Protein AF-0000000085137892 (afdb_homodimer)

Foldseek 3Di:
DPQAKAKFKDWPQDDRVQWGWFKWKWWFFKLDKIKIKTKIKGQPPLDDDCVRAAQIKMWMFIDRVPATQDIDIFGWHDKDWDDDPVRMTIIMTMGIHLLVQLQVDWAKAKDAFAWLCVLLVVSCVVSPQDFEEEAEPDDTGTDGMDIRDGHRSSVVNSQSCQQQQWIWGWDADRVDRDIHIYIHNALVPFDDAEEAEEDLPPPPPPPGWHWNDKAKDFDDWAFKEKEAAADPVCRPDRRIEMDGDPPQVPDDNPRYDYDPHLSDDDDCSNVSRVSQNLQRCLVRIKMKIKIQRPPQAARHKYAYPDDPDPVNRAIKGWGIKMKMWGDNVSPPPDPDDHIGIMMMTMIDHSVGGHGHHNDDDDFAPFKAKWFWAEAPPFWADADPQLWTDTAGPRYPDADRYRTRGDTAEEDFPDDDDVDGDDDRHTGGFMFIWDAVVRRPRHIHTDGGDADPVRDDPDDPPVQVQKDKDWDADGSDRFIWMWMFGDPVPDTDTDTDDRDDDDDDDPDDDDDDDPDDDDDDDPDDDDDDDPDDDDDDDPDDDDDDDDDDDDDDDDDDDDDDDDDDDDDDDDDDDDDDDDDDDDDDDPDDDDDDDPDDDDDDDDDDDDDDDDDDDDDDDDDDDDDDDDDDDDDDDPPDDDDDDQAWDWDDDPQFIWIAGNVGDTDTDDPDDDDDDPVDDDDDDPDDDDPPPPDDDDDDDPDDPDDPPDDPPPVVD/DPQAKAKFKDWPQDDRVQWGWFKWKWWFFKLDKIKIKTKIKGQPDLDDDCVRAAQIKMWMFIDRVPATQDIDIFGWHDKDWDDDPPRMTIIMTMGIHLLVQLQVAWAKAKDAFAWLCVLLVVLCVVSPQDFEEEAEPDDTGTDGIDIRDGHGSSVVNSQSCQQQQWIWGWDADRVDRDIHIYIHNALVPFDDAEEAEEDLDPPPPPPGWHWNDKAKDFDDWAFKEKEAAADPVCRVDGRIEMDGDPPQPPDDRPRYHYDPHLSDDDDCSNVSRVSQSLQRCLVRIKMKIKIQRPPQAARHKYAYPDDPDPVNRGIWGWRIKMKMWGDNVSDPPDPDDHIGIMMMTMTDHSVGGHGHHNDDDDFADAKAKWFFAEAPPFWADADPQLFTDTAGPRYDDADRYRTRGRTAAEDFPDDDDVDDDDDHHTGGFMFIWDAVVRRPRHIHTDGGDADDVRDDPDDPPVQVQKDKDWDADGSDRFIWMWMFGPPVPDTDTDTDDRPDDDDDDPDDDDDDDPDDDDDDDPDDDDDDDPDDDDDDDDDDDDDDDDDDDDDDDDDDDDDDDDDDDDDDDDDDDDDDDDPDDDDDDDDDDDDDDDDDDDDDDDDDDDDDDDDDDDDDDDDDDDDDDDDDDDDDDDPDDDDDDQAWDWDDDPQFIWIAGNVGDTDTDDPDDDDDDPVDDDDDDPDDDDPPPPDDDDDDDDPDPDDPPDDPPPVVD

Secondary structure (DSSP, 8-state):
---SEEEEEEETTS-TTS-EEEEEEEEEETTS--EEEEEEEESS-S---GGGTTTSEEEEEEEETTEEEEEEEEEEEEEEEEEE-SS-EEEEEEEE-GGGGGGS-EEEEEEEEE-HHHHHHHHHHHTT---EEEE-SS--PPEEEEEEEEEEHHHHHHHHHHHTT-EEEEEE-SSSS-EEEEEES-GGGSPPPEEEEB----SS---S--EEEEEEEE-----EEEEE---TTSTT---EEEEE-SS-TTS-S--EEEESS-S-SSTTHHHHHHHHHHHHTTTSEEEEEEES-TT--TT-EEEEES-SSGGGSSEEEEEEEEEEEE-GGGSTT---S--EEEEEEEEEETTS---PPP-PPPP--S-EEEEEE-STT-S----TTS-BEEEETT--SS-SSTTSS--BEE--S-EETTEE---PPPTT-EEEEEEGGG-TTSEEEEEEE--SSSPPSS-TTTTTTEEEEE---TTSS---EEEEE--TT--EEEEEESS-EEEEESS-EEEEESS-EEEEESS-EEEEESS-EEEEESSEEEEEESS-EEEEESS-EEEEESSEEEEEESSEEEEEESSEEEEEESSEEEEEESSEEEEEESSEEEEEESSEEEEEESSEEEEEESSEEEEEESSEEEEE-SSEEEEEETTEEEEEETTSEEEEEEEEEEEE-SSEEEE--S----SSS-PPPPPPP------------GGG-/---SEEEEEEETTS-TTSEEEEEEEEEEETTS--EEEEEEEESS-S---GGGTTT-EEEEEEEETTEEEEEEEEEEEEEEEEEE-SS-EEEEEEEE-GGGGGGS-EEEEEEEEE-HHHHHHHHHHHTT---EEEE-SS--PPEEEEEEEEEEHHHHHHHHHHHTT-EEEEEE-SSSS-EEEEEES-GGGSPPPEEEEB----SS---S--EEEEEEEEE----EEEEE---TTSTT---EEEEE-SS-TTS-S--EEEES--S-SSTTHHHHHHHHHHHHTTTSEEEEEEES-TT--TT-EEEEES-SSGGGSSEEEEEEEEEEEE-GGGSTT------EEEEEEEEEETTS---PPP-PPP---S-EEEEEE-STT-S----TT--BEEEETT--SS-SSTTSS--BEE-BS-EETTEEEE-PPPTT-EEEEEEGGG-TTSEEEEEEE-BTTBPPSS-TTTTTTEEEEE---TTSS---EEEEE--TT--EEEEE-SSEEEEEESS-EEEEESS-EEEEESS-EEEEESS-EEEEESS-EEEEESSEEEEEESS-EEEEESS-EEEEESSEEEEEESSEEEEEESSEEEEEESSEEEEEESSEEEEEESSEEEEEESSEEEEEESSEEEEEESSEEEEEESSEEEEEETTEEEEEETTS-EEEE-SEEEEEEEEEEEEE-SEEEESSS-PPPPPPP------------GGG-

Structure (mmCIF, N/CA/C/O backbone):
data_AF-0000000085137892-model_v1
#
loop_
_entity.id
_entity.type
_entity.pdbx_description
1 polymer 'Uncharacterized protein'
#
loop_
_atom_site.group_PDB
_atom_site.id
_atom_site.type_symbol
_atom_site.label_atom_id
_atom_site.label_alt_id
_atom_site.label_comp_id
_atom_site.label_asym_id
_atom_site.label_entity_id
_atom_site.label_seq_id
_atom_site.pdbx_PDB_ins_code
_atom_site.Cartn_x
_atom_site.Cartn_y
_atom_site.Cartn_z
_atom_site.occupancy
_atom_site.B_iso_or_equiv
_atom_site.auth_seq_id
_atom_site.auth_comp_id
_atom_site.auth_asym_id
_atom_site.auth_atom_id
_atom_site.pdbx_PDB_model_num
ATOM 1 N N . MET A 1 1 ? -27.375 -63.812 -28.906 1 40.22 1 MET A N 1
ATOM 2 C CA . MET A 1 1 ? -27.234 -62.844 -27.828 1 40.22 1 MET A CA 1
ATOM 3 C C . MET A 1 1 ? -26.047 -63.156 -26.938 1 40.22 1 MET A C 1
ATOM 5 O O . MET A 1 1 ? -25.938 -64.25 -26.438 1 40.22 1 MET A O 1
ATOM 9 N N . SER A 1 2 ? -24.969 -62.594 -27.234 1 52.88 2 SER A N 1
ATOM 10 C CA . SER A 1 2 ? -23.719 -62.969 -26.578 1 52.88 2 SER A CA 1
ATOM 11 C C . SER A 1 2 ? -23.891 -63.031 -25.062 1 52.88 2 SER A C 1
ATOM 13 O O . SER A 1 2 ? -24.406 -62.062 -24.469 1 52.88 2 SER A O 1
ATOM 15 N N . THR A 1 3 ? -24.141 -64.188 -24.406 1 63.19 3 THR A N 1
ATOM 16 C CA . THR A 1 3 ? -24.422 -64.5 -23.016 1 63.19 3 THR A CA 1
ATOM 17 C C . THR A 1 3 ? -23.297 -64 -22.109 1 63.19 3 THR A C 1
ATOM 19 O O . THR A 1 3 ? -23.422 -64.062 -20.875 1 63.19 3 THR A O 1
ATOM 22 N N . GLY A 1 4 ? -22.25 -63.344 -22.703 1 83.75 4 GLY A N 1
ATOM 23 C CA . GLY A 1 4 ? -21.141 -63.156 -21.766 1 83.75 4 GLY A CA 1
ATOM 24 C C . GLY A 1 4 ? -20.812 -61.688 -21.516 1 83.75 4 GLY A C 1
ATOM 25 O O . GLY A 1 4 ? -21.594 -60.812 -21.859 1 83.75 4 GLY A O 1
ATOM 26 N N . LEU A 1 5 ? -19.953 -61.375 -20.719 1 90.62 5 LEU A N 1
ATOM 27 C CA . LEU A 1 5 ? -19.391 -60.094 -20.406 1 90.62 5 LEU A CA 1
ATOM 28 C C . LEU A 1 5 ? -18.812 -59.438 -21.656 1 90.62 5 LEU A C 1
ATOM 30 O O . LEU A 1 5 ? -18.078 -60.062 -22.406 1 90.62 5 LEU A O 1
ATOM 34 N N . ARG A 1 6 ? -19.312 -58.219 -21.969 1 93.5 6 ARG A N 1
ATOM 35 C CA . ARG A 1 6 ? -18.797 -57.469 -23.109 1 93.5 6 ARG A CA 1
ATOM 36 C C . ARG A 1 6 ? -18.688 -56 -22.812 1 93.5 6 ARG A C 1
ATOM 38 O O . ARG A 1 6 ? -19.406 -55.469 -21.953 1 93.5 6 ARG A O 1
ATOM 45 N N . PHE A 1 7 ? -17.766 -55.344 -23.516 1 95.75 7 PHE A N 1
ATOM 46 C CA . PHE A 1 7 ? -17.562 -53.906 -23.391 1 95.75 7 PHE A CA 1
ATOM 47 C C . PHE A 1 7 ? -17.812 -53.219 -24.719 1 95.75 7 PHE A C 1
ATOM 49 O O . PHE A 1 7 ? -17.312 -53.656 -25.75 1 95.75 7 PHE A O 1
ATOM 56 N N . THR A 1 8 ? -18.547 -52.156 -24.703 1 95.25 8 THR A N 1
ATOM 57 C CA . THR A 1 8 ? -18.75 -51.344 -25.891 1 95.25 8 THR A CA 1
ATOM 58 C C . THR A 1 8 ? -18.453 -49.875 -25.609 1 95.25 8 THR A C 1
ATOM 60 O O . THR A 1 8 ? -18.531 -49.438 -24.469 1 95.25 8 THR A O 1
ATOM 63 N N . LEU A 1 9 ? -18 -49.156 -26.641 1 96.75 9 LEU A N 1
ATOM 64 C CA . LEU A 1 9 ? -17.719 -47.719 -26.547 1 96.75 9 LEU A CA 1
ATOM 65 C C . LEU A 1 9 ? -18.391 -46.969 -27.672 1 96.75 9 LEU A C 1
ATOM 67 O O . LEU A 1 9 ? -18.219 -47.312 -28.844 1 96.75 9 LEU A O 1
ATOM 71 N N . GLU A 1 10 ? -19.125 -46 -27.312 1 96.25 10 GLU A N 1
ATOM 72 C CA . GLU A 1 10 ? -19.734 -45.062 -28.281 1 96.25 10 GLU A CA 1
ATOM 73 C C . GLU A 1 10 ? -19.188 -43.656 -28.094 1 96.25 10 GLU A C 1
ATOM 75 O O . GLU A 1 10 ? -18.969 -43.219 -26.969 1 96.25 10 GLU A O 1
ATOM 80 N N . VAL A 1 11 ? -18.859 -43.062 -29.141 1 96.44 11 VAL A N 1
ATOM 81 C CA . VAL A 1 11 ? -18.406 -41.688 -29.141 1 96.44 11 VAL A CA 1
ATOM 82 C C . VAL A 1 11 ? -19.375 -40.812 -29.953 1 96.44 11 VAL A C 1
ATOM 84 O O . VAL A 1 11 ? -19.766 -41.188 -31.062 1 96.44 11 VAL A O 1
ATOM 87 N N . ASP A 1 12 ? -19.75 -39.656 -29.391 1 95.19 12 ASP A N 1
ATOM 88 C CA . ASP A 1 12 ? -20.672 -38.781 -30.078 1 95.19 12 ASP A CA 1
ATOM 89 C C . ASP A 1 12 ? -20.141 -38.375 -31.453 1 95.19 12 ASP A C 1
ATOM 91 O O . ASP A 1 12 ? -18.984 -37.938 -31.578 1 95.19 12 ASP A O 1
ATOM 95 N N . GLY A 1 13 ? -20.922 -38.5 -32.438 1 92.75 13 GLY A N 1
ATOM 96 C CA . GLY A 1 13 ? -20.547 -38.125 -33.781 1 92.75 13 GLY A CA 1
ATOM 97 C C . GLY A 1 13 ? -20.031 -39.281 -34.625 1 92.75 13 GLY A C 1
ATOM 98 O O . GLY A 1 13 ? -19.828 -39.156 -35.844 1 92.75 13 GLY A O 1
ATOM 99 N N . LEU A 1 14 ? -19.797 -40.438 -33.969 1 95.12 14 LEU A N 1
ATOM 100 C CA . LEU A 1 14 ? -19.344 -41.625 -34.688 1 95.12 14 LEU A CA 1
ATOM 101 C C . LEU A 1 14 ? -20.359 -42.75 -34.562 1 95.12 14 LEU A C 1
ATOM 103 O O . LEU A 1 14 ? -21.188 -42.75 -33.656 1 95.12 14 LEU A O 1
ATOM 107 N N . PRO A 1 15 ? -20.312 -43.688 -35.469 1 93.69 15 PRO A N 1
ATOM 108 C CA . PRO A 1 15 ? -21.219 -44.844 -35.344 1 93.69 15 PRO A CA 1
ATOM 109 C C . PRO A 1 15 ? -20.906 -45.688 -34.125 1 93.69 15 PRO A C 1
ATOM 111 O O . PRO A 1 15 ? -19.766 -45.719 -33.688 1 93.69 15 PRO A O 1
ATOM 114 N N . PRO A 1 16 ? -21.875 -46.344 -33.656 1 91.06 16 PRO A N 1
ATOM 115 C CA . PRO A 1 16 ? -21.703 -47.125 -32.438 1 91.06 16 PRO A CA 1
ATOM 116 C C . PRO A 1 16 ? -20.656 -48.219 -32.562 1 91.06 16 PRO A C 1
ATOM 118 O O . PRO A 1 16 ? -20.078 -48.656 -31.562 1 91.06 16 PRO A O 1
ATOM 121 N N . ASP A 1 17 ? -20.406 -48.625 -33.781 1 89.56 17 ASP A N 1
ATOM 122 C CA . ASP A 1 17 ? -19.453 -49.719 -33.969 1 89.56 17 ASP A CA 1
ATOM 123 C C . ASP A 1 17 ? -18.109 -49.219 -34.5 1 89.56 17 ASP A C 1
ATOM 125 O O . ASP A 1 17 ? -17.359 -49.969 -35.094 1 89.56 17 ASP A O 1
ATOM 129 N N . ALA A 1 18 ? -17.938 -47.969 -34.25 1 92.38 18 ALA A N 1
ATOM 130 C CA . ALA A 1 18 ? -16.719 -47.375 -34.75 1 92.38 18 ALA A CA 1
ATOM 131 C C . ALA A 1 18 ? -15.484 -47.969 -34.094 1 92.38 18 ALA A C 1
ATOM 133 O O . ALA A 1 18 ? -14.438 -48.125 -34.719 1 92.38 18 ALA A O 1
ATOM 134 N N . PHE A 1 19 ? -15.68 -48.344 -32.781 1 94.56 19 PHE A N 1
ATOM 135 C CA . PHE A 1 19 ? -14.547 -48.875 -32.031 1 94.56 19 PHE A CA 1
ATOM 136 C C . PHE A 1 19 ? -14.922 -50.188 -31.359 1 94.56 19 PHE A C 1
ATOM 138 O O . PHE A 1 19 ? -16.062 -50.375 -30.938 1 94.56 19 PHE A O 1
ATOM 145 N N . ALA A 1 20 ? -14.016 -51.062 -31.312 1 94.12 20 ALA A N 1
ATOM 146 C CA . ALA A 1 20 ? -14.07 -52.219 -30.422 1 94.12 20 ALA A CA 1
ATOM 147 C C . ALA A 1 20 ? -13.117 -52.031 -29.234 1 94.12 20 ALA A C 1
ATOM 149 O O . ALA A 1 20 ? -11.961 -51.625 -29.422 1 94.12 20 ALA A O 1
ATOM 150 N N . VAL A 1 21 ? -13.594 -52.281 -28.047 1 96.38 21 VAL A N 1
ATOM 151 C CA . VAL A 1 21 ? -12.797 -52.062 -26.844 1 96.38 21 VAL A CA 1
ATOM 152 C C . VAL A 1 21 ? -11.914 -53.281 -26.594 1 96.38 21 VAL A C 1
ATOM 154 O O . VAL A 1 21 ? -12.414 -54.375 -26.391 1 96.38 21 VAL A O 1
ATOM 157 N N . VAL A 1 22 ? -10.641 -53.062 -26.547 1 94.81 22 VAL A N 1
ATOM 158 C CA . VAL A 1 22 ? -9.688 -54.125 -26.25 1 94.81 22 VAL A CA 1
ATOM 159 C C . VAL A 1 22 ? -9.469 -54.188 -24.734 1 94.81 22 VAL A C 1
ATOM 161 O O . VAL A 1 22 ? -9.469 -55.281 -24.172 1 94.81 22 VAL A O 1
ATOM 164 N N . SER A 1 23 ? -9.281 -53.125 -24.188 1 96.56 23 SER A N 1
ATOM 165 C CA . SER A 1 23 ? -9.117 -53.031 -22.734 1 96.56 23 SER A CA 1
ATOM 166 C C . SER A 1 23 ? -9.422 -51.625 -22.234 1 96.56 23 SER A C 1
ATOM 168 O O . SER A 1 23 ? -9.445 -50.688 -23.031 1 96.56 23 SER A O 1
ATOM 170 N N . PHE A 1 24 ? -9.734 -51.562 -20.969 1 97.81 24 PHE A N 1
ATOM 171 C CA . PHE A 1 24 ? -9.891 -50.25 -20.359 1 97.81 24 PHE A CA 1
ATOM 172 C C . PHE A 1 24 ? -9.445 -50.281 -18.891 1 97.81 24 PHE A C 1
ATOM 174 O O . PHE A 1 24 ? -9.359 -51.375 -18.297 1 97.81 24 PHE A O 1
ATOM 181 N N . HIS A 1 25 ? -9.055 -49.188 -18.406 1 98.25 25 HIS A N 1
ATOM 182 C CA . HIS A 1 25 ? -8.695 -48.938 -17.016 1 98.25 25 HIS A CA 1
ATOM 183 C C . HIS A 1 25 ? -9.367 -47.688 -16.484 1 98.25 25 HIS A C 1
ATOM 185 O O . HIS A 1 25 ? -9.109 -46.594 -16.969 1 98.25 25 HIS A O 1
ATOM 191 N N . LEU A 1 26 ? -10.336 -47.844 -15.5 1 98.25 26 LEU A N 1
ATOM 192 C CA . LEU A 1 26 ? -11.078 -46.75 -14.898 1 98.25 26 LEU A CA 1
ATOM 193 C C . LEU A 1 26 ? -10.656 -46.531 -13.453 1 98.25 26 LEU A C 1
ATOM 195 O O . LEU A 1 26 ? -10.812 -47.406 -12.617 1 98.25 26 LEU A O 1
ATOM 199 N N . ASN A 1 27 ? -10.078 -45.375 -13.18 1 98.25 27 ASN A N 1
ATOM 200 C CA . ASN A 1 27 ? -9.734 -44.969 -11.828 1 98.25 27 ASN A CA 1
ATOM 201 C C . ASN A 1 27 ? -10.688 -43.906 -11.305 1 98.25 27 ASN A C 1
ATOM 203 O O . ASN A 1 27 ? -10.883 -42.875 -11.945 1 98.25 27 ASN A O 1
ATOM 207 N N . GLN A 1 28 ? -11.32 -44.156 -10.133 1 97.94 28 GLN A N 1
ATOM 208 C CA . GLN A 1 28 ? -12.266 -43.219 -9.531 1 97.94 28 GLN A CA 1
ATOM 209 C C . GLN A 1 28 ? -12 -43.062 -8.031 1 97.94 28 GLN A C 1
ATOM 211 O O . GLN A 1 28 ? -11.578 -44 -7.371 1 97.94 28 GLN A O 1
ATOM 216 N N . SER A 1 29 ? -12.203 -41.906 -7.543 1 98.12 29 SER A N 1
ATOM 217 C CA . SER A 1 29 ? -12.141 -41.594 -6.113 1 98.12 29 SER A CA 1
ATOM 218 C C . SER A 1 29 ? -13.031 -40.438 -5.754 1 98.12 29 SER A C 1
ATOM 220 O O . SER A 1 29 ? -13.367 -39.594 -6.613 1 98.12 29 SER A O 1
ATOM 222 N N . LEU A 1 30 ? -13.477 -40.406 -4.488 1 98.38 30 LEU A N 1
ATOM 223 C CA . LEU A 1 30 ? -14.203 -39.219 -4.023 1 98.38 30 LEU A CA 1
ATOM 224 C C . LEU A 1 30 ? -13.336 -37.969 -4.137 1 98.38 30 LEU A C 1
ATOM 226 O O . LEU A 1 30 ? -12.133 -38.031 -3.865 1 98.38 30 LEU A O 1
ATOM 230 N N . SER A 1 31 ? -14.008 -36.875 -4.531 1 98.06 31 SER A N 1
ATOM 231 C CA . SER A 1 31 ? -13.414 -35.531 -4.594 1 98.06 31 SER A CA 1
ATOM 232 C C . SER A 1 31 ? -12.219 -35.5 -5.539 1 98.06 31 SER A C 1
ATOM 234 O O . SER A 1 31 ? -11.195 -34.875 -5.246 1 98.06 31 SER A O 1
ATOM 236 N N . SER A 1 32 ? -12.281 -36.281 -6.609 1 97.31 32 SER A N 1
ATOM 237 C CA . SER A 1 32 ? -11.273 -36.281 -7.664 1 97.31 32 SER A CA 1
ATOM 238 C C . SER A 1 32 ? -11.906 -36.562 -9.023 1 97.31 32 SER A C 1
ATOM 240 O O . SER A 1 32 ? -13.062 -36.969 -9.109 1 97.31 32 SER A O 1
ATOM 242 N N . LEU A 1 33 ? -11.164 -36.25 -10.047 1 97.56 33 LEU A N 1
ATOM 243 C CA . LEU A 1 33 ? -11.578 -36.562 -11.414 1 97.56 33 LEU A CA 1
ATOM 244 C C . LEU A 1 33 ? -11.32 -38.031 -11.734 1 97.56 33 LEU A C 1
ATOM 246 O O . LEU A 1 33 ? -10.242 -38.562 -11.445 1 97.56 33 LEU A O 1
ATOM 250 N N . PHE A 1 34 ? -12.258 -38.719 -12.312 1 97.69 34 PHE A N 1
ATOM 251 C CA . PHE A 1 34 ? -11.93 -40.094 -12.75 1 97.69 34 PHE A CA 1
ATOM 252 C C . PHE A 1 34 ? -11.109 -40.062 -14.031 1 97.69 34 PHE A C 1
ATOM 254 O O . PHE A 1 34 ? -11.094 -39.031 -14.742 1 97.69 34 PHE A O 1
ATOM 261 N N . SER A 1 35 ? -10.398 -41.031 -14.258 1 98.06 35 SER A N 1
ATOM 262 C CA . SER A 1 35 ? -9.633 -41.25 -15.484 1 98.06 35 SER A CA 1
ATOM 263 C C . SER A 1 35 ? -9.953 -42.594 -16.109 1 98.06 35 SER A C 1
ATOM 265 O O . SER A 1 35 ? -9.867 -43.656 -15.453 1 98.06 35 SER A O 1
ATOM 267 N N . LEU A 1 36 ? -10.367 -42.562 -17.344 1 98.44 36 LEU A N 1
ATOM 268 C CA . LEU A 1 36 ? -10.672 -43.781 -18.109 1 98.44 36 LEU A CA 1
ATOM 269 C C . LEU A 1 36 ? -9.727 -43.906 -19.297 1 98.44 36 LEU A C 1
ATOM 271 O O . LEU A 1 36 ? -9.797 -43.125 -20.25 1 98.44 36 LEU A O 1
ATOM 275 N N . ASP A 1 37 ? -8.844 -44.812 -19.25 1 98.31 37 ASP A N 1
ATOM 276 C CA . ASP A 1 37 ? -7.918 -45.125 -20.344 1 98.31 37 ASP A CA 1
ATOM 277 C C . ASP A 1 37 ? -8.422 -46.281 -21.172 1 98.31 37 ASP A C 1
ATOM 279 O O . ASP A 1 37 ? -8.711 -47.375 -20.625 1 98.31 37 ASP A O 1
ATOM 283 N N . LEU A 1 38 ? -8.445 -46.156 -22.516 1 97.94 38 LEU A N 1
ATOM 284 C CA . LEU A 1 38 ? -9.008 -47.188 -23.391 1 97.94 38 LEU A CA 1
ATOM 285 C C . LEU A 1 38 ? -8.031 -47.562 -24.484 1 97.94 38 LEU A C 1
ATOM 287 O O . LEU A 1 38 ? -7.352 -46.688 -25.047 1 97.94 38 LEU A O 1
ATOM 291 N N . SER A 1 39 ? -7.855 -48.75 -24.703 1 96.44 39 SER A N 1
ATOM 292 C CA . SER A 1 39 ? -7.223 -49.312 -25.891 1 96.44 39 SER A CA 1
ATOM 293 C C . SER A 1 39 ? -8.258 -49.844 -26.891 1 96.44 39 SER A C 1
ATOM 295 O O . SER A 1 39 ? -9.055 -50.719 -26.547 1 96.44 39 SER A O 1
ATOM 297 N N . LEU A 1 40 ? -8.242 -49.312 -28.125 1 95.94 40 LEU A N 1
ATOM 298 C CA . LEU A 1 40 ? -9.328 -49.562 -29.078 1 95.94 40 LEU A CA 1
ATOM 299 C C . LEU A 1 40 ? -8.781 -50.094 -30.406 1 95.94 40 LEU A C 1
ATOM 301 O O . LEU A 1 40 ? -7.609 -49.875 -30.719 1 95.94 40 LEU A O 1
ATOM 305 N N . VAL A 1 41 ? -9.641 -50.719 -31.078 1 93.88 41 VAL A N 1
ATOM 306 C CA . VAL A 1 41 ? -9.344 -51.156 -32.438 1 93.88 41 VAL A CA 1
ATOM 307 C C . VAL A 1 41 ? -10.508 -50.812 -33.375 1 93.88 41 VAL A C 1
ATOM 309 O O . VAL A 1 41 ? -11.672 -50.875 -32.969 1 93.88 41 VAL A O 1
ATOM 312 N N . SER A 1 42 ? -10.18 -50.312 -34.5 1 92.62 42 SER A N 1
ATOM 313 C CA . SER A 1 42 ? -11.195 -50.031 -35.5 1 92.62 42 SER A CA 1
ATOM 314 C C . SER A 1 42 ? -10.836 -50.656 -36.844 1 92.62 42 SER A C 1
ATOM 316 O O . SER A 1 42 ? -9.695 -50.531 -37.281 1 92.62 42 SER A O 1
ATOM 318 N N . GLN A 1 43 ? -11.727 -51.281 -37.406 1 88.44 43 GLN A N 1
ATOM 319 C CA . GLN A 1 43 ? -11.531 -51.844 -38.75 1 88.44 43 GLN A CA 1
ATOM 320 C C . GLN A 1 43 ? -12.172 -50.969 -39.812 1 88.44 43 GLN A C 1
ATOM 322 O O . GLN A 1 43 ? -11.797 -51.031 -40.969 1 88.44 43 GLN A O 1
ATOM 327 N N . GLN A 1 44 ? -13.055 -50.156 -39.406 1 85.88 44 GLN A N 1
ATOM 328 C CA . GLN A 1 44 ? -13.805 -49.312 -40.312 1 85.88 44 GLN A CA 1
ATOM 329 C C . GLN A 1 44 ? -13.117 -47.969 -40.5 1 85.88 44 GLN A C 1
ATOM 331 O O . GLN A 1 44 ? -13.109 -47.406 -41.625 1 85.88 44 GLN A O 1
ATOM 336 N N . PHE A 1 45 ? -12.594 -47.531 -39.438 1 87.12 45 PHE A N 1
ATOM 337 C CA . PHE A 1 45 ? -11.992 -46.188 -39.469 1 87.12 45 PHE A CA 1
ATOM 338 C C . PHE A 1 45 ? -10.484 -46.281 -39.312 1 87.12 45 PHE A C 1
ATOM 340 O O . PHE A 1 45 ? -9.977 -46.344 -38.188 1 87.12 45 PHE A O 1
ATOM 347 N N . LEU A 1 46 ? -9.82 -46.156 -40.40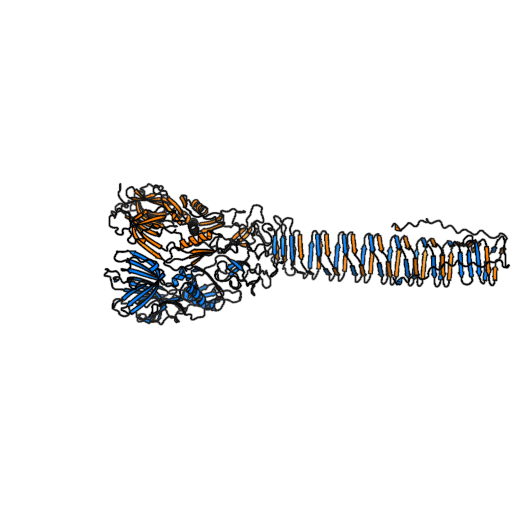6 1 84.19 46 LEU A N 1
ATOM 348 C CA . LEU A 1 46 ? -8.375 -46.312 -40.406 1 84.19 46 LEU A CA 1
ATOM 349 C C . LEU A 1 46 ? -7.656 -44.969 -40.312 1 84.19 46 LEU A C 1
ATOM 351 O O . LEU A 1 46 ? -6.434 -44.938 -40.156 1 84.19 46 LEU A O 1
ATOM 355 N N . SER A 1 47 ? -8.438 -43.906 -40.375 1 84.44 47 SER A N 1
ATOM 356 C CA . SER A 1 47 ? -7.832 -42.594 -40.25 1 84.44 47 SER A CA 1
ATOM 357 C C . SER A 1 47 ? -8.805 -41.562 -39.656 1 84.44 47 SER A C 1
ATOM 359 O O . SER A 1 47 ? -9.398 -40.781 -40.406 1 84.44 47 SER A O 1
ATOM 361 N N . LEU A 1 48 ? -8.898 -41.594 -38.406 1 88.25 48 LEU A N 1
ATOM 362 C CA . LEU A 1 48 ? -9.773 -40.656 -37.719 1 88.25 48 LEU A CA 1
ATOM 363 C C . LEU A 1 48 ? -9.031 -39.344 -37.438 1 88.25 48 LEU A C 1
ATOM 365 O O . LEU A 1 48 ? -7.859 -39.375 -37.062 1 88.25 48 LEU A O 1
ATOM 369 N N . GLU A 1 49 ? -9.75 -38.25 -37.719 1 90.25 49 GLU A N 1
ATOM 370 C CA . GLU A 1 49 ? -9.203 -36.938 -37.344 1 90.25 49 GLU A CA 1
ATOM 371 C C . GLU A 1 49 ? -9.516 -36.562 -35.906 1 90.25 49 GLU A C 1
ATOM 373 O O . GLU A 1 49 ? -10.539 -37 -35.375 1 90.25 49 GLU A O 1
ATOM 378 N N . PHE A 1 50 ? -8.672 -35.844 -35.312 1 93.44 50 PHE A N 1
ATOM 379 C CA . PHE A 1 50 ? -8.812 -35.469 -33.906 1 93.44 50 PHE A CA 1
ATOM 380 C C . PHE A 1 50 ? -10.117 -34.719 -33.688 1 93.44 50 PHE A C 1
ATOM 382 O O . PHE A 1 50 ? -10.742 -34.875 -32.625 1 93.44 50 PHE A O 1
ATOM 389 N N . GLN A 1 51 ? -10.57 -33.906 -34.656 1 92.81 51 GLN A N 1
ATOM 390 C CA . GLN A 1 51 ? -11.773 -33.094 -34.531 1 92.81 51 GLN A CA 1
ATOM 391 C C . GLN A 1 51 ? -13.016 -33.969 -34.375 1 92.81 51 GLN A C 1
ATOM 393 O O . GLN A 1 51 ? -14.031 -33.531 -33.844 1 92.81 51 GLN A O 1
ATOM 398 N N . GLN A 1 52 ? -12.914 -35.188 -34.719 1 93.62 52 GLN A N 1
ATOM 399 C CA . GLN A 1 52 ? -14.047 -36.094 -34.688 1 93.62 52 GLN A CA 1
ATOM 400 C C . GLN A 1 52 ? -14.164 -36.75 -33.312 1 93.62 52 GLN A C 1
ATOM 402 O O . GLN A 1 52 ? -15.195 -37.344 -32.969 1 93.62 52 GLN A O 1
ATOM 407 N N . ILE A 1 53 ? -13.102 -36.656 -32.531 1 94.81 53 ILE A N 1
ATOM 408 C CA . ILE A 1 53 ? -13.055 -37.469 -31.312 1 94.81 53 ILE A CA 1
ATOM 409 C C . ILE A 1 53 ? -12.836 -36.594 -30.094 1 94.81 53 ILE A C 1
ATOM 411 O O . ILE A 1 53 ? -13.555 -36.719 -29.094 1 94.81 53 ILE A O 1
ATOM 415 N N . LEU A 1 54 ? -11.867 -35.719 -30.172 1 94.81 54 LEU A N 1
ATOM 416 C CA . LEU A 1 54 ? -11.477 -34.938 -29 1 94.81 54 LEU A CA 1
ATOM 417 C C . LEU A 1 54 ? -12.602 -33.969 -28.594 1 94.81 54 LEU A C 1
ATOM 419 O O . LEU A 1 54 ? -13.281 -33.406 -29.438 1 94.81 54 LEU A O 1
ATOM 423 N N . ASP A 1 55 ? -12.773 -33.812 -27.281 1 93.88 55 ASP A N 1
ATOM 424 C CA . ASP A 1 55 ? -13.75 -32.938 -26.641 1 93.88 55 ASP A CA 1
ATOM 425 C C . ASP A 1 55 ? -15.172 -33.438 -26.875 1 93.88 55 ASP A C 1
ATOM 427 O O . ASP A 1 55 ? -16.141 -32.719 -26.625 1 93.88 55 ASP A O 1
ATOM 431 N N . LYS A 1 56 ? -15.344 -34.656 -27.453 1 95.12 56 LYS A N 1
ATOM 432 C CA . LYS A 1 56 ? -16.656 -35.281 -27.578 1 95.12 56 LYS A CA 1
ATOM 433 C C . LYS A 1 56 ? -16.922 -36.219 -26.406 1 95.12 56 LYS A C 1
ATOM 435 O O . LYS A 1 56 ? -15.992 -36.656 -25.719 1 95.12 56 LYS A O 1
ATOM 440 N N . MET A 1 57 ? -18.203 -36.406 -26.234 1 95.31 57 MET A N 1
ATOM 441 C CA . MET A 1 57 ? -18.594 -37.312 -25.156 1 95.31 57 MET A CA 1
ATOM 442 C C . MET A 1 57 ? -18.438 -38.781 -25.578 1 95.31 57 MET A C 1
ATOM 444 O O . MET A 1 57 ? -18.766 -39.125 -26.703 1 95.31 57 MET A O 1
ATOM 448 N N . ALA A 1 58 ? -17.875 -39.531 -24.719 1 97 58 ALA A N 1
ATOM 449 C CA . ALA A 1 58 ? -17.734 -40.969 -24.906 1 97 58 ALA A CA 1
ATOM 450 C C . ALA A 1 58 ? -18.5 -41.75 -23.844 1 97 58 ALA A C 1
ATOM 452 O O . ALA A 1 58 ? -18.625 -41.312 -22.703 1 97 58 ALA A O 1
ATOM 453 N N . TYR A 1 59 ? -19.016 -42.938 -24.234 1 96.12 59 TYR A N 1
ATOM 454 C CA . TYR A 1 59 ? -19.828 -43.781 -23.375 1 96.12 59 TYR A CA 1
ATOM 455 C C . TYR A 1 59 ? -19.281 -45.219 -23.328 1 96.12 59 TYR A C 1
ATOM 457 O O . TYR A 1 59 ? -19.453 -45.969 -24.297 1 96.12 59 TYR A O 1
ATOM 465 N N . LEU A 1 60 ? -18.688 -45.531 -22.281 1 96.75 60 LEU A N 1
ATOM 466 C CA . LEU A 1 60 ? -18.312 -46.938 -22.062 1 96.75 60 LEU A CA 1
ATOM 467 C C . LEU A 1 60 ? -19.438 -47.688 -21.375 1 96.75 60 LEU A C 1
ATOM 469 O O . LEU A 1 60 ? -19.953 -47.25 -20.344 1 96.75 60 LEU A O 1
ATOM 473 N N . THR A 1 61 ? -19.844 -48.781 -21.906 1 95.12 61 THR A N 1
ATOM 474 C CA . THR A 1 61 ? -20.891 -49.594 -21.312 1 95.12 61 THR A CA 1
ATOM 475 C C . THR A 1 61 ? -20.391 -51.031 -21.062 1 95.12 61 THR A C 1
ATOM 477 O O . THR A 1 61 ? -19.797 -51.656 -21.938 1 95.12 61 THR A O 1
ATOM 480 N N . ILE A 1 62 ? -20.562 -51.438 -19.906 1 94.62 62 ILE A N 1
ATOM 481 C CA . ILE A 1 62 ? -20.281 -52.812 -19.516 1 94.62 62 ILE A CA 1
ATOM 482 C C . ILE A 1 62 ? -21.562 -53.656 -19.531 1 94.62 62 ILE A C 1
ATOM 484 O O . ILE A 1 62 ? -22.531 -53.344 -18.828 1 94.62 62 ILE A O 1
ATOM 488 N N . TRP A 1 63 ? -21.484 -54.781 -20.312 1 92.44 63 TRP A N 1
ATOM 489 C CA . TRP A 1 63 ? -22.672 -55.625 -20.516 1 92.44 63 TRP A CA 1
ATOM 490 C C . TRP A 1 63 ? -22.484 -57 -19.906 1 92.44 63 TRP A C 1
ATOM 492 O O . TRP A 1 63 ? -21.375 -57.562 -19.922 1 92.44 63 TRP A O 1
ATOM 502 N N . GLN A 1 64 ? -23.484 -57.469 -19.281 1 90.38 64 GLN A N 1
ATOM 503 C CA . GLN A 1 64 ? -23.656 -58.875 -19.031 1 90.38 64 GLN A CA 1
ATOM 504 C C . GLN A 1 64 ? -24.828 -59.438 -19.828 1 90.38 64 GLN A C 1
ATOM 506 O O . GLN A 1 64 ? -26 -59.219 -19.469 1 90.38 64 GLN A O 1
ATOM 511 N N . GLY A 1 65 ? -24.547 -60.188 -20.844 1 88.62 65 GLY A N 1
ATOM 512 C CA . GLY A 1 65 ? -25.594 -60.5 -21.797 1 88.62 65 GLY A CA 1
ATOM 513 C C . GLY A 1 65 ? -26.219 -59.25 -22.438 1 88.62 65 GLY A C 1
ATOM 514 O O . GLY A 1 65 ? -25.5 -58.438 -23.016 1 88.62 65 GLY A O 1
ATOM 515 N N . ASP A 1 66 ? -27.5 -59.125 -22.219 1 88.69 66 ASP A N 1
ATOM 516 C CA . ASP A 1 66 ? -28.188 -57.938 -22.781 1 88.69 66 ASP A CA 1
ATOM 517 C C . ASP A 1 66 ? -28.453 -56.906 -21.703 1 88.69 66 ASP A C 1
ATOM 519 O O . ASP A 1 66 ? -29.031 -55.844 -22 1 88.69 66 ASP A O 1
ATOM 523 N N . ASP A 1 67 ? -27.938 -57.188 -20.562 1 89.25 67 ASP A N 1
ATOM 524 C CA . ASP A 1 67 ? -28.172 -56.281 -19.453 1 89.25 67 ASP A CA 1
ATOM 525 C C . ASP A 1 67 ? -26.984 -55.375 -19.219 1 89.25 67 ASP A C 1
ATOM 527 O O . ASP A 1 67 ? -25.844 -55.812 -19.156 1 89.25 67 ASP A O 1
ATOM 531 N N . VAL A 1 68 ? -27.312 -54.094 -19.078 1 92 68 VAL A N 1
ATOM 532 C CA . VAL A 1 68 ? -26.266 -53.094 -18.797 1 92 68 VAL A CA 1
ATOM 533 C C . VAL A 1 68 ? -25.906 -53.156 -17.312 1 92 68 VAL A C 1
ATOM 535 O O . VAL A 1 68 ? -26.781 -53.031 -16.453 1 92 68 VAL A O 1
ATOM 538 N N . GLN A 1 69 ? -24.656 -53.344 -17 1 90.56 69 GLN A N 1
ATOM 539 C CA . GLN A 1 69 ? -24.188 -53.438 -15.625 1 90.56 69 GLN A CA 1
ATOM 540 C C . GLN A 1 69 ? -23.656 -52.094 -15.148 1 90.56 69 GLN A C 1
ATOM 542 O O . GLN A 1 69 ? -23.75 -51.75 -13.961 1 90.56 69 GLN A O 1
ATOM 547 N N . ARG A 1 70 ? -23.031 -51.344 -16.047 1 92.94 70 ARG A N 1
ATOM 548 C CA . ARG A 1 70 ? -22.391 -50.062 -15.711 1 92.94 70 ARG A CA 1
ATOM 549 C C . ARG A 1 70 ? -22.172 -49.219 -16.953 1 92.94 70 ARG A C 1
ATOM 551 O O . ARG A 1 70 ? -21.922 -49.719 -18.031 1 92.94 70 ARG A O 1
ATOM 558 N N . ARG A 1 71 ? -22.391 -47.938 -16.734 1 94.75 71 ARG A N 1
ATOM 559 C CA . ARG A 1 71 ? -22.078 -46.969 -17.781 1 94.75 71 ARG A CA 1
ATOM 560 C C . ARG A 1 71 ? -21.125 -45.875 -17.234 1 94.75 71 ARG A C 1
ATOM 562 O O . ARG A 1 71 ? -21.25 -45.438 -16.094 1 94.75 71 ARG A O 1
ATOM 569 N N . VAL A 1 72 ? -20.172 -45.5 -18 1 95.5 72 VAL A N 1
ATOM 570 C CA . VAL A 1 72 ? -19.281 -44.406 -17.672 1 95.5 72 VAL A CA 1
ATOM 571 C C . VAL A 1 72 ? -19.266 -43.406 -18.828 1 95.5 72 VAL A C 1
ATOM 573 O O . VAL A 1 72 ? -18.953 -43.75 -19.969 1 95.5 72 VAL A O 1
ATOM 576 N N . LYS A 1 73 ? -19.672 -42.25 -18.484 1 96.06 73 LYS A N 1
ATOM 577 C CA . LYS A 1 73 ? -19.719 -41.156 -19.453 1 96.06 73 LYS A CA 1
ATOM 578 C C . LYS A 1 73 ? -18.656 -40.125 -19.156 1 96.06 73 LYS A C 1
ATOM 580 O O . LYS A 1 73 ? -18.469 -39.719 -18 1 96.06 73 LYS A O 1
ATOM 585 N N . GLY A 1 74 ? -17.938 -39.688 -20.172 1 96.38 74 GLY A N 1
ATOM 586 C CA . GLY A 1 74 ? -16.953 -38.625 -20.016 1 96.38 74 GLY A CA 1
ATOM 587 C C . GLY A 1 74 ? -16.562 -37.969 -21.344 1 96.38 74 GLY A C 1
ATOM 588 O O . GLY A 1 74 ? -17.109 -38.312 -22.391 1 96.38 74 GLY A O 1
ATOM 589 N N . MET A 1 75 ? -15.68 -37.094 -21.25 1 96 75 MET A N 1
ATOM 590 C CA . MET A 1 75 ? -15.156 -36.344 -22.406 1 96 75 MET A CA 1
ATOM 591 C C . MET A 1 75 ? -13.781 -36.875 -22.797 1 96 75 MET A C 1
ATOM 593 O O . MET A 1 75 ? -12.953 -37.188 -21.938 1 96 75 MET A O 1
ATOM 597 N N . VAL A 1 76 ? -13.547 -37.031 -24.141 1 97.69 76 VAL A N 1
ATOM 598 C CA . VAL A 1 76 ? -12.242 -37.469 -24.625 1 97.69 76 VAL A CA 1
ATOM 599 C C . VAL A 1 76 ? -11.234 -36.312 -24.516 1 97.69 76 VAL A C 1
ATOM 601 O O . VAL A 1 76 ? -11.406 -35.281 -25.141 1 97.69 76 VAL A O 1
ATOM 604 N N . THR A 1 77 ? -10.211 -36.5 -23.734 1 96.94 77 THR A N 1
ATOM 605 C CA . THR A 1 77 ? -9.25 -35.438 -23.469 1 96.94 77 THR A CA 1
ATOM 606 C C . THR A 1 77 ? -7.934 -35.719 -24.188 1 96.94 77 THR A C 1
ATOM 608 O O . THR A 1 77 ? -7.109 -34.812 -24.344 1 96.94 77 THR A O 1
ATOM 611 N N . TRP A 1 78 ? -7.676 -36.844 -24.578 1 97.06 78 TRP A N 1
ATOM 612 C CA . TRP A 1 78 ? -6.457 -37.281 -25.266 1 97.06 78 TRP A CA 1
ATOM 613 C C . TRP A 1 78 ? -6.75 -38.438 -26.219 1 97.06 78 TRP A C 1
ATOM 615 O O . TRP A 1 78 ? -7.566 -39.312 -25.922 1 97.06 78 TRP A O 1
ATOM 625 N N . PHE A 1 79 ? -6.199 -38.469 -27.375 1 96.62 79 PHE A N 1
ATOM 626 C CA . PHE A 1 79 ? -6.426 -39.438 -28.406 1 96.62 79 PHE A CA 1
ATOM 627 C C . PHE A 1 79 ? -5.145 -39.719 -29.188 1 96.62 79 PHE A C 1
ATOM 629 O O . PHE A 1 79 ? -4.398 -38.781 -29.5 1 96.62 79 PHE A O 1
ATOM 636 N N . GLU A 1 80 ? -4.824 -40.938 -29.469 1 95.75 80 GLU A N 1
ATOM 637 C CA . GLU A 1 80 ? -3.586 -41.312 -30.156 1 95.75 80 GLU A CA 1
ATOM 638 C C . GLU A 1 80 ? -3.848 -42.344 -31.266 1 95.75 80 GLU A C 1
ATOM 640 O O . GLU A 1 80 ? -4.617 -43.281 -31.078 1 95.75 80 GLU A O 1
ATOM 645 N N . LEU A 1 81 ? -3.262 -42.062 -32.375 1 92.38 81 LEU A N 1
ATOM 646 C CA . LEU A 1 81 ? -3.238 -43.031 -33.5 1 92.38 81 LEU A CA 1
ATOM 647 C C . LEU A 1 81 ? -2.039 -43.969 -33.375 1 92.38 81 LEU A C 1
ATOM 649 O O . LEU A 1 81 ? -0.891 -43.5 -33.406 1 92.38 81 LEU A O 1
ATOM 653 N N . GLY A 1 82 ? -2.322 -45.188 -33.156 1 87.12 82 GLY A N 1
ATOM 654 C CA . GLY A 1 82 ? -1.26 -46.188 -33 1 87.12 82 GLY A CA 1
ATOM 655 C C . GLY A 1 82 ? -0.86 -46.812 -34.312 1 87.12 82 GLY A C 1
ATOM 656 O O . GLY A 1 82 ? -0.73 -46.156 -35.344 1 87.12 82 GLY A O 1
ATOM 657 N N . GLU A 1 83 ? -0.578 -48.031 -34.25 1 81.31 83 GLU A N 1
ATOM 658 C CA . GLU A 1 83 ? -0.084 -48.781 -35.406 1 81.31 83 GLU A CA 1
ATOM 659 C C . GLU A 1 83 ? -1.23 -49.188 -36.312 1 81.31 83 GLU A C 1
ATOM 661 O O . GLU A 1 83 ? -2.318 -49.531 -35.844 1 81.31 83 GLU A O 1
ATOM 666 N N . ASN A 1 84 ? -0.94 -49.031 -37.625 1 80.5 84 ASN A N 1
ATOM 667 C CA . ASN A 1 84 ? -1.871 -49.438 -38.656 1 80.5 84 ASN A CA 1
ATOM 668 C C . ASN A 1 84 ? -1.361 -50.656 -39.438 1 80.5 84 ASN A C 1
ATOM 670 O O . ASN A 1 84 ? -0.27 -50.625 -40 1 80.5 84 ASN A O 1
ATOM 674 N N . ASP A 1 85 ? -2.086 -51.844 -39.344 1 73.88 85 ASP A N 1
ATOM 675 C CA . ASP A 1 85 ? -1.691 -53 -40.125 1 73.88 85 ASP A CA 1
ATOM 676 C C . ASP A 1 85 ? -2.52 -53.125 -41.406 1 73.88 85 ASP A C 1
ATOM 678 O O . ASP A 1 85 ? -2.781 -54.219 -41.906 1 73.88 85 ASP A O 1
ATOM 682 N N . LYS A 1 86 ? -2.971 -52.031 -41.969 1 74.94 86 LYS A N 1
ATOM 683 C CA . LYS A 1 86 ? -3.729 -51.906 -43.188 1 74.94 86 LYS A CA 1
ATOM 684 C C . LYS A 1 86 ? -5.164 -52.406 -43.031 1 74.94 86 LYS A C 1
ATOM 686 O O . LYS A 1 86 ? -6.094 -51.844 -43.625 1 74.94 86 LYS A O 1
ATOM 691 N N . ASN A 1 87 ? -5.297 -53.438 -42.125 1 81.62 87 ASN A N 1
ATOM 692 C CA . ASN A 1 87 ? -6.637 -53.969 -41.906 1 81.62 87 ASN A CA 1
ATOM 693 C C . ASN A 1 87 ? -7.305 -53.375 -40.688 1 81.62 87 ASN A C 1
ATOM 695 O O . ASN A 1 87 ? -8.531 -53.406 -40.562 1 81.62 87 ASN A O 1
ATOM 699 N N . GLN A 1 88 ? -6.473 -52.969 -39.812 1 86.62 88 GLN A N 1
ATOM 700 C CA . GLN A 1 88 ? -7.016 -52.406 -38.562 1 86.62 88 GLN A CA 1
ATOM 701 C C . GLN A 1 88 ? -6.109 -51.312 -38.031 1 86.62 88 GLN A C 1
ATOM 703 O O . GLN A 1 88 ? -4.914 -51.281 -38.312 1 86.62 88 GLN A O 1
ATOM 708 N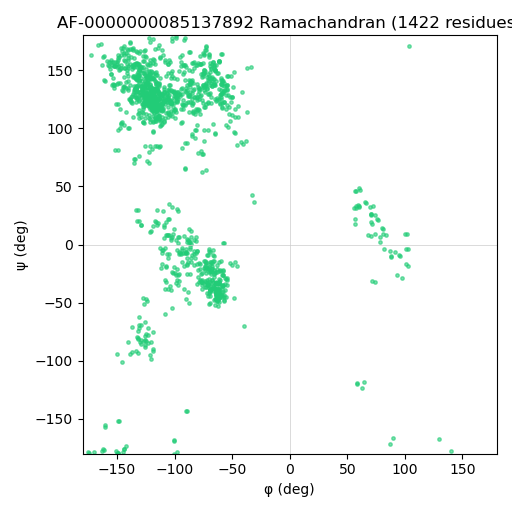 N . MET A 1 89 ? -6.801 -50.469 -37.375 1 89.62 89 MET A N 1
ATOM 709 C CA . MET A 1 89 ? -6.078 -49.406 -36.719 1 89.62 89 MET A CA 1
ATOM 710 C C . MET A 1 89 ? -6.246 -49.438 -35.219 1 89.62 89 MET A C 1
ATOM 712 O O . MET A 1 89 ? -7.355 -49.656 -34.719 1 89.62 89 MET A O 1
ATOM 716 N N . LEU A 1 90 ? -5.105 -49.344 -34.5 1 91 90 LEU A N 1
ATOM 717 C CA . LEU A 1 90 ? -5.137 -49.281 -33.031 1 91 90 LEU A CA 1
ATOM 718 C C . LEU A 1 90 ? -5.211 -47.812 -32.562 1 91 90 LEU A C 1
ATOM 720 O O . LEU A 1 90 ? -4.504 -46.969 -33.062 1 91 90 LEU A O 1
ATOM 724 N N . TYR A 1 91 ? -6.125 -47.656 -31.672 1 94.38 91 TYR A N 1
ATOM 725 C CA . TYR A 1 91 ? -6.289 -46.312 -31.094 1 94.38 91 TYR A CA 1
ATOM 726 C C . TYR A 1 91 ? -6.172 -46.375 -29.578 1 94.38 91 TYR A C 1
ATOM 728 O O . TYR A 1 91 ? -6.398 -47.438 -28.969 1 94.38 91 TYR A O 1
ATOM 736 N N . SER A 1 92 ? -5.73 -45.344 -28.969 1 96.19 92 SER A N 1
ATOM 737 C CA . SER A 1 92 ? -5.777 -45.125 -27.531 1 96.19 92 SER A CA 1
ATOM 738 C C . SER A 1 92 ? -6.492 -43.812 -27.188 1 96.19 92 SER A C 1
ATOM 740 O O . SER A 1 92 ? -6.398 -42.844 -27.938 1 96.19 92 SER A O 1
ATOM 742 N N . MET A 1 93 ? -7.188 -43.969 -26.062 1 96.81 93 MET A N 1
ATOM 743 C CA . MET A 1 93 ? -8 -42.812 -25.703 1 96.81 93 MET A CA 1
ATOM 744 C C . MET A 1 93 ? -8.031 -42.625 -24.188 1 96.81 93 MET A C 1
ATOM 746 O O . MET A 1 93 ? -8.039 -43.594 -23.438 1 96.81 93 MET A O 1
ATOM 750 N N . LYS A 1 94 ? -8.039 -41.312 -23.812 1 98 94 LYS A N 1
ATOM 751 C CA . LYS A 1 94 ? -8.289 -41 -22.406 1 98 94 LYS A CA 1
ATOM 752 C C . LYS A 1 94 ? -9.586 -40.188 -22.266 1 98 94 LYS A C 1
ATOM 754 O O . LYS A 1 94 ? -9.828 -39.25 -23 1 98 94 LYS A O 1
ATOM 759 N N . VAL A 1 95 ? -10.438 -40.625 -21.312 1 98.19 95 VAL A N 1
ATOM 760 C CA . VAL A 1 95 ? -11.727 -40 -21.062 1 98.19 95 VAL A CA 1
ATOM 761 C C . VAL A 1 95 ? -11.805 -39.531 -19.625 1 98.19 95 VAL A C 1
ATOM 763 O O . VAL A 1 95 ? -11.453 -40.25 -18.688 1 98.19 95 VAL A O 1
ATOM 766 N N . CYS A 1 96 ? -12.203 -38.281 -19.438 1 97.81 96 CYS A N 1
ATOM 767 C CA . CYS A 1 96 ? -12.391 -37.688 -18.141 1 97.81 96 CYS A CA 1
ATOM 768 C C . CYS A 1 96 ? -13.781 -37.062 -18.016 1 97.81 96 CYS A C 1
ATOM 770 O O . CYS A 1 96 ? -14.461 -36.844 -19.031 1 97.81 96 CYS A O 1
ATOM 772 N N . PRO A 1 97 ? -14.211 -36.812 -16.766 1 97.31 97 PRO A N 1
ATOM 773 C CA . PRO A 1 97 ? -15.516 -36.156 -16.641 1 97.31 97 PRO A CA 1
ATOM 774 C C . PRO A 1 97 ? -15.5 -34.688 -17.094 1 97.31 97 PRO A C 1
ATOM 776 O O . PRO A 1 97 ? -14.43 -34.094 -17.188 1 97.31 97 PRO A O 1
ATOM 779 N N . PRO A 1 98 ? -16.703 -34.094 -17.391 1 95.38 98 PRO A N 1
ATOM 780 C CA . PRO A 1 98 ? -16.781 -32.688 -17.812 1 95.38 98 PRO A CA 1
ATOM 781 C C . PRO A 1 98 ? -16.109 -31.75 -16.812 1 95.38 98 PRO A C 1
ATOM 783 O O . PRO A 1 98 ? -15.594 -30.703 -17.203 1 95.38 98 PRO A O 1
ATOM 786 N N . LEU A 1 99 ? -16.094 -32.125 -15.547 1 97.12 99 LEU A N 1
ATOM 787 C CA . LEU A 1 99 ? -15.461 -31.297 -14.516 1 97.12 99 LEU A CA 1
ATOM 788 C C . LEU A 1 99 ? -13.992 -31.062 -14.844 1 97.12 99 LEU A C 1
ATOM 790 O O . LEU A 1 99 ? -13.391 -30.094 -14.359 1 97.12 99 LEU A O 1
ATOM 794 N N . TRP A 1 100 ? -13.43 -31.938 -15.656 1 97 100 TRP A N 1
ATOM 795 C CA . TRP A 1 100 ? -12.031 -31.844 -16.062 1 97 100 TRP A CA 1
ATOM 796 C C . TRP A 1 100 ? -11.75 -30.5 -16.75 1 97 100 TRP A C 1
ATOM 798 O O . TRP A 1 100 ? -10.641 -29.984 -16.656 1 97 100 TRP A O 1
ATOM 808 N N . ARG A 1 101 ? -12.719 -29.875 -17.344 1 95.31 101 ARG A N 1
ATOM 809 C CA . ARG A 1 101 ? -12.586 -28.594 -18.031 1 95.31 101 ARG A CA 1
ATOM 810 C C . ARG A 1 101 ? -12.141 -27.5 -17.062 1 95.31 101 ARG A C 1
ATOM 812 O O . ARG A 1 101 ? -11.414 -26.578 -17.453 1 95.31 101 ARG A O 1
ATOM 819 N N . THR A 1 102 ? -12.555 -27.625 -15.875 1 96.44 102 THR A N 1
ATOM 820 C CA . THR A 1 102 ? -12.273 -26.609 -14.875 1 96.44 102 THR A CA 1
ATOM 821 C C . THR A 1 102 ? -10.781 -26.547 -14.555 1 96.44 102 THR A C 1
ATOM 823 O O . THR A 1 102 ? -10.305 -25.578 -13.969 1 96.44 102 THR A O 1
ATOM 826 N N . GLY A 1 103 ? -10.062 -27.562 -14.969 1 96.62 103 GLY A N 1
ATOM 827 C CA . GLY A 1 103 ? -8.617 -27.594 -14.758 1 96.62 103 GLY A CA 1
ATOM 828 C C . GLY A 1 103 ? -7.852 -26.797 -15.797 1 96.62 103 GLY A C 1
ATOM 829 O O . GLY A 1 103 ? -6.656 -26.547 -15.641 1 96.62 103 GLY A O 1
ATOM 830 N N . LEU A 1 104 ? -8.516 -26.312 -16.797 1 95.56 104 LEU A N 1
ATOM 831 C CA . LEU A 1 104 ? -7.844 -25.656 -17.906 1 95.56 104 LEU A CA 1
ATOM 832 C C . LEU A 1 104 ? -8.016 -24.141 -17.844 1 95.56 104 LEU A C 1
ATOM 834 O O . LEU A 1 104 ? -7.332 -23.406 -18.547 1 95.56 104 LEU A O 1
ATOM 838 N N . ARG A 1 105 ? -8.859 -23.688 -16.938 1 95.62 105 ARG A N 1
ATOM 839 C CA . ARG A 1 105 ? -9.102 -22.266 -16.781 1 95.62 105 ARG A CA 1
ATOM 840 C C . ARG A 1 105 ? -8.5 -21.734 -15.492 1 95.62 105 ARG A C 1
ATOM 842 O O . ARG A 1 105 ? -8.641 -22.359 -14.438 1 95.62 105 ARG A O 1
ATOM 849 N N . GLN A 1 106 ? -7.746 -20.719 -15.594 1 95.81 106 GLN A N 1
ATOM 850 C CA . GLN A 1 106 ? -7.168 -20.016 -14.469 1 95.81 106 GLN A CA 1
ATOM 851 C C . GLN A 1 106 ? -7.699 -18.578 -14.391 1 95.81 106 GLN A C 1
ATOM 853 O O . GLN A 1 106 ? -7.855 -17.922 -15.414 1 95.81 106 GLN A O 1
ATOM 858 N N . ASN A 1 107 ? -8 -18.141 -13.102 1 95.75 107 ASN A N 1
ATOM 859 C CA . ASN A 1 107 ? -8.695 -16.859 -13.016 1 95.75 107 ASN A CA 1
ATOM 860 C C . ASN A 1 107 ? -8.359 -16.125 -11.727 1 95.75 107 ASN A C 1
ATOM 862 O O . ASN A 1 107 ? -7.832 -16.734 -10.781 1 95.75 107 ASN A O 1
ATOM 866 N N . PHE A 1 108 ? -8.516 -14.859 -11.719 1 95.38 108 PHE A N 1
ATOM 867 C CA . PHE A 1 108 ? -8.648 -13.969 -10.562 1 95.38 108 PHE A CA 1
ATOM 868 C C . PHE A 1 108 ? -10.055 -13.383 -10.492 1 95.38 108 PHE A C 1
ATOM 870 O O . PHE A 1 108 ? -10.484 -12.688 -11.414 1 95.38 108 PHE A O 1
ATOM 877 N N . ARG A 1 109 ? -10.641 -13.703 -9.391 1 96.12 109 ARG A N 1
ATOM 878 C CA . ARG A 1 109 ? -12.023 -13.227 -9.32 1 96.12 109 ARG A CA 1
ATOM 879 C C . ARG A 1 109 ? -12.469 -13.055 -7.875 1 96.12 109 ARG A C 1
ATOM 881 O O . ARG A 1 109 ? -11.93 -13.703 -6.973 1 96.12 109 ARG A O 1
ATOM 888 N N . ILE A 1 110 ? -13.469 -12.148 -7.684 1 97.06 110 ILE A N 1
ATOM 889 C CA . ILE A 1 110 ? -14.023 -11.867 -6.363 1 97.06 110 ILE A CA 1
ATOM 890 C C . ILE A 1 110 ? -15.5 -12.258 -6.328 1 97.06 110 ILE A C 1
ATOM 892 O O . ILE A 1 110 ? -16.266 -11.875 -7.215 1 97.06 110 ILE A O 1
ATOM 896 N N . PHE A 1 111 ? -15.859 -13.055 -5.367 1 97.81 111 PHE A N 1
ATOM 897 C CA . PHE A 1 111 ? -17.25 -13.312 -5.023 1 97.81 111 PHE A CA 1
ATOM 898 C C . PHE A 1 111 ? -17.656 -12.531 -3.783 1 97.81 111 PHE A C 1
ATOM 900 O O . PHE A 1 111 ? -16.922 -12.5 -2.795 1 97.81 111 PHE A O 1
ATOM 907 N N . GLN A 1 112 ? -18.812 -11.852 -3.836 1 96.94 112 GLN A N 1
ATOM 908 C CA . GLN A 1 112 ? -19.266 -11.047 -2.705 1 96.94 112 GLN A CA 1
ATOM 909 C C . GLN A 1 112 ? -20.625 -11.5 -2.221 1 96.94 112 GLN A C 1
ATOM 911 O O . GLN A 1 112 ? -21.594 -11.539 -2.996 1 96.94 112 GLN A O 1
ATOM 916 N N . ASN A 1 113 ? -20.734 -11.828 -0.97 1 96.38 113 ASN A N 1
ATOM 917 C CA . ASN A 1 113 ? -21.969 -12.203 -0.302 1 96.38 113 ASN A CA 1
ATOM 918 C C . ASN A 1 113 ? -22.641 -13.391 -0.988 1 96.38 113 ASN A C 1
ATOM 920 O O . ASN A 1 113 ? -23.844 -13.352 -1.284 1 96.38 113 ASN A O 1
ATOM 924 N N . GLU A 1 114 ? -21.875 -14.359 -1.277 1 96.88 114 GLU A N 1
ATOM 925 C CA . GLU A 1 114 ? -22.359 -15.586 -1.914 1 96.88 114 GLU A CA 1
ATOM 926 C C . GLU A 1 114 ? -22.047 -16.812 -1.065 1 96.88 114 GLU A C 1
ATOM 928 O O . GLU A 1 114 ? -21.031 -16.844 -0.36 1 96.88 114 GLU A O 1
ATOM 933 N N . ASP A 1 115 ? -22.922 -17.766 -1.127 1 96.81 115 ASP A N 1
ATOM 934 C CA . ASP A 1 115 ? -22.672 -19.016 -0.416 1 96.81 115 ASP A CA 1
ATOM 935 C C . ASP A 1 115 ? -21.969 -20.031 -1.315 1 96.81 115 ASP A C 1
ATOM 937 O O . ASP A 1 115 ? -21.734 -19.766 -2.494 1 96.81 115 ASP A O 1
ATOM 941 N N . ILE A 1 116 ? -21.641 -21.109 -0.786 1 97.06 116 ILE A N 1
ATOM 942 C CA . ILE A 1 116 ? -20.797 -22.078 -1.464 1 97.06 116 ILE A CA 1
ATOM 943 C C . ILE A 1 116 ? -21.531 -22.656 -2.674 1 97.06 116 ILE A C 1
ATOM 945 O O . ILE A 1 116 ? -20.922 -22.938 -3.707 1 97.06 116 ILE A O 1
ATOM 949 N N . GLU A 1 117 ? -22.828 -22.891 -2.586 1 97.56 117 GLU A N 1
ATOM 950 C CA . GLU A 1 117 ? -23.594 -23.406 -3.713 1 97.56 117 GLU A CA 1
ATOM 951 C C . GLU A 1 117 ? -23.562 -22.453 -4.895 1 97.56 117 GLU A C 1
ATOM 953 O O . GLU A 1 117 ? -23.359 -22.875 -6.039 1 97.56 117 GLU A O 1
ATOM 958 N N . SER A 1 118 ? -23.781 -21.188 -4.562 1 97.38 118 SER A N 1
ATOM 959 C CA . SER A 1 118 ? -23.75 -20.172 -5.605 1 97.38 118 SER A CA 1
ATOM 960 C C . SER A 1 118 ? -22.359 -20.078 -6.242 1 97.38 118 SER A C 1
ATOM 962 O O . SER A 1 118 ? -22.25 -19.969 -7.465 1 97.38 118 SER A O 1
ATOM 964 N N . ILE A 1 119 ? -21.312 -20.078 -5.5 1 97.69 119 ILE A N 1
ATOM 965 C CA . ILE A 1 119 ? -19.938 -19.953 -5.977 1 97.69 119 ILE A CA 1
ATOM 966 C C . ILE A 1 119 ? -19.594 -21.125 -6.879 1 97.69 119 ILE A C 1
ATOM 968 O O . ILE A 1 119 ? -19.156 -20.938 -8.016 1 97.69 119 ILE A O 1
ATOM 972 N N . LEU A 1 120 ? -19.812 -22.344 -6.379 1 97.88 120 LEU A N 1
ATOM 973 C CA . LEU A 1 120 ? -19.5 -23.531 -7.168 1 97.88 120 LEU A CA 1
ATOM 974 C C . LEU A 1 120 ? -20.391 -23.609 -8.406 1 97.88 120 LEU A C 1
ATOM 976 O O . LEU A 1 120 ? -19.922 -24.031 -9.477 1 97.88 120 LEU A O 1
ATOM 980 N N . GLY A 1 121 ? -21.641 -23.234 -8.227 1 97.56 121 GLY A N 1
ATOM 981 C CA . GLY A 1 121 ? -22.531 -23.203 -9.375 1 97.56 121 GLY A CA 1
ATOM 982 C C . GLY A 1 121 ? -22.031 -22.312 -10.5 1 97.56 121 GLY A C 1
ATOM 983 O O . GLY A 1 121 ? -22.125 -22.672 -11.672 1 97.56 121 GLY A O 1
ATOM 984 N N . THR A 1 122 ? -21.547 -21.141 -10.141 1 97 122 THR A N 1
ATOM 985 C CA . THR A 1 122 ? -21 -20.219 -11.125 1 97 122 THR A CA 1
ATOM 986 C C . THR A 1 122 ? -19.812 -20.844 -11.852 1 97 122 THR A C 1
ATOM 988 O O . THR A 1 122 ? -19.719 -20.766 -13.078 1 97 122 THR A O 1
ATOM 991 N N . ILE A 1 123 ? -18.938 -21.484 -11.141 1 97.25 123 ILE A N 1
ATOM 992 C CA . ILE A 1 123 ? -17.75 -22.109 -11.711 1 97.25 123 ILE A CA 1
ATOM 993 C C . ILE A 1 123 ? -18.156 -23.234 -12.656 1 97.25 123 ILE A C 1
ATOM 995 O O . ILE A 1 123 ? -17.641 -23.344 -13.766 1 97.25 123 ILE A O 1
ATOM 999 N N . LEU A 1 124 ? -19.062 -24.062 -12.211 1 97.81 124 LEU A N 1
ATOM 1000 C CA . LEU A 1 124 ? -19.531 -25.188 -13.016 1 97.81 124 LEU A CA 1
ATOM 1001 C C . LEU A 1 124 ? -20.219 -24.703 -14.281 1 97.81 124 LEU A C 1
ATOM 1003 O O . LEU A 1 124 ? -19.938 -25.203 -15.375 1 97.81 124 LEU A O 1
ATOM 1007 N N . GLN A 1 125 ? -21.047 -23.703 -14.133 1 96.38 125 GLN A N 1
ATOM 1008 C CA . GLN A 1 125 ? -21.797 -23.172 -15.273 1 96.38 125 GLN A CA 1
ATOM 1009 C C . GLN A 1 125 ? -20.844 -22.578 -16.312 1 96.38 125 GLN A C 1
ATOM 1011 O O . GLN A 1 125 ? -21 -22.828 -17.516 1 96.38 125 GLN A O 1
ATOM 1016 N N . GLU A 1 126 ? -19.922 -21.859 -15.914 1 95.06 126 GLU A N 1
ATOM 1017 C CA . GLU A 1 126 ? -18.969 -21.203 -16.812 1 95.06 126 GLU A CA 1
ATOM 1018 C C . GLU A 1 126 ? -18.125 -22.234 -17.562 1 95.06 126 GLU A C 1
ATOM 1020 O O . GLU A 1 126 ? -17.594 -21.938 -18.641 1 95.06 126 GLU A O 1
ATOM 1025 N N . ASN A 1 127 ? -18 -23.422 -16.984 1 95.25 127 ASN A N 1
ATOM 1026 C CA . ASN A 1 127 ? -17.172 -24.438 -17.609 1 95.25 127 ASN A CA 1
ATOM 1027 C C . ASN A 1 127 ? -18.016 -25.484 -18.328 1 95.25 127 ASN A C 1
ATOM 1029 O O . ASN A 1 127 ? -17.516 -26.562 -18.688 1 95.25 127 ASN A O 1
ATOM 1033 N N . GLY A 1 128 ? -19.297 -25.297 -18.422 1 92.5 128 GLY A N 1
ATOM 1034 C CA . GLY A 1 128 ? -20.188 -26.172 -19.188 1 92.5 128 GLY A CA 1
ATOM 1035 C C . GLY A 1 128 ? -20.562 -27.438 -18.438 1 92.5 128 GLY A C 1
ATOM 1036 O O . GLY A 1 128 ? -20.906 -28.453 -19.062 1 92.5 128 GLY A O 1
ATOM 1037 N N . VAL A 1 129 ? -20.312 -27.484 -17.156 1 95.12 129 VAL A N 1
ATOM 1038 C CA . VAL A 1 129 ? -20.797 -28.594 -16.344 1 95.12 129 VAL A CA 1
ATOM 1039 C C . VAL A 1 129 ? -22.234 -28.312 -15.891 1 95.12 129 VAL A C 1
ATOM 1041 O O . VAL A 1 129 ? -22.438 -27.703 -14.844 1 95.12 129 VAL A O 1
ATOM 1044 N N . THR A 1 130 ? -23.125 -28.75 -16.594 1 91.62 130 THR A N 1
ATOM 1045 C CA . THR A 1 130 ? -24.531 -28.375 -16.375 1 91.62 130 THR A CA 1
ATOM 1046 C C . THR A 1 130 ? -25.234 -29.422 -15.531 1 91.62 130 THR A C 1
ATOM 1048 O O . THR A 1 130 ? -26.203 -29.109 -14.82 1 91.62 130 THR A O 1
ATOM 1051 N N . GLU A 1 131 ? -24.828 -30.641 -15.656 1 92.88 131 GLU A N 1
ATOM 1052 C CA . GLU A 1 131 ? -25.469 -31.703 -14.898 1 92.88 131 GLU A CA 1
ATOM 1053 C C . GLU A 1 131 ? -24.797 -31.906 -13.539 1 92.88 131 GLU A C 1
ATOM 1055 O O . GLU A 1 131 ? -23.875 -32.719 -13.414 1 92.88 131 GLU A O 1
ATOM 1060 N N . TRP A 1 132 ? -25.219 -31.188 -12.562 1 95.56 132 TRP A N 1
ATOM 1061 C CA . TRP A 1 132 ? -24.703 -31.328 -11.203 1 95.56 132 TRP A CA 1
ATOM 1062 C C . TRP A 1 132 ? -25.812 -31.125 -10.18 1 95.56 132 TRP A C 1
ATOM 1064 O O . TRP A 1 132 ? -26.844 -30.531 -10.492 1 95.56 132 TRP A O 1
ATOM 1074 N N . SER A 1 133 ? -25.703 -31.719 -9.031 1 95.44 133 SER A N 1
ATOM 1075 C CA . SER A 1 133 ? -26.703 -31.609 -7.984 1 95.44 133 SER A CA 1
ATOM 1076 C C . SER A 1 133 ? -26.078 -31.406 -6.613 1 95.44 133 SER A C 1
ATOM 1078 O O . SER A 1 133 ? -25.156 -32.125 -6.238 1 95.44 133 SER A O 1
ATOM 1080 N N . PRO A 1 134 ? -26.516 -30.375 -5.891 1 96.19 134 PRO A N 1
ATOM 1081 C CA . PRO A 1 134 ? -26.078 -30.172 -4.508 1 96.19 134 PRO A CA 1
ATOM 1082 C C . PRO A 1 134 ? -26.938 -30.938 -3.5 1 96.19 134 PRO A C 1
ATOM 1084 O O . PRO A 1 134 ? -28.172 -30.828 -3.527 1 96.19 134 PRO A O 1
ATOM 1087 N N . LEU A 1 135 ? -26.359 -31.781 -2.705 1 96.75 135 LEU A N 1
ATOM 1088 C CA . LEU A 1 135 ? -27.016 -32.469 -1.591 1 96.75 135 LEU A CA 1
ATOM 1089 C C . LEU A 1 135 ? -26.406 -32.031 -0.261 1 96.75 135 LEU A C 1
ATOM 1091 O O . LEU A 1 135 ? -25.547 -32.719 0.286 1 96.75 135 LEU A O 1
ATOM 1095 N N . PHE A 1 136 ? -26.922 -30.922 0.237 1 96.06 136 PHE A N 1
ATOM 1096 C CA . PHE A 1 136 ? -26.375 -30.328 1.455 1 96.06 136 PHE A CA 1
ATOM 1097 C C . PHE A 1 136 ? -27.344 -30.516 2.621 1 96.06 136 PHE A C 1
ATOM 1099 O O . PHE A 1 136 ? -28.5 -30.109 2.541 1 96.06 136 PHE A O 1
ATOM 1106 N N . SER A 1 137 ? -26.891 -31.109 3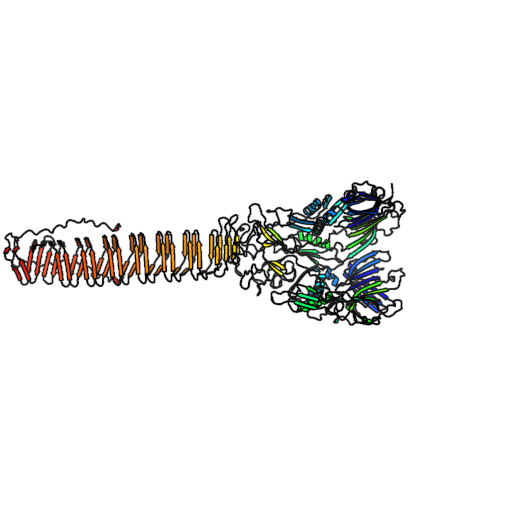.641 1 95.06 137 SER A N 1
ATOM 1107 C CA . SER A 1 137 ? -27.703 -31.359 4.824 1 95.06 137 SER A CA 1
ATOM 1108 C C . SER A 1 137 ? -27.625 -30.203 5.816 1 95.06 137 SER A C 1
ATOM 1110 O O . SER A 1 137 ? -28.516 -30.031 6.645 1 95.06 137 SER A O 1
ATOM 1112 N N . GLU A 1 138 ? -26.578 -29.484 5.77 1 92.56 138 GLU A N 1
ATOM 1113 C CA . GLU A 1 138 ? -26.359 -28.375 6.695 1 92.56 138 GLU A CA 1
ATOM 1114 C C . GLU A 1 138 ? -26.281 -27.047 5.953 1 92.56 138 GLU A C 1
ATOM 1116 O O . GLU A 1 138 ? -26 -27.016 4.754 1 92.56 138 GLU A O 1
ATOM 1121 N N . PRO A 1 139 ? -26.609 -26.047 6.773 1 92.12 139 PRO A N 1
ATOM 1122 C CA . PRO A 1 139 ? -26.5 -24.734 6.133 1 92.12 139 PRO A CA 1
ATOM 1123 C C . PRO A 1 139 ? -25.062 -24.312 5.879 1 92.12 139 PRO A C 1
ATOM 1125 O O . PRO A 1 139 ? -24.172 -24.594 6.695 1 92.12 139 PRO A O 1
ATOM 1128 N N . HIS A 1 140 ? -24.812 -23.719 4.848 1 95.81 140 HIS A N 1
ATOM 1129 C CA . HIS A 1 140 ? -23.531 -23.109 4.469 1 95.81 140 HIS A CA 1
ATOM 1130 C C . HIS A 1 140 ? -23.688 -21.594 4.258 1 95.81 140 HIS A C 1
ATOM 1132 O O . HIS A 1 140 ? -24.078 -21.156 3.172 1 95.81 140 HIS A O 1
ATOM 1138 N N . PRO A 1 141 ? -23.344 -20.875 5.277 1 94.56 141 PRO A N 1
ATOM 1139 C CA . PRO A 1 141 ? -23.609 -19.422 5.219 1 94.56 141 PRO A CA 1
ATOM 1140 C C . PRO A 1 141 ? -22.859 -18.734 4.082 1 94.56 141 PRO A C 1
ATOM 1142 O O . PRO A 1 141 ? -21.844 -19.25 3.615 1 94.56 141 PRO A O 1
ATOM 1145 N N . SER A 1 142 ? -23.438 -17.547 3.725 1 95.69 142 SER A N 1
ATOM 1146 C CA . SER A 1 142 ? -22.828 -16.734 2.684 1 95.69 142 SER A CA 1
ATOM 1147 C C . SER A 1 142 ? -21.484 -16.156 3.15 1 95.69 142 SER A C 1
ATOM 1149 O O . SER A 1 142 ? -21.328 -15.852 4.332 1 95.69 142 SER A O 1
ATOM 1151 N N . ARG A 1 143 ? -20.625 -16.094 2.262 1 95.31 143 ARG A N 1
ATOM 1152 C CA . ARG A 1 143 ? -19.344 -15.438 2.496 1 95.31 143 ARG A CA 1
ATOM 1153 C C . ARG A 1 143 ? -19.359 -13.992 2.025 1 95.31 143 ARG A C 1
ATOM 1155 O O . ARG A 1 143 ? -19.75 -13.703 0.888 1 95.31 143 ARG A O 1
ATOM 1162 N N . GLU A 1 144 ? -18.953 -13.102 2.873 1 94.62 144 GLU A N 1
ATOM 1163 C CA . GLU A 1 144 ? -18.953 -11.68 2.545 1 94.62 144 GLU A CA 1
ATOM 1164 C C . GLU A 1 144 ? -17.984 -11.375 1.392 1 94.62 144 GLU A C 1
ATOM 1166 O O . GLU A 1 144 ? -18.312 -10.578 0.507 1 94.62 144 GLU A O 1
ATOM 1171 N N . PHE A 1 145 ? -16.938 -11.906 1.412 1 95.56 145 PHE A N 1
ATOM 1172 C CA . PHE A 1 145 ? -15.867 -11.672 0.45 1 95.56 145 PHE A CA 1
ATOM 1173 C C . PHE A 1 145 ? -15.023 -12.922 0.253 1 95.56 145 PHE A C 1
ATOM 1175 O O . PHE A 1 145 ? -14.461 -13.461 1.212 1 95.56 145 PHE A O 1
ATOM 1182 N N . CYS A 1 146 ? -14.938 -13.43 -0.951 1 97.06 146 CYS A N 1
ATOM 1183 C CA . CYS A 1 146 ? -14.203 -14.641 -1.291 1 97.06 146 CYS A CA 1
ATOM 1184 C C . CYS A 1 146 ? -13.469 -14.484 -2.615 1 97.06 146 CYS A C 1
ATOM 1186 O O . CYS A 1 146 ? -14.086 -14.211 -3.646 1 97.06 146 CYS A O 1
ATOM 1188 N N . VAL A 1 147 ? -12.156 -14.711 -2.617 1 96.94 147 VAL A N 1
ATOM 1189 C CA . VAL A 1 147 ? -11.352 -14.406 -3.795 1 96.94 147 VAL A CA 1
ATOM 1190 C C . VAL A 1 147 ? -10.742 -15.688 -4.352 1 96.94 147 VAL A C 1
ATOM 1192 O O . VAL A 1 147 ? -10.18 -16.484 -3.604 1 96.94 147 VAL A O 1
ATOM 1195 N N . GLN A 1 148 ? -10.961 -15.992 -5.598 1 97.69 148 GLN A N 1
ATOM 1196 C CA . GLN A 1 148 ? -10.117 -16.922 -6.348 1 97.69 148 GLN A CA 1
ATOM 1197 C C . GLN A 1 148 ? -8.836 -16.25 -6.816 1 97.69 148 GLN A C 1
ATOM 1199 O O . GLN A 1 148 ? -8.867 -15.367 -7.68 1 97.69 148 GLN A O 1
ATOM 1204 N N . TYR A 1 149 ? -7.77 -16.688 -6.348 1 96.31 149 TYR A N 1
ATOM 1205 C CA . TYR A 1 149 ? -6.531 -15.938 -6.547 1 96.31 149 TYR A CA 1
ATOM 1206 C C . TYR A 1 149 ? -5.539 -16.75 -7.379 1 96.31 149 TYR A C 1
ATOM 1208 O O . TYR A 1 149 ? -4.602 -17.328 -6.84 1 96.31 149 TYR A O 1
ATOM 1216 N N . GLY A 1 150 ? -5.711 -16.641 -8.719 1 93.56 150 GLY A N 1
ATOM 1217 C CA . GLY A 1 150 ? -4.746 -17.25 -9.617 1 93.56 150 GLY A CA 1
ATOM 1218 C C . GLY A 1 150 ? -4.82 -18.766 -9.617 1 93.56 150 GLY A C 1
ATOM 1219 O O . GLY A 1 150 ? -3.854 -19.438 -9.992 1 93.56 150 GLY A O 1
ATOM 1220 N N . GLU A 1 151 ? -5.832 -19.266 -9.203 1 94.88 151 GLU A N 1
ATOM 1221 C CA . GLU A 1 151 ? -6.098 -20.703 -9.211 1 94.88 151 GLU A CA 1
ATOM 1222 C C . GLU A 1 151 ? -6.879 -21.125 -10.461 1 94.88 151 GLU A C 1
ATOM 1224 O O . GLU A 1 151 ? -7.629 -20.312 -11.023 1 94.88 151 GLU A O 1
ATOM 1229 N N . THR A 1 152 ? -6.621 -22.391 -10.742 1 97.06 152 THR A N 1
ATOM 1230 C CA . THR A 1 152 ? -7.555 -22.953 -11.719 1 97.06 152 THR A CA 1
ATOM 1231 C C . THR A 1 152 ? -8.945 -23.094 -11.117 1 97.06 152 THR A C 1
ATOM 1233 O O . THR A 1 152 ? -9.102 -23.156 -9.898 1 97.06 152 THR A O 1
ATOM 1236 N N . ASP A 1 153 ? -9.93 -23.062 -11.977 1 97.94 153 ASP A N 1
ATOM 1237 C CA . ASP A 1 153 ? -11.289 -23.281 -11.484 1 97.94 153 ASP A CA 1
ATOM 1238 C C . ASP A 1 153 ? -11.398 -24.578 -10.703 1 97.94 153 ASP A C 1
ATOM 1240 O O . ASP A 1 153 ? -12.109 -24.656 -9.703 1 97.94 153 ASP A O 1
ATOM 1244 N N . TYR A 1 154 ? -10.68 -25.594 -11.07 1 97.94 154 TYR A N 1
ATOM 1245 C CA . TYR A 1 154 ? -10.711 -26.891 -10.406 1 97.94 154 TYR A CA 1
ATOM 1246 C C . TYR A 1 154 ? -10.102 -26.812 -9.016 1 97.94 154 TYR A C 1
ATOM 1248 O O . TYR A 1 154 ? -10.688 -27.297 -8.039 1 97.94 154 TYR A O 1
ATOM 1256 N N . ASP A 1 155 ? -8.922 -26.234 -8.961 1 97.81 155 ASP A N 1
ATOM 1257 C CA . ASP A 1 155 ? -8.25 -26.125 -7.668 1 97.81 155 ASP A CA 1
ATOM 1258 C C . ASP A 1 155 ? -9.078 -25.297 -6.68 1 97.81 155 ASP A C 1
ATOM 1260 O O . ASP A 1 155 ? -9.148 -25.641 -5.496 1 97.81 155 ASP A O 1
ATOM 1264 N N . PHE A 1 156 ? -9.625 -24.281 -7.184 1 97.75 156 PHE A N 1
ATOM 1265 C CA . PHE A 1 156 ? -10.484 -23.438 -6.355 1 97.75 156 PHE A CA 1
ATOM 1266 C C . PHE A 1 156 ? -11.703 -24.219 -5.867 1 97.75 156 PHE A C 1
ATOM 1268 O O . PHE A 1 156 ? -12.047 -24.156 -4.688 1 97.75 156 PHE A O 1
ATOM 1275 N N . LEU A 1 157 ? -12.328 -24.875 -6.789 1 98.12 157 LEU A N 1
ATOM 1276 C CA . LEU A 1 157 ? -13.492 -25.688 -6.445 1 98.12 157 LEU A CA 1
ATOM 1277 C C . LEU A 1 157 ? -13.133 -26.719 -5.387 1 98.12 157 LEU A C 1
ATOM 1279 O O . LEU A 1 157 ? -13.852 -26.875 -4.391 1 98.12 157 LEU A O 1
ATOM 1283 N N . CYS A 1 158 ? -12.055 -27.469 -5.547 1 98.06 158 CYS A N 1
ATOM 1284 C CA . CYS A 1 158 ? -11.633 -28.5 -4.609 1 98.06 158 CYS A CA 1
ATOM 1285 C C . CYS A 1 158 ? -11.344 -27.906 -3.234 1 98.06 158 CYS A C 1
ATOM 1287 O O . CYS A 1 158 ? -11.758 -28.469 -2.217 1 98.06 158 CYS A O 1
ATOM 1289 N N . ARG A 1 159 ? -10.688 -26.812 -3.219 1 96.94 159 ARG A N 1
ATOM 1290 C CA . ARG A 1 159 ? -10.328 -26.172 -1.95 1 96.94 159 ARG A CA 1
ATOM 1291 C C . ARG A 1 159 ? -11.578 -25.703 -1.21 1 96.94 159 ARG A C 1
ATOM 1293 O O . ARG A 1 159 ? -11.703 -25.906 -0.003 1 96.94 159 ARG A O 1
ATOM 1300 N N . MET A 1 160 ? -12.445 -25.031 -1.936 1 96.75 160 MET A N 1
ATOM 1301 C CA . MET A 1 160 ? -13.672 -24.531 -1.333 1 96.75 160 MET A CA 1
ATOM 1302 C C . MET A 1 160 ? -14.539 -25.672 -0.819 1 96.75 160 MET A C 1
ATOM 1304 O O . MET A 1 160 ? -15.125 -25.578 0.261 1 96.75 160 MET A O 1
ATOM 1308 N N . ALA A 1 161 ? -14.617 -26.75 -1.609 1 97.75 161 ALA A N 1
ATOM 1309 C CA . ALA A 1 161 ? -15.383 -27.922 -1.182 1 97.75 161 ALA A CA 1
ATOM 1310 C C . ALA A 1 161 ? -14.789 -28.531 0.086 1 97.75 161 ALA A C 1
ATOM 1312 O O . ALA A 1 161 ? -15.516 -28.859 1.025 1 97.75 161 ALA A O 1
ATOM 1313 N N . ALA A 1 162 ? -13.516 -28.641 0.096 1 97.25 162 ALA A N 1
ATOM 1314 C CA . ALA A 1 162 ? -12.844 -29.203 1.267 1 97.25 162 ALA A CA 1
ATOM 1315 C C . ALA A 1 162 ? -13.078 -28.344 2.502 1 97.25 162 ALA A C 1
ATOM 1317 O O . ALA A 1 162 ? -13.336 -28.859 3.592 1 97.25 162 ALA A O 1
ATOM 1318 N N . GLU A 1 163 ? -12.984 -27.094 2.295 1 95.5 163 GLU A N 1
ATOM 1319 C CA . GLU A 1 163 ? -13.164 -26.156 3.402 1 95.5 163 GLU A CA 1
ATOM 1320 C C . GLU A 1 163 ? -14.57 -26.25 3.982 1 95.5 163 GLU A C 1
ATOM 1322 O O . GLU A 1 163 ? -14.766 -26.094 5.191 1 95.5 163 GLU A O 1
ATOM 1327 N N . GLU A 1 164 ? -15.562 -26.531 3.135 1 96.56 164 GLU A N 1
ATOM 1328 C CA . GLU A 1 164 ? -16.969 -26.609 3.545 1 96.56 164 GLU A CA 1
ATOM 1329 C C . GLU A 1 164 ? -17.391 -28.047 3.838 1 96.56 164 GLU A C 1
ATOM 1331 O O . GLU A 1 164 ? -18.578 -28.312 4.02 1 96.56 164 GLU A O 1
ATOM 1336 N N . GLY A 1 165 ? -16.406 -28.953 3.805 1 96.94 165 GLY A N 1
ATOM 1337 C CA . GLY A 1 165 ? -16.703 -30.344 4.129 1 96.94 165 GLY A CA 1
ATOM 1338 C C . GLY A 1 165 ? -17.531 -31.047 3.066 1 96.94 165 GLY A C 1
ATOM 1339 O O . GLY A 1 165 ? -18.281 -31.969 3.371 1 96.94 165 GLY A O 1
ATOM 1340 N N . ILE A 1 166 ? -17.422 -30.578 1.89 1 98 166 ILE A N 1
ATOM 1341 C CA . ILE A 1 166 ? -18.172 -31.125 0.774 1 98 166 ILE A CA 1
ATOM 1342 C C . ILE A 1 166 ? -17.297 -32.094 -0.026 1 98 166 ILE A C 1
ATOM 1344 O O . ILE A 1 166 ? -16.156 -31.766 -0.345 1 98 166 ILE A O 1
ATOM 1348 N N . PHE A 1 167 ? -17.734 -33.281 -0.253 1 98.38 167 PHE A N 1
ATOM 1349 C CA . PHE A 1 167 ? -17.078 -34.188 -1.203 1 98.38 167 PHE A CA 1
ATOM 1350 C C . PHE A 1 167 ? -17.938 -34.344 -2.453 1 98.38 167 PHE A C 1
ATOM 1352 O O . PHE A 1 167 ? -19.141 -34.031 -2.443 1 98.38 167 PHE A O 1
ATOM 1359 N N . PHE A 1 168 ? -17.359 -34.75 -3.531 1 98.19 168 PHE A N 1
ATOM 1360 C CA . PHE A 1 168 ? -18.125 -34.906 -4.766 1 98.19 168 PHE A CA 1
ATOM 1361 C C . PHE A 1 168 ? -17.75 -36.188 -5.496 1 98.19 168 PHE A C 1
ATOM 1363 O O . PHE A 1 168 ? -16.703 -36.75 -5.23 1 98.19 168 PHE A O 1
ATOM 1370 N N . TYR A 1 169 ? -18.547 -36.656 -6.371 1 97.56 169 TYR A N 1
ATOM 1371 C CA . TYR A 1 169 ? -18.391 -37.844 -7.203 1 97.56 169 TYR A CA 1
ATOM 1372 C C . TYR A 1 169 ? -19.328 -37.812 -8.398 1 97.56 169 TYR A C 1
ATOM 1374 O O . TYR A 1 169 ? -20.266 -37.031 -8.438 1 97.56 169 TYR A O 1
ATOM 1382 N N . GLU A 1 170 ? -19.031 -38.625 -9.422 1 95.88 170 GLU A N 1
ATOM 1383 C CA . GLU A 1 170 ? -19.859 -38.781 -10.609 1 95.88 170 GLU A CA 1
ATOM 1384 C C . GLU A 1 170 ? -20.859 -39.906 -10.461 1 95.88 170 GLU A C 1
ATOM 1386 O O . GLU A 1 170 ? -20.469 -41.062 -10.227 1 95.88 170 GLU A O 1
ATOM 1391 N N . GLU A 1 171 ? -22.094 -39.531 -10.57 1 92.88 171 GLU A N 1
ATOM 1392 C CA . GLU A 1 171 ? -23.141 -40.562 -10.477 1 92.88 171 GLU A CA 1
ATOM 1393 C C . GLU A 1 171 ? -23.75 -40.844 -11.844 1 92.88 171 GLU A C 1
ATOM 1395 O O . GLU A 1 171 ? -24.109 -39.938 -12.57 1 92.88 171 GLU A O 1
ATOM 1400 N N . HIS A 1 172 ? -23.766 -42.125 -12.227 1 89.12 172 HIS A N 1
ATOM 1401 C CA . HIS A 1 172 ? -24.391 -42.531 -13.484 1 89.12 172 HIS A CA 1
ATOM 1402 C C . HIS A 1 172 ? -25.797 -43.062 -13.266 1 89.12 172 HIS A C 1
ATOM 1404 O O . HIS A 1 172 ? -26.062 -43.719 -12.25 1 89.12 172 HIS A O 1
ATOM 1410 N N . ALA A 1 173 ? -26.641 -42.719 -14.203 1 82.06 173 ALA A N 1
ATOM 1411 C CA . ALA A 1 173 ? -28.016 -43.25 -14.156 1 82.06 173 ALA A CA 1
ATOM 1412 C C . ALA A 1 173 ? -28.078 -44.719 -14.578 1 82.06 173 ALA A C 1
ATOM 1414 O O . ALA A 1 173 ? -27.328 -45.125 -15.461 1 82.06 173 ALA A O 1
ATOM 1415 N N . GLN A 1 174 ? -28.906 -45.469 -14.008 1 73.62 174 GLN A N 1
ATOM 1416 C CA . GLN A 1 174 ? -29.016 -46.875 -14.297 1 73.62 174 GLN A CA 1
ATOM 1417 C C . GLN A 1 174 ? -29.766 -47.125 -15.602 1 73.62 174 GLN A C 1
ATOM 1419 O O . GLN A 1 174 ? -29.438 -48.062 -16.344 1 73.62 174 GLN A O 1
ATOM 1424 N N . LYS A 1 175 ? -30.656 -46.281 -15.914 1 81.25 175 LYS A N 1
ATOM 1425 C CA . LYS A 1 175 ? -31.531 -46.594 -17.031 1 81.25 175 LYS A CA 1
ATOM 1426 C C . LYS A 1 175 ? -31.281 -45.656 -18.203 1 81.25 175 LYS A C 1
ATOM 1428 O O . LYS A 1 175 ? -31.938 -45.719 -19.234 1 81.25 175 LYS A O 1
ATOM 1433 N N . SER A 1 176 ? -30.422 -44.75 -18 1 84.88 176 SER A N 1
ATOM 1434 C CA . SER A 1 176 ? -30.109 -43.812 -19.062 1 84.88 176 SER A CA 1
ATOM 1435 C C . SER A 1 176 ? -28.609 -43.531 -19.125 1 84.88 176 SER A C 1
ATOM 1437 O O . SER A 1 176 ? -27.844 -44.031 -18.297 1 84.88 176 SER A O 1
ATOM 1439 N N . THR A 1 177 ? -28.172 -42.812 -20.094 1 85.56 177 THR A N 1
ATOM 1440 C CA . THR A 1 177 ? -26.766 -42.469 -20.266 1 85.56 177 THR A CA 1
ATOM 1441 C C . THR A 1 177 ? -26.453 -41.188 -19.484 1 85.56 177 THR A C 1
ATOM 1443 O O . THR A 1 177 ? -25.344 -40.656 -19.594 1 85.56 177 THR A O 1
ATOM 1446 N N . ASP A 1 178 ? -27.391 -40.875 -18.656 1 89.06 178 ASP A N 1
ATOM 1447 C CA . ASP A 1 178 ? -27.188 -39.656 -17.906 1 89.06 178 ASP A CA 1
ATOM 1448 C C . ASP A 1 178 ? -26.172 -39.844 -16.797 1 89.06 178 ASP A C 1
ATOM 1450 O O . ASP A 1 178 ? -26.094 -40.906 -16.188 1 89.06 178 ASP A O 1
ATOM 1454 N N . GLN A 1 179 ? -25.328 -38.938 -16.641 1 93.19 179 GLN A N 1
ATOM 1455 C CA . GLN A 1 179 ? -24.344 -38.844 -15.57 1 93.19 179 GLN A CA 1
ATOM 1456 C C . GLN A 1 179 ? -24.297 -37.438 -14.961 1 93.19 179 GLN A C 1
ATOM 1458 O O . GLN A 1 179 ? -24.391 -36.438 -15.68 1 93.19 179 GLN A O 1
ATOM 1463 N N . SER A 1 180 ? -24.266 -37.469 -13.594 1 93.88 180 SER A N 1
ATOM 1464 C CA . SER A 1 180 ? -24.312 -36.156 -12.93 1 93.88 180 SER A CA 1
ATOM 1465 C C . SER A 1 180 ? -23.234 -36.062 -11.852 1 93.88 180 SER A C 1
ATOM 1467 O O . SER A 1 180 ? -22.938 -37.031 -11.18 1 93.88 180 SER A O 1
ATOM 1469 N N . LEU A 1 181 ? -22.672 -34.812 -11.789 1 97.25 181 LEU A N 1
ATOM 1470 C CA . LEU A 1 181 ? -21.781 -34.5 -10.68 1 97.25 181 LEU A CA 1
ATOM 1471 C C . LEU A 1 181 ? -22.578 -34.25 -9.406 1 97.25 181 LEU A C 1
ATOM 1473 O O . LEU A 1 181 ? -23.453 -33.375 -9.383 1 97.25 181 LEU A O 1
ATOM 1477 N N . VAL A 1 182 ? -22.297 -34.969 -8.352 1 97.62 182 VAL A N 1
ATOM 1478 C CA . VAL A 1 182 ? -23 -34.812 -7.09 1 97.62 182 VAL A CA 1
ATOM 1479 C C . VAL A 1 182 ? -22.078 -34.156 -6.062 1 97.62 182 VAL A C 1
ATOM 1481 O O . VAL A 1 182 ? -20.969 -34.656 -5.82 1 97.62 182 VAL A O 1
ATOM 1484 N N . LEU A 1 183 ? -22.5 -33.062 -5.496 1 98 183 LEU A N 1
ATOM 1485 C CA . LEU A 1 183 ? -21.844 -32.438 -4.352 1 98 183 LEU A CA 1
ATOM 1486 C C . LEU A 1 183 ? -22.578 -32.75 -3.059 1 98 183 LEU A C 1
ATOM 1488 O O . LEU A 1 183 ? -23.75 -32.406 -2.906 1 98 183 LEU A O 1
ATOM 1492 N N . CYS A 1 184 ? -21.875 -33.406 -2.211 1 97.56 184 CYS A N 1
ATOM 1493 C CA . CYS A 1 184 ? -22.531 -33.938 -1.028 1 97.56 184 CYS A CA 1
ATOM 1494 C C . CYS A 1 184 ? -21.75 -33.594 0.236 1 97.56 184 CYS A C 1
ATOM 1496 O O . CYS A 1 184 ? -20.531 -33.562 0.221 1 97.56 184 CYS A O 1
ATOM 1498 N N . ASP A 1 185 ? -22.531 -33.344 1.426 1 97.19 185 ASP A N 1
ATOM 1499 C CA . ASP A 1 185 ? -21.812 -33.031 2.65 1 97.19 185 ASP A CA 1
ATOM 1500 C C . ASP A 1 185 ? -22.109 -34.031 3.754 1 97.19 185 ASP A C 1
ATOM 1502 O O . ASP A 1 185 ? -21.844 -33.781 4.926 1 97.19 185 ASP A O 1
ATOM 1506 N N . THR A 1 186 ? -22.781 -35.156 3.361 1 97.19 186 THR A N 1
ATOM 1507 C CA . THR A 1 186 ? -23.031 -36.188 4.355 1 97.19 186 THR A CA 1
ATOM 1508 C C . THR A 1 186 ? -23.203 -37.562 3.689 1 97.19 186 THR A C 1
ATOM 1510 O O . THR A 1 186 ? -23.734 -37.656 2.584 1 97.19 186 THR A O 1
ATOM 1513 N N . VAL A 1 187 ? -22.797 -38.562 4.32 1 96.62 187 VAL A N 1
ATOM 1514 C CA . VAL A 1 187 ? -22.906 -39.938 3.836 1 96.62 187 VAL A CA 1
ATOM 1515 C C . VAL A 1 187 ? -24.375 -40.344 3.799 1 96.62 187 VAL A C 1
ATOM 1517 O O . VAL A 1 187 ? -24.766 -41.219 3.002 1 96.62 187 VAL A O 1
ATOM 1520 N N . ARG A 1 188 ? -25.203 -39.719 4.5 1 95 188 ARG A N 1
ATOM 1521 C CA . ARG A 1 188 ? -26.609 -40.062 4.629 1 95 188 ARG A CA 1
ATOM 1522 C C . ARG A 1 188 ? -27.344 -39.875 3.312 1 95 188 ARG A C 1
ATOM 1524 O O . ARG A 1 188 ? -28.406 -40.469 3.088 1 95 188 ARG A O 1
ATOM 1531 N N . TYR A 1 189 ? -26.844 -39.031 2.506 1 94.94 189 TYR A N 1
ATOM 1532 C CA . TYR A 1 189 ? -27.531 -38.719 1.258 1 94.94 189 TYR A CA 1
ATOM 1533 C C . TYR A 1 189 ? -27.062 -39.656 0.133 1 94.94 189 TYR A C 1
ATOM 1535 O O . TYR A 1 189 ? -27.594 -39.594 -0.979 1 94.94 189 TYR A O 1
ATOM 1543 N N . LEU A 1 190 ? -26.062 -40.469 0.406 1 95.31 190 LEU A N 1
ATOM 1544 C CA . LEU A 1 190 ? -25.656 -41.469 -0.592 1 95.31 190 LEU A CA 1
ATOM 1545 C C . LEU A 1 190 ? -26.781 -42.469 -0.835 1 95.31 190 LEU A C 1
ATOM 1547 O O . LEU A 1 190 ? -27.594 -42.719 0.05 1 95.31 190 LEU A O 1
ATOM 1551 N N . PRO A 1 191 ? -26.766 -43.062 -2.027 1 91.88 191 PRO A N 1
ATOM 1552 C CA . PRO A 1 191 ? -27.797 -44.062 -2.324 1 91.88 191 PRO A CA 1
ATOM 1553 C C . PRO A 1 191 ? -27.781 -45.219 -1.35 1 91.88 191 PRO A C 1
ATOM 1555 O O . PRO A 1 191 ? -26.781 -45.469 -0.672 1 91.88 191 PRO A O 1
ATOM 1558 N N . GLU A 1 192 ? -28.891 -45.969 -1.371 1 92.12 192 GLU A N 1
ATOM 1559 C CA . GLU A 1 192 ? -29.016 -47.125 -0.481 1 92.12 192 GLU A CA 1
ATOM 1560 C C . GLU A 1 192 ? -27.969 -48.188 -0.789 1 92.12 192 GLU A C 1
ATOM 1562 O O . GLU A 1 192 ? -27.625 -48.406 -1.952 1 92.12 192 GLU A O 1
ATOM 1567 N N . SER A 1 193 ? -27.594 -48.844 0.264 1 94.75 193 SER A N 1
ATOM 1568 C CA . SER A 1 193 ? -26.562 -49.875 0.134 1 94.75 193 SER A CA 1
ATOM 1569 C C . SER A 1 193 ? -27.125 -51.156 -0.455 1 94.75 193 SER A C 1
ATOM 1571 O O . SER A 1 193 ? -28.328 -51.375 -0.425 1 94.75 193 SER A O 1
ATOM 1573 N N . PHE A 1 194 ? -26.266 -51.938 -1.066 1 94.19 194 PHE A N 1
ATOM 1574 C CA . PHE A 1 194 ? -26.625 -53.281 -1.503 1 94.19 194 PHE A CA 1
ATOM 1575 C C . PHE A 1 194 ? -25.719 -54.312 -0.868 1 94.19 194 PHE A C 1
ATOM 1577 O O . PHE A 1 194 ? -24.562 -54 -0.536 1 94.19 194 PHE A O 1
ATOM 1584 N N . GLU A 1 195 ? -26.203 -55.562 -0.778 1 96.19 195 GLU A N 1
ATOM 1585 C CA . GLU A 1 195 ? -25.453 -56.625 -0.139 1 96.19 195 GLU A CA 1
ATOM 1586 C C . GLU A 1 195 ? -24.531 -57.312 -1.139 1 96.19 195 GLU A C 1
ATOM 1588 O O . GLU A 1 195 ? -24.922 -57.531 -2.293 1 96.19 195 GLU A O 1
ATOM 1593 N N . ILE A 1 196 ? -23.422 -57.562 -0.695 1 96.31 196 ILE A N 1
ATOM 1594 C CA . ILE A 1 196 ? -22.484 -58.344 -1.498 1 96.31 196 ILE A CA 1
ATOM 1595 C C . ILE A 1 196 ? -21.766 -59.375 -0.613 1 96.31 196 ILE A C 1
ATOM 1597 O O . ILE A 1 196 ? -21.156 -59 0.398 1 96.31 196 ILE A O 1
ATOM 1601 N N . PRO A 1 197 ? -21.828 -60.656 -0.908 1 94.62 197 PRO A N 1
ATOM 1602 C CA . PRO A 1 197 ? -21.25 -61.688 -0.026 1 94.62 197 PRO A CA 1
ATOM 1603 C C . PRO A 1 197 ? -19.734 -61.844 -0.188 1 94.62 197 PRO A C 1
ATOM 1605 O O . PRO A 1 197 ? -19.203 -61.531 -1.249 1 94.62 197 PRO A O 1
ATOM 1608 N N . TRP A 1 198 ? -19.125 -62.312 0.842 1 94.12 198 TRP A N 1
ATOM 1609 C CA . TRP A 1 198 ? -17.719 -62.688 0.853 1 94.12 198 TRP A CA 1
ATOM 1610 C C . TRP A 1 198 ? -17.531 -64.125 0.331 1 94.12 198 TRP A C 1
ATOM 1612 O O . TRP A 1 198 ? -18.234 -65 0.747 1 94.12 198 TRP A O 1
ATOM 1622 N N . ASN A 1 199 ? -16.75 -64.188 -0.688 1 92.31 199 ASN A N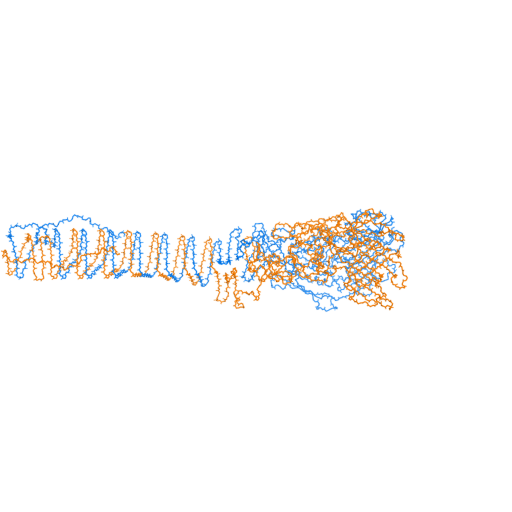 1
ATOM 1623 C CA . ASN A 1 199 ? -16.359 -65.5 -1.201 1 92.31 199 ASN A CA 1
ATOM 1624 C C . ASN A 1 199 ? -14.93 -65.562 -1.721 1 92.31 199 ASN A C 1
ATOM 1626 O O . ASN A 1 199 ? -14.656 -65 -2.805 1 92.31 199 ASN A O 1
ATOM 1630 N N . PRO A 1 200 ? -13.953 -66.125 -0.989 1 87.94 200 PRO A N 1
ATOM 1631 C CA . PRO A 1 200 ? -12.547 -66.125 -1.398 1 87.94 200 PRO A CA 1
ATOM 1632 C C . PRO A 1 200 ? -12.258 -67 -2.582 1 87.94 200 PRO A C 1
ATOM 1634 O O . PRO A 1 200 ? -11.203 -66.938 -3.209 1 87.94 200 PRO A O 1
ATOM 1637 N N . ASN A 1 201 ? -13.102 -68 -2.838 1 78 201 ASN A N 1
ATOM 1638 C CA . ASN A 1 201 ? -12.875 -69 -3.924 1 78 201 ASN A CA 1
ATOM 1639 C C . ASN A 1 201 ? -13.336 -68.438 -5.266 1 78 201 ASN A C 1
ATOM 1641 O O . ASN A 1 201 ? -14.531 -68.312 -5.531 1 78 201 ASN A O 1
ATOM 1645 N N . THR A 1 202 ? -12.453 -67.812 -5.996 1 66.06 202 THR A N 1
ATOM 1646 C CA . THR A 1 202 ? -12.742 -67.125 -7.254 1 66.06 202 THR A CA 1
ATOM 1647 C C . THR A 1 202 ? -12.977 -68.125 -8.375 1 66.06 202 THR A C 1
ATOM 1649 O O . THR A 1 202 ? -13.414 -67.75 -9.469 1 66.06 202 THR A O 1
ATOM 1652 N N . ARG A 1 203 ? -12.492 -69.438 -8.305 1 61.66 203 ARG A N 1
ATOM 1653 C CA . ARG A 1 203 ? -12.57 -70.438 -9.375 1 61.66 203 ARG A CA 1
ATOM 1654 C C . ARG A 1 203 ? -14.008 -70.938 -9.562 1 61.66 203 ARG A C 1
ATOM 1656 O O . ARG A 1 203 ? -14.336 -71.5 -10.594 1 61.66 203 ARG A O 1
ATOM 1663 N N . THR A 1 204 ? -14.656 -71 -8.398 1 51.69 204 THR A N 1
ATOM 1664 C CA . THR A 1 204 ? -15.938 -71.625 -8.57 1 51.69 204 THR A CA 1
ATOM 1665 C C . THR A 1 204 ? -16.922 -70.75 -9.328 1 51.69 204 THR A C 1
ATOM 1667 O O . THR A 1 204 ? -16.844 -69.562 -9.242 1 51.69 204 THR A O 1
ATOM 1670 N N . GLU A 1 205 ? -17.406 -71.312 -10.438 1 50.69 205 GLU A N 1
ATOM 1671 C CA . GLU A 1 205 ? -18.438 -70.75 -11.312 1 50.69 205 GLU A CA 1
ATOM 1672 C C . GLU A 1 205 ? -19.453 -69.875 -10.523 1 50.69 205 GLU A C 1
ATOM 1674 O O . GLU A 1 205 ? -20.5 -70.438 -10.141 1 50.69 205 GLU A O 1
ATOM 1679 N N . VAL A 1 206 ? -19.016 -69.188 -9.586 1 54.47 206 VAL A N 1
ATOM 1680 C CA . VAL A 1 206 ? -19.984 -68.5 -8.742 1 54.47 206 VAL A CA 1
ATOM 1681 C C . VAL A 1 206 ? -20.734 -67.438 -9.555 1 54.47 206 VAL A C 1
ATOM 1683 O O . VAL A 1 206 ? -20.109 -66.5 -10.117 1 54.47 206 VAL A O 1
ATOM 1686 N N . SER A 1 207 ? -21.875 -67.75 -10.086 1 64.5 207 SER A N 1
ATOM 1687 C CA . SER A 1 207 ? -22.859 -66.875 -10.781 1 64.5 207 SER A CA 1
ATOM 1688 C C . SER A 1 207 ? -23.141 -65.625 -10.008 1 64.5 207 SER A C 1
ATOM 1690 O O . SER A 1 207 ? -23.531 -64.625 -10.594 1 64.5 207 SER A O 1
ATOM 1692 N N . THR A 1 208 ? -22.75 -65.625 -8.734 1 79.12 208 THR A N 1
ATOM 1693 C CA . THR A 1 208 ? -23.109 -64.438 -7.941 1 79.12 208 THR A CA 1
ATOM 1694 C C . THR A 1 208 ? -21.906 -63.562 -7.711 1 79.12 208 THR A C 1
ATOM 1696 O O . THR A 1 208 ? -20.812 -64.062 -7.391 1 79.12 208 THR A O 1
ATOM 1699 N N . LEU A 1 209 ? -22.047 -62.281 -7.926 1 88.44 209 LEU A N 1
ATOM 1700 C CA . LEU A 1 209 ? -21 -61.312 -7.676 1 88.44 209 LEU A CA 1
ATOM 1701 C C . LEU A 1 209 ? -20.641 -61.25 -6.195 1 88.44 209 LEU A C 1
ATOM 1703 O O . LEU A 1 209 ? -21.531 -61.219 -5.34 1 88.44 209 LEU A O 1
ATOM 1707 N N . CYS A 1 210 ? -19.375 -61.438 -5.848 1 93 210 CYS A N 1
ATOM 1708 C CA . CYS A 1 210 ? -18.906 -61.5 -4.465 1 93 210 CYS A CA 1
ATOM 1709 C C . CYS A 1 210 ? -17.625 -60.719 -4.293 1 93 210 CYS A C 1
ATOM 1711 O O . CYS A 1 210 ? -17.047 -60.219 -5.27 1 93 210 CYS A O 1
ATOM 1713 N N . ILE A 1 211 ? -17.234 -60.5 -3.047 1 96.12 211 ILE A N 1
ATOM 1714 C CA . ILE A 1 211 ? -15.938 -59.938 -2.684 1 96.12 211 ILE A CA 1
ATOM 1715 C C . ILE A 1 211 ? -14.969 -61.062 -2.307 1 96.12 211 ILE A C 1
ATOM 1717 O O . ILE A 1 211 ? -15.266 -61.875 -1.427 1 96.12 211 ILE A O 1
ATOM 1721 N N . SER A 1 212 ? -13.859 -61.094 -3.004 1 94.75 212 SER A N 1
ATOM 1722 C CA . SER A 1 212 ? -12.945 -62.219 -2.824 1 94.75 212 SER A CA 1
ATOM 1723 C C . SER A 1 212 ? -11.805 -61.844 -1.882 1 94.75 212 SER A C 1
ATOM 1725 O O . SER A 1 212 ? -11.148 -62.719 -1.318 1 94.75 212 SER A O 1
ATOM 1727 N N . GLN A 1 213 ? -11.531 -60.625 -1.832 1 95.62 213 GLN A N 1
ATOM 1728 C CA . GLN A 1 213 ? -10.508 -60.125 -0.924 1 95.62 213 GLN A CA 1
ATOM 1729 C C . GLN A 1 213 ? -11.008 -58.906 -0.172 1 95.62 213 GLN A C 1
ATOM 1731 O O . GLN A 1 213 ? -11.703 -58.062 -0.744 1 95.62 213 GLN A O 1
ATOM 1736 N N . PHE A 1 214 ? -10.766 -58.844 1.083 1 97.06 214 PHE A N 1
ATOM 1737 C CA . PHE A 1 214 ? -11.133 -57.719 1.943 1 97.06 214 PHE A CA 1
ATOM 1738 C C . PHE A 1 214 ? -10.109 -57.531 3.057 1 97.06 214 PHE A C 1
ATOM 1740 O O . PHE A 1 214 ? -10.125 -58.25 4.051 1 97.06 214 PHE A O 1
ATOM 1747 N N . ARG A 1 215 ? -9.227 -56.594 2.898 1 97.31 215 ARG A N 1
ATOM 1748 C CA . ARG A 1 215 ? -8.156 -56.344 3.855 1 97.31 215 ARG A CA 1
ATOM 1749 C C . ARG A 1 215 ? -8.461 -55.062 4.664 1 97.31 215 ARG A C 1
ATOM 1751 O O . ARG A 1 215 ? -8.492 -53.969 4.117 1 97.31 215 ARG A O 1
ATOM 1758 N N . TYR A 1 216 ? -8.773 -55.25 5.934 1 97.19 216 TYR A N 1
ATOM 1759 C CA . TYR A 1 216 ? -9.156 -54.188 6.848 1 97.19 216 TYR A CA 1
ATOM 1760 C C . TYR A 1 216 ? -7.945 -53.656 7.605 1 97.19 216 TYR A C 1
ATOM 1762 O O . TYR A 1 216 ? -7.176 -54.406 8.18 1 97.19 216 TYR A O 1
ATOM 1770 N N . SER A 1 217 ? -7.664 -52.344 7.559 1 97.19 217 SER A N 1
ATOM 1771 C CA . SER A 1 217 ? -6.508 -51.75 8.211 1 97.19 217 SER A CA 1
ATOM 1772 C C . SER A 1 217 ? -6.906 -50.469 8.945 1 97.19 217 SER A C 1
ATOM 1774 O O . SER A 1 217 ? -7.949 -49.875 8.664 1 97.19 217 SER A O 1
ATOM 1776 N N . ALA A 1 218 ? -6.238 -50.094 9.945 1 96.12 218 ALA A N 1
ATOM 1777 C CA . ALA A 1 218 ? -6.387 -48.844 10.688 1 96.12 218 ALA A CA 1
ATOM 1778 C C . ALA A 1 218 ? -5.035 -48.156 10.891 1 96.12 218 ALA A C 1
ATOM 1780 O O . ALA A 1 218 ? -3.99 -48.812 10.828 1 96.12 218 ALA A O 1
ATOM 1781 N N . GLN A 1 219 ? -5.008 -46.875 11.031 1 95.75 219 GLN A N 1
ATOM 1782 C CA . GLN A 1 219 ? -3.771 -46.125 11.273 1 95.75 219 GLN A CA 1
ATOM 1783 C C . GLN A 1 219 ? -4.008 -44.969 12.211 1 95.75 219 GLN A C 1
ATOM 1785 O O . GLN A 1 219 ? -5.148 -44.531 12.398 1 95.75 219 GLN A O 1
ATOM 1790 N N . ILE A 1 220 ? -2.959 -44.469 12.859 1 96.5 220 ILE A N 1
ATOM 1791 C CA . ILE A 1 220 ? -2.996 -43.312 13.766 1 96.5 220 ILE A CA 1
ATOM 1792 C C . ILE A 1 220 ? -3.156 -42.031 12.969 1 96.5 220 ILE A C 1
ATOM 1794 O O . ILE A 1 220 ? -2.494 -41.844 11.945 1 96.5 220 ILE A O 1
ATOM 1798 N N . ARG A 1 221 ? -4.094 -41.188 13.383 1 97 221 ARG A N 1
ATOM 1799 C CA . ARG A 1 221 ? -4.391 -39.906 12.75 1 97 221 ARG A CA 1
ATOM 1800 C C . ARG A 1 221 ? -4.582 -38.812 13.797 1 97 221 ARG A C 1
ATOM 1802 O O . ARG A 1 221 ? -4.668 -39.094 14.992 1 97 221 ARG A O 1
ATOM 1809 N N . PRO A 1 222 ? -4.652 -37.531 13.438 1 96.62 222 PRO A N 1
ATOM 1810 C CA . PRO A 1 222 ? -4.922 -36.469 14.406 1 96.62 222 PRO A CA 1
ATOM 1811 C C . PRO A 1 222 ? -6.16 -36.75 15.258 1 96.62 222 PRO A C 1
ATOM 1813 O O . PRO A 1 222 ? -7.137 -37.312 14.766 1 96.62 222 PRO A O 1
ATOM 1816 N N . SER A 1 223 ? -6.059 -36.312 16.547 1 97.5 223 SER A N 1
ATOM 1817 C CA . SER A 1 223 ? -7.098 -36.688 17.5 1 97.5 223 SER A CA 1
ATOM 1818 C C . SER A 1 223 ? -8.102 -35.562 17.703 1 97.5 223 SER A C 1
ATOM 1820 O O . SER A 1 223 ? -9.227 -35.781 18.156 1 97.5 223 SER A O 1
ATOM 1822 N N . SER A 1 224 ? -7.586 -34.344 17.422 1 97.69 224 SER A N 1
ATOM 1823 C CA . SER A 1 224 ? -8.477 -33.188 17.641 1 97.69 224 SER A CA 1
ATOM 1824 C C . SER A 1 224 ? -8.062 -32 16.766 1 97.69 224 SER A C 1
ATOM 1826 O O . SER A 1 224 ? -6.922 -31.938 16.297 1 97.69 224 SER A O 1
ATOM 1828 N N . VAL A 1 225 ? -9.062 -31.125 16.547 1 97.44 225 VAL A N 1
ATOM 1829 C CA . VAL A 1 225 ? -8.836 -29.891 15.812 1 97.44 225 VAL A CA 1
ATOM 1830 C C . VAL A 1 225 ? -9.297 -28.703 16.641 1 97.44 225 VAL A C 1
ATOM 1832 O O . VAL A 1 225 ? -10.375 -28.734 17.25 1 97.44 225 VAL A O 1
ATOM 1835 N N . VAL A 1 226 ? -8.414 -27.719 16.766 1 97.12 226 VAL A N 1
ATOM 1836 C CA . VAL A 1 226 ? -8.75 -26.422 17.344 1 97.12 226 VAL A CA 1
ATOM 1837 C C . VAL A 1 226 ? -8.578 -25.328 16.297 1 97.12 226 VAL A C 1
ATOM 1839 O O . VAL A 1 226 ? -7.496 -25.172 15.719 1 97.12 226 VAL A O 1
ATOM 1842 N N . THR A 1 227 ? -9.656 -24.688 16.047 1 96.19 227 THR A N 1
ATOM 1843 C CA . THR A 1 227 ? -9.586 -23.578 15.109 1 96.19 227 THR A CA 1
ATOM 1844 C C . THR A 1 227 ? -9.891 -22.25 15.812 1 96.19 227 THR A C 1
ATOM 1846 O O . THR A 1 227 ? -10.719 -22.203 16.719 1 96.19 227 THR A O 1
ATOM 1849 N N . LYS A 1 228 ? -9.109 -21.266 15.469 1 95.88 228 LYS A N 1
ATOM 1850 C CA . LYS A 1 228 ? -9.266 -19.938 16.062 1 95.88 228 LYS A CA 1
ATOM 1851 C C . LYS A 1 228 ? -9.203 -18.844 14.984 1 95.88 228 LYS A C 1
ATOM 1853 O O . LYS A 1 228 ? -8.539 -19.016 13.961 1 95.88 228 LYS A O 1
ATOM 1858 N N . ASP A 1 229 ? -10.031 -17.797 15.18 1 94.56 229 ASP A N 1
ATOM 1859 C CA . ASP A 1 229 ? -9.984 -16.625 14.305 1 94.56 229 ASP A CA 1
ATOM 1860 C C . ASP A 1 229 ? -10.297 -15.344 15.078 1 94.56 229 ASP A C 1
ATOM 1862 O O . ASP A 1 229 ? -10.57 -15.391 16.281 1 94.56 229 ASP A O 1
ATOM 1866 N N . TYR A 1 230 ? -10 -14.227 14.406 1 92.94 230 TYR A N 1
ATOM 1867 C CA . TYR A 1 230 ? -10.164 -12.906 15.008 1 92.94 230 TYR A CA 1
ATOM 1868 C C . TYR A 1 230 ? -10.984 -11.992 14.094 1 92.94 230 TYR A C 1
ATOM 1870 O O . TYR A 1 230 ? -10.898 -12.086 12.867 1 92.94 230 TYR A O 1
ATOM 1878 N N . THR A 1 231 ? -11.914 -11.266 14.703 1 91.44 231 THR A N 1
ATOM 1879 C CA . THR A 1 231 ? -12.617 -10.203 13.984 1 91.44 231 THR A CA 1
ATOM 1880 C C . THR A 1 231 ? -12.539 -8.891 14.758 1 91.44 231 THR A C 1
ATOM 1882 O O . THR A 1 231 ? -12.68 -8.875 15.984 1 91.44 231 THR A O 1
ATOM 1885 N N . PHE A 1 232 ? -12.312 -7.738 14.094 1 91.88 232 PHE A N 1
ATOM 1886 C CA . PHE A 1 232 ? -12.188 -6.43 14.727 1 91.88 232 PHE A CA 1
ATOM 1887 C C . PHE A 1 232 ? -13.547 -5.918 15.188 1 91.88 232 PHE A C 1
ATOM 1889 O O . PHE A 1 232 ? -13.625 -4.984 15.992 1 91.88 232 PHE A O 1
ATOM 1896 N N . LYS A 1 233 ? -14.633 -6.516 14.625 1 91.44 233 LYS A N 1
ATOM 1897 C CA . LYS A 1 233 ? -15.984 -6.09 14.992 1 91.44 233 LYS A CA 1
ATOM 1898 C C . LYS A 1 233 ? -16.344 -6.562 16.406 1 91.44 233 LYS A C 1
ATOM 1900 O O . LYS A 1 233 ? -17.234 -6.008 17.031 1 91.44 233 LYS A O 1
ATOM 1905 N N . ARG A 1 234 ? -15.664 -7.734 16.953 1 92 234 ARG A N 1
ATOM 1906 C CA . ARG A 1 234 ? -15.805 -8.273 18.297 1 92 234 ARG A CA 1
ATOM 1907 C C . ARG A 1 234 ? -14.445 -8.617 18.891 1 92 234 ARG A C 1
ATOM 1909 O O . ARG A 1 234 ? -14.148 -9.789 19.141 1 92 234 ARG A O 1
ATOM 1916 N N . PRO A 1 235 ? -13.695 -7.613 19.266 1 88.31 235 PRO A N 1
ATOM 1917 C CA . PRO A 1 235 ? -12.312 -7.84 19.688 1 88.31 235 PRO A CA 1
ATOM 1918 C C . PRO A 1 235 ? -12.211 -8.75 20.906 1 88.31 235 PRO A C 1
ATOM 1920 O O . PRO A 1 235 ? -11.195 -9.43 21.094 1 88.31 235 PRO A O 1
ATOM 1923 N N . GLY A 1 236 ? -13.219 -8.922 21.734 1 89.12 236 GLY A N 1
ATOM 1924 C CA . GLY A 1 236 ? -13.18 -9.758 22.922 1 89.12 236 GLY A CA 1
ATOM 1925 C C . GLY A 1 236 ? -13.68 -11.172 22.672 1 89.12 236 GLY A C 1
ATOM 1926 O O . GLY A 1 236 ? -13.641 -12.016 23.578 1 89.12 236 GLY A O 1
ATOM 1927 N N . TRP A 1 237 ? -14.148 -11.383 21.5 1 90.75 237 TRP A N 1
ATOM 1928 C CA . TRP A 1 237 ? -14.648 -12.711 21.141 1 90.75 237 TRP A CA 1
ATOM 1929 C C . TRP A 1 237 ? -13.508 -13.719 21.062 1 90.75 237 TRP A C 1
ATOM 1931 O O . TRP A 1 237 ? -12.477 -13.453 20.422 1 90.75 237 TRP A O 1
ATOM 1941 N N . ALA A 1 238 ? -13.531 -14.781 21.688 1 91 238 ALA A N 1
ATOM 1942 C CA . ALA A 1 238 ? -12.469 -15.781 21.703 1 91 238 ALA A CA 1
ATOM 1943 C C . ALA A 1 238 ? -12.227 -16.344 20.297 1 91 238 ALA A C 1
ATOM 1945 O O . ALA A 1 238 ? -11.078 -16.578 19.906 1 91 238 ALA A O 1
ATOM 1946 N N . GLY A 1 239 ? -13.398 -16.531 19.516 1 92.5 239 GLY A N 1
ATOM 1947 C CA . GLY A 1 239 ? -13.305 -17.078 18.172 1 92.5 239 GLY A CA 1
ATOM 1948 C C . GLY A 1 239 ? -12.641 -18.438 18.109 1 92.5 239 GLY A C 1
ATOM 1949 O O . GLY A 1 239 ? -11.797 -18.688 17.25 1 92.5 239 GLY A O 1
ATOM 1950 N N . ARG A 1 240 ? -12.82 -19.234 19.109 1 95.75 240 ARG A N 1
ATOM 1951 C CA . ARG A 1 240 ? -12.18 -20.531 19.219 1 95.75 240 ARG A CA 1
ATOM 1952 C C . ARG A 1 240 ? -13.211 -21.656 19.203 1 95.75 240 ARG A C 1
ATOM 1954 O O . ARG A 1 240 ? -14.227 -21.578 19.891 1 95.75 240 ARG A O 1
ATOM 1961 N N . PHE A 1 241 ? -13 -22.719 18.422 1 96.94 241 PHE A N 1
ATOM 1962 C CA . PHE A 1 241 ? -13.844 -23.906 18.344 1 96.94 241 PHE A CA 1
ATOM 1963 C C . PHE A 1 241 ? -13 -25.172 18.391 1 96.94 241 PHE A C 1
ATOM 1965 O O . PHE A 1 241 ? -11.93 -25.234 17.781 1 96.94 241 PHE A O 1
ATOM 1972 N N . ASP A 1 242 ? -13.477 -26.188 19.031 1 95.81 242 ASP A N 1
ATOM 1973 C CA . ASP A 1 242 ? -12.766 -27.453 19.219 1 95.81 242 ASP A CA 1
ATOM 1974 C C . ASP A 1 242 ? -13.633 -28.625 18.797 1 95.81 242 ASP A C 1
ATOM 1976 O O . ASP A 1 242 ? -14.844 -28.625 19.016 1 95.81 242 ASP A O 1
ATOM 1980 N N . GLN A 1 243 ? -13 -29.562 18.188 1 97.06 243 GLN A N 1
ATOM 1981 C CA . GLN A 1 243 ? -13.656 -30.812 17.812 1 97.06 243 GLN A CA 1
ATOM 1982 C C . GLN A 1 243 ? -12.75 -32 18.078 1 97.06 243 GLN A C 1
ATOM 1984 O O . GLN A 1 243 ? -11.633 -32.094 17.562 1 97.06 243 GLN A O 1
ATOM 1989 N N . GLU A 1 244 ? -13.242 -32.938 18.828 1 96.5 244 GLU A N 1
ATOM 1990 C CA . GLU A 1 244 ? -12.523 -34.188 19.078 1 96.5 244 GLU A CA 1
ATOM 1991 C C . GLU A 1 244 ? -12.906 -35.25 18.047 1 96.5 244 GLU A C 1
ATOM 1993 O O . GLU A 1 244 ? -14.07 -35.375 17.672 1 96.5 244 GLU A O 1
ATOM 1998 N N . GLY A 1 245 ? -11.938 -36 17.641 1 95.31 245 GLY A N 1
ATOM 1999 C CA . GLY A 1 245 ? -12.219 -37.125 16.75 1 95.31 245 GLY A CA 1
ATOM 2000 C C . GLY A 1 245 ? -13.023 -38.219 17.406 1 95.31 245 GLY A C 1
ATOM 2001 O O . GLY A 1 245 ? -13.055 -38.312 18.641 1 95.31 245 GLY A O 1
ATOM 2002 N N . GLN A 1 246 ? -13.672 -38.969 16.5 1 92.44 246 GLN A N 1
ATOM 2003 C CA . GLN A 1 246 ? -14.422 -40.156 16.969 1 92.44 246 GLN A CA 1
ATOM 2004 C C . GLN A 1 246 ? -13.68 -41.438 16.641 1 92.44 246 GLN A C 1
ATOM 2006 O O . GLN A 1 246 ? -12.797 -41.469 15.781 1 92.44 246 GLN A O 1
ATOM 2011 N N . HIS A 1 247 ? -14.031 -42.531 17.391 1 90.81 247 HIS A N 1
ATOM 2012 C CA . HIS A 1 247 ? -13.5 -43.844 17.156 1 90.81 247 HIS A CA 1
ATOM 2013 C C . HIS A 1 247 ? -11.984 -43.875 17.297 1 90.81 247 HIS A C 1
ATOM 2015 O O . HIS A 1 247 ? -11.281 -44.375 16.406 1 90.81 247 HIS A O 1
ATOM 2021 N N . GLN A 1 248 ? -11.43 -43.344 18.328 1 90.69 248 GLN A N 1
ATOM 2022 C CA . GLN A 1 248 ? -9.992 -43.219 18.5 1 90.69 248 GLN A CA 1
ATOM 2023 C C . GLN A 1 248 ? -9.508 -44.062 19.672 1 90.69 248 GLN A C 1
ATOM 2025 O O . GLN A 1 248 ? -8.523 -43.719 20.328 1 90.69 248 GLN A O 1
ATOM 2030 N N . ASP A 1 249 ? -10.148 -45.125 19.953 1 90.88 249 ASP A N 1
ATOM 2031 C CA . ASP A 1 249 ? -9.859 -46 21.109 1 90.88 249 ASP A CA 1
ATOM 2032 C C . ASP A 1 249 ? -8.469 -46.594 21 1 90.88 249 ASP A C 1
ATOM 2034 O O . ASP A 1 249 ? -7.906 -47.062 22 1 90.88 249 ASP A O 1
ATOM 2038 N N . TYR A 1 250 ? -7.934 -46.625 19.844 1 93.81 250 TYR A N 1
ATOM 2039 C CA . TYR A 1 250 ? -6.66 -47.312 19.625 1 93.81 250 TYR A CA 1
ATOM 2040 C C . TYR A 1 250 ? -5.512 -46.312 19.547 1 93.81 250 TYR A C 1
ATOM 2042 O O . TYR A 1 250 ? -4.398 -46.656 19.156 1 93.81 250 TYR A O 1
ATOM 2050 N N . GLN A 1 251 ? -5.68 -45.031 19.844 1 95.38 251 GLN A N 1
ATOM 2051 C CA . GLN A 1 251 ? -4.617 -44.031 19.766 1 95.38 251 GLN A CA 1
ATOM 2052 C C . GLN A 1 251 ? -4.703 -43.062 20.938 1 95.38 251 GLN A C 1
ATOM 2054 O O . GLN A 1 251 ? -5.707 -43.031 21.656 1 95.38 251 GLN A O 1
ATOM 2059 N N . ARG A 1 252 ? -3.639 -42.281 21.094 1 93.81 252 ARG A N 1
ATOM 2060 C CA . ARG A 1 252 ? -3.607 -41.219 22.094 1 93.81 252 ARG A CA 1
ATOM 2061 C C . ARG A 1 252 ? -4.391 -40 21.609 1 93.81 252 ARG A C 1
ATOM 2063 O O . ARG A 1 252 ? -4.645 -39.844 20.406 1 93.81 252 ARG A O 1
ATOM 2070 N N . THR A 1 253 ? -4.855 -39.219 22.469 1 93.31 253 THR A N 1
ATOM 2071 C CA . THR A 1 253 ? -5.719 -38.094 22.141 1 93.31 253 THR A CA 1
ATOM 2072 C C . THR A 1 253 ? -4.926 -36.781 22.141 1 93.31 253 THR A C 1
ATOM 2074 O O . THR A 1 253 ? -5.508 -35.688 22.094 1 93.31 253 THR A O 1
ATOM 2077 N N . GLN A 1 254 ? -3.652 -36.75 22.156 1 93.88 254 GLN A N 1
ATOM 2078 C CA . GLN A 1 254 ? -2.836 -35.562 22.266 1 93.88 254 GLN A CA 1
ATOM 2079 C C . GLN A 1 254 ? -2.504 -35 20.875 1 93.88 254 GLN A C 1
ATOM 2081 O O . GLN A 1 254 ? -1.939 -33.906 20.766 1 93.88 254 GLN A O 1
ATOM 2086 N N . TYR A 1 255 ? -2.832 -35.688 19.766 1 96.31 255 TYR A N 1
ATOM 2087 C CA . TYR A 1 255 ? -2.455 -35.281 18.406 1 96.31 255 TYR A CA 1
ATOM 2088 C C . TYR A 1 255 ? -3.377 -34.188 17.891 1 96.31 255 TYR A C 1
ATOM 2090 O O . TYR A 1 255 ? -4.164 -34.406 16.969 1 96.31 255 TYR A O 1
ATOM 2098 N N . GLU A 1 256 ? -3.102 -32.938 18.359 1 96.19 256 GLU A N 1
ATOM 2099 C CA . GLU A 1 256 ? -3.967 -31.781 18.062 1 96.19 256 GLU A CA 1
ATOM 2100 C C . GLU A 1 256 ? -3.475 -31.031 16.828 1 96.19 256 GLU A C 1
ATOM 2102 O O . GLU A 1 256 ? -2.273 -30.797 16.672 1 96.19 256 GLU A O 1
ATOM 2107 N N . VAL A 1 257 ? -4.383 -30.703 15.992 1 96.75 257 VAL A N 1
ATOM 2108 C CA . VAL A 1 257 ? -4.121 -29.766 14.906 1 96.75 257 VAL A CA 1
ATOM 2109 C C . VAL A 1 257 ? -4.691 -28.391 15.258 1 96.75 257 VAL A C 1
ATOM 2111 O O . VAL A 1 257 ? -5.906 -28.234 15.398 1 96.75 257 VAL A O 1
ATOM 2114 N N . TYR A 1 258 ? -3.77 -27.438 15.508 1 95.69 258 TYR A N 1
ATOM 2115 C CA . TYR A 1 258 ? -4.168 -26.062 15.742 1 95.69 258 TYR A CA 1
ATOM 2116 C C . TYR A 1 258 ? -4.113 -25.25 14.453 1 95.69 258 TYR A C 1
ATOM 2118 O O . TYR A 1 258 ? -3.041 -25.062 13.875 1 95.69 258 TYR A O 1
ATOM 2126 N N . ASP A 1 259 ? -5.305 -24.766 14.039 1 94.25 259 ASP A N 1
ATOM 2127 C CA . ASP A 1 259 ? -5.43 -24.078 12.766 1 94.25 259 ASP A CA 1
ATOM 2128 C C . ASP A 1 259 ? -5.77 -22.594 12.977 1 94.25 259 ASP A C 1
ATOM 2130 O O . ASP A 1 259 ? -6.801 -22.281 13.578 1 94.25 259 ASP A O 1
ATOM 2134 N N . TYR A 1 260 ? -4.945 -21.734 12.57 1 92.5 260 TYR A N 1
ATOM 2135 C CA . TYR A 1 260 ? -5.137 -20.297 12.617 1 92.5 260 TYR A CA 1
ATOM 2136 C C . TYR A 1 260 ? -4.605 -19.641 11.352 1 92.5 260 TYR A C 1
ATOM 2138 O O . TYR A 1 260 ? -3.459 -19.859 10.961 1 92.5 260 TYR A O 1
ATOM 2146 N N . PRO A 1 261 ? -5.328 -18.703 10.703 1 90.75 261 PRO A N 1
ATOM 2147 C CA . PRO A 1 261 ? -6.723 -18.328 10.961 1 90.75 261 PRO A CA 1
ATOM 2148 C C . PRO A 1 261 ? -7.715 -19.375 10.445 1 90.75 261 PRO A C 1
ATOM 2150 O O . PRO A 1 261 ? -7.48 -20 9.406 1 90.75 261 PRO A O 1
ATOM 2153 N N . GLY A 1 262 ? -8.828 -19.531 11.125 1 91.31 262 GLY A N 1
ATOM 2154 C CA . GLY A 1 262 ? -9.812 -20.562 10.812 1 91.31 262 GLY A CA 1
ATOM 2155 C C . GLY A 1 262 ? -10.766 -20.156 9.703 1 91.31 262 GLY A C 1
ATOM 2156 O O . GLY A 1 262 ? -11.578 -20.969 9.258 1 91.31 262 GLY A O 1
ATOM 2157 N N . ARG A 1 263 ? -10.703 -18.828 9.258 1 88.5 263 ARG A N 1
ATOM 2158 C CA . ARG A 1 263 ? -11.469 -18.312 8.125 1 88.5 263 ARG A CA 1
ATOM 2159 C C . ARG A 1 263 ? -12.961 -18.234 8.461 1 88.5 263 ARG A C 1
ATOM 2161 O O . ARG A 1 263 ? -13.797 -18.625 7.645 1 88.5 263 ARG A O 1
ATOM 2168 N N . PHE A 1 264 ? -13.352 -17.984 9.664 1 92.38 264 PHE A N 1
ATOM 2169 C CA . PHE A 1 264 ? -14.719 -17.766 10.117 1 92.38 264 PHE A CA 1
ATOM 2170 C C . PHE A 1 264 ? -14.812 -16.5 10.977 1 92.38 264 PHE A C 1
ATOM 2172 O O . PHE A 1 264 ? -13.812 -16.062 11.562 1 92.38 264 PHE A O 1
ATOM 2179 N N . LYS A 1 265 ? -16.016 -15.984 10.969 1 91.44 265 LYS A N 1
ATOM 2180 C CA . LYS A 1 265 ? -16.25 -14.797 11.797 1 91.44 265 LYS A CA 1
ATOM 2181 C C . LYS A 1 265 ? -17.484 -14.969 12.68 1 91.44 265 LYS A C 1
ATOM 2183 O O . LYS A 1 265 ? -18.016 -13.992 13.211 1 91.44 265 LYS A O 1
ATOM 2188 N N . GLY A 1 266 ? -17.891 -16.266 12.797 1 91.06 266 GLY A N 1
ATOM 2189 C CA . GLY A 1 266 ? -19.062 -16.562 13.609 1 91.06 266 GLY A CA 1
ATOM 2190 C C . GLY A 1 266 ? -19.141 -18.016 14.039 1 91.06 266 GLY A C 1
ATOM 2191 O O . GLY A 1 266 ? -18.125 -18.719 14.055 1 91.06 266 GLY A O 1
ATOM 2192 N N . ALA A 1 267 ? -20.344 -18.484 14.328 1 91.88 267 ALA A N 1
ATOM 2193 C CA . ALA A 1 267 ? -20.578 -19.766 14.984 1 91.88 267 ALA A CA 1
ATOM 2194 C C . ALA A 1 267 ? -20.328 -20.922 14.023 1 91.88 267 ALA A C 1
ATOM 2196 O O . ALA A 1 267 ? -20.109 -22.062 14.445 1 91.88 267 ALA A O 1
ATOM 2197 N N . HIS A 1 268 ? -20.359 -20.625 12.758 1 93.12 268 HIS A N 1
ATOM 2198 C CA . HIS A 1 268 ? -20.141 -21.688 11.781 1 93.12 268 HIS A CA 1
ATOM 2199 C C . HIS A 1 268 ? -18.719 -22.234 11.859 1 93.12 268 HIS A C 1
ATOM 2201 O O . HIS A 1 268 ? -18.406 -23.25 11.234 1 93.12 268 HIS A O 1
ATOM 2207 N N . GLY A 1 269 ? -17.828 -21.594 12.609 1 94.5 269 GLY A N 1
ATOM 2208 C CA . GLY A 1 269 ? -16.5 -22.109 12.867 1 94.5 269 GLY A CA 1
ATOM 2209 C C . GLY A 1 269 ? -16.516 -23.5 13.461 1 94.5 269 GLY A C 1
ATOM 2210 O O . GLY A 1 269 ? -15.57 -24.266 13.258 1 94.5 269 GLY A O 1
ATOM 2211 N N . GLN A 1 270 ? -17.578 -23.781 14.195 1 95.69 270 GLN A N 1
ATOM 2212 C CA . GLN A 1 270 ? -17.688 -25.125 14.766 1 95.69 270 GLN A CA 1
ATOM 2213 C C . GLN A 1 270 ? -17.797 -26.172 13.664 1 95.69 270 GLN A C 1
ATOM 2215 O O . GLN A 1 270 ? -17.188 -27.25 13.773 1 95.69 270 GLN A O 1
ATOM 2220 N N . ASN A 1 271 ? -18.547 -25.891 12.648 1 96.12 271 ASN A N 1
ATOM 2221 C CA . ASN A 1 271 ? -18.641 -26.812 11.523 1 96.12 271 ASN A CA 1
ATOM 2222 C C . ASN A 1 271 ? -17.297 -27 10.828 1 96.12 271 ASN A C 1
ATOM 2224 O O . ASN A 1 271 ? -16.953 -28.109 10.422 1 96.12 271 ASN A O 1
ATOM 2228 N N . PHE A 1 272 ? -16.562 -25.922 10.688 1 95.69 272 PHE A N 1
ATOM 2229 C CA . PHE A 1 272 ? -15.25 -26.016 10.062 1 95.69 272 PHE A CA 1
ATOM 2230 C C . PHE A 1 272 ? -14.328 -26.938 10.859 1 95.69 272 PHE A C 1
ATOM 2232 O O . PHE A 1 272 ? -13.602 -27.75 10.281 1 95.69 272 PHE A O 1
ATOM 2239 N N . ALA A 1 273 ? -14.367 -26.812 12.148 1 96.5 273 ALA A N 1
ATOM 2240 C CA . ALA A 1 273 ? -13.555 -27.688 12.992 1 96.5 273 ALA A CA 1
ATOM 2241 C C . ALA A 1 273 ? -13.953 -29.141 12.805 1 96.5 273 ALA A C 1
ATOM 2243 O O . ALA A 1 273 ? -13.086 -30.016 12.68 1 96.5 273 ALA A O 1
ATOM 2244 N N . ARG A 1 274 ? -15.195 -29.359 12.797 1 96.69 274 ARG A N 1
ATOM 2245 C CA . ARG A 1 274 ? -15.711 -30.719 12.617 1 96.69 274 ARG A CA 1
ATOM 2246 C C . ARG A 1 274 ? -15.297 -31.281 11.266 1 96.69 274 ARG A C 1
ATOM 2248 O O . ARG A 1 274 ? -14.836 -32.438 11.18 1 96.69 274 ARG A O 1
ATOM 2255 N N . TRP A 1 275 ? -15.5 -30.547 10.234 1 96.62 275 TRP A N 1
ATOM 2256 C CA . TRP A 1 275 ? -15.18 -31 8.883 1 96.62 275 TRP A CA 1
ATOM 2257 C C . TRP A 1 275 ? -13.688 -31.266 8.734 1 96.62 275 TRP A C 1
ATOM 2259 O O . TRP A 1 275 ? -13.289 -32.25 8.078 1 96.62 275 TRP A O 1
ATOM 2269 N N . GLN A 1 276 ? -12.898 -30.453 9.305 1 96.06 276 GLN A N 1
ATOM 2270 C CA . GLN A 1 276 ? -11.461 -30.688 9.281 1 96.06 276 GLN A CA 1
ATOM 2271 C C . GLN A 1 276 ? -11.109 -31.984 10 1 96.06 276 GLN A C 1
ATOM 2273 O O . GLN A 1 276 ? -10.273 -32.75 9.523 1 96.06 276 GLN A O 1
ATOM 2278 N N . MET A 1 277 ? -11.734 -32.156 11.125 1 96.88 277 MET A N 1
ATOM 2279 C CA . MET A 1 277 ? -11.477 -33.375 11.891 1 96.88 277 MET A CA 1
ATOM 2280 C C . MET A 1 277 ? -11.781 -34.625 11.062 1 96.88 277 MET A C 1
ATOM 2282 O O . MET A 1 277 ? -10.977 -35.531 11.008 1 96.88 277 MET A O 1
ATOM 2286 N N . ASP A 1 278 ? -12.953 -34.562 10.375 1 97.06 278 ASP A N 1
ATOM 2287 C CA . ASP A 1 278 ? -13.32 -35.688 9.508 1 97.06 278 ASP A CA 1
ATOM 2288 C C . ASP A 1 278 ? -12.32 -35.844 8.367 1 97.06 278 ASP A C 1
ATOM 2290 O O . ASP A 1 278 ? -11.984 -36.969 7.992 1 97.06 278 ASP A O 1
ATOM 2294 N N . GLY A 1 279 ? -11.867 -34.75 7.824 1 97.31 279 GLY A N 1
ATOM 2295 C CA . GLY A 1 279 ? -10.898 -34.781 6.738 1 97.31 279 GLY A CA 1
ATOM 2296 C C . GLY A 1 279 ? -9.562 -35.375 7.148 1 97.31 279 GLY A C 1
ATOM 2297 O O . GLY A 1 279 ? -9 -36.219 6.426 1 97.31 279 GLY A O 1
ATOM 2298 N N . TRP A 1 280 ? -9.148 -35.031 8.305 1 96.44 280 TRP A N 1
ATOM 2299 C CA . TRP A 1 280 ? -7.867 -35.531 8.789 1 96.44 280 TRP A CA 1
ATOM 2300 C C . TRP A 1 280 ? -7.945 -37.031 9.094 1 96.44 280 TRP A C 1
ATOM 2302 O O . TRP A 1 280 ? -6.93 -37.719 9.055 1 96.44 280 TRP A O 1
ATOM 2312 N N . ARG A 1 281 ? -9.117 -37.531 9.344 1 96.81 281 ARG A N 1
ATOM 2313 C CA . ARG A 1 281 ? -9.266 -38.938 9.773 1 96.81 281 ARG A CA 1
ATOM 2314 C C . ARG A 1 281 ? -10.016 -39.75 8.727 1 96.81 281 ARG A C 1
ATOM 2316 O O . ARG A 1 281 ? -10.578 -40.781 9.047 1 96.81 281 ARG A O 1
ATOM 2323 N N . ASN A 1 282 ? -10.062 -39.219 7.492 1 97.12 282 ASN A N 1
ATOM 2324 C CA . ASN A 1 282 ? -10.859 -39.875 6.465 1 97.12 282 ASN A CA 1
ATOM 2325 C C . ASN A 1 282 ? -10.258 -41.188 6.051 1 97.12 282 ASN A C 1
ATOM 2327 O O . ASN A 1 282 ? -10.852 -41.938 5.27 1 97.12 282 ASN A O 1
ATOM 2331 N N . ASN A 1 283 ? -9.055 -41.531 6.539 1 96.5 283 ASN A N 1
ATOM 2332 C CA . ASN A 1 283 ? -8.422 -42.812 6.242 1 96.5 283 ASN A CA 1
ATOM 2333 C C . ASN A 1 283 ? -7.922 -43.5 7.512 1 96.5 283 ASN A C 1
ATOM 2335 O O . ASN A 1 283 ? -6.996 -44.312 7.457 1 96.5 283 ASN A O 1
ATOM 2339 N N . ALA A 1 284 ? -8.469 -43.094 8.633 1 96.56 284 ALA A N 1
ATOM 2340 C CA . ALA A 1 284 ? -8.078 -43.719 9.898 1 96.56 284 ALA A CA 1
ATOM 2341 C C . ALA A 1 284 ? -8.398 -45.188 9.898 1 96.56 284 ALA A C 1
ATOM 2343 O O . ALA A 1 284 ? -7.613 -46 10.398 1 96.56 284 ALA A O 1
ATOM 2344 N N . GLU A 1 285 ? -9.508 -45.625 9.352 1 96.56 285 GLU A N 1
ATOM 2345 C CA . GLU A 1 285 ? -9.938 -47 9.133 1 96.56 285 GLU A CA 1
ATOM 2346 C C . GLU A 1 285 ? -10.336 -47.25 7.676 1 96.56 285 GLU A C 1
ATOM 2348 O O . GLU A 1 285 ? -11.203 -46.531 7.148 1 96.56 285 GLU A O 1
ATOM 2353 N N . THR A 1 286 ? -9.688 -48.094 7.023 1 97.56 286 THR A N 1
ATOM 2354 C CA . THR A 1 286 ? -9.961 -48.375 5.617 1 97.56 286 THR A CA 1
ATOM 2355 C C . THR A 1 286 ? -9.922 -49.875 5.34 1 97.56 286 THR A C 1
ATOM 2357 O O . THR A 1 286 ? -9.242 -50.625 6.043 1 97.56 286 THR A O 1
ATOM 2360 N N . ALA A 1 287 ? -10.656 -50.312 4.398 1 98.38 287 ALA A N 1
ATOM 2361 C CA . ALA A 1 287 ? -10.57 -51.688 3.885 1 98.38 287 ALA A CA 1
ATOM 2362 C C . ALA A 1 287 ? -10.391 -51.688 2.369 1 98.38 287 ALA A C 1
ATOM 2364 O O . ALA A 1 287 ? -11 -50.875 1.663 1 98.38 287 ALA A O 1
ATOM 2365 N N . ARG A 1 288 ? -9.523 -52.469 1.902 1 98.12 288 ARG A N 1
ATOM 2366 C CA . ARG A 1 288 ? -9.297 -52.688 0.475 1 98.12 288 ARG A CA 1
ATOM 2367 C C . ARG A 1 288 ? -9.82 -54.031 0.026 1 98.12 288 ARG A C 1
ATOM 2369 O O . ARG A 1 288 ? -9.578 -55.062 0.689 1 98.12 288 ARG A O 1
ATOM 2376 N N . GLY A 1 289 ? -10.586 -54.031 -1.053 1 97.81 289 GLY A N 1
ATOM 2377 C CA . GLY A 1 289 ? -11.188 -55.25 -1.527 1 97.81 289 GLY A CA 1
ATOM 2378 C C . GLY A 1 289 ? -11.039 -55.469 -3.023 1 97.81 289 GLY A C 1
ATOM 2379 O O . GLY A 1 289 ? -10.594 -54.562 -3.734 1 97.81 289 GLY A O 1
ATOM 2380 N N . MET A 1 290 ? -11.328 -56.688 -3.391 1 96.88 290 MET A N 1
ATOM 2381 C CA . MET A 1 290 ? -11.344 -57.094 -4.801 1 96.88 290 MET A CA 1
ATOM 2382 C C . MET A 1 290 ? -12.656 -57.781 -5.16 1 96.88 290 MET A C 1
ATOM 2384 O O . MET A 1 290 ? -13.164 -58.594 -4.383 1 96.88 290 MET A O 1
ATOM 2388 N N . SER A 1 291 ? -13.227 -57.406 -6.227 1 96 291 SER A N 1
ATOM 2389 C CA . SER A 1 291 ? -14.461 -57.969 -6.738 1 96 291 SER A CA 1
ATOM 2390 C C . SER A 1 291 ? -14.508 -57.938 -8.266 1 96 291 SER A C 1
ATOM 2392 O O . SER A 1 291 ? -13.695 -57.25 -8.891 1 96 291 SER A O 1
ATOM 2394 N N . ARG A 1 292 ? -15.352 -58.719 -8.828 1 92.94 292 ARG A N 1
ATOM 2395 C CA . ARG A 1 292 ? -15.609 -58.656 -10.266 1 92.94 292 ARG A CA 1
ATOM 2396 C C . ARG A 1 292 ? -16.859 -57.812 -10.555 1 92.94 292 ARG A C 1
ATOM 2398 O O . ARG A 1 292 ? -17.25 -57.688 -11.719 1 92.94 292 ARG A O 1
ATOM 2405 N N . SER A 1 293 ? -17.453 -57.281 -9.477 1 93.5 293 SER A N 1
ATOM 2406 C CA . SER A 1 293 ? -18.656 -56.469 -9.641 1 93.5 293 SER A CA 1
ATOM 2407 C C . SER A 1 293 ? -18.328 -55.062 -10.156 1 93.5 293 SER A C 1
ATOM 2409 O O . SER A 1 293 ? -17.5 -54.375 -9.578 1 93.5 293 SER A O 1
ATOM 2411 N N . PRO A 1 294 ? -19 -54.625 -11.234 1 94.5 294 PRO A N 1
ATOM 2412 C CA . PRO A 1 294 ? -18.828 -53.25 -11.695 1 94.5 294 PRO A CA 1
ATOM 2413 C C . PRO A 1 294 ? -19.672 -52.25 -10.906 1 94.5 294 PRO A C 1
ATOM 2415 O O . PRO A 1 294 ? -19.625 -51.031 -11.164 1 94.5 294 PRO A O 1
ATOM 2418 N N . GLU A 1 295 ? -20.359 -52.688 -9.828 1 93.19 295 GLU A N 1
ATOM 2419 C CA . GLU A 1 295 ? -21.328 -51.875 -9.117 1 93.19 295 GLU A CA 1
ATOM 2420 C C . GLU A 1 295 ? -20.672 -51.156 -7.918 1 93.19 295 GLU A C 1
ATOM 2422 O O . GLU A 1 295 ? -21.297 -50.344 -7.27 1 93.19 295 GLU A O 1
ATOM 2427 N N . ILE A 1 296 ? -19.469 -51.531 -7.684 1 96.19 296 ILE A N 1
ATOM 2428 C CA . ILE A 1 296 ? -18.75 -50.906 -6.566 1 96.19 296 ILE A CA 1
ATOM 2429 C C . ILE A 1 296 ? -17.938 -49.719 -7.062 1 96.19 296 ILE A C 1
ATOM 2431 O O . ILE A 1 296 ? -16.906 -49.906 -7.707 1 96.19 296 ILE A O 1
ATOM 2435 N N . TRP A 1 297 ? -18.375 -48.594 -6.793 1 95.88 297 TRP A N 1
ATOM 2436 C CA . TRP A 1 297 ? -17.672 -47.344 -7.176 1 95.88 297 TRP A CA 1
ATOM 2437 C C . TRP A 1 297 ? -17.938 -46.25 -6.164 1 95.88 297 TRP A C 1
ATOM 2439 O O . TRP A 1 297 ? -18.891 -46.312 -5.387 1 95.88 297 TRP A O 1
ATOM 2449 N N . PRO A 1 298 ? -17.062 -45.219 -6.105 1 97.25 298 PRO A N 1
ATOM 2450 C CA . PRO A 1 298 ? -17.219 -44.125 -5.137 1 97.25 298 PRO A CA 1
ATOM 2451 C C . PRO A 1 298 ? -18.594 -43.469 -5.219 1 97.25 298 PRO A C 1
ATOM 2453 O O . PRO A 1 298 ? -19.062 -43.156 -6.312 1 97.25 298 PRO A O 1
ATOM 2456 N N . GLY A 1 299 ? -19.172 -43.188 -4.094 1 95.75 299 GLY A N 1
ATOM 2457 C CA . GLY A 1 299 ? -20.516 -42.625 -4.035 1 95.75 299 GLY A CA 1
ATOM 2458 C C . GLY A 1 299 ? -21.578 -43.656 -3.693 1 95.75 299 GLY A C 1
ATOM 2459 O O . GLY A 1 299 ? -22.734 -43.312 -3.434 1 95.75 299 GLY A O 1
ATOM 2460 N N . ARG A 1 300 ? -21.156 -44.906 -3.576 1 96 300 ARG A N 1
ATOM 2461 C CA . ARG A 1 300 ? -22.062 -45.969 -3.205 1 96 300 ARG A CA 1
ATOM 2462 C C . ARG A 1 300 ? -21.719 -46.531 -1.83 1 96 300 ARG A C 1
ATOM 2464 O O . ARG A 1 300 ? -20.609 -46.344 -1.333 1 96 300 ARG A O 1
ATOM 2471 N N . ARG A 1 301 ? -22.781 -47.25 -1.244 1 97.25 301 ARG A N 1
ATOM 2472 C CA . ARG A 1 301 ? -22.594 -48 -0.004 1 97.25 301 ARG A CA 1
ATOM 2473 C C . ARG A 1 301 ? -22.844 -49.469 -0.216 1 97.25 301 ARG A C 1
ATOM 2475 O O . ARG A 1 301 ? -23.703 -49.844 -1.021 1 97.25 301 ARG A O 1
ATOM 2482 N N . ILE A 1 302 ? -22.047 -50.281 0.446 1 97.75 302 ILE A N 1
ATOM 2483 C CA . ILE A 1 302 ? -22.203 -51.719 0.337 1 97.75 302 ILE A CA 1
ATOM 2484 C C . ILE A 1 302 ? -22.312 -52.344 1.731 1 97.75 302 ILE A C 1
ATOM 2486 O O . ILE A 1 302 ? -21.844 -51.75 2.711 1 97.75 302 ILE A O 1
ATOM 2490 N N . VAL A 1 303 ? -22.984 -53.469 1.771 1 97.81 303 VAL A N 1
ATOM 2491 C CA . VAL A 1 303 ? -23.016 -54.281 2.992 1 97.81 303 VAL A CA 1
ATOM 2492 C C . VAL A 1 303 ? -22.312 -55.594 2.756 1 97.81 303 VAL A C 1
ATOM 2494 O O . VAL A 1 303 ? -22.75 -56.406 1.94 1 97.81 303 VAL A O 1
ATOM 2497 N N . LEU A 1 304 ? -21.203 -55.688 3.363 1 97.94 304 LEU A N 1
ATOM 2498 C CA . LEU A 1 304 ? -20.5 -56.969 3.281 1 97.94 304 LEU A CA 1
ATOM 2499 C C . LEU A 1 304 ? -21.188 -58.031 4.109 1 97.94 304 LEU A C 1
ATOM 2501 O O . LEU A 1 304 ? -21.609 -57.781 5.246 1 97.94 304 LEU A O 1
ATOM 2505 N N . THR A 1 305 ? -21.359 -59.25 3.48 1 96.88 305 THR A N 1
ATOM 2506 C CA . THR A 1 305 ? -22 -60.344 4.199 1 96.88 305 THR A CA 1
ATOM 2507 C C . THR A 1 305 ? -21.172 -61.625 4.094 1 96.88 305 THR A C 1
ATOM 2509 O O . THR A 1 305 ? -20.438 -61.812 3.123 1 96.88 305 THR A O 1
ATOM 2512 N N . GLY A 1 306 ? -21.25 -62.438 5.125 1 94.94 306 GLY A N 1
ATOM 2513 C CA . GLY A 1 306 ? -20.688 -63.75 5.082 1 94.94 306 GLY A CA 1
ATOM 2514 C C . GLY A 1 306 ? -19.188 -63.781 5.348 1 94.94 306 GLY A C 1
ATOM 2515 O O . GLY A 1 306 ? -18.531 -64.812 5.121 1 94.94 306 GLY A O 1
ATOM 2516 N N . HIS A 1 307 ? -18.641 -62.75 5.727 1 95.56 307 HIS A N 1
ATOM 2517 C CA . HIS A 1 307 ? -17.234 -62.75 6.078 1 95.56 307 HIS A CA 1
ATOM 2518 C C . HIS A 1 307 ? -16.984 -63.469 7.387 1 95.56 307 HIS A C 1
ATOM 2520 O O . HIS A 1 307 ? -17.766 -63.375 8.328 1 95.56 307 HIS A O 1
ATOM 2526 N N . PRO A 1 308 ? -15.836 -64.188 7.512 1 95.19 308 PRO A N 1
ATOM 2527 C CA . PRO A 1 308 ? -15.57 -64.938 8.734 1 95.19 308 PRO A CA 1
ATOM 2528 C C . PRO A 1 308 ? -15.422 -64.062 9.961 1 95.19 308 PRO A C 1
ATOM 2530 O O . PRO A 1 308 ? -15.742 -64.438 11.078 1 95.19 308 PRO A O 1
ATOM 2533 N N . GLN A 1 309 ? -14.914 -62.969 9.75 1 95.56 309 GLN A N 1
ATOM 2534 C CA . GLN A 1 309 ? -14.852 -62 10.844 1 95.56 309 GLN A CA 1
ATOM 2535 C C . GLN A 1 309 ? -16.156 -61.219 10.969 1 95.56 309 GLN A C 1
ATOM 2537 O O . GLN A 1 309 ? -16.438 -60.312 10.172 1 95.56 309 GLN A O 1
ATOM 2542 N N . ALA A 1 310 ? -16.891 -61.375 12.016 1 94.88 310 ALA A N 1
ATOM 2543 C CA . ALA A 1 310 ? -18.25 -60.906 12.195 1 94.88 310 ALA A CA 1
ATOM 2544 C C . ALA A 1 310 ? -18.297 -59.375 12.18 1 94.88 310 ALA A C 1
ATOM 2546 O O . ALA A 1 310 ? -19.266 -58.781 11.68 1 94.88 310 ALA A O 1
ATOM 2547 N N . ASN A 1 311 ? -17.312 -58.75 12.664 1 94 311 ASN A N 1
ATOM 2548 C CA . ASN A 1 311 ? -17.312 -57.281 12.797 1 94 311 ASN A CA 1
ATOM 2549 C C . ASN A 1 311 ? -17.156 -56.594 11.438 1 94 311 ASN A C 1
ATOM 2551 O O . ASN A 1 311 ? -17.391 -55.406 11.32 1 94 311 ASN A O 1
ATOM 2555 N N . LEU A 1 312 ? -16.766 -57.281 10.438 1 96.75 312 LEU A N 1
ATOM 2556 C CA . LEU A 1 312 ? -16.594 -56.719 9.102 1 96.75 312 LEU A CA 1
ATOM 2557 C C . LEU A 1 312 ? -17.891 -56.812 8.305 1 96.75 312 LEU A C 1
ATOM 2559 O O . LEU A 1 312 ? -18.031 -56.156 7.27 1 96.75 312 LEU A O 1
ATOM 2563 N N . ASN A 1 313 ? -18.812 -57.656 8.766 1 97.5 313 ASN A N 1
ATOM 2564 C CA . ASN A 1 313 ? -20.125 -57.719 8.133 1 97.5 313 ASN A CA 1
ATOM 2565 C C . ASN A 1 313 ? -21 -56.5 8.523 1 97.5 313 ASN A C 1
ATOM 2567 O O . ASN A 1 313 ? -21.906 -56.625 9.352 1 97.5 313 ASN A O 1
ATOM 2571 N N . ARG A 1 314 ? -20.766 -55.438 7.953 1 96.94 314 ARG A N 1
ATOM 2572 C CA . ARG A 1 314 ? -21.422 -54.156 8.203 1 96.94 314 ARG A CA 1
ATOM 2573 C C . ARG A 1 314 ? -21.484 -53.312 6.934 1 96.94 314 ARG A C 1
ATOM 2575 O O . ARG A 1 314 ? -21.031 -53.75 5.871 1 96.94 314 ARG A O 1
ATOM 2582 N N . GLU A 1 315 ? -22.062 -52.125 7.074 1 97.56 315 GLU A N 1
ATOM 2583 C CA . GLU A 1 315 ? -22.188 -51.219 5.949 1 97.56 315 GLU A CA 1
ATOM 2584 C C . GLU A 1 315 ? -20.906 -50.406 5.758 1 97.56 315 GLU A C 1
ATOM 2586 O O . GLU A 1 315 ? -20.297 -49.938 6.727 1 97.56 315 GLU A O 1
ATOM 2591 N N . TRP A 1 316 ? -20.469 -50.344 4.543 1 98.19 316 TRP A N 1
ATOM 2592 C CA . TRP A 1 316 ? -19.266 -49.625 4.148 1 98.19 316 TRP A CA 1
ATOM 2593 C C . TRP A 1 316 ? -19.578 -48.594 3.068 1 98.19 316 TRP A C 1
ATOM 2595 O O . TRP A 1 316 ? -20.516 -48.75 2.291 1 98.19 316 TRP A O 1
ATOM 2605 N N . GLN A 1 317 ? -18.922 -47.469 3.066 1 98.06 317 GLN A N 1
ATOM 2606 C CA . GLN A 1 317 ? -19 -46.5 1.978 1 98.06 317 GLN A CA 1
ATOM 2607 C C . GLN A 1 317 ? -17.781 -46.594 1.066 1 98.06 317 GLN A C 1
ATOM 2609 O O . GLN A 1 317 ? -16.656 -46.656 1.545 1 98.06 317 GLN A O 1
ATOM 2614 N N . VAL A 1 318 ? -17.969 -46.656 -0.264 1 98.44 318 VAL A N 1
ATOM 2615 C CA . VAL A 1 318 ? -16.891 -46.812 -1.235 1 98.44 318 VAL A CA 1
ATOM 2616 C C . VAL A 1 318 ? -16.219 -45.438 -1.477 1 98.44 318 VAL A C 1
ATOM 2618 O O . VAL A 1 318 ? -16.891 -44.469 -1.797 1 98.44 318 VAL A O 1
ATOM 2621 N N . VAL A 1 319 ? -14.883 -45.375 -1.327 1 98.25 319 VAL A N 1
ATOM 2622 C CA . VAL A 1 319 ? -14.148 -44.125 -1.435 1 98.25 319 VAL A CA 1
ATOM 2623 C C . VAL A 1 319 ? -13.352 -44.094 -2.732 1 98.25 319 VAL A C 1
ATOM 2625 O O . VAL A 1 319 ? -13.141 -43.031 -3.324 1 98.25 319 VAL A O 1
ATOM 2628 N N . ALA A 1 320 ? -12.898 -45.219 -3.197 1 98.44 320 ALA A N 1
ATOM 2629 C CA . ALA A 1 320 ? -12.109 -45.344 -4.422 1 98.44 320 ALA A CA 1
ATOM 2630 C C . ALA A 1 320 ? -12.352 -46.688 -5.113 1 98.44 320 ALA A C 1
ATOM 2632 O O . ALA A 1 320 ? -12.75 -47.656 -4.469 1 98.44 320 ALA A O 1
ATOM 2633 N N . SER A 1 321 ? -12.148 -46.688 -6.375 1 98.19 321 SER A N 1
ATOM 2634 C CA . SER A 1 321 ? -12.289 -47.906 -7.168 1 98.19 321 SER A CA 1
ATOM 2635 C C . SER A 1 321 ? -11.398 -47.875 -8.406 1 98.19 321 SER A C 1
ATOM 2637 O O . SER A 1 321 ? -11.219 -46.812 -9.016 1 98.19 321 SER A O 1
ATOM 2639 N N . GLU A 1 322 ? -10.727 -48.906 -8.695 1 98.25 322 GLU A N 1
ATOM 2640 C CA . GLU A 1 322 ? -9.969 -49.156 -9.906 1 98.25 322 GLU A CA 1
ATOM 2641 C C . GLU A 1 322 ? -10.547 -50.344 -10.695 1 98.25 322 GLU A C 1
ATOM 2643 O O . GLU A 1 322 ? -10.281 -51.5 -10.383 1 98.25 322 GLU A O 1
ATOM 2648 N N . LEU A 1 323 ? -11.188 -50.031 -11.75 1 97.88 323 LEU A N 1
ATOM 2649 C CA . LEU A 1 323 ? -11.867 -51.031 -12.562 1 97.88 323 LEU A CA 1
ATOM 2650 C C . LEU A 1 323 ? -11.078 -51.344 -13.836 1 97.88 323 LEU A C 1
ATOM 2652 O O . LEU A 1 323 ? -10.789 -50.438 -14.617 1 97.88 323 LEU A O 1
ATOM 2656 N N . HIS A 1 324 ? -10.703 -52.562 -14.039 1 97.5 324 HIS A N 1
ATOM 2657 C CA . HIS A 1 324 ? -9.938 -53 -15.203 1 97.5 324 HIS A CA 1
ATOM 2658 C C . HIS A 1 324 ? -10.703 -54.031 -16.016 1 97.5 324 HIS A C 1
ATOM 2660 O O . HIS A 1 324 ? -11.172 -55.031 -15.477 1 97.5 324 HIS A O 1
ATOM 2666 N N . GLY A 1 325 ? -10.836 -53.781 -17.328 1 96.81 325 GLY A N 1
ATOM 2667 C CA . GLY A 1 325 ? -11.484 -54.719 -18.25 1 96.81 325 GLY A CA 1
ATOM 2668 C C . GLY A 1 325 ? -10.609 -55.094 -19.422 1 96.81 325 GLY A C 1
ATOM 2669 O O . GLY A 1 325 ? -9.875 -54.25 -19.953 1 96.81 325 GLY A O 1
ATOM 2670 N N . GLU A 1 326 ? -10.688 -56.375 -19.75 1 94.56 326 GLU A N 1
ATOM 2671 C CA . GLU A 1 326 ? -9.961 -56.906 -20.906 1 94.56 326 GLU A CA 1
ATOM 2672 C C . GLU A 1 326 ? -10.875 -57.719 -21.812 1 94.56 326 GLU A C 1
ATOM 2674 O O . GLU A 1 326 ? -11.664 -58.531 -21.344 1 94.56 326 GLU A O 1
ATOM 2679 N N . GLN A 1 327 ? -10.828 -57.375 -23.031 1 92.69 327 GLN A N 1
ATOM 2680 C CA . GLN A 1 327 ? -11.594 -58.062 -24.062 1 92.69 327 GLN A CA 1
ATOM 2681 C C . GLN A 1 327 ? -10.727 -58.344 -25.281 1 92.69 327 GLN A C 1
ATOM 2683 O O . GLN A 1 327 ? -10.891 -57.75 -26.328 1 92.69 327 GLN A O 1
ATOM 2688 N N . PRO A 1 328 ? -9.812 -59.312 -25.188 1 87.5 328 PRO A N 1
ATOM 2689 C CA . PRO A 1 328 ? -8.828 -59.562 -26.234 1 87.5 328 PRO A CA 1
ATOM 2690 C C . PRO A 1 328 ? -9.469 -60 -27.562 1 87.5 328 PRO A C 1
ATOM 2692 O O . PRO A 1 328 ? -8.898 -59.781 -28.625 1 87.5 328 PRO A O 1
ATOM 2695 N N . GLN A 1 329 ? -10.633 -60.531 -27.547 1 83.88 329 GLN A N 1
ATOM 2696 C CA . GLN A 1 329 ? -11.289 -61.031 -28.75 1 83.88 329 GLN A CA 1
ATOM 2697 C C . GLN A 1 329 ? -11.734 -59.875 -29.641 1 83.88 329 GLN A C 1
ATOM 2699 O O . GLN A 1 329 ? -12.172 -60.094 -30.781 1 83.88 329 GLN A O 1
ATOM 2704 N N . ALA A 1 330 ? -11.609 -58.719 -29.062 1 83.75 330 ALA A N 1
ATOM 2705 C CA . ALA A 1 330 ? -11.961 -57.562 -29.859 1 83.75 330 ALA A CA 1
ATOM 2706 C C . ALA A 1 330 ? -10.984 -57.344 -31.016 1 83.75 330 ALA A C 1
ATOM 2708 O O . ALA A 1 330 ? -11.32 -56.75 -32.031 1 83.75 330 ALA A O 1
ATOM 2709 N N . VAL A 1 331 ? -9.703 -57.75 -30.812 1 80.62 331 VAL A N 1
ATOM 2710 C CA . VAL A 1 331 ? -8.727 -57.688 -31.891 1 80.62 331 VAL A CA 1
ATOM 2711 C C . VAL A 1 331 ? -8.914 -58.906 -32.812 1 80.62 331 VAL A C 1
ATOM 2713 O O . VAL A 1 331 ? -8.781 -60.062 -32.344 1 80.62 331 VAL A O 1
ATOM 2716 N N . PRO A 1 332 ? -9.273 -58.594 -34 1 76.94 332 PRO A N 1
ATOM 2717 C CA . PRO A 1 332 ? -9.461 -59.75 -34.906 1 76.94 332 PRO A CA 1
ATOM 2718 C C . PRO A 1 332 ? -8.234 -60.625 -34.969 1 76.94 332 PRO A C 1
ATOM 2720 O O . PRO A 1 332 ? -7.113 -60.156 -35.125 1 76.94 332 PRO A O 1
ATOM 2723 N N . GLY A 1 333 ? -8.391 -61.875 -34.875 1 68.44 333 GLY A N 1
ATOM 2724 C CA . GLY A 1 333 ? -7.328 -62.844 -35 1 68.44 333 GLY A CA 1
ATOM 2725 C C . GLY A 1 333 ? -6.777 -63.312 -33.656 1 68.44 333 GLY A C 1
ATOM 2726 O O . GLY A 1 333 ? -6.066 -64.312 -33.562 1 68.44 333 GLY A O 1
ATOM 2727 N N . ARG A 1 334 ? -6.848 -62.5 -32.688 1 68.56 334 ARG A N 1
ATOM 2728 C CA . ARG A 1 334 ? -6.309 -62.906 -31.391 1 68.56 334 ARG A CA 1
ATOM 2729 C C . ARG A 1 334 ? -7.281 -63.781 -30.641 1 68.56 334 ARG A C 1
ATOM 2731 O O . ARG A 1 334 ? -8.484 -63.5 -30.594 1 68.56 334 ARG A O 1
ATOM 2738 N N . GLN A 1 335 ? -7.008 -65.125 -30.641 1 63.28 335 GLN A N 1
ATOM 2739 C CA . GLN A 1 335 ? -7.816 -66.125 -29.906 1 63.28 335 GLN A CA 1
ATOM 2740 C C . GLN A 1 335 ? -7.504 -66.062 -28.406 1 63.28 335 GLN A C 1
ATOM 2742 O O . GLN A 1 335 ? -6.348 -66.25 -28.016 1 63.28 335 GLN A O 1
ATOM 2747 N N . GLY A 1 336 ? -7.758 -64.938 -27.656 1 59.44 336 GLY A N 1
ATOM 2748 C CA . GLY A 1 336 ? -7.277 -64.938 -26.297 1 59.44 336 GLY A CA 1
ATOM 2749 C C . GLY A 1 336 ? -8.328 -65.312 -25.281 1 59.44 336 GLY A C 1
ATOM 2750 O O . GLY A 1 336 ? -9.398 -65.812 -25.656 1 59.44 336 GLY A O 1
ATOM 2751 N N . ALA A 1 337 ? -8 -65.312 -24 1 67.75 337 ALA A N 1
ATOM 2752 C CA . ALA A 1 337 ? -8.789 -65.625 -22.797 1 67.75 337 ALA A CA 1
ATOM 2753 C C . ALA A 1 337 ? -10.07 -64.75 -22.781 1 67.75 337 ALA A C 1
ATOM 2755 O O . ALA A 1 337 ? -10.156 -63.75 -23.453 1 67.75 337 ALA A O 1
ATOM 2756 N N . GLY A 1 338 ? -11.305 -65.312 -22.422 1 80.94 338 GLY A N 1
ATOM 2757 C CA . GLY A 1 338 ? -12.617 -64.688 -22.25 1 80.94 338 GLY A CA 1
ATOM 2758 C C . GLY A 1 338 ? -12.555 -63.281 -21.703 1 80.94 338 GLY A C 1
ATOM 2759 O O . GLY A 1 338 ? -11.484 -62.812 -21.297 1 80.94 338 GLY A O 1
ATOM 2760 N N . THR A 1 339 ? -13.531 -62.469 -22 1 89.12 339 THR A N 1
ATOM 2761 C CA . THR A 1 339 ? -13.68 -61.125 -21.438 1 89.12 339 THR A CA 1
ATOM 2762 C C . THR A 1 339 ? -13.609 -61.156 -19.922 1 89.12 339 THR A C 1
ATOM 2764 O O . THR A 1 339 ? -14.211 -62.031 -19.281 1 89.12 339 THR A O 1
ATOM 2767 N N . ALA A 1 340 ? -12.758 -60.375 -19.328 1 91.69 340 ALA A N 1
ATOM 2768 C CA . ALA A 1 340 ? -12.555 -60.344 -17.875 1 91.69 340 ALA A CA 1
ATOM 2769 C C . ALA A 1 340 ? -12.703 -58.938 -17.312 1 91.69 340 ALA A C 1
ATOM 2771 O O . ALA A 1 340 ? -12.445 -57.969 -18 1 91.69 340 ALA A O 1
ATOM 2772 N N . LEU A 1 341 ? -13.211 -58.906 -16.062 1 94.31 341 LEU A N 1
ATOM 2773 C CA . LEU A 1 341 ? -13.398 -57.656 -15.328 1 94.31 341 LEU A CA 1
ATOM 2774 C C . LEU A 1 341 ? -12.898 -57.781 -13.891 1 94.31 341 LEU A C 1
ATOM 2776 O O . LEU A 1 341 ? -13.203 -58.781 -13.211 1 94.31 341 LEU A O 1
ATOM 2780 N N . GLU A 1 342 ? -12.109 -56.906 -13.484 1 95.06 342 GLU A N 1
ATOM 2781 C CA . GLU A 1 342 ? -11.578 -56.875 -12.125 1 95.06 342 GLU A CA 1
ATOM 2782 C C . GLU A 1 342 ? -11.742 -55.5 -11.5 1 95.06 342 GLU A C 1
ATOM 2784 O O . GLU A 1 342 ? -11.445 -54.469 -12.141 1 95.06 342 GLU A O 1
ATOM 2789 N N . ASN A 1 343 ? -12.281 -55.469 -10.258 1 97.38 343 ASN A N 1
ATOM 2790 C CA . ASN A 1 343 ? -12.523 -54.219 -9.523 1 97.38 343 ASN A CA 1
ATOM 2791 C C . ASN A 1 343 ? -11.789 -54.219 -8.188 1 97.38 343 ASN A C 1
ATOM 2793 O O . ASN A 1 343 ? -12.07 -55.031 -7.309 1 97.38 343 ASN A O 1
ATOM 2797 N N . HIS A 1 344 ? -10.82 -53.406 -8.07 1 98.06 344 HIS A N 1
ATOM 2798 C CA . HIS A 1 344 ? -10.18 -53.125 -6.793 1 98.06 344 HIS A CA 1
ATOM 2799 C C . HIS A 1 344 ? -10.766 -51.844 -6.148 1 98.06 344 HIS A C 1
ATOM 2801 O O . HIS A 1 344 ? -10.969 -50.844 -6.824 1 98.06 344 HIS A O 1
ATOM 2807 N N . PHE A 1 345 ? -11.156 -51.938 -4.871 1 98.38 345 PHE A N 1
ATOM 2808 C CA . PHE A 1 345 ? -11.82 -50.781 -4.277 1 98.38 345 PHE A CA 1
ATOM 2809 C C . PHE A 1 345 ? -11.352 -50.594 -2.842 1 98.38 345 PHE A C 1
ATOM 2811 O O . PHE A 1 345 ? -10.734 -51.469 -2.248 1 98.38 345 PHE A O 1
ATOM 2818 N N . ALA A 1 346 ? -11.547 -49.406 -2.357 1 98.62 346 ALA A N 1
ATOM 2819 C CA . ALA A 1 346 ? -11.312 -49.031 -0.966 1 98.62 346 ALA A CA 1
ATOM 2820 C C . ALA A 1 346 ? -12.586 -48.5 -0.322 1 98.62 346 ALA A C 1
ATOM 2822 O O . ALA A 1 346 ? -13.344 -47.75 -0.958 1 98.62 346 ALA A O 1
ATOM 2823 N N . VAL A 1 347 ? -12.852 -48.906 0.928 1 98.56 347 VAL A N 1
ATOM 2824 C CA . VAL A 1 347 ? -14.055 -48.5 1.635 1 98.56 347 VAL A CA 1
ATOM 2825 C C . VAL A 1 347 ? -13.695 -48.031 3.049 1 98.56 347 VAL A C 1
ATOM 2827 O O . VAL A 1 347 ? -12.625 -48.375 3.561 1 98.56 347 VAL A O 1
ATOM 2830 N N . ILE A 1 348 ? -14.523 -47.219 3.619 1 98.19 348 ILE A N 1
ATOM 2831 C CA . ILE A 1 348 ? -14.5 -46.906 5.039 1 98.19 348 ILE A CA 1
ATOM 2832 C C . ILE A 1 348 ? -15.859 -47.188 5.664 1 98.19 348 ILE A C 1
ATOM 2834 O O . ILE A 1 348 ? -16.844 -47.375 4.953 1 98.19 348 ILE A O 1
ATOM 2838 N N . PRO A 1 349 ? -15.883 -47.312 7 1 97.25 349 PRO A N 1
ATOM 2839 C CA . PRO A 1 349 ? -17.188 -47.562 7.617 1 97.25 349 PRO A CA 1
ATOM 2840 C C . PRO A 1 349 ? -18.234 -46.531 7.25 1 97.25 349 PRO A C 1
ATOM 2842 O O . PRO A 1 349 ? -17.906 -45.344 7.164 1 97.25 349 PRO A O 1
ATOM 2845 N N . ALA A 1 350 ? -19.484 -46.875 7.098 1 97.12 350 ALA A N 1
ATOM 2846 C CA . ALA A 1 350 ? -20.547 -46 6.605 1 97.12 350 ALA A CA 1
ATOM 2847 C C . ALA A 1 350 ? -21.172 -45.219 7.746 1 97.12 350 ALA A C 1
ATOM 2849 O O . ALA A 1 350 ? -22.047 -44.375 7.523 1 97.12 350 ALA A O 1
ATOM 2850 N N . ASP A 1 351 ? -20.734 -45.312 8.977 1 95.12 351 ASP A N 1
ATOM 2851 C CA . ASP A 1 351 ? -21.281 -44.594 10.117 1 95.12 351 ASP A CA 1
ATOM 2852 C C . ASP A 1 351 ? -20.594 -43.25 10.273 1 95.12 351 ASP A C 1
ATOM 2854 O O . ASP A 1 351 ? -20.844 -42.531 11.258 1 95.12 351 ASP A O 1
ATOM 2858 N N . ARG A 1 352 ? -19.75 -42.969 9.438 1 95.19 352 ARG A N 1
ATOM 2859 C CA . ARG A 1 352 ? -19.062 -41.688 9.414 1 95.19 352 ARG A CA 1
ATOM 2860 C C . ARG A 1 352 ? -19.062 -41.094 8.008 1 95.19 352 ARG A C 1
ATOM 2862 O O . ARG A 1 352 ? -19.188 -41.812 7.023 1 95.19 352 ARG A O 1
ATOM 2869 N N . THR A 1 353 ? -18.938 -39.781 7.93 1 96.81 353 THR A N 1
ATOM 2870 C CA . THR A 1 353 ? -18.906 -39.062 6.645 1 96.81 353 THR A CA 1
ATOM 2871 C C . THR A 1 353 ? -17.469 -38.875 6.172 1 96.81 353 THR A C 1
ATOM 2873 O O . THR A 1 353 ? -16.641 -38.312 6.906 1 96.81 353 THR A O 1
ATOM 2876 N N . TRP A 1 354 ? -17.141 -39.406 5 1 98.12 354 TRP A N 1
ATOM 2877 C CA . TRP A 1 354 ? -15.844 -39.125 4.395 1 98.12 354 TRP A CA 1
ATOM 2878 C C . TRP A 1 354 ? -15.766 -37.688 3.926 1 98.12 354 TRP A C 1
ATOM 2880 O O . TRP A 1 354 ? -16.688 -37.156 3.285 1 98.12 354 TRP A O 1
ATOM 2890 N N . ARG A 1 355 ? -14.727 -37 4.297 1 97.81 355 ARG A N 1
ATOM 2891 C CA . ARG A 1 355 ? -14.477 -35.625 3.844 1 97.81 355 ARG A CA 1
ATOM 2892 C C . ARG A 1 355 ? -13.039 -35.469 3.363 1 97.81 355 ARG A C 1
ATOM 2894 O O . ARG A 1 355 ? -12.133 -36.156 3.834 1 97.81 355 ARG A O 1
ATOM 2901 N N . PRO A 1 356 ? -12.852 -34.625 2.332 1 97.69 356 PRO A N 1
ATOM 2902 C CA . PRO A 1 356 ? -11.477 -34.375 1.883 1 97.69 356 PRO A CA 1
ATOM 2903 C C . PRO A 1 356 ? -10.625 -33.656 2.934 1 97.69 356 PRO A C 1
ATOM 2905 O O . PRO A 1 356 ? -11.148 -32.875 3.723 1 97.69 356 PRO A O 1
ATOM 2908 N N . GLN A 1 357 ? -9.344 -33.938 2.9 1 96.31 357 GLN A N 1
ATOM 2909 C CA . GLN A 1 357 ? -8.414 -33.188 3.736 1 96.31 357 GLN A CA 1
ATOM 2910 C C . GLN A 1 357 ? -8.359 -31.719 3.32 1 96.31 357 GLN A C 1
ATOM 2912 O O . GLN A 1 357 ? -8.555 -31.391 2.148 1 96.31 357 GLN A O 1
ATOM 2917 N N . PRO A 1 358 ? -8.102 -30.891 4.328 1 93.12 358 PRO A N 1
ATOM 2918 C CA . PRO A 1 358 ? -7.961 -29.469 3.963 1 93.12 358 PRO A CA 1
ATOM 2919 C C . PRO A 1 358 ? -6.832 -29.234 2.961 1 93.12 358 PRO A C 1
ATOM 2921 O O . PRO A 1 358 ? -5.781 -29.875 3.045 1 93.12 358 PRO A O 1
ATOM 2924 N N . LEU A 1 359 ? -7.109 -28.406 2.025 1 93.81 359 LEU A N 1
ATOM 2925 C CA . LEU A 1 359 ? -6.129 -28.047 1.009 1 93.81 359 LEU A CA 1
ATOM 2926 C C . LEU A 1 359 ? -5.582 -26.641 1.255 1 93.81 359 LEU A C 1
ATOM 2928 O O . LEU A 1 359 ? -6.273 -25.797 1.815 1 93.81 359 LEU A O 1
ATOM 2932 N N . LEU A 1 360 ? -4.398 -26.406 0.751 1 90.12 360 LEU A N 1
ATOM 2933 C CA . LEU A 1 360 ? -3.736 -25.125 0.977 1 90.12 360 LEU A CA 1
ATOM 2934 C C . LEU A 1 360 ? -4.359 -24.031 0.116 1 90.12 360 LEU A C 1
ATOM 2936 O O . LEU A 1 360 ? -4.699 -24.266 -1.045 1 90.12 360 LEU A O 1
ATOM 2940 N N . LYS A 1 361 ? -4.57 -22.938 0.721 1 92.25 361 LYS A N 1
ATOM 2941 C CA . LYS A 1 361 ? -5.047 -21.734 0.036 1 92.25 361 LYS A CA 1
ATOM 2942 C C . LYS A 1 361 ? -3.885 -20.891 -0.476 1 92.25 361 LYS A C 1
ATOM 2944 O O . LYS A 1 361 ? -2.879 -20.734 0.218 1 92.25 361 LYS A O 1
ATOM 2949 N N . PRO A 1 362 ? -4.047 -20.469 -1.78 1 91.56 362 PRO A N 1
ATOM 2950 C CA . PRO A 1 362 ? -2.996 -19.562 -2.262 1 91.56 362 PRO A CA 1
ATOM 2951 C C . PRO A 1 362 ? -2.852 -18.312 -1.399 1 91.56 362 PRO A C 1
ATOM 2953 O O . PRO A 1 362 ? -3.852 -17.766 -0.938 1 91.56 362 PRO A O 1
ATOM 2956 N N . LEU A 1 363 ? -1.595 -17.922 -1.153 1 90.31 363 LEU A N 1
ATOM 2957 C CA . LEU A 1 363 ? -1.291 -16.734 -0.357 1 90.31 363 LEU A CA 1
ATOM 2958 C C . LEU A 1 363 ? -0.867 -15.57 -1.251 1 90.31 363 LEU A C 1
ATOM 2960 O O . LEU A 1 363 ? -0.262 -15.781 -2.305 1 90.31 363 LEU A O 1
ATOM 2964 N N . VAL A 1 364 ? -1.287 -14.438 -0.831 1 90.44 364 VAL A N 1
ATOM 2965 C CA . VAL A 1 364 ? -0.805 -13.234 -1.49 1 90.44 364 VAL A CA 1
ATOM 2966 C C . VAL A 1 364 ? 0.558 -12.844 -0.922 1 90.44 364 VAL A C 1
ATOM 2968 O O . VAL A 1 364 ? 0.674 -12.516 0.263 1 90.44 364 VAL A O 1
ATOM 2971 N N . ASP A 1 365 ? 1.645 -12.898 -1.605 1 85.19 365 ASP A N 1
ATOM 2972 C CA . ASP A 1 365 ? 2.996 -12.688 -1.097 1 85.19 365 ASP A CA 1
ATOM 2973 C C . ASP A 1 365 ? 3.354 -11.195 -1.092 1 85.19 365 ASP A C 1
ATOM 2975 O O . ASP A 1 365 ? 4.355 -10.797 -0.495 1 85.19 365 ASP A O 1
ATOM 2979 N N . GLY A 1 366 ? 2.615 -10.289 -1.349 1 89.81 366 GLY A N 1
ATOM 2980 C CA . GLY A 1 366 ? 2.938 -8.867 -1.368 1 89.81 366 GLY A CA 1
ATOM 2981 C C . GLY A 1 366 ? 1.72 -7.984 -1.557 1 89.81 366 GLY A C 1
ATOM 2982 O O . GLY A 1 366 ? 0.662 -8.453 -1.977 1 89.81 366 GLY A O 1
ATOM 2983 N N . PRO A 1 367 ? 1.99 -6.695 -1.205 1 94.12 367 PRO A N 1
ATOM 2984 C CA . PRO A 1 367 ? 0.861 -5.777 -1.35 1 94.12 367 PRO A CA 1
ATOM 2985 C C . PRO A 1 367 ? 0.501 -5.508 -2.809 1 94.12 367 PRO A C 1
ATOM 2987 O O . PRO A 1 367 ? 1.269 -5.852 -3.711 1 94.12 367 PRO A O 1
ATOM 2990 N N . GLN A 1 368 ? -0.696 -4.992 -2.955 1 95.44 368 GLN A N 1
ATOM 2991 C CA . GLN A 1 368 ? -1.207 -4.691 -4.289 1 95.44 368 GLN A CA 1
ATOM 2992 C C . GLN A 1 368 ? -1.78 -3.281 -4.352 1 95.44 368 GLN A C 1
ATOM 2994 O O . GLN A 1 368 ? -2.258 -2.752 -3.348 1 95.44 368 GLN A O 1
ATOM 2999 N N . SER A 1 369 ? -1.678 -2.732 -5.555 1 94.19 369 SER A N 1
ATOM 3000 C CA . SER A 1 369 ? -2.301 -1.43 -5.77 1 94.19 369 SER A CA 1
ATOM 3001 C C . SER A 1 369 ? -3.777 -1.575 -6.121 1 94.19 369 SER A C 1
ATOM 3003 O O . SER A 1 369 ? -4.172 -2.543 -6.773 1 94.19 369 SER A O 1
ATOM 3005 N N . ALA A 1 370 ? -4.555 -0.752 -5.656 1 96.25 370 ALA A N 1
ATOM 3006 C CA . ALA A 1 370 ? -5.98 -0.673 -5.961 1 96.25 370 ALA A CA 1
ATOM 3007 C C . ALA A 1 370 ? -6.465 0.774 -5.949 1 96.25 370 ALA A C 1
ATOM 3009 O O . ALA A 1 370 ? -5.723 1.68 -5.559 1 96.25 370 ALA A O 1
ATOM 3010 N N . VAL A 1 371 ? -7.66 1.025 -6.414 1 95.62 371 VAL A N 1
ATOM 3011 C CA . VAL A 1 371 ? -8.219 2.371 -6.477 1 95.62 371 VAL A CA 1
ATOM 3012 C C . VAL A 1 371 ? -9.492 2.438 -5.637 1 95.62 371 VAL A C 1
ATOM 3014 O O . VAL A 1 371 ? -10.367 1.569 -5.746 1 95.62 371 VAL A O 1
ATOM 3017 N N . VAL A 1 372 ? -9.594 3.422 -4.793 1 96.44 372 VAL A N 1
ATOM 3018 C CA . VAL A 1 372 ? -10.781 3.6 -3.965 1 96.44 372 VAL A CA 1
ATOM 3019 C C . VAL A 1 372 ? -11.984 3.92 -4.848 1 96.44 372 VAL A C 1
ATOM 3021 O O . VAL A 1 372 ? -11.898 4.746 -5.758 1 96.44 372 VAL A O 1
ATOM 3024 N N . THR A 1 373 ? -13.094 3.285 -4.5 1 97.5 373 THR A N 1
ATOM 3025 C CA . THR A 1 373 ? -14.297 3.475 -5.297 1 97.5 373 THR A CA 1
ATOM 3026 C C . THR A 1 373 ? -15.469 3.904 -4.414 1 97.5 373 THR A C 1
ATOM 3028 O O . THR A 1 373 ? -15.383 3.834 -3.188 1 97.5 373 THR A O 1
ATOM 3031 N N . GLY A 1 374 ? -16.547 4.375 -4.969 1 96.75 374 GLY A N 1
ATOM 3032 C CA . GLY A 1 374 ? -17.766 4.828 -4.348 1 96.75 374 GLY A CA 1
ATOM 3033 C C . GLY A 1 374 ? -18.859 5.176 -5.348 1 96.75 374 GLY A C 1
ATOM 3034 O O . GLY A 1 374 ? -18.672 5.012 -6.555 1 96.75 374 GLY A O 1
ATOM 3035 N N . PRO A 1 375 ? -19.969 5.594 -4.855 1 96.19 375 PRO A N 1
ATOM 3036 C CA . PRO A 1 375 ? -21.031 5.996 -5.762 1 96.19 375 PRO A CA 1
ATOM 3037 C C . PRO A 1 375 ? -20.641 7.168 -6.66 1 96.19 375 PRO A C 1
ATOM 3039 O O . PRO A 1 375 ? -19.766 7.957 -6.305 1 96.19 375 PRO A O 1
ATOM 3042 N N . ALA A 1 376 ? -21.344 7.285 -7.773 1 94.5 376 ALA A N 1
ATOM 3043 C CA . ALA A 1 376 ? -21.047 8.359 -8.719 1 94.5 376 ALA A CA 1
ATOM 3044 C C . ALA A 1 376 ? -21.188 9.727 -8.055 1 94.5 376 ALA A C 1
ATOM 3046 O O . ALA A 1 376 ? -22.188 9.992 -7.375 1 94.5 376 ALA A O 1
ATOM 3047 N N . GLY A 1 377 ? -20.25 10.484 -8.211 1 93.19 377 GLY A N 1
ATOM 3048 C CA . GLY A 1 377 ? -20.297 11.852 -7.711 1 93.19 377 GLY A CA 1
ATOM 3049 C C . GLY A 1 377 ? -19.828 11.977 -6.273 1 93.19 377 GLY A C 1
ATOM 3050 O O . GLY A 1 377 ? -19.656 13.086 -5.766 1 93.19 377 GLY A O 1
ATOM 3051 N N . GLU A 1 378 ? -19.641 10.867 -5.633 1 93.38 378 GLU A N 1
ATOM 3052 C CA . GLU A 1 378 ? -19.188 10.906 -4.246 1 93.38 378 GLU A CA 1
ATOM 3053 C C . GLU A 1 378 ? -17.672 11 -4.156 1 93.38 378 GLU A C 1
ATOM 3055 O O . GLU A 1 378 ? -16.953 10.398 -4.961 1 93.38 378 GLU A O 1
ATOM 3060 N N . GLU A 1 379 ? -17.234 11.82 -3.197 1 93.62 379 GLU A N 1
ATOM 3061 C CA . GLU A 1 379 ? -15.789 12.016 -3.047 1 93.62 379 GLU A CA 1
ATOM 3062 C C . GLU A 1 379 ? -15.25 11.25 -1.841 1 93.62 379 GLU A C 1
ATOM 3064 O O . GLU A 1 379 ? -14.109 10.781 -1.851 1 93.62 379 GLU A O 1
ATOM 3069 N N . ILE A 1 380 ? -16.078 11.227 -0.848 1 95.19 380 ILE A N 1
ATOM 3070 C CA . ILE A 1 380 ? -15.703 10.492 0.356 1 95.19 380 ILE A CA 1
ATOM 3071 C C . ILE A 1 380 ? -16.781 9.477 0.696 1 95.19 380 ILE A C 1
ATOM 3073 O O . ILE A 1 380 ? -17.906 9.844 1.04 1 95.19 380 ILE A O 1
ATOM 3077 N N . PHE A 1 381 ? -16.516 8.281 0.595 1 95.94 381 PHE A N 1
ATOM 3078 C CA . PHE A 1 381 ? -17.438 7.18 0.842 1 95.94 381 PHE A CA 1
ATOM 3079 C C . PHE A 1 381 ? -16.844 6.191 1.838 1 95.94 381 PHE A C 1
ATOM 3081 O O . PHE A 1 381 ? -15.922 5.449 1.508 1 95.94 381 PHE A O 1
ATOM 3088 N N . CYS A 1 382 ? -17.297 6.203 3.049 1 95.38 382 CYS A N 1
ATOM 3089 C CA . CYS A 1 382 ? -16.781 5.324 4.09 1 95.38 382 CYS A CA 1
ATOM 3090 C C . CYS A 1 382 ? -17.891 4.84 5.008 1 95.38 382 CYS A C 1
ATOM 3092 O O . CYS A 1 382 ? -19.016 5.355 4.953 1 95.38 382 CYS A O 1
ATOM 3094 N N . ASP A 1 383 ? -17.609 3.834 5.777 1 95.44 383 ASP A N 1
ATOM 3095 C CA . ASP A 1 383 ? -18.578 3.338 6.746 1 95.44 383 ASP A CA 1
ATOM 3096 C C . ASP A 1 383 ? -18.266 3.832 8.156 1 95.44 383 ASP A C 1
ATOM 3098 O O . ASP A 1 383 ? -17.484 4.77 8.328 1 95.44 383 ASP A O 1
ATOM 3102 N N . GLU A 1 384 ? -18.906 3.273 9.18 1 94 384 GLU A N 1
ATOM 3103 C CA . GLU A 1 384 ? -18.828 3.752 10.555 1 94 384 GLU A CA 1
ATOM 3104 C C . GLU A 1 384 ? -17.438 3.508 11.133 1 94 384 GLU A C 1
ATOM 3106 O O . GLU A 1 384 ? -17.062 4.121 12.133 1 94 384 GLU A O 1
ATOM 3111 N N . HIS A 1 385 ? -16.688 2.66 10.5 1 92.62 385 HIS A N 1
ATOM 3112 C CA . HIS A 1 385 ? -15.352 2.346 10.992 1 92.62 385 HIS A CA 1
ATOM 3113 C C . HIS A 1 385 ? -14.273 3 10.133 1 92.62 385 HIS A C 1
ATOM 3115 O O . HIS A 1 385 ? -13.086 2.717 10.297 1 92.62 385 HIS A O 1
ATOM 3121 N N . GLY A 1 386 ? -14.672 3.879 9.195 1 93.44 386 GLY A N 1
ATOM 3122 C CA . GLY A 1 386 ? -13.711 4.539 8.328 1 93.44 386 GLY A CA 1
ATOM 3123 C C . GLY A 1 386 ? -13.18 3.641 7.227 1 93.44 386 GLY A C 1
ATOM 3124 O O . GLY A 1 386 ? -12.109 3.891 6.676 1 93.44 386 GLY A O 1
ATOM 3125 N N . ARG A 1 387 ? -14.008 2.555 6.934 1 96.62 387 ARG A N 1
ATOM 3126 C CA . ARG A 1 387 ? -13.586 1.646 5.871 1 96.62 387 ARG A CA 1
ATOM 3127 C C . ARG A 1 387 ? -14.008 2.172 4.5 1 96.62 387 ARG A C 1
ATOM 3129 O O . ARG A 1 387 ? -14.945 2.969 4.398 1 96.62 387 ARG A O 1
ATOM 3136 N N . VAL A 1 388 ? -13.211 1.679 3.443 1 96.88 388 VAL A N 1
ATOM 3137 C CA . VAL A 1 388 ? -13.539 2.113 2.09 1 96.88 388 VAL A CA 1
ATOM 3138 C C . VAL A 1 388 ? -13.633 0.901 1.166 1 96.88 388 VAL A C 1
ATOM 3140 O O . VAL A 1 388 ? -13.328 -0.223 1.574 1 96.88 388 VAL A O 1
ATOM 3143 N N . ARG A 1 389 ? -14.164 1.1 0.029 1 97.69 389 ARG A N 1
ATOM 3144 C CA . ARG A 1 389 ? -14.219 0.087 -1.021 1 97.69 389 ARG A CA 1
ATOM 3145 C C . ARG A 1 389 ? -13.18 0.36 -2.1 1 97.69 389 ARG A C 1
ATOM 3147 O O . ARG A 1 389 ? -12.844 1.516 -2.365 1 97.69 389 ARG A O 1
ATOM 3154 N N . VAL A 1 390 ? -12.648 -0.722 -2.709 1 97.62 390 VAL A N 1
ATOM 3155 C CA . VAL A 1 390 ? -11.602 -0.513 -3.697 1 97.62 390 VAL A CA 1
ATOM 3156 C C . VAL A 1 390 ? -11.844 -1.41 -4.91 1 97.62 390 VAL A C 1
ATOM 3158 O O . VAL A 1 390 ? -12.555 -2.414 -4.812 1 97.62 390 VAL A O 1
ATOM 3161 N N . LYS A 1 391 ? -11.367 -0.991 -6.023 1 97.31 391 LYS A N 1
ATOM 3162 C CA . LYS A 1 391 ? -11.305 -1.792 -7.242 1 97.31 391 LYS A CA 1
ATOM 3163 C C . LYS A 1 391 ? -9.883 -2.293 -7.488 1 97.31 391 LYS A C 1
ATOM 3165 O O . LYS A 1 391 ? -8.961 -1.496 -7.695 1 97.31 391 LYS A O 1
ATOM 3170 N N . PHE A 1 392 ? -9.742 -3.652 -7.41 1 96.44 392 PHE A N 1
ATOM 3171 C CA . PHE A 1 392 ? -8.453 -4.242 -7.734 1 96.44 392 PHE A CA 1
ATOM 3172 C C . PHE A 1 392 ? -8.211 -4.23 -9.242 1 96.44 392 PHE A C 1
ATOM 3174 O O . PHE A 1 392 ? -9.141 -4.438 -10.023 1 96.44 392 PHE A O 1
ATOM 3181 N N . ASN A 1 393 ? -6.977 -4.098 -9.617 1 93.56 393 ASN A N 1
ATOM 3182 C CA . ASN A 1 393 ? -6.633 -3.979 -11.031 1 93.56 393 ASN A CA 1
ATOM 3183 C C . ASN A 1 393 ? -6.93 -5.27 -11.797 1 93.56 393 ASN A C 1
ATOM 3185 O O . ASN A 1 393 ? -7.262 -5.23 -12.977 1 93.56 393 ASN A O 1
ATOM 3189 N N . TRP A 1 394 ? -6.805 -6.367 -11.148 1 94.69 394 TRP A N 1
ATOM 3190 C CA . TRP A 1 394 ? -6.98 -7.656 -11.812 1 94.69 394 TRP A CA 1
ATOM 3191 C C . TRP A 1 394 ? -8.461 -8.031 -11.891 1 94.69 394 TRP A C 1
ATOM 3193 O O . TRP A 1 394 ? -8.828 -8.953 -12.609 1 94.69 394 TRP A O 1
ATOM 3203 N N . ASP A 1 395 ? -9.297 -7.395 -11.094 1 95.69 395 ASP A N 1
ATOM 3204 C CA . ASP A 1 395 ? -10.711 -7.762 -11.055 1 95.69 395 ASP A CA 1
ATOM 3205 C C . ASP A 1 395 ? -11.414 -7.395 -12.359 1 95.69 395 ASP A C 1
ATOM 3207 O O . ASP A 1 395 ? -11.469 -6.219 -12.727 1 95.69 395 ASP A O 1
ATOM 3211 N N . ARG A 1 396 ? -11.992 -8.336 -13.031 1 94.38 396 ARG A N 1
ATOM 3212 C CA . ARG A 1 396 ? -12.68 -8.117 -14.305 1 94.38 396 ARG A CA 1
ATOM 3213 C C . ARG A 1 396 ? -14.188 -8.242 -14.148 1 94.38 396 ARG A C 1
ATOM 3215 O O . ARG A 1 396 ? -14.945 -7.992 -15.086 1 94.38 396 ARG A O 1
ATOM 3222 N N . TYR A 1 397 ? -14.641 -8.562 -12.992 1 95.06 397 TYR A N 1
ATOM 3223 C CA . TYR A 1 397 ? -16.031 -8.961 -12.836 1 95.06 397 TYR A CA 1
ATOM 3224 C C . TYR A 1 397 ? -16.844 -7.879 -12.117 1 95.06 397 TYR A C 1
ATOM 3226 O O . TYR A 1 397 ? -17.984 -7.598 -12.484 1 95.06 397 TYR A O 1
ATOM 3234 N N . ASN A 1 398 ? -16.328 -7.203 -11.141 1 95.12 398 ASN A N 1
ATOM 3235 C CA . ASN A 1 398 ? -17.047 -6.223 -10.352 1 95.12 398 ASN A CA 1
ATOM 3236 C C . ASN A 1 398 ? -16.891 -4.816 -10.914 1 95.12 398 ASN A C 1
ATOM 3238 O O . ASN A 1 398 ? -15.836 -4.465 -11.43 1 95.12 398 ASN A O 1
ATOM 3242 N N . PRO A 1 399 ? -17.938 -3.996 -10.766 1 95 399 PRO A N 1
ATOM 3243 C CA . PRO A 1 399 ? -17.875 -2.633 -11.297 1 95 399 PRO A CA 1
ATOM 3244 C C . PRO A 1 399 ? -17 -1.707 -10.461 1 95 399 PRO A C 1
ATOM 3246 O O . PRO A 1 399 ? -16.656 -2.043 -9.328 1 95 399 PRO A O 1
ATOM 3249 N N . SER A 1 400 ? -16.656 -0.621 -11.023 1 94.19 400 SER A N 1
ATOM 3250 C CA . SER A 1 400 ? -15.867 0.396 -10.328 1 94.19 400 SER A CA 1
ATOM 3251 C C . SER A 1 400 ? -16.766 1.406 -9.633 1 94.19 400 SER A C 1
ATOM 3253 O O . SER A 1 400 ? -16.828 2.576 -10.016 1 94.19 400 SER A O 1
ATOM 3255 N N . ASN A 1 401 ? -17.516 1.021 -8.656 1 96.31 401 ASN A N 1
ATOM 3256 C CA . ASN A 1 401 ? -18.438 1.839 -7.883 1 96.31 401 ASN A CA 1
ATOM 3257 C C . ASN A 1 401 ? -18.562 1.348 -6.441 1 96.31 401 ASN A C 1
ATOM 3259 O O . ASN A 1 401 ? -17.594 0.813 -5.883 1 96.31 401 ASN A O 1
ATOM 3263 N N . GLN A 1 402 ? -19.688 1.552 -5.75 1 95 402 GLN A N 1
ATOM 3264 C CA . GLN A 1 402 ? -19.859 1.225 -4.34 1 95 402 GLN A CA 1
ATOM 3265 C C . GLN A 1 402 ? -19.906 -0.286 -4.125 1 95 402 GLN A C 1
ATOM 3267 O O . GLN A 1 402 ? -19.828 -0.761 -2.992 1 95 402 GLN A O 1
ATOM 3272 N N . ASP A 1 403 ? -19.875 -1.1 -5.227 1 95.12 403 ASP A N 1
ATOM 3273 C CA . ASP A 1 403 ? -20 -2.549 -5.105 1 95.12 403 ASP A CA 1
ATOM 3274 C C . ASP A 1 403 ? -18.734 -3.248 -5.598 1 95.12 403 ASP A C 1
ATOM 3276 O O . ASP A 1 403 ? -18.766 -4.434 -5.934 1 95.12 403 ASP A O 1
ATOM 3280 N N . SER A 1 404 ? -17.656 -2.527 -5.652 1 96.12 404 SER A N 1
ATOM 3281 C CA . SER A 1 404 ? -16.406 -3.047 -6.219 1 96.12 404 SER A CA 1
ATOM 3282 C C . SER A 1 404 ? -15.805 -4.125 -5.328 1 96.12 404 SER A C 1
ATOM 3284 O O . SER A 1 404 ? -15.266 -5.117 -5.824 1 96.12 404 SER A O 1
ATOM 3286 N N . SER A 1 405 ? -15.844 -3.957 -4.039 1 96.88 405 SER A N 1
ATOM 3287 C CA . SER A 1 405 ? -15.273 -4.879 -3.064 1 96.88 405 SER A CA 1
ATOM 3288 C C . SER A 1 405 ? -16.031 -4.828 -1.743 1 96.88 405 SER A C 1
ATOM 3290 O O . SER A 1 405 ? -17.047 -4.125 -1.628 1 96.88 405 SER A O 1
ATOM 3292 N N . CYS A 1 406 ? -15.531 -5.598 -0.798 1 96.69 406 CYS A N 1
ATOM 3293 C CA . CYS A 1 406 ? -16 -5.445 0.573 1 96.69 406 CYS A CA 1
ATOM 3294 C C . CYS A 1 406 ? -15.453 -4.172 1.203 1 96.69 406 CYS A C 1
ATOM 3296 O O . CYS A 1 406 ? -14.633 -3.479 0.594 1 96.69 406 CYS A O 1
ATOM 3298 N N . TRP A 1 407 ? -16.016 -3.791 2.342 1 96.5 407 TRP A N 1
ATOM 3299 C CA . TRP A 1 407 ? -15.445 -2.693 3.117 1 96.5 407 TRP A CA 1
ATOM 3300 C C . TRP A 1 407 ? -14.055 -3.055 3.641 1 96.5 407 TRP A C 1
ATOM 3302 O O . TRP A 1 407 ? -13.883 -4.086 4.297 1 96.5 407 TRP A O 1
ATOM 3312 N N . ILE A 1 408 ? -13.109 -2.264 3.35 1 97.62 408 ILE A N 1
ATOM 3313 C CA . ILE A 1 408 ? -11.727 -2.566 3.709 1 97.62 408 ILE A CA 1
ATOM 3314 C C . ILE A 1 408 ? -11.227 -1.546 4.723 1 97.62 408 ILE A C 1
ATOM 3316 O O . ILE A 1 408 ? -11.383 -0.338 4.531 1 97.62 408 ILE A O 1
ATOM 3320 N N . ARG A 1 409 ? -10.609 -2.01 5.805 1 96.5 409 ARG A N 1
ATOM 3321 C CA . ARG A 1 409 ? -10.062 -1.15 6.848 1 96.5 409 ARG A CA 1
ATOM 3322 C C . ARG A 1 409 ? -8.82 -0.412 6.359 1 96.5 409 ARG A C 1
ATOM 3324 O O . ARG A 1 409 ? -8.07 -0.93 5.527 1 96.5 409 ARG A O 1
ATOM 3331 N N . VAL A 1 410 ? -8.625 0.793 6.848 1 94.31 410 VAL A N 1
ATOM 3332 C CA . VAL A 1 410 ? -7.504 1.646 6.453 1 94.31 410 VAL A CA 1
ATOM 3333 C C . VAL A 1 410 ? -6.562 1.848 7.637 1 94.31 410 VAL A C 1
ATOM 3335 O O . VAL A 1 410 ? -6.977 2.336 8.695 1 94.31 410 VAL A O 1
ATOM 3338 N N . ALA A 1 411 ? -5.297 1.543 7.43 1 91.75 411 ALA A N 1
ATOM 3339 C CA . ALA A 1 411 ? -4.285 1.782 8.453 1 91.75 411 ALA A CA 1
ATOM 3340 C C . ALA A 1 411 ? -3.977 3.271 8.586 1 91.75 411 ALA A C 1
ATOM 3342 O O . ALA A 1 411 ? -3.9 3.984 7.582 1 91.75 411 ALA A O 1
ATOM 3343 N N . GLN A 1 412 ? -3.889 3.695 9.836 1 88.56 412 GLN A N 1
ATOM 3344 C CA . GLN A 1 412 ? -3.514 5.066 10.156 1 88.56 412 GLN A CA 1
ATOM 3345 C C . GLN A 1 412 ? -2.123 5.129 10.781 1 88.56 412 GLN A C 1
ATOM 3347 O O . GLN A 1 412 ? -1.587 4.105 11.211 1 88.56 412 GLN A O 1
ATOM 3352 N N . ALA A 1 413 ? -1.503 6.344 10.797 1 81.31 413 ALA A N 1
ATOM 3353 C CA . ALA A 1 413 ? -0.176 6.488 11.391 1 81.31 413 ALA A CA 1
ATOM 3354 C C . ALA A 1 413 ? -0.205 6.184 12.883 1 81.31 413 ALA A C 1
ATOM 3356 O O . ALA A 1 413 ? 0.731 5.586 13.422 1 81.31 413 ALA A O 1
ATOM 3357 N N . TRP A 1 414 ? -1.118 6.664 13.664 1 79.88 414 TRP A N 1
ATOM 3358 C CA . TRP A 1 414 ? -1.381 6.297 15.055 1 79.88 414 TRP A CA 1
ATOM 3359 C C . TRP A 1 414 ? -2.875 6.336 15.352 1 79.88 414 TRP A C 1
ATOM 3361 O O . TRP A 1 414 ? -3.604 7.164 14.805 1 79.88 414 TRP A O 1
ATOM 3371 N N . ALA A 1 415 ? -3.389 5.352 16.047 1 80.69 415 ALA A N 1
ATOM 3372 C CA . ALA A 1 415 ? -4.809 5.152 16.312 1 80.69 415 ALA A CA 1
ATOM 3373 C C . ALA A 1 415 ? -5.039 4.691 17.75 1 80.69 415 ALA A C 1
ATOM 3375 O O . ALA A 1 415 ? -4.703 3.559 18.109 1 80.69 415 ALA A O 1
ATOM 3376 N N . GLY A 1 416 ? -5.422 5.59 18.609 1 83.69 416 GLY A N 1
ATOM 3377 C CA . GLY A 1 416 ? -5.84 5.285 19.969 1 83.69 416 GLY A CA 1
ATOM 3378 C C . GLY A 1 416 ? -7.309 5.57 20.219 1 83.69 416 GLY A C 1
ATOM 3379 O O . GLY A 1 416 ? -8.016 6.059 19.328 1 83.69 416 GLY A O 1
ATOM 3380 N N . THR A 1 417 ? -7.793 5.145 21.422 1 86 417 THR A N 1
ATOM 3381 C CA . THR A 1 417 ? -9.195 5.359 21.766 1 86 417 THR A CA 1
ATOM 3382 C C . THR A 1 417 ? -9.5 6.848 21.891 1 86 417 THR A C 1
ATOM 3384 O O . THR A 1 417 ? -9.219 7.461 22.922 1 86 417 THR A O 1
ATOM 3387 N N . GLY A 1 418 ? -9.969 7.367 20.891 1 84.69 418 GLY A N 1
ATOM 3388 C CA . GLY A 1 418 ? -10.359 8.766 20.922 1 84.69 418 GLY A CA 1
ATOM 3389 C C . GLY A 1 418 ? -9.25 9.703 20.5 1 84.69 418 GLY A C 1
ATOM 3390 O O . GLY A 1 418 ? -9.406 10.93 20.547 1 84.69 418 GLY A O 1
ATOM 3391 N N . PHE A 1 419 ? -8.156 9.258 20.297 1 83.94 419 PHE A N 1
ATOM 3392 C CA . PHE A 1 419 ? -7.059 10.094 19.812 1 83.94 419 PHE A CA 1
ATOM 3393 C C . PHE A 1 419 ? -6.285 9.383 18.719 1 83.94 419 PHE A C 1
ATOM 3395 O O . PHE A 1 419 ? -6.41 8.172 18.547 1 83.94 419 PHE A O 1
ATOM 3402 N N . GLY A 1 420 ? -5.645 10.109 17.859 1 86.69 420 GLY A N 1
ATOM 3403 C CA . GLY A 1 420 ? -4.902 9.586 16.719 1 86.69 420 GLY A CA 1
ATOM 3404 C C . GLY A 1 420 ? -5.078 10.422 15.469 1 86.69 420 GLY A C 1
ATOM 3405 O O . GLY A 1 420 ? -5.539 11.562 15.531 1 86.69 420 GLY A O 1
ATOM 3406 N N . ASN A 1 421 ? -4.402 9.867 14.422 1 86.44 421 ASN A N 1
ATOM 3407 C CA . ASN A 1 421 ? -4.555 10.484 13.109 1 86.44 421 ASN A CA 1
ATOM 3408 C C . ASN A 1 421 ? -5.648 9.797 12.297 1 86.44 421 ASN A C 1
ATOM 3410 O O . ASN A 1 421 ? -5.797 8.578 12.352 1 86.44 421 ASN A O 1
ATOM 3414 N N . LEU A 1 422 ? -6.531 10.547 11.672 1 84.81 422 LEU A N 1
ATOM 3415 C CA . LEU A 1 422 ? -7.586 10 10.82 1 84.81 422 LEU A CA 1
ATOM 3416 C C . LEU A 1 422 ? -7.602 10.703 9.469 1 84.81 422 LEU A C 1
ATOM 3418 O O . LEU A 1 422 ? -7.879 11.906 9.391 1 84.81 422 LEU A O 1
ATOM 3422 N N . ALA A 1 423 ? -7.203 9.977 8.492 1 88.5 423 ALA A N 1
ATOM 3423 C CA . ALA A 1 423 ? -7.281 10.422 7.102 1 88.5 423 ALA A CA 1
ATOM 3424 C C . ALA A 1 423 ? -7.922 9.359 6.219 1 88.5 423 ALA A C 1
ATOM 3426 O O . ALA A 1 423 ? -7.293 8.336 5.91 1 88.5 423 ALA A O 1
ATOM 3427 N N . ILE A 1 424 ? -9.117 9.586 5.762 1 91.88 424 ILE A N 1
ATOM 3428 C CA . ILE A 1 424 ? -9.867 8.617 4.961 1 91.88 424 ILE A CA 1
ATOM 3429 C C . ILE A 1 424 ? -9.508 8.789 3.484 1 91.88 424 ILE A C 1
ATOM 3431 O O . ILE A 1 424 ? -9.586 9.898 2.945 1 91.88 424 ILE A O 1
ATOM 3435 N N . PRO A 1 425 ? -9.125 7.723 2.834 1 93 425 PRO A N 1
ATOM 3436 C CA . PRO A 1 425 ? -8.875 7.844 1.396 1 93 425 PRO A CA 1
ATOM 3437 C C . PRO A 1 425 ? -10.133 8.188 0.605 1 93 425 PRO A C 1
ATOM 3439 O O . PRO A 1 425 ? -11.219 7.672 0.903 1 93 425 PRO A O 1
ATOM 3442 N N . ARG A 1 426 ? -10 9.016 -0.345 1 93.75 426 ARG A N 1
ATOM 3443 C CA . ARG A 1 426 ? -11.141 9.461 -1.142 1 93.75 426 ARG A CA 1
ATOM 3444 C C . ARG A 1 426 ? -11.297 8.609 -2.395 1 93.75 426 ARG A C 1
ATOM 3446 O O . ARG A 1 426 ? -10.367 7.91 -2.799 1 93.75 426 ARG A O 1
ATOM 3453 N N . VAL A 1 427 ? -12.492 8.703 -2.977 1 94.38 427 VAL A N 1
ATOM 3454 C CA . VAL A 1 427 ? -12.797 7.98 -4.207 1 94.38 427 VAL A CA 1
ATOM 3455 C C . VAL A 1 427 ? -11.844 8.422 -5.316 1 94.38 427 VAL A C 1
ATOM 3457 O O . VAL A 1 427 ? -11.617 9.617 -5.508 1 94.38 427 VAL A O 1
ATOM 3460 N N . GLY A 1 428 ? -11.211 7.418 -5.98 1 92.38 428 GLY A N 1
ATOM 3461 C CA . GLY A 1 428 ? -10.297 7.711 -7.074 1 92.38 428 GLY A CA 1
ATOM 3462 C C . GLY A 1 428 ? -8.836 7.609 -6.672 1 92.38 428 GLY A C 1
ATOM 3463 O O . GLY A 1 428 ? -7.961 7.477 -7.527 1 92.38 428 GLY A O 1
ATOM 3464 N N . GLN A 1 429 ? -8.547 7.648 -5.441 1 92.25 429 GLN A N 1
ATOM 3465 C CA . GLN A 1 429 ? -7.172 7.582 -4.969 1 92.25 429 GLN A CA 1
ATOM 3466 C C . GLN A 1 429 ? -6.625 6.16 -5.066 1 92.25 429 GLN A C 1
ATOM 3468 O O . GLN A 1 429 ? -7.371 5.191 -4.902 1 92.25 429 GLN A O 1
ATOM 3473 N N . GLU A 1 430 ? -5.316 6.113 -5.348 1 94.31 430 GLU A N 1
ATOM 3474 C CA . GLU A 1 430 ? -4.617 4.832 -5.344 1 94.31 430 GLU A CA 1
ATOM 3475 C C . GLU A 1 430 ? -4.156 4.453 -3.939 1 94.31 430 GLU A C 1
ATOM 3477 O O . GLU A 1 430 ? -3.539 5.262 -3.244 1 94.31 430 GLU A O 1
ATOM 3482 N N . VAL A 1 431 ? -4.473 3.234 -3.568 1 95.12 431 VAL A N 1
ATOM 3483 C CA . VAL A 1 431 ? -4.094 2.734 -2.252 1 95.12 431 VAL A CA 1
ATOM 3484 C C . VAL A 1 431 ? -3.268 1.458 -2.4 1 95.12 431 VAL A C 1
ATOM 3486 O O . VAL A 1 431 ? -3.307 0.805 -3.445 1 95.12 431 VAL A O 1
ATOM 3489 N N . ILE A 1 432 ? -2.447 1.18 -1.444 1 95.5 432 ILE A N 1
ATOM 3490 C CA . ILE A 1 432 ? -1.684 -0.061 -1.363 1 95.5 432 ILE A CA 1
ATOM 3491 C C . ILE A 1 432 ? -2.363 -1.023 -0.392 1 95.5 432 ILE A C 1
ATOM 3493 O O . ILE A 1 432 ? -2.465 -0.739 0.804 1 95.5 432 ILE A O 1
ATOM 3497 N N . VAL A 1 433 ? -2.812 -2.127 -0.93 1 96.38 433 VAL A N 1
ATOM 3498 C CA . VAL A 1 433 ? -3.592 -3.094 -0.164 1 96.38 433 VAL A CA 1
ATOM 3499 C C . VAL A 1 433 ? -2.729 -4.309 0.162 1 96.38 433 VAL A C 1
ATOM 3501 O O . VAL A 1 433 ? -2.143 -4.922 -0.735 1 96.38 433 VAL A O 1
ATOM 3504 N N . ASP A 1 434 ? -2.617 -4.574 1.431 1 95.5 434 ASP A N 1
ATOM 3505 C CA . ASP A 1 434 ? -2.037 -5.828 1.905 1 95.5 434 ASP A CA 1
ATOM 3506 C C . ASP A 1 434 ? -3.125 -6.801 2.354 1 95.5 434 ASP A C 1
ATOM 3508 O O . ASP A 1 434 ? -4.316 -6.496 2.258 1 95.5 434 ASP A O 1
ATOM 3512 N N . PHE A 1 435 ? -2.693 -7.953 2.748 1 95.38 435 PHE A N 1
ATOM 3513 C CA . PHE A 1 435 ? -3.641 -9 3.115 1 95.38 435 PHE A CA 1
ATOM 3514 C C . PHE A 1 435 ? -3.242 -9.648 4.438 1 95.38 435 PHE A C 1
ATOM 3516 O O . PHE A 1 435 ? -2.115 -10.125 4.586 1 95.38 435 PHE A O 1
ATOM 3523 N N . LEU A 1 436 ? -4.199 -9.664 5.34 1 92.75 436 LEU A N 1
ATOM 3524 C CA . LEU A 1 436 ? -3.932 -10.234 6.652 1 92.75 436 LEU A CA 1
ATOM 3525 C C . LEU A 1 436 ? -3.598 -11.719 6.547 1 92.75 436 LEU A C 1
ATOM 3527 O O . LEU A 1 436 ? -4.375 -12.5 5.988 1 92.75 436 LEU A O 1
ATOM 3531 N N . ASN A 1 437 ? -2.5 -12.117 7.082 1 90.81 437 ASN A N 1
ATOM 3532 C CA . ASN A 1 437 ? -2.006 -13.492 7.035 1 90.81 437 ASN A CA 1
ATOM 3533 C C . ASN A 1 437 ? -1.87 -13.984 5.598 1 90.81 437 ASN A C 1
ATOM 3535 O O . ASN A 1 437 ? -1.968 -15.188 5.34 1 90.81 437 ASN A O 1
ATOM 3539 N N . GLY A 1 438 ? -1.767 -13.086 4.656 1 91.5 438 GLY A N 1
ATOM 3540 C CA . GLY A 1 438 ? -1.629 -13.445 3.256 1 91.5 438 GLY A CA 1
ATOM 3541 C C . GLY A 1 438 ? -2.916 -13.961 2.643 1 91.5 438 GLY A C 1
ATOM 3542 O O . GLY A 1 438 ? -2.912 -14.484 1.526 1 91.5 438 GLY A O 1
ATOM 3543 N N . ASP A 1 439 ? -3.986 -13.867 3.334 1 94.38 439 ASP A N 1
ATOM 3544 C CA . ASP A 1 439 ? -5.281 -14.359 2.869 1 94.38 439 ASP A CA 1
ATOM 3545 C C . ASP A 1 439 ? -5.938 -13.367 1.918 1 94.38 439 ASP A C 1
ATOM 3547 O O . ASP A 1 439 ? -6.34 -12.273 2.332 1 94.38 439 ASP A O 1
ATOM 3551 N N . PRO A 1 440 ? -6.129 -13.742 0.639 1 95.62 440 PRO A N 1
ATOM 3552 C CA . PRO A 1 440 ? -6.711 -12.812 -0.331 1 95.62 440 PRO A CA 1
ATOM 3553 C C . PRO A 1 440 ? -8.109 -12.344 0.068 1 95.62 440 PRO A C 1
ATOM 3555 O O . PRO A 1 440 ? -8.602 -11.344 -0.461 1 95.62 440 PRO A O 1
ATOM 3558 N N . ASP A 1 441 ? -8.758 -12.977 1.009 1 96.25 441 ASP A N 1
ATOM 3559 C CA . ASP A 1 441 ? -10.109 -12.617 1.433 1 96.25 441 ASP A CA 1
ATOM 3560 C C . ASP A 1 441 ? -10.078 -11.523 2.492 1 96.25 441 ASP A C 1
ATOM 3562 O O . ASP A 1 441 ? -11.125 -10.984 2.865 1 96.25 441 ASP A O 1
ATOM 3566 N N . GLN A 1 442 ? -8.93 -11.234 3.021 1 95.56 442 GLN A N 1
ATOM 3567 C CA . GLN A 1 442 ? -8.844 -10.297 4.137 1 95.56 442 GLN A CA 1
ATOM 3568 C C . GLN A 1 442 ? -7.934 -9.125 3.801 1 95.56 442 GLN A C 1
ATOM 3570 O O . GLN A 1 442 ? -6.887 -8.945 4.426 1 95.56 442 GLN A O 1
ATOM 3575 N N . PRO A 1 443 ? -8.391 -8.281 2.906 1 96.62 443 PRO A N 1
ATOM 3576 C CA . PRO A 1 443 ? -7.59 -7.125 2.516 1 96.62 443 PRO A CA 1
ATOM 3577 C C . PRO A 1 443 ? -7.551 -6.043 3.59 1 96.62 443 PRO A C 1
ATOM 3579 O O . PRO A 1 443 ? -8.508 -5.891 4.355 1 96.62 443 PRO A O 1
ATOM 3582 N N . ILE A 1 444 ? -6.445 -5.27 3.678 1 96.69 444 ILE A N 1
ATOM 3583 C CA . ILE A 1 444 ? -6.242 -4.125 4.559 1 96.69 444 ILE A CA 1
ATOM 3584 C C . ILE A 1 444 ? -5.391 -3.072 3.854 1 96.69 444 ILE A C 1
ATOM 3586 O O . ILE A 1 444 ? -4.406 -3.404 3.189 1 96.69 444 ILE A O 1
ATOM 3590 N N . ILE A 1 445 ? -5.805 -1.867 3.889 1 95.81 445 ILE A N 1
ATOM 3591 C CA . ILE A 1 445 ? -5.055 -0.797 3.244 1 95.81 445 ILE A CA 1
ATOM 3592 C C . ILE A 1 445 ? -3.926 -0.332 4.164 1 95.81 445 ILE A C 1
ATOM 3594 O O . ILE A 1 445 ? -4.176 0.079 5.301 1 95.81 445 ILE A O 1
ATOM 3598 N N . MET A 1 446 ? -2.693 -0.317 3.633 1 93.5 446 MET A N 1
ATOM 3599 C CA . MET A 1 446 ? -1.523 -0.009 4.449 1 93.5 446 MET A CA 1
ATOM 3600 C C . MET A 1 446 ? -0.918 1.332 4.051 1 93.5 446 MET A C 1
ATOM 3602 O O . MET A 1 446 ? -0.122 1.905 4.797 1 93.5 446 MET A O 1
ATOM 3606 N N . GLY A 1 447 ? -1.268 1.722 2.861 1 90.75 447 GLY A N 1
ATOM 3607 C CA . GLY A 1 447 ? -0.664 2.961 2.4 1 90.75 447 GLY A CA 1
ATOM 3608 C C . GLY A 1 447 ? -1.378 3.564 1.206 1 90.75 447 GLY A C 1
ATOM 3609 O O . GLY A 1 447 ? -2.381 3.021 0.736 1 90.75 447 GLY A O 1
ATOM 3610 N N . ARG A 1 448 ? -0.925 4.77 0.878 1 91.12 448 ARG A N 1
ATOM 3611 C CA . ARG A 1 448 ? -1.435 5.496 -0.279 1 91.12 448 ARG A CA 1
ATOM 3612 C C . ARG A 1 448 ? -0.292 6.051 -1.123 1 91.12 448 ARG A C 1
ATOM 3614 O O . ARG A 1 448 ? 0.79 6.336 -0.604 1 91.12 448 ARG A O 1
ATOM 3621 N N . THR A 1 449 ? -0.532 6.129 -2.381 1 90.06 449 THR A N 1
ATOM 3622 C CA . THR A 1 449 ? 0.514 6.645 -3.258 1 90.06 449 THR A CA 1
ATOM 3623 C C . THR A 1 449 ? -0.061 7.645 -4.254 1 90.06 449 THR A C 1
ATOM 3625 O O . THR A 1 449 ? -1.26 7.629 -4.539 1 90.06 449 THR A O 1
ATOM 3628 N N . TYR A 1 450 ? 0.857 8.477 -4.672 1 87.5 450 TYR A N 1
ATOM 3629 C CA . TYR A 1 450 ? 0.539 9.359 -5.785 1 87.5 450 TYR A CA 1
ATOM 3630 C C . TYR A 1 450 ? 0.77 8.664 -7.121 1 87.5 450 TYR A C 1
ATOM 3632 O O . TYR A 1 450 ? 1.461 7.648 -7.188 1 87.5 450 TYR A O 1
ATOM 3640 N N . HIS A 1 451 ? 0.092 9.148 -8.102 1 86 451 HIS A N 1
ATOM 3641 C CA . HIS A 1 451 ? 0.324 8.695 -9.469 1 86 451 HIS A CA 1
ATOM 3642 C C . HIS A 1 451 ? 0.164 9.836 -10.469 1 86 451 HIS A C 1
ATOM 3644 O O . HIS A 1 451 ? 0.006 10.992 -10.07 1 86 451 HIS A O 1
ATOM 3650 N N . GLN A 1 452 ? 0.274 9.531 -11.695 1 84.5 452 GLN A N 1
ATOM 3651 C CA . GLN A 1 452 ? 0.364 10.547 -12.742 1 84.5 452 GLN A CA 1
ATOM 3652 C C . GLN A 1 452 ? -0.858 11.461 -12.727 1 84.5 452 GLN A C 1
ATOM 3654 O O . GLN A 1 452 ? -0.745 12.664 -12.977 1 84.5 452 GLN A O 1
ATOM 3659 N N . GLU A 1 453 ? -2.018 10.93 -12.43 1 82.12 453 GLU A N 1
ATOM 3660 C CA . GLU A 1 453 ? -3.25 11.711 -12.438 1 82.12 453 GLU A CA 1
ATOM 3661 C C . GLU A 1 453 ? -3.545 12.297 -11.062 1 82.12 453 GLU A C 1
ATOM 3663 O O . GLU A 1 453 ? -4.367 13.203 -10.93 1 82.12 453 GLU A O 1
ATOM 3668 N N . ASN A 1 454 ? -2.938 11.75 -10.109 1 83.81 454 ASN A N 1
ATOM 3669 C CA . ASN A 1 454 ? -3.018 12.219 -8.734 1 83.81 454 ASN A CA 1
ATOM 3670 C C . ASN A 1 454 ? -1.645 12.625 -8.195 1 83.81 454 ASN A C 1
ATOM 3672 O O . ASN A 1 454 ? -1.07 11.922 -7.363 1 83.81 454 ASN A O 1
ATOM 3676 N N . ARG A 1 455 ? -1.326 13.852 -8.578 1 84.56 455 ARG A N 1
ATOM 3677 C CA . ARG A 1 455 ? 0.05 14.266 -8.312 1 84.56 455 ARG A CA 1
ATOM 3678 C C . ARG A 1 455 ? 0.181 14.875 -6.922 1 84.56 455 ARG A C 1
ATOM 3680 O O . ARG A 1 455 ? -0.82 15.234 -6.301 1 84.56 455 ARG A O 1
ATOM 3687 N N . THR A 1 456 ? 1.411 15 -6.488 1 85.31 456 THR A N 1
ATOM 3688 C CA . THR A 1 456 ? 1.755 15.555 -5.184 1 85.31 456 THR A CA 1
ATOM 3689 C C . THR A 1 456 ? 1.408 17.047 -5.117 1 85.31 456 THR A C 1
ATOM 3691 O O . THR A 1 456 ? 1.275 17.703 -6.152 1 85.31 456 THR A O 1
ATOM 3694 N N . PRO A 1 457 ? 1.201 17.469 -3.887 1 85.38 457 PRO A N 1
ATOM 3695 C CA . PRO A 1 457 ? 1.159 18.938 -3.76 1 85.38 457 PRO A CA 1
ATOM 3696 C C . PRO A 1 457 ? 2.469 19.594 -4.176 1 85.38 457 PRO A C 1
ATOM 3698 O O . PRO A 1 457 ? 3.549 19.078 -3.896 1 85.38 457 PRO A O 1
ATOM 3701 N N . GLY A 1 458 ? 2.326 20.609 -4.949 1 83.56 458 GLY A N 1
ATOM 3702 C CA . GLY A 1 458 ? 3.514 21.297 -5.434 1 83.56 458 GLY A CA 1
ATOM 3703 C C . GLY A 1 458 ? 4.035 20.734 -6.746 1 83.56 458 GLY A C 1
ATOM 3704 O O . GLY A 1 458 ? 3.305 20.047 -7.469 1 83.56 458 GLY A O 1
ATOM 3705 N N . SER A 1 459 ? 5.309 21.125 -7.129 1 87.19 459 SER A N 1
ATOM 3706 C CA . SER A 1 459 ? 5.914 20.703 -8.391 1 87.19 459 SER A CA 1
ATOM 3707 C C . SER A 1 459 ? 7.27 20.047 -8.156 1 87.19 459 SER A C 1
ATOM 3709 O O . SER A 1 459 ? 8.312 20.672 -8.312 1 87.19 459 SER A O 1
ATOM 3711 N N . LEU A 1 460 ? 7.266 18.766 -7.855 1 86.62 460 LEU A N 1
ATOM 3712 C CA . LEU A 1 460 ? 8.508 18.031 -7.66 1 86.62 460 LEU A CA 1
ATOM 3713 C C . LEU A 1 460 ? 9.266 17.891 -8.977 1 86.62 460 LEU A C 1
ATOM 3715 O O . LEU A 1 460 ? 8.656 17.828 -10.047 1 86.62 460 LEU A O 1
ATOM 3719 N N . PRO A 1 461 ? 10.562 17.812 -8.945 1 89.44 461 PRO A N 1
ATOM 3720 C CA . PRO A 1 461 ? 11.445 17.844 -7.777 1 89.44 461 PRO A CA 1
ATOM 3721 C C . PRO A 1 461 ? 11.75 19.266 -7.305 1 89.44 461 PRO A C 1
ATOM 3723 O O . PRO A 1 461 ? 12.516 19.453 -6.355 1 89.44 461 PRO A O 1
ATOM 3726 N N . GLY A 1 462 ? 11.117 20.312 -7.941 1 88.81 462 GLY A N 1
ATOM 3727 C CA . GLY A 1 462 ? 11.375 21.703 -7.586 1 88.81 462 GLY A CA 1
ATOM 3728 C C . GLY A 1 462 ? 11.016 22.031 -6.152 1 88.81 462 GLY A C 1
ATOM 3729 O O . GLY A 1 462 ? 11.641 22.891 -5.531 1 88.81 462 GLY A O 1
ATOM 3730 N N . THR A 1 463 ? 9.992 21.375 -5.691 1 91.25 463 THR A N 1
ATOM 3731 C CA . THR A 1 463 ? 9.523 21.641 -4.336 1 91.25 463 THR A CA 1
ATOM 3732 C C . THR A 1 463 ? 9.969 20.547 -3.381 1 91.25 463 THR A C 1
ATOM 3734 O O . THR A 1 463 ? 9.25 20.188 -2.449 1 91.25 463 THR A O 1
ATOM 3737 N N . LYS A 1 464 ? 11.117 19.969 -3.623 1 90.5 464 LYS A N 1
ATOM 3738 C CA . LYS A 1 464 ? 11.578 18.797 -2.875 1 90.5 464 LYS A CA 1
ATOM 3739 C C . LYS A 1 464 ? 11.875 19.156 -1.422 1 90.5 464 LYS A C 1
ATOM 3741 O O . LYS A 1 464 ? 11.969 18.281 -0.564 1 90.5 464 LYS A O 1
ATOM 3746 N N . THR A 1 465 ? 12.062 20.422 -1.104 1 93 465 THR A N 1
ATOM 3747 C CA . THR A 1 465 ? 12.383 20.828 0.262 1 93 465 THR A CA 1
ATOM 3748 C C . THR A 1 465 ? 11.109 21.031 1.074 1 93 465 THR A C 1
ATOM 3750 O O . THR A 1 465 ? 11.164 21.344 2.268 1 93 465 THR A O 1
ATOM 3753 N N . GLN A 1 466 ? 10.008 20.875 0.472 1 92.56 466 GLN A N 1
ATOM 3754 C CA . GLN A 1 466 ? 8.734 21.156 1.134 1 92.56 466 GLN A CA 1
ATOM 3755 C C . GLN A 1 466 ? 8.102 19.891 1.684 1 92.56 466 GLN A C 1
ATOM 3757 O O . GLN A 1 466 ? 7.996 18.875 0.976 1 92.56 466 GLN A O 1
ATOM 3762 N N . MET A 1 467 ? 7.766 19.984 2.938 1 91.25 467 MET A N 1
ATOM 3763 C CA . MET A 1 467 ? 6.906 19 3.588 1 91.25 467 MET A CA 1
ATOM 3764 C C . MET A 1 467 ? 5.531 19.594 3.885 1 91.25 467 MET A C 1
ATOM 3766 O O . MET A 1 467 ? 5.426 20.703 4.406 1 91.25 467 MET A O 1
ATOM 3770 N N . THR A 1 468 ? 4.5 18.844 3.506 1 90.94 468 THR A N 1
ATOM 3771 C CA . THR A 1 468 ? 3.203 19.5 3.658 1 90.94 468 THR A CA 1
ATOM 3772 C C . THR A 1 468 ? 2.154 18.5 4.137 1 90.94 468 THR A C 1
ATOM 3774 O O . THR A 1 468 ? 2.316 17.297 3.963 1 90.94 468 THR A O 1
ATOM 3777 N N . ILE A 1 469 ? 1.227 18.984 4.895 1 92 469 ILE A N 1
ATOM 3778 C CA . ILE A 1 469 ? -0.07 18.375 5.188 1 92 469 ILE A CA 1
ATOM 3779 C C . ILE A 1 469 ? -1.186 19.266 4.645 1 92 469 ILE A C 1
ATOM 3781 O O . ILE A 1 469 ? -1.418 20.359 5.156 1 92 469 ILE A O 1
ATOM 3785 N N . ARG A 1 470 ? -1.804 18.781 3.57 1 93.25 470 ARG A N 1
ATOM 3786 C CA . ARG A 1 470 ? -2.82 19.578 2.891 1 93.25 470 ARG A CA 1
ATOM 3787 C C . ARG A 1 470 ? -4.117 18.781 2.73 1 93.25 470 ARG A C 1
ATOM 3789 O O . ARG A 1 470 ? -4.094 17.609 2.334 1 93.25 470 ARG A O 1
ATOM 3796 N N . SER A 1 471 ? -5.18 19.375 3.139 1 92.69 471 SER A N 1
ATOM 3797 C CA . SER A 1 471 ? -6.492 18.766 2.912 1 92.69 471 SER A CA 1
ATOM 3798 C C . SER A 1 471 ? -7.172 19.391 1.692 1 92.69 471 SER A C 1
ATOM 3800 O O . SER A 1 471 ? -6.555 20.141 0.944 1 92.69 471 SER A O 1
ATOM 3802 N N . LYS A 1 472 ? -8.352 18.875 1.43 1 91.81 472 LYS A N 1
ATOM 3803 C CA . LYS A 1 472 ? -9.156 19.406 0.331 1 91.81 472 LYS A CA 1
ATOM 3804 C C . LYS A 1 472 ? -10.609 19.609 0.759 1 91.81 472 LYS A C 1
ATOM 3806 O O . LYS A 1 472 ? -11.18 18.75 1.445 1 91.81 472 LYS A O 1
ATOM 3811 N N . THR A 1 473 ? -11.109 20.766 0.395 1 94.75 473 THR A N 1
ATOM 3812 C CA . THR A 1 473 ? -12.516 21.047 0.668 1 94.75 473 THR A CA 1
ATOM 3813 C C . THR A 1 473 ? -13.414 20 0.029 1 94.75 473 THR A C 1
ATOM 3815 O O . THR A 1 473 ? -13.219 19.625 -1.133 1 94.75 473 THR A O 1
ATOM 3818 N N . TYR A 1 474 ? -14.414 19.438 0.845 1 93.88 474 TYR A N 1
ATOM 3819 C CA . TYR A 1 474 ? -15.359 18.438 0.365 1 93.88 474 TYR A CA 1
ATOM 3820 C C . TYR A 1 474 ? -16.172 18.969 -0.805 1 93.88 474 TYR A C 1
ATOM 3822 O O . TYR A 1 474 ? -16.938 19.922 -0.653 1 93.88 474 TYR A O 1
ATOM 3830 N N . LYS A 1 475 ? -16.031 18.328 -1.964 1 93.44 475 LYS A N 1
ATOM 3831 C CA . LYS A 1 475 ? -16.719 18.688 -3.197 1 93.44 475 LYS A CA 1
ATOM 3832 C C . LYS A 1 475 ? -16.422 20.141 -3.592 1 93.44 475 LYS A C 1
ATOM 3834 O O . LYS A 1 475 ? -17.297 20.844 -4.094 1 93.44 475 LYS A O 1
ATOM 3839 N N . GLY A 1 476 ? -15.164 20.578 -3.217 1 92.62 476 GLY A N 1
ATOM 3840 C CA . GLY A 1 476 ? -14.68 21.906 -3.551 1 92.62 476 GLY A CA 1
ATOM 3841 C C . GLY A 1 476 ? -13.195 21.953 -3.854 1 92.62 476 GLY A C 1
ATOM 3842 O O . GLY A 1 476 ? -12.531 20.906 -3.846 1 92.62 476 GLY A O 1
ATOM 3843 N N . SER A 1 477 ? -12.688 23.188 -4.148 1 90.81 477 SER A N 1
ATOM 3844 C CA . SER A 1 477 ? -11.289 23.312 -4.562 1 90.81 477 SER A CA 1
ATOM 3845 C C . SER A 1 477 ? -10.438 23.922 -3.461 1 90.81 477 SER A C 1
ATOM 3847 O O . SER A 1 477 ? -9.211 23.938 -3.557 1 90.81 477 SER A O 1
ATOM 3849 N N . GLY A 1 478 ? -11.016 24.391 -2.408 1 93.81 478 GLY A N 1
ATOM 3850 C CA . GLY A 1 478 ? -10.266 24.984 -1.312 1 93.81 478 GLY A CA 1
ATOM 3851 C C . GLY A 1 478 ? -9.516 23.969 -0.486 1 93.81 478 GLY A C 1
ATOM 3852 O O . GLY A 1 478 ? -9.648 22.75 -0.706 1 93.81 478 GLY A O 1
ATOM 3853 N N . PHE A 1 479 ? -8.602 24.516 0.461 1 94.88 479 PHE A N 1
ATOM 3854 C CA . PHE A 1 479 ? -7.809 23.578 1.241 1 94.88 479 PHE A CA 1
ATOM 3855 C C . PHE A 1 479 ? -7.316 24.219 2.531 1 94.88 479 PHE A C 1
ATOM 3857 O O . PHE A 1 479 ? -7.289 25.438 2.648 1 94.88 479 PHE A O 1
ATOM 3864 N N . ASN A 1 480 ? -7.059 23.422 3.527 1 95.88 480 ASN A N 1
ATOM 3865 C CA . ASN A 1 480 ? -6.238 23.766 4.684 1 95.88 480 ASN A CA 1
ATOM 3866 C C . ASN A 1 480 ? -4.84 23.156 4.578 1 95.88 480 ASN A C 1
ATOM 3868 O O . ASN A 1 480 ? -4.66 22.094 3.977 1 95.88 480 ASN A O 1
ATOM 3872 N N . GLU A 1 481 ? -3.873 23.938 5.102 1 95.25 481 GLU A N 1
ATOM 3873 C CA . GLU A 1 481 ? -2.527 23.422 4.859 1 95.25 481 GLU A CA 1
ATOM 3874 C C . GLU A 1 481 ? -1.575 23.828 5.988 1 95.25 481 GLU A C 1
ATOM 3876 O O . GLU A 1 481 ? -1.685 24.922 6.543 1 95.25 481 GLU A O 1
ATOM 3881 N N . LEU A 1 482 ? -0.751 22.969 6.426 1 95.06 482 LEU A N 1
ATOM 3882 C CA . LEU A 1 482 ? 0.481 23.188 7.176 1 95.06 482 LEU A CA 1
ATOM 3883 C C . LEU A 1 482 ? 1.698 22.797 6.348 1 95.06 482 LEU A C 1
ATOM 3885 O O . LEU A 1 482 ? 1.852 21.625 5.98 1 95.06 482 LEU A O 1
ATOM 3889 N N . LYS A 1 483 ? 2.539 23.703 6.023 1 95.62 483 LYS A N 1
ATOM 3890 C CA . LYS A 1 483 ? 3.684 23.438 5.156 1 95.62 483 LYS A CA 1
ATOM 3891 C C . LYS A 1 483 ? 4.988 23.875 5.816 1 95.62 483 LYS A C 1
ATOM 3893 O O . LYS A 1 483 ? 5.059 24.969 6.395 1 95.62 483 LYS A O 1
ATOM 3898 N N . PHE A 1 484 ? 6.039 23.031 5.836 1 95.81 484 PHE A N 1
ATOM 3899 C CA . PHE A 1 484 ? 7.414 23.344 6.215 1 95.81 484 PHE A CA 1
ATOM 3900 C C . PHE A 1 484 ? 8.305 23.438 4.98 1 95.81 484 PHE A C 1
ATOM 3902 O O . PHE A 1 484 ? 8.461 22.453 4.25 1 95.81 484 PHE A O 1
ATOM 3909 N N . ASP A 1 485 ? 8.75 24.547 4.699 1 96 485 ASP A N 1
ATOM 3910 C CA . ASP A 1 485 ? 9.758 24.719 3.652 1 96 485 ASP A CA 1
ATOM 3911 C C . ASP A 1 485 ? 11.156 24.828 4.246 1 96 485 ASP A C 1
ATOM 3913 O O . ASP A 1 485 ? 11.43 25.719 5.043 1 96 485 ASP A O 1
ATOM 3917 N N . ASP A 1 486 ? 12.008 23.984 3.832 1 95.06 486 ASP A N 1
ATOM 3918 C CA . ASP A 1 486 ? 13.328 23.891 4.438 1 95.06 486 ASP A CA 1
ATOM 3919 C C . ASP A 1 486 ? 14.406 24.406 3.484 1 95.06 486 ASP A C 1
ATOM 3921 O O . ASP A 1 486 ? 15.586 24.078 3.646 1 95.06 486 ASP A O 1
ATOM 3925 N N . ALA A 1 487 ? 13.977 25.094 2.465 1 94.94 487 ALA A N 1
ATOM 3926 C CA . ALA A 1 487 ? 14.969 25.688 1.577 1 94.94 487 ALA A CA 1
ATOM 3927 C C . ALA A 1 487 ? 15.945 26.562 2.355 1 94.94 487 ALA A C 1
ATOM 3929 O O . ALA A 1 487 ? 15.531 27.406 3.154 1 94.94 487 ALA A O 1
ATOM 3930 N N . THR A 1 488 ? 17.219 26.328 2.041 1 94.5 488 THR A N 1
ATOM 3931 C CA . THR A 1 488 ? 18.25 26.984 2.811 1 94.5 488 THR A CA 1
ATOM 3932 C C . THR A 1 488 ? 18.141 28.5 2.682 1 94.5 488 THR A C 1
ATOM 3934 O O . THR A 1 488 ? 18.172 29.047 1.573 1 94.5 488 THR A O 1
ATOM 3937 N N . GLY A 1 489 ? 18.047 29.172 3.756 1 94.38 489 GLY A N 1
ATOM 3938 C CA . GLY A 1 489 ? 17.953 30.625 3.795 1 94.38 489 GLY A CA 1
ATOM 3939 C C . GLY A 1 489 ? 16.531 31.125 3.545 1 94.38 489 GLY A C 1
ATOM 3940 O O . GLY A 1 489 ? 16.281 32.344 3.611 1 94.38 489 GLY A O 1
ATOM 3941 N N . LYS A 1 490 ? 15.68 30.281 3.281 1 95.62 490 LYS A N 1
ATOM 3942 C CA . LYS A 1 490 ? 14.289 30.625 3.02 1 95.62 490 LYS A CA 1
ATOM 3943 C C . LYS A 1 490 ? 13.336 29.719 3.791 1 95.62 490 LYS A C 1
ATOM 3945 O O . LYS A 1 490 ? 12.258 29.391 3.301 1 95.62 490 LYS A O 1
ATOM 3950 N N . GLU A 1 491 ? 13.781 29.25 4.934 1 96.88 491 GLU A N 1
ATOM 3951 C CA . GLU A 1 491 ? 12.953 28.359 5.734 1 96.88 491 GLU A CA 1
ATOM 3952 C C . GLU A 1 491 ? 11.641 29.031 6.133 1 96.88 491 GLU A C 1
ATOM 3954 O O . GLU A 1 491 ? 11.617 30.234 6.422 1 96.88 491 GLU A O 1
ATOM 3959 N N . GLN A 1 492 ? 10.562 28.188 6.141 1 97.25 492 GLN A N 1
ATOM 3960 C CA . GLN A 1 492 ? 9.258 28.797 6.379 1 97.25 492 GLN A CA 1
ATOM 3961 C C . GLN A 1 492 ? 8.281 27.781 6.98 1 97.25 492 GLN A C 1
ATOM 3963 O O . GLN A 1 492 ? 8.266 26.625 6.578 1 97.25 492 GLN A O 1
ATOM 3968 N N . VAL A 1 493 ? 7.555 28.266 7.965 1 97.62 493 VAL A N 1
ATOM 3969 C CA . VAL A 1 493 ? 6.328 27.594 8.383 1 97.62 493 VAL A CA 1
ATOM 3970 C C . VAL A 1 493 ? 5.117 28.328 7.82 1 97.62 493 VAL A C 1
ATOM 3972 O O . VAL A 1 493 ? 4.934 29.516 8.07 1 97.62 493 VAL A O 1
ATOM 3975 N N . TYR A 1 494 ? 4.34 27.672 7.09 1 97.38 494 TYR A N 1
ATOM 3976 C CA . TYR A 1 494 ? 3.16 28.266 6.465 1 97.38 494 TYR A CA 1
ATOM 3977 C C . TYR A 1 494 ? 1.89 27.562 6.934 1 97.38 494 TYR A C 1
ATOM 3979 O O . TYR A 1 494 ? 1.772 26.344 6.84 1 97.38 494 TYR A O 1
ATOM 3987 N N . ILE A 1 495 ? 0.948 28.297 7.445 1 97.25 495 ILE A N 1
ATOM 3988 C CA . ILE A 1 495 ? -0.353 27.797 7.859 1 97.25 495 ILE A CA 1
ATOM 3989 C C . ILE A 1 495 ? -1.46 28.516 7.094 1 97.25 495 ILE A C 1
ATOM 3991 O O . ILE A 1 495 ? -1.557 29.75 7.145 1 97.25 495 ILE A O 1
ATOM 3995 N N . HIS A 1 496 ? -2.305 27.797 6.43 1 97.38 496 HIS A N 1
ATOM 3996 C CA . HIS A 1 496 ? -3.391 28.344 5.621 1 97.38 496 HIS A CA 1
ATOM 3997 C C . HIS A 1 496 ? -4.738 27.797 6.07 1 97.38 496 HIS A C 1
ATOM 3999 O O . HIS A 1 496 ? -4.949 26.578 6.074 1 97.38 496 HIS A O 1
ATOM 4005 N N . ALA A 1 497 ? -5.609 28.656 6.469 1 97.56 497 ALA A N 1
ATOM 4006 C CA . ALA A 1 497 ? -6.996 28.297 6.746 1 97.56 497 ALA A CA 1
ATOM 4007 C C . ALA A 1 497 ? -7.918 28.75 5.613 1 97.56 497 ALA A C 1
ATOM 4009 O O . ALA A 1 497 ? -8.023 29.938 5.324 1 97.56 497 ALA A O 1
ATOM 4010 N N . GLN A 1 498 ? -8.547 27.797 5.074 1 96.88 498 GLN A N 1
ATOM 4011 C CA . GLN A 1 498 ? -9.414 28.109 3.943 1 96.88 498 GLN A CA 1
ATOM 4012 C C . GLN A 1 498 ? -10.523 29.062 4.352 1 96.88 498 GLN A C 1
ATOM 4014 O O . GLN A 1 498 ? -11.031 29.828 3.521 1 96.88 498 GLN A O 1
ATOM 4019 N N . LYS A 1 499 ? -10.93 29 5.574 1 97.62 499 LYS A N 1
ATOM 4020 C CA . LYS A 1 499 ? -11.969 29.906 6.07 1 97.62 499 LYS A CA 1
ATOM 4021 C C . LYS A 1 499 ? -11.648 30.375 7.488 1 97.62 499 LYS A C 1
ATOM 4023 O O . LYS A 1 499 ? -10.945 31.375 7.672 1 97.62 499 LYS A O 1
ATOM 4028 N N . ASN A 1 500 ? -11.977 29.641 8.555 1 97.81 500 ASN A N 1
ATOM 4029 C CA . ASN A 1 500 ? -11.797 30.094 9.93 1 97.81 500 ASN A CA 1
ATOM 4030 C C . ASN A 1 500 ? -10.617 29.391 10.602 1 97.81 500 ASN A C 1
ATOM 4032 O O . ASN A 1 500 ? -10.32 28.234 10.289 1 97.81 500 ASN A O 1
ATOM 4036 N N . MET A 1 501 ? -9.945 30.125 11.516 1 97.38 501 MET A N 1
ATOM 4037 C CA . MET A 1 501 ? -8.891 29.578 12.367 1 97.38 501 MET A CA 1
ATOM 4038 C C . MET A 1 501 ? -9.18 29.844 13.836 1 97.38 501 MET A C 1
ATOM 4040 O O . MET A 1 501 ? -9.312 31 14.242 1 97.38 501 MET A O 1
ATOM 4044 N N . ASN A 1 502 ? -9.258 28.844 14.594 1 97.38 502 ASN A N 1
ATOM 4045 C CA . ASN A 1 502 ? -9.516 28.969 16.031 1 97.38 502 ASN A CA 1
ATOM 4046 C C . ASN A 1 502 ? -8.375 28.375 16.859 1 97.38 502 ASN A C 1
ATOM 4048 O O . ASN A 1 502 ? -7.969 27.234 16.625 1 97.38 502 ASN A O 1
ATOM 4052 N N . THR A 1 503 ? -7.82 29.219 17.766 1 96.69 503 THR A N 1
ATOM 4053 C CA . THR A 1 503 ? -6.816 28.766 18.734 1 96.69 503 THR A CA 1
ATOM 4054 C C . THR A 1 503 ? -7.34 28.891 20.156 1 96.69 503 THR A C 1
ATOM 4056 O O . THR A 1 503 ? -7.734 29.969 20.594 1 96.69 503 THR A O 1
ATOM 4059 N N . GLU A 1 504 ? -7.344 27.812 20.859 1 97.38 504 GLU A N 1
ATOM 4060 C CA . GLU A 1 504 ? -7.738 27.766 22.266 1 97.38 504 GLU A CA 1
ATOM 4061 C C . GLU A 1 504 ? -6.586 27.312 23.141 1 97.38 504 GLU A C 1
ATOM 4063 O O . GLU A 1 504 ? -6.074 26.203 22.984 1 97.38 504 GLU A O 1
ATOM 4068 N N . VAL A 1 505 ? -6.199 28.203 24.031 1 97.56 505 VAL A N 1
ATOM 4069 C CA . VAL A 1 505 ? -5.133 27.906 24.984 1 97.56 505 VAL A CA 1
ATOM 4070 C C . VAL A 1 505 ? -5.691 27.922 26.406 1 97.56 505 VAL A C 1
ATOM 4072 O O . VAL A 1 505 ? -6.117 28.984 26.891 1 97.56 505 VAL A O 1
ATOM 4075 N N . LEU A 1 506 ? -5.598 26.797 27.078 1 97.38 506 LEU A N 1
ATOM 4076 C CA . LEU A 1 506 ? -6.324 26.656 28.328 1 97.38 506 LEU A CA 1
ATOM 4077 C C . LEU A 1 506 ? -5.496 27.203 29.5 1 97.38 506 LEU A C 1
ATOM 4079 O O . LEU A 1 506 ? -5.934 27.156 30.641 1 97.38 506 LEU A O 1
ATOM 4083 N N . ASN A 1 507 ? -4.301 27.75 29.172 1 97.69 507 ASN A N 1
ATOM 4084 C CA . ASN A 1 507 ? -3.473 28.391 30.188 1 97.69 507 ASN A CA 1
ATOM 4085 C C . ASN A 1 507 ? -2.697 29.578 29.625 1 97.69 507 ASN A C 1
ATOM 4087 O O . ASN A 1 507 ? -3.273 30.625 29.375 1 97.69 507 ASN A O 1
ATOM 4091 N N . ASN A 1 508 ? -1.316 29.422 29.297 1 97.81 508 ASN A N 1
ATOM 4092 C CA . ASN A 1 508 ? -0.526 30.562 28.859 1 97.81 508 ASN A CA 1
ATOM 4093 C C . ASN A 1 508 ? -0.107 30.422 27.391 1 97.81 508 ASN A C 1
ATOM 4095 O O . ASN A 1 508 ? 0.184 29.328 26.922 1 97.81 508 ASN A O 1
ATOM 4099 N N . ARG A 1 509 ? -0.084 31.562 26.688 1 97.38 509 ARG A N 1
ATOM 4100 C CA . ARG A 1 509 ? 0.457 31.641 25.344 1 97.38 509 ARG A CA 1
ATOM 4101 C C . ARG A 1 509 ? 1.657 32.594 25.281 1 97.38 509 ARG A C 1
ATOM 4103 O O . ARG A 1 509 ? 1.607 33.688 25.828 1 97.38 509 ARG A O 1
ATOM 4110 N N . THR A 1 510 ? 2.723 32.094 24.75 1 97.44 510 THR A N 1
ATOM 4111 C CA . THR A 1 510 ? 3.908 32.938 24.547 1 97.44 510 THR A CA 1
ATOM 4112 C C . THR A 1 510 ? 4.309 32.938 23.078 1 97.44 510 THR A C 1
ATOM 4114 O O . THR A 1 510 ? 4.273 31.906 22.406 1 97.44 510 THR A O 1
ATOM 4117 N N . THR A 1 511 ? 4.609 34.125 22.531 1 96.38 511 THR A N 1
ATOM 4118 C CA . THR A 1 511 ? 5.109 34.281 21.172 1 96.38 511 THR A CA 1
ATOM 4119 C C . THR A 1 511 ? 6.426 35.062 21.172 1 96.38 511 THR A C 1
ATOM 4121 O O . THR A 1 511 ? 6.496 36.188 21.688 1 96.38 511 THR A O 1
ATOM 4124 N N . ASP A 1 512 ? 7.469 34.5 20.641 1 97.69 512 ASP A N 1
ATOM 4125 C CA . ASP A 1 512 ? 8.781 35.125 20.516 1 97.69 512 ASP A CA 1
ATOM 4126 C C . ASP A 1 512 ? 9.195 35.25 19.062 1 97.69 512 ASP A C 1
ATOM 4128 O O . ASP A 1 512 ? 9.508 34.25 18.406 1 97.69 512 ASP A O 1
ATOM 4132 N N . VAL A 1 513 ? 9.141 36.469 18.547 1 97.38 513 VAL A N 1
ATOM 4133 C CA . VAL A 1 513 ? 9.57 36.781 17.203 1 97.38 513 VAL A CA 1
ATOM 4134 C C . VAL A 1 513 ? 10.906 37.531 17.234 1 97.38 513 VAL A C 1
ATOM 4136 O O . VAL A 1 513 ? 10.977 38.656 17.734 1 97.38 513 VAL A O 1
ATOM 4139 N N . ILE A 1 514 ? 11.93 36.969 16.656 1 96.75 514 ILE A N 1
ATOM 4140 C CA . ILE A 1 514 ? 13.281 37.5 16.844 1 96.75 514 ILE A CA 1
ATOM 4141 C C . ILE A 1 514 ? 13.469 38.75 16 1 96.75 514 ILE A C 1
ATOM 4143 O O . ILE A 1 514 ? 14.242 39.656 16.359 1 96.75 514 ILE A O 1
ATOM 4147 N N . ASN A 1 515 ? 12.703 38.906 14.883 1 97.06 515 ASN A N 1
ATOM 4148 C CA . ASN A 1 515 ? 12.922 40.062 14.008 1 97.06 515 ASN A CA 1
ATOM 4149 C C . ASN A 1 515 ? 11.656 40.906 13.867 1 97.06 515 ASN A C 1
ATOM 4151 O O . ASN A 1 515 ? 11.328 41.688 14.75 1 97.06 515 ASN A O 1
ATOM 4155 N N . ASN A 1 516 ? 10.812 40.688 12.773 1 97.5 516 ASN A N 1
ATOM 4156 C CA . ASN A 1 516 ? 9.664 41.562 12.555 1 97.5 516 ASN A CA 1
ATOM 4157 C C . ASN A 1 516 ? 8.352 40.781 12.617 1 97.5 516 ASN A C 1
ATOM 4159 O O . ASN A 1 516 ? 8.305 39.594 12.266 1 97.5 516 ASN A O 1
ATOM 4163 N N . HIS A 1 517 ? 7.289 41.469 13.133 1 97 517 HIS A N 1
ATOM 4164 C CA . HIS A 1 517 ? 5.922 40.969 13.125 1 97 517 HIS A CA 1
ATOM 4165 C C . HIS A 1 517 ? 4.996 41.906 12.352 1 97 517 HIS A C 1
ATOM 4167 O O . HIS A 1 517 ? 4.898 43.094 12.656 1 97 517 HIS A O 1
ATOM 4173 N N . ALA A 1 518 ? 4.43 41.438 11.352 1 97.19 518 ALA A N 1
ATOM 4174 C CA . ALA A 1 518 ? 3.428 42.188 10.586 1 97.19 518 ALA A CA 1
ATOM 4175 C C . ALA A 1 518 ? 2.076 41.469 10.617 1 97.19 518 ALA A C 1
ATOM 4177 O O . ALA A 1 518 ? 2.012 40.25 10.531 1 97.19 518 ALA A O 1
ATOM 4178 N N . GLU A 1 519 ? 1.015 42.25 10.867 1 96.56 519 GLU A N 1
ATOM 4179 C CA . GLU A 1 519 ? -0.344 41.719 10.891 1 96.56 519 GLU A CA 1
ATOM 4180 C C . GLU A 1 519 ? -1.299 42.594 10.086 1 96.56 519 GLU A C 1
ATOM 4182 O O . GLU A 1 519 ? -1.34 43.812 10.281 1 96.56 519 GLU A O 1
ATOM 4187 N N . LYS A 1 520 ? -1.984 41.969 9.148 1 97.5 520 LYS A N 1
ATOM 4188 C CA . LYS A 1 520 ? -3.012 42.656 8.359 1 97.5 520 LYS A CA 1
ATOM 4189 C C . LYS A 1 520 ? -4.383 42.031 8.586 1 97.5 520 LYS A C 1
ATOM 4191 O O . LYS A 1 520 ? -4.566 40.844 8.359 1 97.5 520 LYS A O 1
ATOM 4196 N N . ILE A 1 521 ? -5.273 42.781 9.047 1 97.06 521 ILE A N 1
ATOM 4197 C CA . ILE A 1 521 ? -6.645 42.375 9.305 1 97.06 521 ILE A CA 1
ATOM 4198 C C . ILE A 1 521 ? -7.594 43.094 8.344 1 97.06 521 ILE A C 1
ATOM 4200 O O . ILE A 1 521 ? -7.684 44.312 8.352 1 97.06 521 ILE A O 1
ATOM 4204 N N . GLY A 1 522 ? -8.266 42.375 7.547 1 96 522 GLY A N 1
ATOM 4205 C CA . GLY A 1 522 ? -9.031 42.938 6.434 1 96 522 GLY A CA 1
ATOM 4206 C C . GLY A 1 522 ? -10.305 43.625 6.867 1 96 522 GLY A C 1
ATOM 4207 O O . GLY A 1 522 ? -10.906 44.375 6.098 1 96 522 GLY A O 1
ATOM 4208 N N . ASN A 1 523 ? -10.758 43.406 8.141 1 97.19 523 ASN A N 1
ATOM 4209 C CA . ASN A 1 523 ? -12 44.031 8.586 1 97.19 523 ASN A CA 1
ATOM 4210 C C . ASN A 1 523 ? -11.883 44.562 10.008 1 97.19 523 ASN A C 1
ATOM 4212 O O . ASN A 1 523 ? -11.344 45.656 10.219 1 97.19 523 ASN A O 1
ATOM 4216 N N . ASN A 1 524 ? -12.312 43.75 11.078 1 97.12 524 ASN A N 1
ATOM 4217 C CA . ASN A 1 524 ? -12.312 44.281 12.445 1 97.12 524 ASN A CA 1
ATOM 4218 C C . ASN A 1 524 ? -11.406 43.438 13.359 1 97.12 524 ASN A C 1
ATOM 4220 O O . ASN A 1 524 ? -11.242 42.25 13.141 1 97.12 524 ASN A O 1
ATOM 4224 N N . GLN A 1 525 ? -10.852 44.156 14.352 1 96.81 525 GLN A N 1
ATOM 4225 C CA . GLN A 1 525 ? -10.102 43.5 15.414 1 96.81 525 GLN A CA 1
ATOM 4226 C C . GLN A 1 525 ? -10.688 43.812 16.781 1 96.81 525 GLN A C 1
ATOM 4228 O O . GLN A 1 525 ? -10.883 44.969 17.125 1 96.81 525 GLN A O 1
ATOM 4233 N N . ALA A 1 526 ? -10.984 42.781 17.484 1 96.88 526 ALA A N 1
ATOM 4234 C CA . ALA A 1 526 ? -11.453 42.938 18.859 1 96.88 526 ALA A CA 1
ATOM 4235 C C . ALA A 1 526 ? -10.508 42.25 19.828 1 96.88 526 ALA A C 1
ATOM 4237 O O . ALA A 1 526 ? -10.195 41.062 19.688 1 96.88 526 ALA A O 1
ATOM 4238 N N . ILE A 1 527 ? -10.008 43.031 20.781 1 96.06 527 ILE A N 1
ATOM 4239 C CA . ILE A 1 527 ? -9.117 42.531 21.812 1 96.06 527 ILE A CA 1
ATOM 4240 C C . ILE A 1 527 ? -9.742 42.719 23.188 1 96.06 527 ILE A C 1
ATOM 4242 O O . ILE A 1 527 ? -10.086 43.844 23.562 1 96.06 527 ILE A O 1
ATOM 4246 N N . THR A 1 528 ? -9.875 41.688 23.891 1 97.12 528 THR A N 1
ATOM 4247 C CA . THR A 1 528 ? -10.352 41.75 25.266 1 97.12 528 THR A CA 1
ATOM 4248 C C . THR A 1 528 ? -9.328 41.156 26.234 1 97.12 528 THR A C 1
ATOM 4250 O O . THR A 1 528 ? -8.938 40 26.078 1 97.12 528 THR A O 1
ATOM 4253 N N . VAL A 1 529 ? -8.883 41.938 27.125 1 96.75 529 VAL A N 1
ATOM 4254 C CA . VAL A 1 529 ? -7.988 41.531 28.203 1 96.75 529 VAL A CA 1
ATOM 4255 C C . VAL A 1 529 ? -8.695 41.656 29.547 1 96.75 529 VAL A C 1
ATOM 4257 O O . VAL A 1 529 ? -9.07 42.781 29.953 1 96.75 529 VAL A O 1
ATOM 4260 N N . THR A 1 530 ? -8.844 40.625 30.25 1 96.62 530 THR A N 1
ATOM 4261 C CA . THR A 1 530 ? -9.672 40.594 31.438 1 96.62 530 THR A CA 1
ATOM 4262 C C . THR A 1 530 ? -9.008 41.375 32.562 1 96.62 530 THR A C 1
ATOM 4264 O O . THR A 1 530 ? -9.68 42 33.375 1 96.62 530 THR A O 1
ATOM 4267 N N . ASN A 1 531 ? -7.648 41.438 32.625 1 97.19 531 ASN A N 1
ATOM 4268 C CA . ASN A 1 531 ? -6.957 42.062 33.719 1 97.19 531 ASN A CA 1
ATOM 4269 C C . ASN A 1 531 ? -6.066 43.219 33.25 1 97.19 531 ASN A C 1
ATOM 4271 O O . ASN A 1 531 ? -6.559 44.312 32.938 1 97.19 531 ASN A O 1
ATOM 4275 N N . ASN A 1 532 ? -4.672 42.906 33.094 1 97.12 532 ASN A N 1
ATOM 4276 C CA . ASN A 1 532 ? -3.754 44 32.75 1 97.12 532 ASN A CA 1
ATOM 4277 C C . ASN A 1 532 ? -3.133 43.812 31.375 1 97.12 532 ASN A C 1
ATOM 4279 O O . ASN A 1 532 ? -2.844 42.688 30.969 1 97.12 532 ASN A O 1
ATOM 4283 N N . GLN A 1 533 ? -2.916 44.969 30.719 1 96.44 533 GLN A N 1
ATOM 4284 C CA . GLN A 1 533 ? -2.152 45 29.484 1 96.44 533 GLN A CA 1
ATOM 4285 C C . GLN A 1 533 ? -0.923 45.906 29.609 1 96.44 533 GLN A C 1
ATOM 4287 O O . GLN A 1 533 ? -1.039 47.062 29.969 1 96.44 533 GLN A O 1
ATOM 4292 N N . ILE A 1 534 ? 0.157 45.312 29.359 1 96.75 534 ILE A N 1
ATOM 4293 C CA . ILE A 1 534 ? 1.423 46.031 29.422 1 96.75 534 ILE A CA 1
ATOM 4294 C C . ILE A 1 534 ? 2.064 46.062 28.031 1 96.75 534 ILE A C 1
ATOM 4296 O O . ILE A 1 534 ? 2.242 45 27.406 1 96.75 534 ILE A O 1
ATOM 4300 N N . GLN A 1 535 ? 2.35 47.281 27.516 1 96.19 535 GLN A N 1
ATOM 4301 C CA . GLN A 1 535 ? 3.029 47.469 26.234 1 96.19 535 GLN A CA 1
ATOM 4302 C C . GLN A 1 535 ? 4.32 48.25 26.406 1 96.19 535 GLN A C 1
ATOM 4304 O O . GLN A 1 535 ? 4.297 49.406 26.844 1 96.19 535 GLN A O 1
ATOM 4309 N N . ASN A 1 536 ? 5.434 47.625 26.047 1 97.19 536 ASN A N 1
ATOM 4310 C CA . ASN A 1 536 ? 6.742 48.281 26.062 1 97.19 536 ASN A CA 1
ATOM 4311 C C . ASN A 1 536 ? 7.324 48.406 24.672 1 97.19 536 ASN A C 1
ATOM 4313 O O . ASN A 1 536 ? 7.719 47.438 24.047 1 97.19 536 ASN A O 1
ATOM 4317 N N . ILE A 1 537 ? 7.34 49.625 24.188 1 97.06 537 ILE A N 1
ATOM 4318 C CA . ILE A 1 537 ? 7.891 49.938 22.875 1 97.06 537 ILE A CA 1
ATOM 4319 C C . ILE A 1 537 ? 9.258 50.594 23.031 1 97.06 537 ILE A C 1
ATOM 4321 O O . ILE A 1 537 ? 9.383 51.625 23.688 1 97.06 537 ILE A O 1
ATOM 4325 N N . GLY A 1 538 ? 10.266 50.125 22.5 1 95.44 538 GLY A N 1
ATOM 4326 C CA . GLY A 1 538 ? 11.641 50.531 22.734 1 95.44 538 GLY A CA 1
ATOM 4327 C C . GLY A 1 538 ? 11.969 51.875 22.141 1 95.44 538 GLY A C 1
ATOM 4328 O O . GLY A 1 538 ? 12.789 52.625 22.672 1 95.44 538 GLY A O 1
ATOM 4329 N N . VAL A 1 539 ? 11.344 52.219 20.984 1 96.88 539 VAL A N 1
ATOM 4330 C CA . VAL A 1 539 ? 11.773 53.438 20.297 1 96.88 539 VAL A CA 1
ATOM 4331 C C . VAL A 1 539 ? 10.562 54.312 19.969 1 96.88 539 VAL A C 1
ATOM 4333 O O . VAL A 1 539 ? 10.141 55.125 20.797 1 96.88 539 VAL A O 1
ATOM 4336 N N . ASN A 1 540 ? 9.844 54 18.766 1 96.75 540 ASN A N 1
ATOM 4337 C CA . ASN A 1 540 ? 8.75 54.875 18.359 1 96.75 540 ASN A CA 1
ATOM 4338 C C . ASN A 1 540 ? 7.434 54.094 18.25 1 96.75 540 ASN A C 1
ATOM 4340 O O . ASN A 1 540 ? 7.418 52.938 17.844 1 96.75 540 ASN A O 1
ATOM 4344 N N . GLN A 1 541 ? 6.348 54.781 18.656 1 96.31 541 GLN A N 1
ATOM 4345 C CA . GLN A 1 541 ? 4.992 54.312 18.422 1 96.31 541 GLN A CA 1
ATOM 4346 C C . GLN A 1 541 ? 4.203 55.281 17.547 1 96.31 541 GLN A C 1
ATOM 4348 O O . GLN A 1 541 ? 4.027 56.438 17.922 1 96.31 541 GLN A O 1
ATOM 4353 N N . ILE A 1 542 ? 3.836 54.75 16.469 1 96.62 542 ILE A N 1
ATOM 4354 C CA . ILE A 1 542 ? 3.043 55.562 15.539 1 96.62 542 ILE A CA 1
ATOM 4355 C C . ILE A 1 542 ? 1.649 54.938 15.391 1 96.62 542 ILE A C 1
ATOM 4357 O O . ILE A 1 542 ? 1.509 53.781 15.039 1 96.62 542 ILE A O 1
ATOM 4361 N N . GLN A 1 543 ? 0.642 55.719 15.781 1 95.88 543 GLN A N 1
ATOM 4362 C CA . GLN A 1 543 ? -0.744 55.281 15.648 1 95.88 543 GLN A CA 1
ATOM 4363 C C . GLN A 1 543 ? -1.528 56.219 14.734 1 95.88 543 GLN A C 1
ATOM 4365 O O . GLN A 1 543 ? -1.604 57.438 14.992 1 95.88 543 GLN A O 1
ATOM 4370 N N . THR A 1 544 ? -2.092 55.656 13.672 1 96.94 544 THR A N 1
ATOM 4371 C CA . THR A 1 544 ? -2.943 56.406 12.758 1 96.94 544 THR A CA 1
ATOM 4372 C C . THR A 1 544 ? -4.359 55.844 12.75 1 96.94 544 THR A C 1
ATOM 4374 O O . THR A 1 544 ? -4.562 54.656 12.445 1 96.94 544 THR A O 1
ATOM 4377 N N . VAL A 1 545 ? -5.27 56.625 13.148 1 96.25 545 VAL A N 1
ATOM 4378 C CA . VAL A 1 545 ? -6.688 56.281 13.125 1 96.25 545 VAL A CA 1
ATOM 4379 C C . VAL A 1 545 ? -7.402 57.094 12.039 1 96.25 545 VAL A C 1
ATOM 4381 O O . VAL A 1 545 ? -7.363 58.312 12.039 1 96.25 545 VAL A O 1
ATOM 4384 N N . GLY A 1 546 ? -8.031 56.531 11.164 1 94.62 546 GLY A N 1
ATOM 4385 C CA . GLY A 1 546 ? -8.586 57.156 9.977 1 94.62 546 GLY A CA 1
ATOM 4386 C C . GLY A 1 546 ? -9.75 58.094 10.273 1 94.62 546 GLY A C 1
ATOM 4387 O O . GLY A 1 546 ? -9.961 59.062 9.562 1 94.62 546 GLY A O 1
ATOM 4388 N N . VAL A 1 547 ? -10.562 57.75 11.336 1 96.62 547 VAL A N 1
ATOM 4389 C CA . VAL A 1 547 ? -11.773 58.562 11.523 1 96.62 547 VAL A CA 1
ATOM 4390 C C . VAL A 1 547 ? -11.891 58.969 12.992 1 96.62 547 VAL A C 1
ATOM 4392 O O . VAL A 1 547 ? -11.375 60.031 13.383 1 96.62 547 VAL A O 1
ATOM 4395 N N . ASN A 1 548 ? -12.398 58.031 13.898 1 96.19 548 ASN A N 1
ATOM 4396 C CA . ASN A 1 548 ? -12.656 58.406 15.273 1 96.19 548 ASN A CA 1
ATOM 4397 C C . ASN A 1 548 ? -11.867 57.562 16.266 1 96.19 548 ASN A C 1
ATOM 4399 O O . ASN A 1 548 ? -11.688 56.344 16.031 1 96.19 548 ASN A O 1
ATOM 4403 N N . GLN A 1 549 ? -11.422 58.219 17.359 1 96.25 549 GLN A N 1
ATOM 4404 C CA . GLN A 1 549 ? -10.805 57.531 18.5 1 96.25 549 GLN A CA 1
ATOM 4405 C C . GLN A 1 549 ? -11.531 57.844 19.797 1 96.25 549 GLN A C 1
ATOM 4407 O O . GLN A 1 549 ? -11.703 59.031 20.141 1 96.25 549 GLN A O 1
ATOM 4412 N N . VAL A 1 550 ? -11.938 56.812 20.375 1 96.38 550 VAL A N 1
ATOM 4413 C CA . VAL A 1 550 ? -12.594 56.969 21.672 1 96.38 550 VAL A CA 1
ATOM 4414 C C . VAL A 1 550 ? -11.797 56.219 22.75 1 96.38 550 VAL A C 1
ATOM 4416 O O . VAL A 1 550 ? -11.516 55.031 22.609 1 96.38 550 VAL A O 1
ATOM 4419 N N . GLU A 1 551 ? -11.375 56.969 23.766 1 95.44 551 GLU A N 1
ATOM 4420 C CA . GLU A 1 551 ? -10.664 56.406 24.906 1 95.44 551 GLU A CA 1
ATOM 4421 C C . GLU A 1 551 ? -11.414 56.656 26.203 1 95.44 551 GLU A C 1
ATOM 4423 O O . GLU A 1 551 ? -11.641 57.812 26.578 1 95.44 551 GLU A O 1
ATOM 4428 N N . THR A 1 552 ? -11.766 55.562 26.875 1 96.81 552 THR A N 1
ATOM 4429 C CA . THR A 1 552 ? -12.438 55.656 28.156 1 96.81 552 THR A CA 1
ATOM 4430 C C . THR A 1 552 ? -11.594 55 29.25 1 96.81 552 THR A C 1
ATOM 4432 O O . THR A 1 552 ? -11.281 53.812 29.172 1 96.81 552 THR A O 1
ATOM 4435 N N . VAL A 1 553 ? -11.219 55.781 30.234 1 96.31 553 VAL A N 1
ATOM 4436 C CA . VAL A 1 553 ? -10.461 55.312 31.391 1 96.31 553 VAL A CA 1
ATOM 4437 C C . VAL A 1 553 ? -11.328 55.344 32.656 1 96.31 553 VAL A C 1
ATOM 4439 O O . VAL A 1 553 ? -11.859 56.375 33 1 96.31 553 VAL A O 1
ATOM 4442 N N . GLY A 1 554 ? -11.469 54.281 33.281 1 94.69 554 GLY A N 1
ATOM 4443 C CA . GLY A 1 554 ? -12.406 54.156 34.375 1 94.69 554 GLY A CA 1
ATOM 4444 C C . GLY A 1 554 ? -12.039 55 35.594 1 94.69 554 GLY A C 1
ATOM 4445 O O . GLY A 1 554 ? -12.914 55.5 36.312 1 94.69 554 GLY A O 1
ATOM 4446 N N . SER A 1 555 ? -10.773 55.125 35.875 1 96.81 555 SER A N 1
ATOM 4447 C CA . SER A 1 555 ? -10.375 55.812 37.094 1 96.81 555 SER A CA 1
ATOM 4448 C C . SER A 1 555 ? -9.336 56.875 36.812 1 96.81 555 SER A C 1
ATOM 4450 O O . SER A 1 555 ? -9.672 58 36.375 1 96.81 555 SER A O 1
ATOM 4452 N N . ASN A 1 556 ? -7.988 56.469 36.781 1 96.5 556 ASN A N 1
ATOM 4453 C CA . ASN A 1 556 ? -6.93 57.438 36.656 1 96.5 556 ASN A CA 1
ATOM 4454 C C . ASN A 1 556 ? -6.148 57.281 35.375 1 96.5 556 ASN A C 1
ATOM 4456 O O . ASN A 1 556 ? -5.895 56.156 34.938 1 96.5 556 ASN A O 1
ATOM 4460 N N . GLN A 1 557 ? -5.797 58.469 34.75 1 96.19 557 GLN A N 1
ATOM 4461 C CA . GLN A 1 557 ? -4.887 58.5 33.625 1 96.19 557 GLN A CA 1
ATOM 4462 C C . GLN A 1 557 ? -3.666 59.375 33.906 1 96.19 557 GLN A C 1
ATOM 4464 O O . GLN A 1 557 ? -3.797 60.531 34.281 1 96.19 557 GLN A O 1
ATOM 4469 N N . ILE A 1 558 ? -2.574 58.75 33.75 1 96.5 558 ILE A N 1
ATOM 4470 C CA . ILE A 1 558 ? -1.312 59.438 33.969 1 96.5 558 ILE A CA 1
ATOM 4471 C C . ILE A 1 558 ? -0.501 59.438 32.688 1 96.5 558 ILE A C 1
ATOM 4473 O O . ILE A 1 558 ? -0.224 58.406 32.094 1 96.5 558 ILE A O 1
ATOM 4477 N N . ILE A 1 559 ? -0.176 60.688 32.188 1 95.81 559 ILE A N 1
ATOM 4478 C CA . ILE A 1 559 ? 0.631 60.844 30.984 1 95.81 559 ILE A CA 1
ATOM 4479 C C . ILE A 1 559 ? 1.936 61.562 31.328 1 95.81 559 ILE A C 1
ATOM 4481 O O . ILE A 1 559 ? 1.919 62.688 31.812 1 95.81 559 ILE A O 1
ATOM 4485 N N . LYS A 1 560 ? 3.008 60.906 31.062 1 96.75 560 LYS A N 1
ATOM 4486 C CA . LYS A 1 560 ? 4.336 61.469 31.266 1 96.75 560 LYS A CA 1
ATOM 4487 C C . LYS A 1 560 ? 5.098 61.594 29.938 1 96.75 560 LYS A C 1
ATOM 4489 O O . LYS A 1 560 ? 5.336 60.594 29.281 1 96.75 560 LYS A O 1
ATOM 4494 N N . VAL A 1 561 ? 5.418 62.812 29.625 1 96.25 561 VAL A N 1
ATOM 4495 C CA . VAL A 1 561 ? 6.176 63.062 28.406 1 96.25 561 VAL A CA 1
ATOM 4496 C C . VAL A 1 561 ? 7.527 63.688 28.75 1 96.25 561 VAL A C 1
ATOM 4498 O O . VAL A 1 561 ? 7.594 64.688 29.453 1 96.25 561 VAL A O 1
ATOM 4501 N N . GLY A 1 562 ? 8.539 63.156 28.312 1 94.88 562 GLY A N 1
ATOM 4502 C CA . GLY A 1 562 ? 9.883 63.531 28.703 1 94.88 562 GLY A CA 1
ATOM 4503 C C . GLY A 1 562 ? 10.281 64.875 28.188 1 94.88 562 GLY A C 1
ATOM 4504 O O . GLY A 1 562 ? 10.969 65.625 28.891 1 94.88 562 GLY A O 1
ATOM 4505 N N . SER A 1 563 ? 9.867 65.188 26.984 1 96.38 563 SER A N 1
ATOM 4506 C CA . SER A 1 563 ? 10.328 66.438 26.406 1 96.38 563 SER A CA 1
ATOM 4507 C C . SER A 1 563 ? 9.164 67.312 25.938 1 96.38 563 SER A C 1
ATOM 4509 O O . SER A 1 563 ? 8.57 68.062 26.75 1 96.38 563 SER A O 1
ATOM 4511 N N . ASN A 1 564 ? 8.742 67.062 24.609 1 95.31 564 ASN A N 1
ATOM 4512 C CA . ASN A 1 564 ? 7.727 67.938 24.047 1 95.31 564 ASN A CA 1
ATOM 4513 C C . ASN A 1 564 ? 6.422 67.25 23.781 1 95.31 564 ASN A C 1
ATOM 4515 O O . ASN A 1 564 ? 6.438 66.062 23.328 1 95.31 564 ASN A O 1
ATOM 4519 N N . GLN A 1 565 ? 5.301 67.938 24.156 1 95.56 565 GLN A N 1
ATOM 4520 C CA . GLN A 1 565 ? 3.963 67.438 23.781 1 95.56 565 GLN A CA 1
ATOM 4521 C C . GLN A 1 565 ? 3.254 68.5 22.922 1 95.56 565 GLN A C 1
ATOM 4523 O O . GLN A 1 565 ? 2.98 69.625 23.375 1 95.56 565 GLN A O 1
ATOM 4528 N N . VAL A 1 566 ? 3.064 68.062 21.719 1 95.94 566 VAL A N 1
ATOM 4529 C CA . VAL A 1 566 ? 2.416 68.938 20.766 1 95.94 566 VAL A CA 1
ATOM 4530 C C . VAL A 1 566 ? 1.04 68.438 20.391 1 95.94 566 VAL A C 1
ATOM 4532 O O . VAL A 1 566 ? 0.912 67.25 20.031 1 95.94 566 VAL A O 1
ATOM 4535 N N . GLU A 1 567 ? 0.007 69.188 20.656 1 95 567 GLU A N 1
ATOM 4536 C CA . GLU A 1 567 ? -1.363 68.875 20.312 1 95 567 GLU A CA 1
ATOM 4537 C C . GLU A 1 567 ? -1.975 69.875 19.328 1 95 567 GLU A C 1
ATOM 4539 O O . GLU A 1 567 ? -2.01 71.062 19.609 1 95 567 GLU A O 1
ATOM 4544 N N . LYS A 1 568 ? -2.41 69.375 18.172 1 96.69 568 LYS A N 1
ATOM 4545 C CA . LYS A 1 568 ? -3.109 70.188 17.172 1 96.69 568 LYS A CA 1
ATOM 4546 C C . LYS A 1 568 ? -4.535 69.688 16.953 1 96.69 568 LYS A C 1
ATOM 4548 O O . LYS A 1 568 ? -4.738 68.5 16.578 1 96.69 568 LYS A O 1
ATOM 4553 N N . VAL A 1 569 ? -5.504 70.5 17.25 1 95.44 569 VAL A N 1
ATOM 4554 C CA . VAL A 1 569 ? -6.914 70.188 17.078 1 95.44 569 VAL A CA 1
ATOM 4555 C C . VAL A 1 569 ? -7.512 71.062 15.977 1 95.44 569 VAL A C 1
ATOM 4557 O O . VAL A 1 569 ? -7.402 72.312 16.016 1 95.44 569 VAL A O 1
ATOM 4560 N N . GLY A 1 570 ? -8.117 70.5 15.055 1 93.56 570 GLY A N 1
ATOM 4561 C CA . GLY A 1 570 ? -8.555 71.25 13.852 1 93.56 570 GLY A CA 1
ATOM 4562 C C . GLY A 1 570 ? -9.672 72.188 14.109 1 93.56 570 GLY A C 1
ATOM 4563 O O . GLY A 1 570 ? -9.703 73.312 13.516 1 93.56 570 GLY A O 1
ATOM 4564 N N . ILE A 1 571 ? -10.586 71.812 15.023 1 94.88 571 ILE A N 1
ATOM 4565 C CA . ILE A 1 571 ? -11.773 72.688 15.094 1 94.88 571 ILE A CA 1
ATOM 4566 C C . ILE A 1 571 ? -12.031 73.062 16.547 1 94.88 571 ILE A C 1
ATOM 4568 O O . ILE A 1 571 ? -11.82 74.25 16.922 1 94.88 571 ILE A O 1
ATOM 4572 N N . ILE A 1 572 ? -12.523 72.062 17.344 1 94.94 572 ILE A N 1
ATOM 4573 C CA . ILE A 1 572 ? -12.953 72.375 18.688 1 94.94 572 ILE A CA 1
ATOM 4574 C C . ILE A 1 572 ? -12.203 71.5 19.703 1 94.94 572 ILE A C 1
ATOM 4576 O O . ILE A 1 572 ? -12.109 70.312 19.516 1 94.94 572 ILE A O 1
ATOM 4580 N N . ARG A 1 573 ? -11.594 72.125 20.812 1 95.56 573 ARG A N 1
ATOM 4581 C CA . ARG A 1 573 ? -11.102 71.438 22 1 95.56 573 ARG A CA 1
ATOM 4582 C C . ARG A 1 573 ? -11.914 71.812 23.234 1 95.56 573 ARG A C 1
ATOM 4584 O O . ARG A 1 573 ? -11.914 72.938 23.656 1 95.56 573 ARG A O 1
ATOM 4591 N N . ALA A 1 574 ? -12.656 70.812 23.672 1 94.69 574 ALA A N 1
ATOM 4592 C CA . ALA A 1 574 ? -13.492 71 24.844 1 94.69 574 ALA A CA 1
ATOM 4593 C C . ALA A 1 574 ? -12.984 70.188 26.031 1 94.69 574 ALA A C 1
ATOM 4595 O O . ALA A 1 574 ? -12.789 69 25.906 1 94.69 574 ALA A O 1
ATOM 4596 N N . LEU A 1 575 ? -12.656 70.875 27.141 1 95.31 575 LEU A N 1
ATOM 4597 C CA . LEU A 1 575 ? -12.219 70.188 28.359 1 95.31 575 LEU A CA 1
ATOM 4598 C C . LEU A 1 575 ? -13.203 70.5 29.5 1 95.31 575 LEU A C 1
ATOM 4600 O O . LEU A 1 575 ? -13.5 71.625 29.812 1 95.31 575 LEU A O 1
ATOM 4604 N N . THR A 1 576 ? -13.766 69.438 30.062 1 96.25 576 THR A N 1
ATOM 4605 C CA . THR A 1 576 ? -14.633 69.5 31.234 1 96.25 576 THR A CA 1
ATOM 4606 C C . THR A 1 576 ? -14 68.75 32.438 1 96.25 576 THR A C 1
ATOM 4608 O O . THR A 1 576 ? -13.695 67.562 32.344 1 96.25 576 THR A O 1
ATOM 4611 N N . VAL A 1 577 ? -13.805 69.5 33.531 1 95.94 577 VAL A N 1
ATOM 4612 C CA . VAL A 1 577 ? -13.219 68.938 34.75 1 95.94 577 VAL A CA 1
ATOM 4613 C C . VAL A 1 577 ? -14.211 69.062 35.906 1 95.94 577 VAL A C 1
ATOM 4615 O O . VAL A 1 577 ? -14.781 70.125 36.125 1 95.94 577 VAL A O 1
ATOM 4618 N N . GLY A 1 578 ? -14.391 68.062 36.594 1 93.75 578 GLY A N 1
ATOM 4619 C CA . GLY A 1 578 ? -15.422 68 37.625 1 93.75 578 GLY A CA 1
ATOM 4620 C C . GLY A 1 578 ? -15.133 68.875 38.844 1 93.75 578 GLY A C 1
ATOM 4621 O O . GLY A 1 578 ? -16.016 69.562 39.344 1 93.75 578 GLY A O 1
ATOM 4622 N N . VAL A 1 579 ? -13.867 68.812 39.219 1 94.69 579 VAL A N 1
ATOM 4623 C CA . VAL A 1 579 ? -13.633 69.438 40.531 1 94.69 579 VAL A CA 1
ATOM 4624 C C . VAL A 1 579 ? -12.5 70.5 40.406 1 94.69 579 VAL A C 1
ATOM 4626 O O . VAL A 1 579 ? -12.719 71.688 40.562 1 94.69 579 VAL A O 1
ATOM 4629 N N . ALA A 1 580 ? -11.281 69.938 40.125 1 95.56 580 ALA A N 1
ATOM 4630 C CA . ALA A 1 580 ? -10.133 70.875 40.188 1 95.56 580 ALA A CA 1
ATOM 4631 C C . ALA A 1 580 ? -9.281 70.75 38.938 1 95.56 580 ALA A C 1
ATOM 4633 O O . ALA A 1 580 ? -9.023 69.625 38.438 1 95.56 580 ALA A O 1
ATOM 4634 N N . TYR A 1 581 ? -8.953 71.938 38.312 1 95.56 581 TYR A N 1
ATOM 4635 C CA . TYR A 1 581 ? -8.031 72.062 37.188 1 95.56 581 TYR A CA 1
ATOM 4636 C C . TYR A 1 581 ? -6.809 72.875 37.594 1 95.56 581 TYR A C 1
ATOM 4638 O O . TYR A 1 581 ? -6.914 74.062 37.844 1 95.56 581 TYR A O 1
ATOM 4646 N N . GLN A 1 582 ? -5.688 72.25 37.656 1 96.06 582 GLN A N 1
ATOM 4647 C CA . GLN A 1 582 ? -4.453 72.875 38.094 1 96.06 582 GLN A CA 1
ATOM 4648 C C . GLN A 1 582 ? -3.389 72.812 37 1 96.06 582 GLN A C 1
ATOM 4650 O O . GLN A 1 582 ? -3.125 71.75 36.406 1 96.06 582 GLN A O 1
ATOM 4655 N N . THR A 1 583 ? -2.805 74 36.719 1 95.44 583 THR A N 1
ATOM 4656 C CA . THR A 1 583 ? -1.703 74.062 35.781 1 95.44 583 THR A CA 1
ATOM 4657 C C . THR A 1 583 ? -0.49 74.75 36.406 1 95.44 583 THR A C 1
ATOM 4659 O O . THR A 1 583 ? -0.593 75.875 36.969 1 95.44 583 THR A O 1
ATOM 4662 N N . THR A 1 584 ? 0.652 74.062 36.344 1 96.31 584 THR A N 1
ATOM 4663 C CA . THR A 1 584 ? 1.926 74.562 36.844 1 96.31 584 THR A CA 1
ATOM 4664 C C . THR A 1 584 ? 2.941 74.625 35.688 1 96.31 584 THR A C 1
ATOM 4666 O O . THR A 1 584 ? 3.25 73.625 35.062 1 96.31 584 THR A O 1
ATOM 4669 N N . VAL A 1 585 ? 3.379 75.875 35.406 1 95.31 585 VAL A N 1
ATOM 4670 C CA . VAL A 1 585 ? 4.355 76.062 34.344 1 95.31 585 VAL A CA 1
ATOM 4671 C C . VAL A 1 585 ? 5.66 76.625 34.938 1 95.31 585 VAL A C 1
ATOM 4673 O O . VAL A 1 585 ? 5.676 77.625 35.594 1 95.31 585 VAL A O 1
ATOM 4676 N N . GLY A 1 586 ? 6.672 75.938 34.719 1 93.56 586 GLY A N 1
ATOM 4677 C CA . GLY A 1 586 ? 7.961 76.25 35.281 1 93.56 586 GLY A CA 1
ATOM 4678 C C . GLY A 1 586 ? 8.609 77.5 34.656 1 93.56 586 GLY A C 1
ATOM 4679 O O . GLY A 1 586 ? 9.492 78.125 35.25 1 93.56 586 GLY A O 1
ATOM 4680 N N . GLY A 1 587 ? 8.148 77.812 33.531 1 94.06 587 GLY A N 1
ATOM 4681 C CA . GLY A 1 587 ? 8.805 78.938 32.844 1 94.06 587 GLY A CA 1
ATOM 4682 C C . GLY A 1 587 ? 7.832 79.938 32.281 1 94.06 587 GLY A C 1
ATOM 4683 O O . GLY A 1 587 ? 7.422 80.875 32.969 1 94.06 587 GLY A O 1
ATOM 4684 N N . ILE A 1 588 ? 7.473 79.688 31 1 93.25 588 ILE A N 1
ATOM 4685 C CA . ILE A 1 588 ? 6.734 80.688 30.25 1 93.25 588 ILE A CA 1
ATOM 4686 C C . ILE A 1 588 ? 5.383 80.125 29.812 1 93.25 588 ILE A C 1
ATOM 4688 O O . ILE A 1 588 ? 5.301 79 29.375 1 93.25 588 ILE A O 1
ATOM 4692 N N . MET A 1 589 ? 4.27 80.938 30.094 1 94.12 589 MET A N 1
ATOM 4693 C CA . MET A 1 589 ? 2.941 80.562 29.594 1 94.12 589 MET A CA 1
ATOM 4694 C C . MET A 1 589 ? 2.412 81.688 28.656 1 94.12 589 MET A C 1
ATOM 4696 O O . MET A 1 589 ? 2.213 82.812 29.078 1 94.12 589 MET A O 1
ATOM 4700 N N . ASN A 1 590 ? 2.246 81.25 27.406 1 93.5 590 ASN A N 1
ATOM 4701 C CA . ASN A 1 590 ? 1.709 82.188 26.406 1 93.5 590 ASN A CA 1
ATOM 4702 C C . ASN A 1 590 ? 0.357 81.688 25.875 1 93.5 590 ASN A C 1
ATOM 4704 O O . ASN A 1 590 ? 0.19 80.5 25.562 1 93.5 590 ASN A O 1
ATOM 4708 N N . THR A 1 591 ? -0.66 82.625 25.938 1 93.25 591 THR A N 1
ATOM 4709 C CA . THR A 1 591 ? -1.964 82.312 25.359 1 93.25 591 THR A CA 1
ATOM 4710 C C . THR A 1 591 ? -2.311 83.375 24.281 1 93.25 591 THR A C 1
ATOM 4712 O O . THR A 1 591 ? -2.326 84.562 24.562 1 93.25 591 THR A O 1
ATOM 4715 N N . SER A 1 592 ? -2.564 82.938 23.062 1 93.88 592 SER A N 1
ATOM 4716 C CA . SER A 1 592 ? -2.984 83.75 21.953 1 93.88 592 SER A CA 1
ATOM 4717 C C . SER A 1 592 ? -4.359 83.375 21.438 1 93.88 592 SER A C 1
ATOM 4719 O O . SER A 1 592 ? -4.555 82.25 21 1 93.88 592 SER A O 1
ATOM 4721 N N . VAL A 1 593 ? -5.324 84.25 21.516 1 93.56 593 VAL A N 1
ATOM 4722 C CA . VAL A 1 593 ? -6.68 84.062 21.016 1 93.56 593 VAL A CA 1
ATOM 4723 C C . VAL A 1 593 ? -6.996 85.062 19.922 1 93.56 593 VAL A C 1
ATOM 4725 O O . VAL A 1 593 ? -6.891 86.25 20.141 1 93.56 593 VAL A O 1
ATOM 4728 N N . ALA A 1 594 ? -7.359 84.562 18.812 1 91.94 594 ALA A N 1
ATOM 4729 C CA . ALA A 1 594 ? -7.504 85.438 17.641 1 91.94 594 ALA A CA 1
ATOM 4730 C C . ALA A 1 594 ? -8.711 86.375 17.797 1 91.94 594 ALA A C 1
ATOM 4732 O O . ALA A 1 594 ? -8.68 87.562 17.359 1 91.94 594 ALA A O 1
ATOM 4733 N N . LEU A 1 595 ? -9.734 85.875 18.484 1 93.56 595 LEU A N 1
ATOM 4734 C CA . LEU A 1 595 ? -10.969 86.625 18.438 1 93.56 595 LEU A CA 1
ATOM 4735 C C . LEU A 1 595 ? -11.438 87 19.844 1 93.56 595 LEU A C 1
ATOM 4737 O O . LEU A 1 595 ? -11.094 88.062 20.359 1 93.56 595 LEU A O 1
ATOM 4741 N N . LEU A 1 596 ? -12.141 86.062 20.469 1 92.06 596 LEU A N 1
ATOM 4742 C CA . LEU A 1 596 ? -12.812 86.375 21.719 1 92.06 596 LEU A CA 1
ATOM 4743 C C . LEU A 1 596 ? -12.312 85.438 22.844 1 92.06 596 LEU A C 1
ATOM 4745 O O . LEU A 1 596 ? -12.117 84.25 22.625 1 92.06 596 LEU A O 1
ATOM 4749 N N . GLN A 1 597 ? -12.062 86.062 24.078 1 92.94 597 GLN A N 1
ATOM 4750 C CA . GLN A 1 597 ? -11.789 85.312 25.297 1 92.94 597 GLN A CA 1
ATOM 4751 C C . GLN A 1 597 ? -12.719 85.75 26.438 1 92.94 597 GLN A C 1
ATOM 4753 O O . GLN A 1 597 ? -12.789 86.938 26.781 1 92.94 597 GLN A O 1
ATOM 4758 N N . SER A 1 598 ? -13.438 84.75 26.906 1 92.75 598 SER A N 1
ATOM 4759 C CA . SER A 1 598 ? -14.32 85.062 28.031 1 92.75 598 SER A CA 1
ATOM 4760 C C . SER A 1 598 ? -14 84.125 29.219 1 92.75 598 SER A C 1
ATOM 4762 O O . SER A 1 598 ? -13.688 82.938 29.031 1 92.75 598 SER A O 1
ATOM 4764 N N . SER A 1 599 ? -13.938 84.75 30.453 1 92.94 599 SER A N 1
ATOM 4765 C CA . SER A 1 599 ? -13.742 84 31.688 1 92.94 599 SER A CA 1
ATOM 4766 C C . SER A 1 599 ? -14.828 84.312 32.719 1 92.94 599 SER A C 1
ATOM 4768 O O . SER A 1 599 ? -15.109 85.5 32.969 1 92.94 599 SER A O 1
ATOM 4770 N N . GLN A 1 600 ? -15.461 83.25 33.219 1 93.75 600 GLN A N 1
ATOM 4771 C CA . GLN A 1 600 ? -16.469 83.375 34.25 1 93.75 600 GLN A CA 1
ATOM 4772 C C . GLN A 1 600 ? -16.062 82.562 35.5 1 93.75 600 GLN A C 1
ATOM 4774 O O . GLN A 1 600 ? -15.828 81.375 35.438 1 93.75 600 GLN A O 1
ATOM 4779 N N . VAL A 1 601 ? -16 83.312 36.625 1 94 601 VAL A N 1
ATOM 4780 C CA . VAL A 1 601 ? -15.664 82.688 37.906 1 94 601 VAL A CA 1
ATOM 4781 C C . VAL A 1 601 ? -16.828 82.938 38.906 1 94 601 VAL A C 1
ATOM 4783 O O . VAL A 1 601 ? -17.266 84.062 39.125 1 94 601 VAL A O 1
ATOM 4786 N N . GLY A 1 602 ? -17.266 81.875 39.469 1 91.06 602 GLY A N 1
ATOM 4787 C CA . GLY A 1 602 ? -18.469 81.938 40.281 1 91.06 602 GLY A CA 1
ATOM 4788 C C . GLY A 1 602 ? -18.297 82.688 41.562 1 91.06 602 GLY A C 1
ATOM 4789 O O . GLY A 1 602 ? -19.219 83.438 42 1 91.06 602 GLY A O 1
ATOM 4790 N N . LEU A 1 603 ? -17.156 82.5 42.156 1 95.56 603 LEU A N 1
ATOM 4791 C CA . LEU A 1 603 ? -17.031 83.125 43.469 1 95.56 603 LEU A CA 1
ATOM 4792 C C . LEU A 1 603 ? -15.867 84.125 43.5 1 95.56 603 LEU A C 1
ATOM 4794 O O . LEU A 1 603 ? -16.047 85.312 43.281 1 95.56 603 LEU A O 1
ATOM 4798 N N . HIS A 1 604 ? -14.648 83.5 43.75 1 94.56 604 HIS A N 1
ATOM 4799 C CA . HIS A 1 604 ? -13.508 84.375 43.969 1 94.56 604 HIS A CA 1
ATOM 4800 C C . HIS A 1 604 ? -12.414 84.125 42.906 1 94.56 604 HIS A C 1
ATOM 4802 O O . HIS A 1 604 ? -12.133 83 42.562 1 94.56 604 HIS A O 1
ATOM 4808 N N . LYS A 1 605 ? -11.852 85.312 42.344 1 95.12 605 LYS A N 1
ATOM 4809 C CA . LYS A 1 605 ? -10.656 85.25 41.5 1 95.12 605 LYS A CA 1
ATOM 4810 C C . LYS A 1 605 ? -9.523 86.062 42.125 1 95.12 605 LYS A C 1
ATOM 4812 O O . LYS A 1 605 ? -9.75 87.188 42.656 1 95.12 605 LYS A O 1
ATOM 4817 N N . SER A 1 606 ? -8.383 85.438 42.188 1 95.38 606 SER A N 1
ATOM 4818 C CA . SER A 1 606 ? -7.199 86.188 42.656 1 95.38 606 SER A CA 1
ATOM 4819 C C . SER A 1 606 ? -6.066 86.125 41.625 1 95.38 606 SER A C 1
ATOM 4821 O O . SER A 1 606 ? -5.871 85.062 40.969 1 95.38 606 SER A O 1
ATOM 4823 N N . LEU A 1 607 ? -5.391 87.25 41.406 1 93.81 607 LEU A N 1
ATOM 4824 C CA . LEU A 1 607 ? -4.203 87.312 40.562 1 93.81 607 LEU A CA 1
ATOM 4825 C C . LEU A 1 607 ? -3.021 87.875 41.344 1 93.81 607 LEU A C 1
ATOM 4827 O O . LEU A 1 607 ? -3.094 89 41.875 1 93.81 607 LEU A O 1
ATOM 4831 N N . MET A 1 608 ? -1.992 87.125 41.469 1 95.62 608 MET A N 1
ATOM 4832 C CA . MET A 1 608 ? -0.75 87.5 42.094 1 95.62 608 MET A CA 1
ATOM 4833 C C . MET A 1 608 ? 0.393 87.562 41.094 1 95.62 608 MET A C 1
ATOM 4835 O O . MET A 1 608 ? 0.765 86.562 40.5 1 95.62 608 MET A O 1
ATOM 4839 N N . VAL A 1 609 ? 0.923 88.812 40.938 1 94.38 609 VAL A N 1
ATOM 4840 C CA . VAL A 1 609 ? 2.033 89.062 40 1 94.38 609 VAL A CA 1
ATOM 4841 C C . VAL A 1 609 ? 3.256 89.562 40.75 1 94.38 609 VAL A C 1
ATOM 4843 O O . VAL A 1 609 ? 3.174 90.562 41.5 1 94.38 609 VAL A O 1
ATOM 4846 N N . GLY A 1 610 ? 4.336 88.938 40.594 1 90.62 610 GLY A N 1
ATOM 4847 C CA . GLY A 1 610 ? 5.52 89.188 41.375 1 90.62 610 GLY A CA 1
ATOM 4848 C C . GLY A 1 610 ? 6.16 90.562 41.062 1 90.62 610 GLY A C 1
ATOM 4849 O O . GLY A 1 610 ? 6.66 91.25 41.969 1 90.62 610 GLY A O 1
ATOM 4850 N N . MET A 1 611 ? 6.145 90.875 39.844 1 93.38 611 MET A N 1
ATOM 4851 C CA . MET A 1 611 ? 6.902 92.062 39.5 1 93.38 611 MET A CA 1
ATOM 4852 C C . MET A 1 611 ? 6.027 93.062 38.75 1 93.38 611 MET A C 1
ATOM 4854 O O . MET A 1 611 ? 5.422 93.938 39.344 1 93.38 611 MET A O 1
ATOM 4858 N N . GLY A 1 612 ? 5.828 92.812 37.469 1 90.75 612 GLY A N 1
ATOM 4859 C CA . GLY A 1 612 ? 5.109 93.812 36.656 1 90.75 612 GLY A CA 1
ATOM 4860 C C . GLY A 1 612 ? 3.869 93.188 36 1 90.75 612 GLY A C 1
ATOM 4861 O O . GLY A 1 612 ? 3.859 92.062 35.594 1 90.75 612 GLY A O 1
ATOM 4862 N N . TYR A 1 613 ? 2.729 94.062 35.969 1 91.69 613 TYR A N 1
ATOM 4863 C CA . TYR A 1 613 ? 1.479 93.75 35.281 1 91.69 613 TYR A CA 1
ATOM 4864 C C . TYR A 1 613 ? 1.069 94.812 34.312 1 91.69 613 TYR A C 1
ATOM 4866 O O . TYR A 1 613 ? 0.771 95.938 34.719 1 91.69 613 TYR A O 1
ATOM 4874 N N . SER A 1 614 ? 1.184 94.5 33.031 1 92.75 614 SER A N 1
ATOM 4875 C CA . SER A 1 614 ? 0.85 95.5 32 1 92.75 614 SER A CA 1
ATOM 4876 C C . SER A 1 614 ? -0.382 95.062 31.219 1 92.75 614 SER A C 1
ATOM 4878 O O . SER A 1 614 ? -0.484 93.938 30.797 1 92.75 614 SER A O 1
ATOM 4880 N N . VAL A 1 615 ? -1.36 96 31.109 1 92.5 615 VAL A N 1
ATOM 4881 C CA . VAL A 1 615 ? -2.566 95.75 30.328 1 92.5 615 VAL A CA 1
ATOM 4882 C C . VAL A 1 615 ? -2.691 96.812 29.234 1 92.5 615 VAL A C 1
ATOM 4884 O O . VAL A 1 615 ? -2.709 98 29.531 1 92.5 615 VAL A O 1
ATOM 4887 N N . ASN A 1 616 ? -2.723 96.375 27.984 1 93.38 616 ASN A N 1
ATOM 4888 C CA . ASN A 1 616 ? -2.934 97.25 26.844 1 93.38 616 ASN A CA 1
ATOM 4889 C C . ASN A 1 616 ? -4.215 96.875 26.094 1 93.38 616 ASN A C 1
ATOM 4891 O O . ASN A 1 616 ? -4.348 95.812 25.562 1 93.38 616 ASN A O 1
ATOM 4895 N N . VAL A 1 617 ? -5.164 97.938 26.125 1 92.62 617 VAL A N 1
ATOM 4896 C CA . VAL A 1 617 ? -6.441 97.688 25.469 1 92.62 617 VAL A CA 1
ATOM 4897 C C . VAL A 1 617 ? -6.617 98.75 24.344 1 92.62 617 VAL A C 1
ATOM 4899 O O . VAL A 1 617 ? -6.449 99.938 24.562 1 92.62 617 VAL A O 1
ATOM 4902 N N . GLY A 1 618 ? -6.941 98.312 23.266 1 89.88 618 GLY A N 1
ATOM 4903 C CA . GLY A 1 618 ? -6.992 99.125 22.094 1 89.88 618 GLY A CA 1
ATOM 4904 C C . GLY A 1 618 ? -8.094 100.188 22.156 1 89.88 618 GLY A C 1
ATOM 4905 O O . GLY A 1 618 ? -7.906 101.312 21.703 1 89.88 618 GLY A O 1
ATOM 4906 N N . ASN A 1 619 ? -9.203 99.812 22.703 1 93.12 619 ASN A N 1
ATOM 4907 C CA . ASN A 1 619 ? -10.336 100.75 22.594 1 93.12 619 ASN A CA 1
ATOM 4908 C C . ASN A 1 619 ? -10.922 101.062 23.969 1 93.12 619 ASN A C 1
ATOM 4910 O O . ASN A 1 619 ? -10.562 102.062 24.578 1 93.12 619 ASN A O 1
ATOM 4914 N N . ASN A 1 620 ? -11.812 100.125 24.438 1 90.31 620 ASN A N 1
ATOM 4915 C CA . ASN A 1 620 ? -12.547 100.5 25.641 1 90.31 620 ASN A CA 1
ATOM 4916 C C . ASN A 1 620 ? -12.344 99.438 26.766 1 90.31 620 ASN A C 1
ATOM 4918 O O . ASN A 1 620 ? -12.25 98.25 26.484 1 90.31 620 ASN A O 1
ATOM 4922 N N . VAL A 1 621 ? -12.273 100 28.047 1 92.62 621 VAL A N 1
ATOM 4923 C CA . VAL A 1 621 ? -12.266 99.125 29.234 1 92.62 621 VAL A CA 1
ATOM 4924 C C . VAL A 1 621 ? -13.391 99.562 30.172 1 92.62 621 VAL A C 1
ATOM 4926 O O . VAL A 1 621 ? -13.57 100.75 30.438 1 92.62 621 VAL A O 1
ATOM 4929 N N . THR A 1 622 ? -14.156 98.625 30.562 1 91.38 622 THR A N 1
ATOM 4930 C CA . THR A 1 622 ? -15.195 98.875 31.547 1 91.38 622 THR A CA 1
ATOM 4931 C C . THR A 1 622 ? -15.039 97.938 32.75 1 91.38 622 THR A C 1
ATOM 4933 O O . THR A 1 622 ? -14.961 96.75 32.594 1 91.38 622 THR A O 1
ATOM 4936 N N . PHE A 1 623 ? -14.891 98.562 33.969 1 92 623 PHE A N 1
ATOM 4937 C CA . PHE A 1 623 ? -14.922 97.812 35.25 1 92 623 PHE A CA 1
ATOM 4938 C C . PHE A 1 623 ? -16.203 98.125 36 1 92 623 PHE A C 1
ATOM 4940 O O . PHE A 1 623 ? -16.484 99.25 36.344 1 92 623 PHE A O 1
ATOM 4947 N N . SER A 1 624 ? -16.969 97.062 36.312 1 93 624 SER A N 1
ATOM 4948 C CA . SER A 1 624 ? -18.172 97.188 37.125 1 93 624 SER A CA 1
ATOM 4949 C C . SER A 1 624 ? -18.078 96.375 38.406 1 93 624 SER A C 1
ATOM 4951 O O . SER A 1 624 ? -17.953 95.125 38.312 1 93 624 SER A O 1
ATOM 4953 N N . VAL A 1 625 ? -18.094 97.125 39.562 1 93.62 625 VAL A N 1
ATOM 4954 C CA . VAL A 1 625 ? -18 96.438 40.844 1 93.62 625 VAL A CA 1
ATOM 4955 C C . VAL A 1 625 ? -19.25 96.688 41.688 1 93.62 625 VAL A C 1
ATOM 4957 O O . VAL A 1 625 ? -19.688 97.812 41.812 1 93.62 625 VAL A O 1
ATOM 4960 N N . GLY A 1 626 ? -19.797 95.75 42.219 1 90.25 626 GLY A N 1
ATOM 4961 C CA . GLY A 1 626 ? -21.078 95.812 42.906 1 90.25 626 GLY A CA 1
ATOM 4962 C C . GLY A 1 626 ? -20.984 96.625 44.219 1 90.25 626 GLY A C 1
ATOM 4963 O O . GLY A 1 626 ? -21.906 97.375 44.562 1 90.25 626 GLY A O 1
ATOM 4964 N N . LYS A 1 627 ? -19.875 96.438 44.906 1 94.5 627 LYS A N 1
ATOM 4965 C CA . LYS A 1 627 ? -19.875 97 46.25 1 94.5 627 LYS A CA 1
ATOM 4966 C C . LYS A 1 627 ? -18.672 97.938 46.406 1 94.5 627 LYS A C 1
ATOM 4968 O O . LYS A 1 627 ? -18.797 99.188 46.281 1 94.5 627 LYS A O 1
ATOM 4973 N N . THR A 1 628 ? -17.5 97.312 46.719 1 94.5 628 THR A N 1
ATOM 4974 C CA . THR A 1 628 ? -16.359 98.125 47.062 1 94.5 628 THR A CA 1
ATOM 4975 C C . THR A 1 628 ? -15.18 97.875 46.125 1 94.5 628 THR A C 1
ATOM 4977 O O . THR A 1 628 ? -14.914 96.75 45.75 1 94.5 628 THR A O 1
ATOM 4980 N N . MET A 1 629 ? -14.531 99 45.688 1 94.12 629 MET A N 1
ATOM 4981 C CA . MET A 1 629 ? -13.273 98.938 44.938 1 94.12 629 MET A CA 1
ATOM 4982 C C . MET A 1 629 ? -12.172 99.688 45.688 1 94.12 629 MET A C 1
ATOM 4984 O O . MET A 1 629 ? -12.359 100.875 46.031 1 94.12 629 MET A O 1
ATOM 4988 N N . LYS A 1 630 ? -11.125 99 45.938 1 93.25 630 LYS A N 1
ATOM 4989 C CA . LYS A 1 630 ? -9.984 99.625 46.594 1 93.25 630 LYS A CA 1
ATOM 4990 C C . LYS A 1 630 ? -8.711 99.438 45.781 1 93.25 630 LYS A C 1
ATOM 4992 O O . LYS A 1 630 ? -8.375 98.312 45.375 1 93.25 630 LYS A O 1
ATOM 4997 N N . GLU A 1 631 ? -8.07 100.5 45.469 1 92.94 631 GLU A N 1
ATOM 4998 C CA . GLU A 1 631 ? -6.758 100.5 44.844 1 92.94 631 GLU A CA 1
ATOM 4999 C C . GLU A 1 631 ? -5.707 101.125 45.719 1 92.94 631 GLU A C 1
ATOM 5001 O O . GLU A 1 631 ? -5.781 102.375 46.031 1 92.94 631 GLU A O 1
ATOM 5006 N N . ASN A 1 632 ? -4.734 100.312 46.156 1 94 632 ASN A N 1
ATOM 5007 C CA . ASN A 1 632 ? -3.65 100.75 47.031 1 94 632 ASN A CA 1
ATOM 5008 C C . ASN A 1 632 ? -2.295 100.625 46.344 1 94 632 ASN A C 1
ATOM 5010 O O . ASN A 1 632 ? -1.859 99.562 46.031 1 94 632 ASN A O 1
ATOM 5014 N N . THR A 1 633 ? -1.664 101.938 46.125 1 92.81 633 THR A N 1
ATOM 5015 C CA . THR A 1 633 ? -0.35 101.938 45.5 1 92.81 633 THR A CA 1
ATOM 5016 C C . THR A 1 633 ? 0.727 102.375 46.5 1 92.81 633 THR A C 1
ATOM 5018 O O . THR A 1 633 ? 0.575 103.375 47.219 1 92.81 633 THR A O 1
ATOM 5021 N N . GLY A 1 634 ? 1.745 101.625 46.625 1 89.25 634 GLY A N 1
ATOM 5022 C CA . GLY A 1 634 ? 2.785 101.812 47.625 1 89.25 634 GLY A CA 1
ATOM 5023 C C . GLY A 1 634 ? 3.498 103.188 47.438 1 89.25 634 GLY A C 1
ATOM 5024 O O . GLY A 1 634 ? 3.832 103.812 48.406 1 89.25 634 GLY A O 1
ATOM 5025 N N . GLN A 1 635 ? 3.703 103.562 46.219 1 92 635 GLN A N 1
ATOM 5026 C CA . GLN A 1 635 ? 4.496 104.75 46.031 1 92 635 GLN A CA 1
ATOM 5027 C C . GLN A 1 635 ? 3.729 105.812 45.219 1 92 635 GLN A C 1
ATOM 5029 O O . GLN A 1 635 ? 3.111 106.688 45.781 1 92 635 GLN A O 1
ATOM 5034 N N . THR A 1 636 ? 3.701 105.562 43.875 1 92.81 636 THR A N 1
ATOM 5035 C CA . THR A 1 636 ? 3.158 106.625 43 1 92.81 636 THR A CA 1
ATOM 5036 C C . THR A 1 636 ? 1.985 106.062 42.188 1 92.81 636 THR A C 1
ATOM 5038 O O . THR A 1 636 ? 2.078 104.938 41.594 1 92.81 636 THR A O 1
ATOM 5041 N N . ALA A 1 637 ? 0.762 106.812 42.25 1 92.81 637 ALA A N 1
ATOM 5042 C CA . ALA A 1 637 ? -0.381 106.5 41.406 1 92.81 637 ALA A CA 1
ATOM 5043 C C . ALA A 1 637 ? -0.699 107.688 40.5 1 92.81 637 ALA A C 1
ATOM 5045 O O . ALA A 1 637 ? -0.897 108.812 40.969 1 92.81 637 ALA A O 1
ATOM 5046 N N . VAL A 1 638 ? -0.736 107.375 39.156 1 92.06 638 VAL A N 1
ATOM 5047 C CA . VAL A 1 638 ? -1.036 108.438 38.219 1 92.06 638 VAL A CA 1
ATOM 5048 C C . VAL A 1 638 ? -2.221 108.062 37.344 1 92.06 638 VAL A C 1
ATOM 5050 O O . VAL A 1 638 ? -2.201 106.938 36.719 1 92.06 638 VAL A O 1
ATOM 5053 N N . TYR A 1 639 ? -3.271 108.812 37.375 1 93.25 639 TYR A N 1
ATOM 5054 C CA . TYR A 1 639 ? -4.414 108.625 36.5 1 93.25 639 TYR A CA 1
ATOM 5055 C C . TYR A 1 639 ? -4.445 109.75 35.438 1 93.25 639 TYR A C 1
ATOM 5057 O O . TYR A 1 639 ? -4.617 110.938 35.781 1 93.25 639 TYR A O 1
ATOM 5065 N N . SER A 1 640 ? -4.234 109.312 34.219 1 93 640 SER A N 1
ATOM 5066 C CA . SER A 1 640 ? -4.156 110.312 33.156 1 93 640 SER A CA 1
ATOM 5067 C C . SER A 1 640 ? -5.148 110 32.031 1 93 640 SER A C 1
ATOM 5069 O O . SER A 1 640 ? -5.34 108.875 31.672 1 93 640 SER A O 1
ATOM 5071 N N . ALA A 1 641 ? -5.859 111.062 31.578 1 92.69 641 ALA A N 1
ATOM 5072 C CA . ALA A 1 641 ? -6.742 110.938 30.422 1 92.69 641 ALA A CA 1
ATOM 5073 C C . ALA A 1 641 ? -6.434 112 29.391 1 92.69 641 ALA A C 1
ATOM 5075 O O . ALA A 1 641 ? -6.059 113.125 29.75 1 92.69 641 ALA A O 1
ATOM 5076 N N . GLY A 1 642 ? -6.59 111.75 28.188 1 89.88 642 GLY A N 1
ATOM 5077 C CA . GLY A 1 642 ? -6.238 112.688 27.109 1 89.88 642 GLY A CA 1
ATOM 5078 C C . GLY A 1 642 ? -7.238 113.812 26.938 1 89.88 642 GLY A C 1
ATOM 5079 O O . GLY A 1 642 ? -6.859 114.938 26.594 1 89.88 642 GLY A O 1
ATOM 5080 N N . GLU A 1 643 ? -8.477 113.562 27.203 1 91.5 643 GLU A N 1
ATOM 5081 C CA . GLU A 1 643 ? -9.484 114.562 26.875 1 91.5 643 GLU A CA 1
ATOM 5082 C C . GLU A 1 643 ? -10.312 114.938 28.094 1 91.5 643 GLU A C 1
ATOM 5084 O O . GLU A 1 643 ? -10.641 116.125 28.281 1 91.5 643 GLU A O 1
ATOM 5089 N N . HIS A 1 644 ? -10.758 114 28.797 1 93.31 644 HIS A N 1
ATOM 5090 C CA . HIS A 1 644 ? -11.734 114.25 29.859 1 93.31 644 HIS A CA 1
ATOM 5091 C C . HIS A 1 644 ? -11.523 113.25 31 1 93.31 644 HIS A C 1
ATOM 5093 O O . HIS A 1 644 ? -11.57 112 30.781 1 93.31 644 HIS A O 1
ATOM 5099 N N . LEU A 1 645 ? -11.164 113.688 32.219 1 94.06 645 LEU A N 1
ATOM 5100 C CA . LEU A 1 645 ? -11.062 112.875 33.406 1 94.06 645 LEU A CA 1
ATOM 5101 C C . LEU A 1 645 ? -12.078 113.375 34.469 1 94.06 645 LEU A C 1
ATOM 5103 O O . LEU A 1 645 ? -12.117 114.562 34.844 1 94.06 645 LEU A O 1
ATOM 5107 N N . GLU A 1 646 ? -12.875 112.312 34.906 1 92.94 646 GLU A N 1
ATOM 5108 C CA . GLU A 1 646 ? -13.961 112.688 35.812 1 92.94 646 GLU A CA 1
ATOM 5109 C C . GLU A 1 646 ? -14.039 111.75 37.031 1 92.94 646 GLU A C 1
ATOM 5111 O O . GLU A 1 646 ? -13.898 110.562 36.875 1 92.94 646 GLU A O 1
ATOM 5116 N N . LEU A 1 647 ? -14.195 112.25 38.219 1 91.81 647 LEU A N 1
ATOM 5117 C CA . LEU A 1 647 ? -14.594 111.5 39.438 1 91.81 647 LEU A CA 1
ATOM 5118 C C . LEU A 1 647 ? -15.961 112 39.906 1 91.81 647 LEU A C 1
ATOM 5120 O O . LEU A 1 647 ? -16.172 113.188 40.156 1 91.81 647 LEU A O 1
ATOM 5124 N N . CYS A 1 648 ? -16.844 111.062 40.062 1 92.69 648 CYS A N 1
ATOM 5125 C CA . CYS A 1 648 ? -18.203 111.438 40.406 1 92.69 648 CYS A CA 1
ATOM 5126 C C . CYS A 1 648 ? -18.797 110.5 41.469 1 92.69 648 CYS A C 1
ATOM 5128 O O . CYS A 1 648 ? -18.562 109.312 41.406 1 92.69 648 CYS A O 1
ATOM 5130 N N . CYS A 1 649 ? -19.5 111.125 42.438 1 92.75 649 CYS A N 1
ATOM 5131 C CA . CYS A 1 649 ? -20.312 110.438 43.438 1 92.75 649 CYS A CA 1
ATOM 5132 C C . CYS A 1 649 ? -21.609 111.188 43.719 1 92.75 649 CYS A C 1
ATOM 5134 O O . CYS A 1 649 ? -21.625 112.125 44.5 1 92.75 649 CYS A O 1
ATOM 5136 N N . GLY A 1 650 ? -22.703 110.812 43.188 1 87 650 GLY A N 1
ATOM 5137 C CA . GLY A 1 650 ? -23.922 111.562 43.25 1 87 650 GLY A CA 1
ATOM 5138 C C . GLY A 1 650 ? -23.828 112.875 42.531 1 87 650 GLY A C 1
ATOM 5139 O O . GLY A 1 650 ? -23.453 112.938 41.375 1 87 650 GLY A O 1
ATOM 5140 N N . LYS A 1 651 ? -24.031 114.062 43.438 1 84.25 651 LYS A N 1
ATOM 5141 C CA . LYS A 1 651 ? -24.031 115.375 42.844 1 84.25 651 LYS A CA 1
ATOM 5142 C C . LYS A 1 651 ? -22.625 116 42.906 1 84.25 651 LYS A C 1
ATOM 5144 O O . LYS A 1 651 ? -22.375 117.062 42.25 1 84.25 651 LYS A O 1
ATOM 5149 N N . ALA A 1 652 ? -21.734 115.312 43.5 1 91.81 652 ALA A N 1
ATOM 5150 C CA . ALA A 1 652 ? -20.375 115.812 43.625 1 91.81 652 ALA A CA 1
ATOM 5151 C C . ALA A 1 652 ? -19.531 115.375 42.438 1 91.81 652 ALA A C 1
ATOM 5153 O O . ALA A 1 652 ? -19.484 114.188 42.094 1 91.81 652 ALA A O 1
ATOM 5154 N N . ARG A 1 653 ? -18.938 116.375 41.688 1 92.62 653 ARG A N 1
ATOM 5155 C CA . ARG A 1 653 ? -18.172 116.062 40.5 1 92.62 653 ARG A CA 1
ATOM 5156 C C . ARG A 1 653 ? -16.859 116.812 40.469 1 92.62 653 ARG A C 1
ATOM 5158 O O . ARG A 1 653 ? -16.797 118 40.812 1 92.62 653 ARG A O 1
ATOM 5165 N N . LEU A 1 654 ? -15.773 116 40.188 1 92.56 654 LEU A N 1
ATOM 5166 C CA . LEU A 1 654 ? -14.484 116.562 39.781 1 92.56 654 LEU A CA 1
ATOM 5167 C C . LEU A 1 654 ? -14.156 116.25 38.344 1 92.56 654 LEU A C 1
ATOM 5169 O O . LEU A 1 654 ? -14.125 115.062 37.938 1 92.56 654 LEU A O 1
ATOM 5173 N N . VAL A 1 655 ? -14.062 117.375 37.562 1 94.31 655 VAL A N 1
ATOM 5174 C CA . VAL A 1 655 ? -13.82 117.188 36.125 1 94.31 655 VAL A CA 1
ATOM 5175 C C . VAL A 1 655 ? -12.578 117.938 35.688 1 94.31 655 VAL A C 1
ATOM 5177 O O . VAL A 1 655 ? -12.43 119.125 36 1 94.31 655 VAL A O 1
ATOM 5180 N N . LEU A 1 656 ? -11.656 117.125 35 1 93.94 656 LEU A N 1
ATOM 5181 C CA . LEU A 1 656 ? -10.484 117.75 34.344 1 93.94 656 LEU A CA 1
ATOM 5182 C C . LEU A 1 656 ? -10.562 117.562 32.844 1 93.94 656 LEU A C 1
ATOM 5184 O O . LEU A 1 656 ? -10.836 116.5 32.344 1 93.94 656 LEU A O 1
ATOM 5188 N N . THR A 1 657 ? -10.305 118.75 32.188 1 93.12 657 THR A N 1
ATOM 5189 C CA . THR A 1 657 ? -10.414 118.75 30.75 1 93.12 657 THR A CA 1
ATOM 5190 C C . THR A 1 657 ? -9.078 119.062 30.094 1 93.12 657 THR A C 1
ATOM 5192 O O . THR A 1 657 ? -8.195 119.625 30.734 1 93.12 657 THR A O 1
ATOM 5195 N N . LYS A 1 658 ? -8.953 118.875 28.828 1 91.69 658 LYS A N 1
ATOM 5196 C CA . LYS A 1 658 ? -7.734 119.062 28.047 1 91.69 658 LYS A CA 1
ATOM 5197 C C . LYS A 1 658 ? -7.281 120.5 27.984 1 91.69 658 LYS A C 1
ATOM 5199 O O . LYS A 1 658 ? -6.082 120.75 27.938 1 91.69 658 LYS A O 1
ATOM 5204 N N . ASP A 1 659 ? -8.133 121.312 28.078 1 88 659 ASP A N 1
ATOM 5205 C CA . ASP A 1 659 ? -7.828 122.75 27.953 1 88 659 ASP A CA 1
ATOM 5206 C C . ASP A 1 659 ? -7.266 123.312 29.25 1 88 659 ASP A C 1
ATOM 5208 O O . ASP A 1 659 ? -6.969 124.5 29.328 1 88 659 ASP A O 1
ATOM 5212 N N . GLY A 1 660 ? -7.258 122.5 30.266 1 90 660 GLY A N 1
ATOM 5213 C CA . GLY A 1 660 ? -6.664 122.875 31.531 1 90 660 GLY A CA 1
ATOM 5214 C C . GLY A 1 660 ? -7.684 123.312 32.562 1 90 660 GLY A C 1
ATOM 5215 O O . GLY A 1 660 ? -7.324 123.75 33.656 1 90 660 GLY A O 1
ATOM 5216 N N . SER A 1 661 ? -8.922 123.125 32.25 1 93.31 661 SER A N 1
ATOM 5217 C CA . SER A 1 661 ? -9.961 123.562 33.188 1 93.31 661 SER A CA 1
ATOM 5218 C C . SER A 1 661 ? -10.25 122.5 34.219 1 93.31 661 SER A C 1
ATOM 5220 O O . SER A 1 661 ? -10.227 121.312 33.938 1 93.31 661 SER A O 1
ATOM 5222 N N . ILE A 1 662 ? -10.469 122.938 35.5 1 95.12 662 ILE A N 1
ATOM 5223 C CA . ILE A 1 662 ? -10.844 122.062 36.625 1 95.12 662 ILE A CA 1
ATOM 5224 C C . ILE A 1 662 ? -12.195 122.5 37.188 1 95.12 662 ILE A C 1
ATOM 5226 O O . ILE A 1 662 ? -12.383 123.688 37.531 1 95.12 662 ILE A O 1
ATOM 5230 N N . PHE A 1 663 ? -13.086 121.562 37.219 1 94.19 663 PHE A N 1
ATOM 5231 C CA . PHE A 1 663 ? -14.406 121.812 37.781 1 94.19 663 PHE A CA 1
ATOM 5232 C C . PHE A 1 663 ? -14.625 121 39.062 1 94.19 663 PHE A C 1
ATOM 5234 O O . PHE A 1 663 ? -14.469 119.812 39.062 1 94.19 663 PHE A O 1
ATOM 5241 N N . LEU A 1 664 ? -14.867 121.562 40.094 1 93.88 664 LEU A N 1
ATOM 5242 C CA . LEU A 1 664 ? -15.297 120.938 41.344 1 93.88 664 LEU A CA 1
ATOM 5243 C C . LEU A 1 664 ? -16.703 121.438 41.719 1 93.88 664 LEU A C 1
ATOM 5245 O O . LEU A 1 664 ? -16.859 122.562 42.188 1 93.88 664 LEU A O 1
ATOM 5249 N N . ASN A 1 665 ? -17.625 120.562 41.531 1 90.62 665 ASN A N 1
ATOM 5250 C CA . ASN A 1 665 ? -19.047 120.938 41.719 1 90.62 665 ASN A CA 1
ATOM 5251 C C . ASN A 1 665 ? -19.734 120 42.688 1 90.62 665 ASN A C 1
ATOM 5253 O O . ASN A 1 665 ? -19.484 118.75 42.656 1 90.62 665 ASN A O 1
ATOM 5257 N N . GLY A 1 666 ? -20.625 120.562 43.656 1 90.5 666 GLY A N 1
ATOM 5258 C CA . GLY A 1 666 ? -21.422 119.812 44.594 1 90.5 666 GLY A CA 1
ATOM 5259 C C . GLY A 1 666 ? -22.438 120.625 45.344 1 90.5 666 GLY A C 1
ATOM 5260 O O . GLY A 1 666 ? -22.625 121.812 45.062 1 90.5 666 GLY A O 1
ATOM 5261 N N . THR A 1 667 ? -23.109 119.938 46.188 1 92.5 667 THR A N 1
ATOM 5262 C CA . THR A 1 667 ? -24.047 120.625 47.031 1 92.5 667 THR A CA 1
ATOM 5263 C C . THR A 1 667 ? -23.297 121.5 48.031 1 92.5 667 THR A C 1
ATOM 5265 O O . THR A 1 667 ? -23.609 122.688 48.188 1 92.5 667 THR A O 1
ATOM 5268 N N . HIS A 1 668 ? -22.219 120.812 48.594 1 91.62 668 HIS A N 1
ATOM 5269 C CA . HIS A 1 668 ? -21.359 121.562 49.562 1 91.62 668 HIS A CA 1
ATOM 5270 C C . HIS A 1 668 ? -19.891 121.312 49.219 1 91.62 668 HIS A C 1
ATOM 5272 O O . HIS A 1 668 ? -19.469 120.188 48.969 1 91.62 668 HIS A O 1
ATOM 5278 N N . ILE A 1 669 ? -19.156 122.438 49.219 1 91.88 669 ILE A N 1
ATOM 5279 C CA . ILE A 1 669 ? -17.703 122.312 49.062 1 91.88 669 ILE A CA 1
ATOM 5280 C C . ILE A 1 669 ? -17 122.75 50.344 1 91.88 669 ILE A C 1
ATOM 5282 O O . ILE A 1 669 ? -17.172 123.875 50.781 1 91.88 669 ILE A O 1
ATOM 5286 N N . HIS A 1 670 ? -16.172 121.875 50.875 1 90.44 670 HIS A N 1
ATOM 5287 C CA . HIS A 1 670 ? -15.406 122.25 52.062 1 90.44 670 HIS A CA 1
ATOM 5288 C C . HIS A 1 670 ? -13.906 122.188 51.781 1 90.44 670 HIS A C 1
ATOM 5290 O O . HIS A 1 670 ? -13.359 121.125 51.438 1 90.44 670 HIS A O 1
ATOM 5296 N N . LEU A 1 671 ? -13.297 123.312 51.906 1 90.19 671 LEU A N 1
ATOM 5297 C CA . LEU A 1 671 ? -11.852 123.375 51.75 1 90.19 671 LEU A CA 1
ATOM 5298 C C . LEU A 1 671 ? -11.203 123.75 53.094 1 90.19 671 LEU A C 1
ATOM 5300 O O . LEU A 1 671 ? -11.367 124.875 53.625 1 90.19 671 LEU A O 1
ATOM 5304 N N . GLU A 1 672 ? -10.484 122.812 53.688 1 89.5 672 GLU A N 1
ATOM 5305 C CA . GLU A 1 672 ? -9.828 123 54.969 1 89.5 672 GLU A CA 1
ATOM 5306 C C . GLU A 1 672 ? -8.336 122.688 54.875 1 89.5 672 GLU A C 1
ATOM 5308 O O . GLU A 1 672 ? -7.949 121.625 54.469 1 89.5 672 GLU A O 1
ATOM 5313 N N . GLY A 1 673 ? -7.562 123.75 55.25 1 86.88 673 GLY A N 1
ATOM 5314 C CA . GLY A 1 673 ? -6.129 123.562 55.375 1 86.88 673 GLY A CA 1
ATOM 5315 C C . GLY A 1 673 ? -5.633 123.625 56.812 1 86.88 673 GLY A C 1
ATOM 5316 O O . GLY A 1 673 ? -5.898 124.625 57.5 1 86.88 673 GLY A O 1
ATOM 5317 N N . GLU A 1 674 ? -5.047 122.625 57.25 1 89.56 674 GLU A N 1
ATOM 5318 C CA . GLU A 1 674 ? -4.523 122.625 58.625 1 89.56 674 GLU A CA 1
ATOM 5319 C C . GLU A 1 674 ? -3.557 123.75 58.844 1 89.56 674 GLU A C 1
ATOM 5321 O O . GLU A 1 674 ? -3.492 124.312 59.938 1 89.56 674 GLU A O 1
ATOM 5326 N N . SER A 1 675 ? -2.834 124.062 57.844 1 87.81 675 SER A N 1
ATOM 5327 C CA . SER A 1 675 ? -1.873 125.188 57.969 1 87.81 675 SER A CA 1
ATOM 5328 C C . SER A 1 675 ? -2.332 126.375 57.188 1 87.81 675 SER A C 1
ATOM 5330 O O . SER A 1 675 ? -2.51 127.5 57.75 1 87.81 675 SER A O 1
ATOM 5332 N N . ASP A 1 676 ? -2.51 126.25 55.875 1 87.88 676 ASP A N 1
ATOM 5333 C CA . ASP A 1 676 ? -2.869 127.375 55.062 1 87.88 676 ASP A CA 1
ATOM 5334 C C . ASP A 1 676 ? -3.648 127 53.812 1 87.88 676 ASP A C 1
ATOM 5336 O O . ASP A 1 676 ? -3.615 125.812 53.438 1 87.88 676 ASP A O 1
ATOM 5340 N N . VAL A 1 677 ? -4.434 127.812 53.281 1 88.31 677 VAL A N 1
ATOM 5341 C CA . VAL A 1 677 ? -5.035 127.688 51.969 1 88.31 677 VAL A CA 1
ATOM 5342 C C . VAL A 1 677 ? -4.523 128.875 51.094 1 88.31 677 VAL A C 1
ATOM 5344 O O . VAL A 1 677 ? -4.754 130 51.406 1 88.31 677 VAL A O 1
ATOM 5347 N N . ASN A 1 678 ? -3.826 128.5 50.062 1 86.62 678 ASN A N 1
ATOM 5348 C CA . ASN A 1 678 ? -3.24 129.5 49.156 1 86.62 678 ASN A CA 1
ATOM 5349 C C . ASN A 1 678 ? -3.84 129.5 47.75 1 86.62 678 ASN A C 1
ATOM 5351 O O . ASN A 1 678 ? -4.047 128.375 47.219 1 86.62 678 ASN A O 1
ATOM 5355 N N . GLY A 1 679 ? -4.234 130.5 47.219 1 87.56 679 GLY A N 1
ATOM 5356 C CA . GLY A 1 679 ? -4.734 130.5 45.844 1 87.56 679 GLY A CA 1
ATOM 5357 C C . GLY A 1 679 ? -4.184 131.75 45.094 1 87.56 679 GLY A C 1
ATOM 5358 O O . GLY A 1 679 ? -4.254 132.875 45.562 1 87.56 679 GLY A O 1
ATOM 5359 N N . ASP A 1 680 ? -3.559 131.625 43.969 1 87.88 680 ASP A N 1
ATOM 5360 C CA . ASP A 1 680 ? -3.014 132.625 43.125 1 87.88 680 ASP A CA 1
ATOM 5361 C C . ASP A 1 680 ? -3.482 132.5 41.688 1 87.88 680 ASP A C 1
ATOM 5363 O O . ASP A 1 680 ? -3.508 131.375 41.125 1 87.88 680 ASP A O 1
ATOM 5367 N N . ALA A 1 681 ? -4.062 133.625 41.188 1 86.56 681 ALA A N 1
ATOM 5368 C CA . ALA A 1 681 ? -4.457 133.625 39.781 1 86.56 681 ALA A CA 1
ATOM 5369 C C . ALA A 1 681 ? -4.445 135.125 39.281 1 86.56 681 ALA A C 1
ATOM 5371 O O . ALA A 1 681 ? -4.531 136 40.094 1 86.56 681 ALA A O 1
ATOM 5372 N N . PRO A 1 682 ? -4.305 135.375 37.969 1 85.31 682 PRO A N 1
ATOM 5373 C CA . PRO A 1 682 ? -4.434 136.75 37.5 1 85.31 682 PRO A CA 1
ATOM 5374 C C . PRO A 1 682 ? -5.785 137.375 37.844 1 85.31 682 PRO A C 1
ATOM 5376 O O . PRO A 1 682 ? -5.859 138.5 38.125 1 85.31 682 PRO A O 1
ATOM 5379 N N . VAL A 1 683 ? -6.797 136.5 37.781 1 87.5 683 VAL A N 1
ATOM 5380 C CA . VAL A 1 683 ? -8.133 136.875 38.125 1 87.5 683 VAL A CA 1
ATOM 5381 C C . VAL A 1 683 ? -8.82 135.875 39.031 1 87.5 683 VAL A C 1
ATOM 5383 O O . VAL A 1 683 ? -8.781 134.75 38.75 1 87.5 683 VAL A O 1
ATOM 5386 N N . ILE A 1 684 ? -9.273 136.25 40.156 1 89 684 ILE A N 1
ATOM 5387 C CA . ILE A 1 684 ? -10.086 135.5 41.062 1 89 684 ILE A CA 1
ATOM 5388 C C . ILE A 1 684 ? -11.492 136 41.188 1 89 684 ILE A C 1
ATOM 5390 O O . ILE A 1 684 ? -11.664 137.125 41.656 1 89 684 ILE A O 1
ATOM 5394 N N . ASN A 1 685 ? -12.477 135.5 40.688 1 84.31 685 ASN A N 1
ATOM 5395 C CA . ASN A 1 685 ? -13.883 135.875 40.781 1 84.31 685 ASN A CA 1
ATOM 5396 C C . ASN A 1 685 ? -14.617 135 41.812 1 84.31 685 ASN A C 1
ATOM 5398 O O . ASN A 1 685 ? -14.719 133.75 41.688 1 84.31 685 ASN A O 1
ATOM 5402 N N . TRP A 1 686 ? -15.047 135.625 42.844 1 85.06 686 TRP A N 1
ATOM 5403 C CA . TRP A 1 686 ? -15.781 134.875 43.906 1 85.06 686 TRP A CA 1
ATOM 5404 C C . TRP A 1 686 ? -17.219 135.375 43.969 1 85.06 686 TRP A C 1
ATOM 5406 O O . TRP A 1 686 ? -17.453 136.625 44.219 1 85.06 686 TRP A O 1
ATOM 5416 N N . ASN A 1 687 ? -18.141 134.75 43.812 1 82.19 687 ASN A N 1
ATOM 5417 C CA . ASN A 1 687 ? -19.578 135 43.938 1 82.19 687 ASN A CA 1
ATOM 5418 C C . ASN A 1 687 ? -20.062 136 42.906 1 82.19 687 ASN A C 1
ATOM 5420 O O . ASN A 1 687 ? -20.844 136.875 43.25 1 82.19 687 ASN A O 1
ATOM 5424 N N . CYS A 1 688 ? -19.484 135.875 41.875 1 83.5 688 CYS A N 1
ATOM 5425 C CA . CYS A 1 688 ? -19.891 136.875 40.875 1 83.5 688 CYS A CA 1
ATOM 5426 C C . CYS A 1 688 ? -20.484 136.25 39.656 1 83.5 688 CYS A C 1
ATOM 5428 O O . CYS A 1 688 ? -20.672 136.875 38.594 1 83.5 688 CYS A O 1
ATOM 5430 N N . GLY A 1 689 ? -20.828 135.125 39.719 1 81.38 689 GLY A N 1
ATOM 5431 C CA . GLY A 1 689 ? -21.5 134.375 38.625 1 81.38 689 GLY A CA 1
ATOM 5432 C C . GLY A 1 689 ? -20.562 134 37.5 1 81.38 689 GLY A C 1
ATOM 5433 O O . GLY A 1 689 ? -21.016 133.75 36.344 1 81.38 689 GLY A O 1
ATOM 5434 N N . ALA A 1 690 ? -19.328 133.875 37.75 1 81.44 690 ALA A N 1
ATOM 5435 C CA . ALA A 1 690 ? -18.328 133.75 36.688 1 81.44 690 ALA A CA 1
ATOM 5436 C C . ALA A 1 690 ? -18.047 132.25 36.5 1 81.44 690 ALA A C 1
ATOM 5438 O O . ALA A 1 690 ? -17.406 131.875 35.5 1 81.44 690 ALA A O 1
ATOM 5439 N N . THR A 1 691 ? -18.562 131.375 37.344 1 85.31 691 THR A N 1
ATOM 5440 C CA . THR A 1 691 ? -18.297 129.875 37.188 1 85.31 691 THR A CA 1
ATOM 5441 C C . THR A 1 691 ? -18.984 129.375 35.938 1 85.31 691 THR A C 1
ATOM 5443 O O . THR A 1 691 ? -20.094 129.75 35.594 1 85.31 691 THR A O 1
ATOM 5446 N N . GLN A 1 692 ? -18.375 128.5 35.125 1 88.81 692 GLN A N 1
ATOM 5447 C CA . GLN A 1 692 ? -18.922 127.812 33.938 1 88.81 692 GLN A CA 1
ATOM 5448 C C . GLN A 1 692 ? -19.531 126.5 34.312 1 88.81 692 GLN A C 1
ATOM 5450 O O . GLN A 1 692 ? -19.109 125.812 35.281 1 88.81 692 GLN A O 1
ATOM 5455 N N . PRO A 1 693 ? -20.516 126.062 33.438 1 86.56 693 PRO A N 1
ATOM 5456 C CA . PRO A 1 693 ? -21.109 124.75 33.719 1 86.56 693 PRO A CA 1
ATOM 5457 C C . PRO A 1 693 ? -20.141 123.625 33.531 1 86.56 693 PRO A C 1
ATOM 5459 O O . PRO A 1 693 ? -19.297 123.688 32.625 1 86.56 693 PRO A O 1
ATOM 5462 N N . VAL A 1 694 ? -20.25 122.688 34.438 1 87.88 694 VAL A N 1
ATOM 5463 C CA . VAL A 1 694 ? -19.391 121.5 34.375 1 87.88 694 VAL A CA 1
ATOM 5464 C C . VAL A 1 694 ? -19.641 120.75 33.062 1 87.88 694 VAL A C 1
ATOM 5466 O O . VAL A 1 694 ? -20.781 120.438 32.719 1 87.88 694 VAL A O 1
ATOM 5469 N N . PRO A 1 695 ? -18.578 120.5 32.125 1 89 695 PRO A N 1
ATOM 5470 C CA . PRO A 1 695 ? -18.766 119.75 30.891 1 89 695 PRO A CA 1
ATOM 5471 C C . PRO A 1 695 ? -19.062 118.312 31.109 1 89 695 PRO A C 1
ATOM 5473 O O . PRO A 1 695 ? -18.469 117.688 32 1 89 695 PRO A O 1
ATOM 5476 N N . ASP A 1 696 ? -20.094 117.75 30.328 1 83.69 696 ASP A N 1
ATOM 5477 C CA . ASP A 1 696 ? -20.406 116.375 30.406 1 83.69 696 ASP A CA 1
ATOM 5478 C C . ASP A 1 696 ? -19.344 115.5 29.719 1 83.69 696 ASP A C 1
ATOM 5480 O O . ASP A 1 696 ? -18.688 115.938 28.781 1 83.69 696 ASP A O 1
ATOM 5484 N N . ALA A 1 697 ? -19.062 114.375 30.484 1 82.06 697 ALA A N 1
ATOM 5485 C CA . ALA A 1 697 ? -18.125 113.5 29.844 1 82.06 697 ALA A CA 1
ATOM 5486 C C . ALA A 1 697 ? -18.578 113.125 28.422 1 82.06 697 ALA A C 1
ATOM 5488 O O . ALA A 1 697 ? -19.781 113 28.172 1 82.06 697 ALA A O 1
ATOM 5489 N N . PRO A 1 698 ? -17.641 113.312 27.469 1 75.88 698 PRO A N 1
ATOM 5490 C CA . PRO A 1 698 ? -18.062 112.938 26.109 1 75.88 698 PRO A CA 1
ATOM 5491 C C . PRO A 1 698 ? -18.672 111.562 26.047 1 75.88 698 PRO A C 1
ATOM 5493 O O . PRO A 1 698 ? -18.203 110.625 26.719 1 75.88 698 PRO A O 1
ATOM 5496 N N . VAL A 1 699 ? -19.953 111.5 25.797 1 66.88 699 VAL A N 1
ATOM 5497 C CA . VAL A 1 699 ? -20.688 110.25 25.688 1 66.88 699 VAL A CA 1
ATOM 5498 C C . VAL A 1 699 ? -20.016 109.312 24.672 1 66.88 699 VAL A C 1
ATOM 5500 O O . VAL A 1 699 ? -19.844 109.688 23.516 1 66.88 699 VAL A O 1
ATOM 5503 N N . PRO A 1 700 ? -19.297 108.375 25.234 1 58.62 700 PRO A N 1
ATOM 5504 C CA . PRO A 1 700 ? -18.75 107.5 24.234 1 58.62 700 PRO A CA 1
ATOM 5505 C C . PRO A 1 700 ? -19.812 106.938 23.281 1 58.62 700 PRO A C 1
ATOM 5507 O O . PRO A 1 700 ? -20.969 106.75 23.688 1 58.62 700 PRO A O 1
ATOM 5510 N N . LYS A 1 701 ? -19.859 107.125 22.016 1 53.38 701 LYS A N 1
ATOM 5511 C CA . LYS A 1 701 ? -20.828 106.5 21.125 1 53.38 701 LYS A CA 1
ATOM 5512 C C . LYS A 1 701 ? -21.016 105.062 21.516 1 53.38 701 LYS A C 1
ATOM 5514 O O . LYS A 1 701 ? -20.047 104.312 21.812 1 53.38 701 LYS A O 1
ATOM 5519 N N . ASP A 1 702 ? -22.188 104.5 21.688 1 44.97 702 ASP A N 1
ATOM 5520 C CA . ASP A 1 702 ? -22.781 103.25 22.219 1 44.97 702 ASP A CA 1
ATOM 5521 C C . ASP A 1 702 ? -22.047 102 21.719 1 44.97 702 ASP A C 1
ATOM 5523 O O . ASP A 1 702 ? -21.969 101.812 20.516 1 44.97 702 ASP A O 1
ATOM 5527 N N . LEU A 1 703 ? -21.047 101.625 22.359 1 47.97 703 LEU A N 1
ATOM 5528 C CA . LEU A 1 703 ? -20.656 100.312 22 1 47.97 703 LEU A CA 1
ATOM 5529 C C . LEU A 1 703 ? -21.828 99.312 22.172 1 47.97 703 LEU A C 1
ATOM 5531 O O . LEU A 1 703 ? -22.609 99.438 23.109 1 47.97 703 LEU A O 1
ATOM 5535 N N . PRO A 1 704 ? -22.312 98.688 21.125 1 46.03 704 PRO A N 1
ATOM 5536 C CA . PRO A 1 704 ? -23.375 97.688 21.328 1 46.03 704 PRO A CA 1
ATOM 5537 C C . PRO A 1 704 ? -23.203 96.875 22.594 1 46.03 704 PRO A C 1
ATOM 5539 O O . PRO A 1 704 ? -22.078 96.5 22.922 1 46.03 704 PRO A O 1
ATOM 5542 N N . PRO A 1 705 ? -24.078 97 23.547 1 42.22 705 PRO A N 1
ATOM 5543 C CA . PRO A 1 705 ? -24.031 96.375 24.875 1 42.22 705 PRO A CA 1
ATOM 5544 C C . PRO A 1 705 ? -23.531 94.938 24.797 1 42.22 705 PRO A C 1
ATOM 5546 O O . PRO A 1 705 ? -22.984 94.375 25.781 1 42.22 705 PRO A O 1
ATOM 5549 N N . GLY A 1 706 ? -24.391 93.938 24.188 1 40.41 706 GLY A N 1
ATOM 5550 C CA . GLY A 1 706 ? -24.656 92.562 24.609 1 40.41 706 GLY A CA 1
ATOM 5551 C C . GLY A 1 706 ? -23.5 91.625 24.312 1 40.41 706 GLY A C 1
ATOM 5552 O O . GLY A 1 706 ? -23.141 91.438 23.156 1 40.41 706 GLY A O 1
ATOM 5553 N N . MET A 1 707 ? -22.625 91.5 25.188 1 43.75 707 MET A N 1
ATOM 5554 C CA . MET A 1 707 ? -21.719 90.375 25.078 1 43.75 707 MET A CA 1
ATOM 5555 C C . MET A 1 707 ? -22.484 89.062 24.812 1 43.75 707 MET A C 1
ATOM 5557 O O . MET A 1 707 ? -23.469 88.75 25.484 1 43.75 707 MET A O 1
ATOM 5561 N N . PRO A 1 708 ? -22.422 88.5 23.75 1 44.78 708 PRO A N 1
ATOM 5562 C CA . PRO A 1 708 ? -23.156 87.188 23.578 1 44.78 708 PRO A CA 1
ATOM 5563 C C . PRO A 1 708 ? -22.906 86.25 24.719 1 44.78 708 PRO A C 1
ATOM 5565 O O . PRO A 1 708 ? -21.812 86.188 25.297 1 44.78 708 PRO A O 1
ATOM 5568 N N . ASP A 1 709 ? -23.938 85.812 25.578 1 43.28 709 ASP A N 1
ATOM 5569 C CA . ASP A 1 709 ? -23.875 84.688 26.516 1 43.28 709 ASP A CA 1
ATOM 5570 C C . ASP A 1 709 ? -23.094 83.562 25.906 1 43.28 709 ASP A C 1
ATOM 5572 O O . ASP A 1 709 ? -23.594 82.812 25.047 1 43.28 709 ASP A O 1
ATOM 5576 N N . MET A 1 710 ? -21.891 83.625 26.125 1 44.62 710 MET A N 1
ATOM 5577 C CA . MET A 1 710 ? -20.953 82.75 25.469 1 44.62 710 MET A CA 1
ATOM 5578 C C . MET A 1 710 ? -21.109 81.312 26 1 44.62 710 MET A C 1
ATOM 5580 O O . MET A 1 710 ? -20.5 80.375 25.469 1 44.62 710 MET A O 1
ATOM 5584 N N . ARG A 1 711 ? -21.781 81.125 27.281 1 47.59 711 ARG A N 1
ATOM 5585 C CA . ARG A 1 711 ? -22.109 79.812 27.703 1 47.59 711 ARG A CA 1
ATOM 5586 C C . ARG A 1 711 ? -22.844 79.062 26.594 1 47.59 711 ARG A C 1
ATOM 5588 O O . ARG A 1 711 ? -23.094 77.812 26.719 1 47.59 711 ARG A O 1
ATOM 5595 N N . GLN A 1 712 ? -23.391 79.75 25.594 1 39.28 712 GLN A N 1
ATOM 5596 C CA . GLN A 1 712 ? -24.156 79.062 24.547 1 39.28 712 GLN A CA 1
ATOM 5597 C C . GLN A 1 712 ? -23.219 78.438 23.5 1 39.28 712 GLN A C 1
ATOM 5599 O O . GLN A 1 712 ? -23.688 77.812 22.531 1 39.28 712 GLN A O 1
ATOM 5604 N N . PHE A 1 713 ? -22.062 78.812 23.453 1 38.62 713 PHE A N 1
ATOM 5605 C CA . PHE A 1 713 ? -21.234 78.125 22.469 1 38.62 713 PHE A CA 1
ATOM 5606 C C . PHE A 1 713 ? -20.469 77 23.109 1 38.62 713 PHE A C 1
ATOM 5608 O O . PHE A 1 713 ? -19.938 77.125 24.219 1 38.62 713 PHE A O 1
ATOM 5615 N N . MET B 1 1 ? 39.5 -51.219 -41.719 1 39.66 1 MET B N 1
ATOM 5616 C CA . MET B 1 1 ? 38.594 -50.094 -41.469 1 39.66 1 MET B CA 1
ATOM 5617 C C . MET B 1 1 ? 37.219 -50.594 -41.031 1 39.66 1 MET B C 1
ATOM 5619 O O . MET B 1 1 ? 36.594 -51.406 -41.75 1 39.66 1 MET B O 1
ATOM 5623 N N . SER B 1 2 ? 37.062 -50.75 -39.812 1 51.97 2 SER B N 1
ATOM 5624 C CA . SER B 1 2 ? 35.875 -51.406 -39.25 1 51.97 2 SER B CA 1
ATOM 5625 C C . SER B 1 2 ? 34.594 -50.812 -39.875 1 51.97 2 SER B C 1
ATOM 5627 O O . SER B 1 2 ? 34.438 -49.594 -39.938 1 51.97 2 SER B O 1
ATOM 5629 N N . THR B 1 3 ? 33.969 -51.406 -40.906 1 62.66 3 THR B N 1
ATOM 5630 C CA . THR B 1 3 ? 32.844 -51.094 -41.781 1 62.66 3 THR B CA 1
ATOM 5631 C C . THR B 1 3 ? 31.578 -50.875 -40.938 1 62.66 3 THR B C 1
ATOM 5633 O O . THR B 1 3 ? 30.547 -50.438 -41.469 1 62.66 3 THR B O 1
ATOM 5636 N N . GLY B 1 4 ? 31.719 -50.969 -39.531 1 83.5 4 GLY B N 1
ATOM 5637 C CA . GLY B 1 4 ? 30.406 -51 -38.906 1 83.5 4 GLY B CA 1
ATOM 5638 C C . GLY B 1 4 ? 30.203 -49.875 -37.906 1 83.5 4 GLY B C 1
ATOM 5639 O O . GLY B 1 4 ? 30.969 -48.906 -37.906 1 83.5 4 GLY B O 1
ATOM 5640 N N . LEU B 1 5 ? 29.156 -49.719 -37.312 1 90.75 5 LEU B N 1
ATOM 5641 C CA . LEU B 1 5 ? 28.797 -48.812 -36.25 1 90.75 5 LEU B CA 1
ATOM 5642 C C . LEU B 1 5 ? 29.703 -48.969 -35.031 1 90.75 5 LEU B C 1
ATOM 5644 O O . LEU B 1 5 ? 29.953 -50.094 -34.594 1 90.75 5 LEU B O 1
ATOM 5648 N N . ARG B 1 6 ? 30.375 -47.844 -34.625 1 93.44 6 ARG B N 1
ATOM 5649 C CA . ARG B 1 6 ? 31.234 -47.875 -33.469 1 93.44 6 ARG B CA 1
ATOM 5650 C C . ARG B 1 6 ? 31.109 -46.594 -32.656 1 93.44 6 ARG B C 1
ATOM 5652 O O . ARG B 1 6 ? 30.75 -45.531 -33.188 1 93.44 6 ARG B O 1
ATOM 5659 N N . PHE B 1 7 ? 31.422 -46.688 -31.359 1 95.88 7 PHE B N 1
ATOM 5660 C CA . PHE B 1 7 ? 31.406 -45.562 -30.438 1 95.88 7 PHE B CA 1
ATOM 5661 C C . PHE B 1 7 ? 32.781 -45.344 -29.797 1 95.88 7 PHE B C 1
ATOM 5663 O O . PHE B 1 7 ? 33.406 -46.312 -29.344 1 95.88 7 PHE B O 1
ATOM 5670 N N . THR B 1 8 ? 33.188 -44.156 -29.781 1 95.38 8 THR B N 1
ATOM 5671 C CA . THR B 1 8 ? 34.438 -43.812 -29.094 1 95.38 8 THR B CA 1
ATOM 5672 C C . THR B 1 8 ? 34.219 -42.656 -28.141 1 95.38 8 THR B C 1
ATOM 5674 O O . THR B 1 8 ? 33.312 -41.844 -28.312 1 95.38 8 THR B O 1
ATOM 5677 N N . LEU B 1 9 ? 35.031 -42.594 -27.094 1 96.81 9 LEU B N 1
ATOM 5678 C CA . LEU B 1 9 ? 35 -41.531 -26.109 1 96.81 9 LEU B CA 1
ATOM 5679 C C . LEU B 1 9 ? 36.406 -41 -25.828 1 96.81 9 LEU B C 1
ATOM 5681 O O . LEU B 1 9 ? 37.312 -41.781 -25.531 1 96.81 9 LEU B O 1
ATOM 5685 N N . GLU B 1 10 ? 36.5 -39.75 -25.969 1 96.31 10 GLU B N 1
ATOM 5686 C CA . GLU B 1 10 ? 37.75 -39.062 -25.594 1 96.31 10 GLU B CA 1
ATOM 5687 C C . GLU B 1 10 ? 37.531 -38.094 -24.453 1 96.31 10 GLU B C 1
ATOM 5689 O O . GLU B 1 10 ? 36.5 -37.438 -24.375 1 96.31 10 GLU B O 1
ATOM 5694 N N . VAL B 1 11 ? 38.438 -38.094 -23.562 1 96.5 11 VAL B N 1
ATOM 5695 C CA . VAL B 1 11 ? 38.406 -37.156 -22.453 1 96.5 11 VAL B CA 1
ATOM 5696 C C . VAL B 1 11 ? 39.656 -36.312 -22.453 1 96.5 11 VAL B C 1
ATOM 5698 O O . VAL B 1 11 ? 40.781 -36.812 -22.625 1 96.5 11 VAL B O 1
ATOM 5701 N N . ASP B 1 12 ? 39.469 -35.031 -22.266 1 95.56 12 ASP B N 1
ATOM 5702 C CA . ASP B 1 12 ? 40.625 -34.125 -22.25 1 95.56 12 ASP B CA 1
ATOM 5703 C C . ASP B 1 12 ? 41.625 -34.531 -21.172 1 95.56 12 ASP B C 1
ATOM 5705 O O . ASP B 1 12 ? 41.25 -34.75 -20.016 1 95.56 12 ASP B O 1
ATOM 5709 N N . GLY B 1 13 ? 42.844 -34.594 -21.562 1 93.19 13 GLY B N 1
ATOM 5710 C CA . GLY B 1 13 ? 43.906 -34.938 -20.625 1 93.19 13 GLY B CA 1
ATOM 5711 C C . GLY B 1 13 ? 44.25 -36.406 -20.625 1 93.19 13 GLY B C 1
ATOM 5712 O O . GLY B 1 13 ? 45.25 -36.812 -20.016 1 93.19 13 GLY B O 1
ATOM 5713 N N . LEU B 1 14 ? 43.469 -37.188 -21.297 1 94.81 14 LEU B N 1
ATOM 5714 C CA . LEU B 1 14 ? 43.75 -38.625 -21.406 1 94.81 14 LEU B CA 1
ATOM 5715 C C . LEU B 1 14 ? 43.969 -39.031 -22.844 1 94.81 14 LEU B C 1
ATOM 5717 O O . LEU B 1 14 ? 43.531 -38.344 -23.781 1 94.81 14 LEU B O 1
ATOM 5721 N N . PRO B 1 15 ? 44.625 -40.156 -23.047 1 93.06 15 PRO B N 1
ATOM 5722 C CA . PRO B 1 15 ? 44.75 -40.656 -24.422 1 93.06 15 PRO B CA 1
ATOM 5723 C C . PRO B 1 15 ? 43.438 -41.062 -25.047 1 93.06 15 PRO B C 1
ATOM 5725 O O . PRO B 1 15 ? 42.5 -41.469 -24.344 1 93.06 15 PRO B O 1
ATOM 5728 N N . PRO B 1 16 ? 43.375 -40.969 -26.344 1 90.94 16 PRO B N 1
ATOM 5729 C CA . PRO B 1 16 ? 42.125 -41.25 -27.047 1 90.94 16 PRO B CA 1
ATOM 5730 C C . PRO B 1 16 ? 41.625 -42.688 -26.812 1 90.94 16 PRO B C 1
ATOM 5732 O O . PRO B 1 16 ? 40.406 -42.938 -26.938 1 90.94 16 PRO B O 1
ATOM 5735 N N . ASP B 1 17 ? 42.531 -43.562 -26.453 1 88.88 17 ASP B N 1
ATOM 5736 C CA . ASP B 1 17 ? 42.125 -44.969 -26.297 1 88.88 17 ASP B CA 1
ATOM 5737 C C . ASP B 1 17 ? 42.031 -45.344 -24.828 1 88.88 17 ASP B C 1
ATOM 5739 O O . ASP B 1 17 ? 42.125 -46.531 -24.484 1 88.88 17 ASP B O 1
ATOM 5743 N N . ALA B 1 18 ? 41.875 -44.344 -24.094 1 91.94 18 ALA B N 1
ATOM 5744 C CA . ALA B 1 18 ? 41.844 -44.594 -22.656 1 91.94 18 ALA B CA 1
ATOM 5745 C C . ALA B 1 18 ? 40.625 -45.438 -22.281 1 91.94 18 ALA B C 1
ATOM 5747 O O . ALA B 1 18 ? 40.656 -46.219 -21.344 1 91.94 18 ALA B O 1
ATOM 5748 N N . PHE B 1 19 ? 39.531 -45.125 -23 1 94.25 19 PHE B N 1
ATOM 5749 C CA . PHE B 1 19 ? 38.281 -45.812 -22.672 1 94.25 19 PHE B CA 1
ATOM 5750 C C . PHE B 1 19 ? 37.688 -46.469 -23.906 1 94.25 19 PHE B C 1
ATOM 5752 O O . PHE B 1 19 ? 37.812 -45.969 -25.016 1 94.25 19 PHE B O 1
ATOM 5759 N N . ALA B 1 20 ? 37.125 -47.594 -23.703 1 93.75 20 ALA B N 1
ATOM 5760 C CA . ALA B 1 20 ? 36.219 -48.188 -24.672 1 93.75 20 ALA B CA 1
ATOM 5761 C C . ALA B 1 20 ? 34.75 -48.062 -24.219 1 93.75 20 ALA B C 1
ATOM 5763 O O . ALA B 1 20 ? 34.438 -48.344 -23.062 1 93.75 20 ALA B O 1
ATOM 5764 N N . VAL B 1 21 ? 33.875 -47.656 -25.094 1 96.44 21 VAL B N 1
ATOM 5765 C CA . VAL B 1 21 ? 32.469 -47.406 -24.75 1 96.44 21 VAL B CA 1
ATOM 5766 C C . VAL B 1 21 ? 31.688 -48.719 -24.828 1 96.44 21 VAL B C 1
ATOM 5768 O O . VAL B 1 21 ? 31.609 -49.312 -25.906 1 96.44 21 VAL B O 1
ATOM 5771 N N . VAL B 1 22 ? 31.109 -49.125 -23.75 1 94.81 22 VAL B N 1
ATOM 5772 C CA . VAL B 1 22 ? 30.266 -50.312 -23.703 1 94.81 22 VAL B CA 1
ATOM 5773 C C . VAL B 1 22 ? 28.828 -49.969 -24.062 1 94.81 22 VAL B C 1
ATOM 5775 O O . VAL B 1 22 ? 28.188 -50.656 -24.859 1 94.81 22 VAL B O 1
ATOM 5778 N N . SER B 1 23 ? 28.391 -49 -23.422 1 96.62 23 SER B N 1
ATOM 5779 C CA . SER B 1 23 ? 27.047 -48.5 -23.703 1 96.62 23 SER B CA 1
ATOM 5780 C C . SER B 1 23 ? 26.922 -47.031 -23.297 1 96.62 23 SER B C 1
ATOM 5782 O O . SER B 1 23 ? 27.719 -46.5 -22.531 1 96.62 23 SER B O 1
ATOM 5784 N N . PHE B 1 24 ? 25.938 -46.406 -23.906 1 98 24 PHE B N 1
ATOM 5785 C CA . PHE B 1 24 ? 25.625 -45.031 -23.5 1 98 24 PHE B CA 1
ATOM 5786 C C . PHE B 1 24 ? 24.125 -44.75 -23.625 1 98 24 PHE B C 1
ATOM 5788 O O . PHE B 1 24 ? 23.422 -45.469 -24.359 1 98 24 PHE B O 1
ATOM 5795 N N . HIS B 1 25 ? 23.641 -43.844 -22.812 1 98.38 25 HIS B N 1
ATOM 5796 C CA . HIS B 1 25 ? 22.281 -43.344 -22.844 1 98.38 25 HIS B CA 1
ATOM 5797 C C . HIS B 1 25 ? 22.281 -41.812 -22.828 1 98.38 25 HIS B C 1
ATOM 5799 O O . HIS B 1 25 ? 22.719 -41.188 -21.859 1 98.38 25 HIS B O 1
ATOM 5805 N N . LEU B 1 26 ? 21.828 -41.188 -23.953 1 98.38 26 LEU B N 1
ATOM 5806 C CA . LEU B 1 26 ? 21.781 -39.75 -24.094 1 98.38 26 LEU B CA 1
ATOM 5807 C C . LEU B 1 26 ? 20.344 -39.25 -24.109 1 98.38 26 LEU B C 1
ATOM 5809 O O . LEU B 1 26 ? 19.562 -39.594 -25 1 98.38 26 LEU B O 1
ATOM 5813 N N . ASN B 1 27 ? 19.953 -38.469 -23.078 1 98.31 27 ASN B N 1
ATOM 5814 C CA . ASN B 1 27 ? 18.656 -37.812 -23 1 98.31 27 ASN B CA 1
ATOM 5815 C C . ASN B 1 27 ? 18.766 -36.312 -23.312 1 98.31 27 ASN B C 1
ATOM 5817 O O . ASN B 1 27 ? 19.531 -35.625 -22.672 1 98.31 27 ASN B O 1
ATOM 5821 N N . GLN B 1 28 ? 18.016 -35.844 -24.312 1 98 28 GLN B N 1
ATOM 5822 C CA . GLN B 1 28 ? 18.031 -34.438 -24.703 1 98 28 GLN B CA 1
ATOM 5823 C C . GLN B 1 28 ? 16.625 -33.906 -24.891 1 98 28 GLN B C 1
ATOM 5825 O O . GLN B 1 28 ? 15.719 -34.656 -25.297 1 98 28 GLN B O 1
ATOM 5830 N N . SER B 1 29 ? 16.406 -32.719 -24.516 1 98.19 29 SER B N 1
ATOM 5831 C CA . SER B 1 29 ? 15.148 -32 -24.75 1 98.19 29 SER B CA 1
ATOM 5832 C C . SER B 1 29 ? 15.383 -30.5 -24.891 1 98.19 29 SER B C 1
ATOM 5834 O O . SER B 1 29 ? 16.391 -29.984 -24.406 1 98.19 29 SER B O 1
ATOM 5836 N N . LEU B 1 30 ? 14.5 -29.828 -25.625 1 98.38 30 LEU B N 1
ATOM 5837 C CA . LEU B 1 30 ? 14.57 -28.375 -25.672 1 98.38 30 LEU B CA 1
ATOM 5838 C C . LEU B 1 30 ? 14.438 -27.781 -24.281 1 98.38 30 LEU B C 1
ATOM 5840 O O . LEU B 1 30 ? 13.656 -28.266 -23.469 1 98.38 30 LEU B O 1
ATOM 5844 N N . SER B 1 31 ? 15.227 -26.703 -24.031 1 98.06 31 SER B N 1
ATOM 5845 C CA . SER B 1 31 ? 15.172 -25.891 -22.812 1 98.06 31 SER B CA 1
ATOM 5846 C C . SER B 1 31 ? 15.477 -26.734 -21.578 1 98.06 31 SER B C 1
ATOM 5848 O O . SER B 1 31 ? 14.844 -26.578 -20.547 1 98.06 31 SER B O 1
ATOM 5850 N N . SER B 1 32 ? 16.312 -27.719 -21.766 1 97.44 32 SER B N 1
ATOM 5851 C CA . SER B 1 32 ? 16.797 -28.547 -20.672 1 97.44 32 SER B CA 1
ATOM 5852 C C . SER B 1 32 ? 18.25 -28.969 -20.875 1 97.44 32 SER B C 1
ATOM 5854 O O . SER B 1 32 ? 18.781 -28.844 -21.984 1 97.44 32 SER B O 1
ATOM 5856 N N . LEU B 1 33 ? 18.859 -29.422 -19.781 1 97.62 33 LEU B N 1
ATOM 5857 C CA . LEU B 1 33 ? 20.219 -29.969 -19.844 1 97.62 33 LEU B CA 1
ATOM 5858 C C . LEU B 1 33 ? 20.188 -31.406 -20.375 1 97.62 33 LEU B C 1
ATOM 5860 O O . LEU B 1 33 ? 19.375 -32.219 -19.938 1 97.62 33 LEU B O 1
ATOM 5864 N N . PHE B 1 34 ? 21.047 -31.703 -21.328 1 97.81 34 PHE B N 1
ATOM 5865 C CA . PHE B 1 34 ? 21.125 -33.094 -21.688 1 97.81 34 PHE B CA 1
ATOM 5866 C C . PHE B 1 34 ? 21.875 -33.906 -20.641 1 97.81 34 PHE B C 1
ATOM 5868 O O . PHE B 1 34 ? 22.625 -33.344 -19.844 1 97.81 34 PHE B O 1
ATOM 5875 N N . SER B 1 35 ? 21.594 -35.156 -20.609 1 98.25 35 SER B N 1
ATOM 5876 C CA . SER B 1 35 ? 22.297 -36.094 -19.766 1 98.25 35 SER B CA 1
ATOM 5877 C C . SER B 1 35 ? 22.844 -37.281 -20.562 1 98.25 35 SER B C 1
ATOM 5879 O O . SER B 1 35 ? 22.078 -37.938 -21.281 1 98.25 35 SER B O 1
ATOM 5881 N N . LEU B 1 36 ? 24.141 -37.469 -20.469 1 98.56 36 LEU B N 1
ATOM 5882 C CA . LEU B 1 36 ? 24.812 -38.594 -21.125 1 98.56 36 LEU B CA 1
ATOM 5883 C C . LEU B 1 36 ? 25.406 -39.562 -20.094 1 98.56 36 LEU B C 1
ATOM 5885 O O . LEU B 1 36 ? 26.375 -39.188 -19.406 1 98.56 36 LEU B O 1
ATOM 5889 N N . ASP B 1 37 ? 24.844 -40.688 -20.016 1 98.5 37 ASP B N 1
ATOM 5890 C CA . ASP B 1 37 ? 25.344 -41.75 -19.156 1 98.5 37 ASP B CA 1
ATOM 5891 C C . ASP B 1 37 ? 26.156 -42.75 -19.938 1 98.5 37 ASP B C 1
ATOM 5893 O O . ASP B 1 37 ? 25.688 -43.312 -20.922 1 98.5 37 ASP B O 1
ATOM 5897 N N . LEU B 1 38 ? 27.422 -43.094 -19.438 1 98.06 38 LEU B N 1
ATOM 5898 C CA . LEU B 1 38 ? 28.312 -43.969 -20.172 1 98.06 38 LEU B CA 1
ATOM 5899 C C . LEU B 1 38 ? 28.797 -45.125 -19.281 1 98.06 38 LEU B C 1
ATOM 5901 O O . LEU B 1 38 ? 29.062 -44.906 -18.094 1 98.06 38 LEU B O 1
ATOM 5905 N N . SER B 1 39 ? 28.734 -46.25 -19.844 1 96.56 39 SER B N 1
ATOM 5906 C CA . SER B 1 39 ? 29.438 -47.406 -19.297 1 96.56 39 SER B CA 1
ATOM 5907 C C . SER B 1 39 ? 30.719 -47.719 -20.078 1 96.56 39 SER B C 1
ATOM 5909 O O . SER B 1 39 ? 30.672 -47.969 -21.281 1 96.56 39 SER B O 1
ATOM 5911 N N . LEU B 1 40 ? 31.891 -47.719 -19.391 1 95.69 40 LEU B N 1
ATOM 5912 C CA . LEU B 1 40 ? 33.188 -47.75 -20.062 1 95.69 40 LEU B CA 1
ATOM 5913 C C . LEU B 1 40 ? 34.031 -48.875 -19.5 1 95.69 40 LEU B C 1
ATOM 5915 O O . LEU B 1 40 ? 33.812 -49.344 -18.391 1 95.69 40 LEU B O 1
ATOM 5919 N N . VAL B 1 41 ? 34.969 -49.25 -20.344 1 93.81 41 VAL B N 1
ATOM 5920 C CA . VAL B 1 41 ? 35.969 -50.219 -19.922 1 93.81 41 VAL B CA 1
ATOM 5921 C C . VAL B 1 41 ? 37.375 -49.719 -20.312 1 93.81 41 VAL B C 1
ATOM 5923 O O . VAL B 1 41 ? 37.531 -49.094 -21.375 1 93.81 41 VAL B O 1
ATOM 5926 N N . SER B 1 42 ? 38.25 -49.844 -19.453 1 92.62 42 SER B N 1
ATOM 5927 C CA . SER B 1 42 ? 39.656 -49.5 -19.75 1 92.62 42 SER B CA 1
ATOM 5928 C C . SER B 1 42 ? 40.594 -50.656 -19.391 1 92.62 42 SER B C 1
ATOM 5930 O O . SER B 1 42 ? 40.469 -51.25 -18.312 1 92.62 42 SER B O 1
ATOM 5932 N N . GLN B 1 43 ? 41.406 -50.969 -20.281 1 88.06 43 GLN B N 1
ATOM 5933 C CA . GLN B 1 43 ? 42.438 -51.969 -20.016 1 88.06 43 GLN B CA 1
ATOM 5934 C C . GLN B 1 43 ? 43.75 -51.344 -19.656 1 88.06 43 GLN B C 1
ATOM 5936 O O . GLN B 1 43 ? 44.594 -51.969 -19.016 1 88.06 43 GLN B O 1
ATOM 5941 N N . GLN B 1 44 ? 43.938 -50.188 -20 1 85.56 44 GLN B N 1
ATOM 5942 C CA . GLN B 1 44 ? 45.188 -49.469 -19.797 1 85.56 44 GLN B CA 1
ATOM 5943 C C . GLN B 1 44 ? 45.219 -48.781 -18.453 1 85.56 44 GLN B C 1
ATOM 5945 O O . GLN B 1 44 ? 46.25 -48.719 -17.797 1 85.56 44 GLN B O 1
ATOM 5950 N N . PHE B 1 45 ? 44.125 -48.25 -18.156 1 87.75 45 PHE B N 1
ATOM 5951 C CA . PHE B 1 45 ? 44.062 -47.469 -16.938 1 87.75 45 PHE B CA 1
ATOM 5952 C C . PHE B 1 45 ? 43.188 -48.156 -15.883 1 87.75 45 PHE B C 1
ATOM 5954 O O . PHE B 1 45 ? 41.969 -48.031 -15.875 1 87.75 45 PHE B O 1
ATOM 5961 N N . LEU B 1 46 ? 43.875 -48.75 -14.953 1 86.5 46 LEU B N 1
ATOM 5962 C CA . LEU B 1 46 ? 43.188 -49.531 -13.93 1 86.5 46 LEU B CA 1
ATOM 5963 C C . LEU B 1 46 ? 43 -48.719 -12.664 1 86.5 46 LEU B C 1
ATOM 5965 O O . LEU B 1 46 ? 42.312 -49.188 -11.734 1 86.5 46 LEU B O 1
ATOM 5969 N N . SER B 1 47 ? 43.531 -47.531 -12.609 1 86.25 47 SER B N 1
ATOM 5970 C CA . SER B 1 47 ? 43.375 -46.656 -11.445 1 86.25 47 SER B CA 1
ATOM 5971 C C . SER B 1 47 ? 43.375 -45.188 -11.836 1 86.25 47 SER B C 1
ATOM 5973 O O . SER B 1 47 ? 44.438 -44.531 -11.75 1 86.25 47 SER B O 1
ATOM 5975 N N . LEU B 1 48 ? 42.312 -44.75 -12.25 1 90.44 48 LEU B N 1
ATOM 5976 C CA . LEU B 1 48 ? 42.188 -43.312 -12.594 1 90.44 48 LEU B CA 1
ATOM 5977 C C . LEU B 1 48 ? 41.75 -42.5 -11.391 1 90.44 48 LEU B C 1
ATOM 5979 O O . LEU B 1 48 ? 40.875 -42.938 -10.633 1 90.44 48 LEU B O 1
ATOM 5983 N N . GLU B 1 49 ? 42.375 -41.281 -11.172 1 92.69 49 GLU B N 1
ATOM 5984 C CA . GLU B 1 49 ? 41.969 -40.344 -10.117 1 92.69 49 GLU B CA 1
ATOM 5985 C C . GLU B 1 49 ? 40.875 -39.406 -10.625 1 92.69 49 GLU B C 1
ATOM 5987 O O . GLU B 1 49 ? 40.875 -39.031 -11.805 1 92.69 49 GLU B O 1
ATOM 5992 N N . PHE B 1 50 ? 40.062 -39 -9.695 1 94.5 50 PHE B N 1
ATOM 5993 C CA . PHE B 1 50 ? 38.938 -38.156 -10.047 1 94.5 50 PHE B CA 1
ATOM 5994 C C . PHE B 1 50 ? 39.406 -36.844 -10.664 1 94.5 50 PHE B C 1
ATOM 5996 O O . PHE B 1 50 ? 38.75 -36.312 -11.555 1 94.5 50 PHE B O 1
ATOM 6003 N N . GLN B 1 51 ? 40.562 -36.312 -10.258 1 94.38 51 GLN B N 1
ATOM 6004 C CA . GLN B 1 51 ? 41.062 -35.031 -10.75 1 94.38 51 GLN B CA 1
ATOM 6005 C C . GLN B 1 51 ? 41.438 -35.125 -12.234 1 94.38 51 GLN B C 1
ATOM 6007 O O . GLN B 1 51 ? 41.469 -34.094 -12.922 1 94.38 51 GLN B O 1
ATOM 6012 N N . GLN B 1 52 ? 41.562 -36.312 -12.711 1 94.25 52 GLN B N 1
ATOM 6013 C CA . GLN B 1 52 ? 41.969 -36.5 -14.102 1 94.25 52 GLN B CA 1
ATOM 6014 C C . GLN B 1 52 ? 40.719 -36.531 -15.016 1 94.25 52 GLN B C 1
ATOM 6016 O O . GLN B 1 52 ? 40.844 -36.406 -16.234 1 94.25 52 GLN B O 1
ATOM 6021 N N . ILE B 1 53 ? 39.562 -36.625 -14.367 1 95.12 53 ILE B N 1
ATOM 6022 C CA . ILE B 1 53 ? 38.406 -36.906 -15.203 1 95.12 53 ILE B CA 1
ATOM 6023 C C . ILE B 1 53 ? 37.312 -35.875 -14.945 1 95.12 53 ILE B C 1
ATOM 6025 O O . ILE B 1 53 ? 36.75 -35.281 -15.891 1 95.12 53 ILE B O 1
ATOM 6029 N N . LEU B 1 54 ? 37.031 -35.594 -13.664 1 95.94 54 LEU B N 1
ATOM 6030 C CA . LEU B 1 54 ? 35.938 -34.719 -13.297 1 95.94 54 LEU B CA 1
ATOM 6031 C C . LEU B 1 54 ? 36.188 -33.281 -13.781 1 95.94 54 LEU B C 1
ATOM 6033 O O . LEU B 1 54 ? 37.344 -32.812 -13.711 1 95.94 54 LEU B O 1
ATOM 6037 N N . ASP B 1 55 ? 35.125 -32.625 -14.312 1 95.06 55 ASP B N 1
ATOM 6038 C CA . ASP B 1 55 ? 35.125 -31.266 -14.805 1 95.06 55 ASP B CA 1
ATOM 6039 C C . ASP B 1 55 ? 35.906 -31.125 -16.109 1 95.06 55 ASP B C 1
ATOM 6041 O O . ASP B 1 55 ? 36.219 -30.016 -16.531 1 95.06 55 ASP B O 1
ATOM 6045 N N . LYS B 1 56 ? 36.344 -32.25 -16.688 1 96.19 56 LYS B N 1
ATOM 6046 C CA . LYS B 1 56 ? 37 -32.25 -18 1 96.19 56 LYS B CA 1
ATOM 6047 C C . LYS B 1 56 ? 35.938 -32.469 -19.109 1 96.19 56 LYS B C 1
ATOM 6049 O O . LYS B 1 56 ? 34.875 -33 -18.844 1 96.19 56 LYS B O 1
ATOM 6054 N N . MET B 1 57 ? 36.344 -31.953 -20.25 1 95.75 57 MET B N 1
ATOM 6055 C CA . MET B 1 57 ? 35.469 -32.156 -21.391 1 95.75 57 MET B CA 1
ATOM 6056 C C . MET B 1 57 ? 35.594 -33.562 -21.969 1 95.75 57 MET B C 1
ATOM 6058 O O . MET B 1 57 ? 36.688 -34.094 -22.047 1 95.75 57 MET B O 1
ATOM 6062 N N . ALA B 1 58 ? 34.5 -34.125 -22.219 1 97.06 58 ALA B N 1
ATOM 6063 C CA . ALA B 1 58 ? 34.406 -35.438 -22.844 1 97.06 58 ALA B CA 1
ATOM 6064 C C . ALA B 1 58 ? 33.719 -35.375 -24.203 1 97.06 58 ALA B C 1
ATOM 6066 O O . ALA B 1 58 ? 32.844 -34.531 -24.406 1 97.06 58 ALA B O 1
ATOM 6067 N N . TYR B 1 59 ? 34.156 -36.25 -25.156 1 96.19 59 TYR B N 1
ATOM 6068 C CA . TYR B 1 59 ? 33.625 -36.281 -26.516 1 96.19 59 TYR B CA 1
ATOM 6069 C C . TYR B 1 59 ? 33.188 -37.656 -26.906 1 96.19 59 TYR B C 1
ATOM 6071 O O . TYR B 1 59 ? 34 -38.562 -27.156 1 96.19 59 TY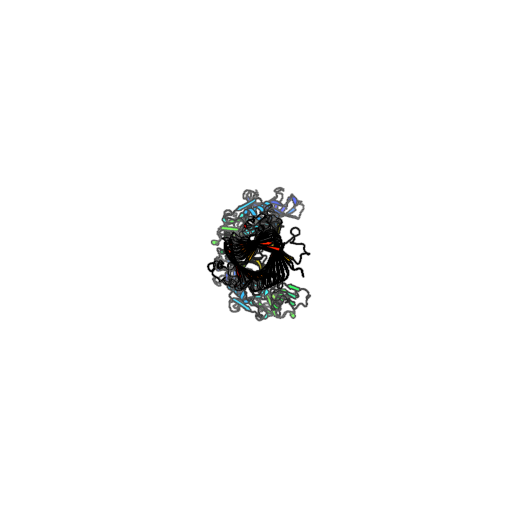R B O 1
ATOM 6079 N N . LEU B 1 60 ? 31.938 -37.812 -26.922 1 96.81 60 LEU B N 1
ATOM 6080 C CA . LEU B 1 60 ? 31.406 -39.062 -27.484 1 96.81 60 LEU B CA 1
ATOM 6081 C C . LEU B 1 60 ? 31.219 -38.938 -28.984 1 96.81 60 LEU B C 1
ATOM 6083 O O . LEU B 1 60 ? 30.594 -37.969 -29.469 1 96.81 60 LEU B O 1
ATOM 6087 N N . THR B 1 61 ? 31.719 -39.844 -29.766 1 95.25 61 THR B N 1
ATOM 6088 C CA . THR B 1 61 ? 31.562 -39.844 -31.219 1 95.25 61 THR B CA 1
ATOM 6089 C C . THR B 1 61 ? 30.938 -41.156 -31.703 1 95.25 61 THR B C 1
ATOM 6091 O O . THR B 1 61 ? 31.375 -42.219 -31.328 1 95.25 61 THR B O 1
ATOM 6094 N N . ILE B 1 62 ? 29.938 -41 -32.469 1 94.81 62 ILE B N 1
ATOM 6095 C CA . ILE B 1 62 ? 29.297 -42.156 -33.125 1 94.81 62 ILE B CA 1
ATOM 6096 C C . ILE B 1 62 ? 29.781 -42.25 -34.562 1 94.81 62 ILE B C 1
ATOM 6098 O O . ILE B 1 62 ? 29.625 -41.281 -35.344 1 94.81 62 ILE B O 1
ATOM 6102 N N . TRP B 1 63 ? 30.297 -43.469 -34.906 1 92.56 63 TRP B N 1
ATOM 6103 C CA . TRP B 1 63 ? 30.906 -43.688 -36.219 1 92.56 63 TRP B CA 1
ATOM 6104 C C . TRP B 1 63 ? 30.109 -44.688 -37.031 1 92.56 63 TRP B C 1
ATOM 6106 O O . TRP B 1 63 ? 29.562 -45.656 -36.469 1 92.56 63 TRP B O 1
ATOM 6116 N N . GLN B 1 64 ? 29.969 -44.406 -38.25 1 90.44 64 GLN B N 1
ATOM 6117 C CA . GLN B 1 64 ? 29.641 -45.406 -39.25 1 90.44 64 GLN B CA 1
ATOM 6118 C C . GLN B 1 64 ? 30.812 -45.625 -40.219 1 90.44 64 GLN B C 1
ATOM 6120 O O . GLN B 1 64 ? 31.047 -44.781 -41.094 1 90.44 64 GLN B O 1
ATOM 6125 N N . GLY B 1 65 ? 31.469 -46.688 -40.094 1 88.62 65 GLY B N 1
ATOM 6126 C CA . GLY B 1 65 ? 32.75 -46.812 -40.781 1 88.62 65 GLY B CA 1
ATOM 6127 C C . GLY B 1 65 ? 33.75 -45.719 -40.375 1 88.62 65 GLY B C 1
ATOM 6128 O O . GLY B 1 65 ? 34.031 -45.594 -39.188 1 88.62 65 GLY B O 1
ATOM 6129 N N . ASP B 1 66 ? 34.125 -44.969 -41.344 1 88.44 66 ASP B N 1
ATOM 6130 C CA . ASP B 1 66 ? 35.094 -43.906 -41.062 1 88.44 66 ASP B CA 1
ATOM 6131 C C . ASP B 1 66 ? 34.406 -42.531 -41 1 88.44 66 ASP B C 1
ATOM 6133 O O . ASP B 1 66 ? 35.031 -41.531 -40.75 1 88.44 66 ASP B O 1
ATOM 6137 N N . ASP B 1 67 ? 33.125 -42.594 -41.125 1 89.25 67 ASP B N 1
ATOM 6138 C CA . ASP B 1 67 ? 32.375 -41.375 -41.156 1 89.25 67 ASP B CA 1
ATOM 6139 C C . ASP B 1 67 ? 31.734 -41.062 -39.781 1 89.25 67 ASP B C 1
ATOM 6141 O O . ASP B 1 67 ? 31.109 -41.969 -39.188 1 89.25 67 ASP B O 1
ATOM 6145 N N . VAL B 1 68 ? 31.938 -39.844 -39.344 1 91.88 68 VAL B N 1
ATOM 6146 C CA . VAL B 1 68 ? 31.328 -39.438 -38.094 1 91.88 68 VAL B CA 1
ATOM 6147 C C . VAL B 1 68 ? 29.844 -39.125 -38.312 1 91.88 68 VAL B C 1
ATOM 6149 O O . VAL B 1 68 ? 29.5 -38.312 -39.188 1 91.88 68 VAL B O 1
ATOM 6152 N N . GLN B 1 69 ? 28.969 -39.719 -37.531 1 90.69 69 GLN B N 1
ATOM 6153 C CA . GLN B 1 69 ? 27.531 -39.5 -37.656 1 90.69 69 GLN B CA 1
ATOM 6154 C C . GLN B 1 69 ? 27.031 -38.5 -36.656 1 90.69 69 GLN B C 1
ATOM 6156 O O . GLN B 1 69 ? 26.062 -37.781 -36.906 1 90.69 69 GLN B O 1
ATOM 6161 N N . ARG B 1 70 ? 27.641 -38.469 -35.469 1 93.19 70 ARG B N 1
ATOM 6162 C CA . ARG B 1 70 ? 27.203 -37.594 -34.375 1 93.19 70 ARG B CA 1
ATOM 6163 C C . ARG B 1 70 ? 28.312 -37.406 -33.344 1 93.19 70 ARG B C 1
ATOM 6165 O O . ARG B 1 70 ? 29.078 -38.344 -33.094 1 93.19 70 ARG B O 1
ATOM 6172 N N . ARG B 1 71 ? 28.391 -36.219 -32.875 1 94.88 71 ARG B N 1
ATOM 6173 C CA . ARG B 1 71 ? 29.281 -35.906 -31.75 1 94.88 71 ARG B CA 1
ATOM 6174 C C . ARG B 1 71 ? 28.516 -35.281 -30.594 1 94.88 71 ARG B C 1
ATOM 6176 O O . ARG B 1 71 ? 27.609 -34.469 -30.812 1 94.88 71 ARG B O 1
ATOM 6183 N N . VAL B 1 72 ? 28.812 -35.625 -29.406 1 95.62 72 VAL B N 1
ATOM 6184 C CA . VAL B 1 72 ? 28.266 -35.031 -28.203 1 95.62 72 VAL B CA 1
ATOM 6185 C C . VAL B 1 72 ? 29.391 -34.594 -27.266 1 95.62 72 VAL B C 1
ATOM 6187 O O . VAL B 1 72 ? 30.203 -35.438 -26.859 1 95.62 72 VAL B O 1
ATOM 6190 N N . LYS B 1 73 ? 29.438 -33.375 -27.062 1 96.06 73 LYS B N 1
ATOM 6191 C CA . LYS B 1 73 ? 30.453 -32.812 -26.188 1 96.06 73 LYS B CA 1
ATOM 6192 C C . LYS B 1 73 ? 29.844 -32.312 -24.875 1 96.06 73 LYS B C 1
ATOM 6194 O O . LYS B 1 73 ? 28.797 -31.672 -24.875 1 96.06 73 LYS B O 1
ATOM 6199 N N . GLY B 1 74 ? 30.484 -32.625 -23.766 1 96.75 74 GLY B N 1
ATOM 6200 C CA . GLY B 1 74 ? 30.031 -32.156 -22.469 1 96.75 74 GLY B CA 1
ATOM 6201 C C . GLY B 1 74 ? 31.078 -32.25 -21.391 1 96.75 74 GLY B C 1
ATOM 6202 O O . GLY B 1 74 ? 32.219 -32.656 -21.656 1 96.75 74 GLY B O 1
ATOM 6203 N N . MET B 1 75 ? 30.719 -31.922 -20.219 1 96.56 75 MET B N 1
ATOM 6204 C CA . MET B 1 75 ? 31.594 -31.969 -19.062 1 96.56 75 MET B CA 1
ATOM 6205 C C . MET B 1 75 ? 31.266 -33.156 -18.172 1 96.56 75 MET B C 1
ATOM 6207 O O . MET B 1 75 ? 30.094 -33.469 -17.969 1 96.56 75 MET B O 1
ATOM 6211 N N . VAL B 1 76 ? 32.312 -33.812 -17.703 1 98.06 76 VAL B N 1
ATOM 6212 C CA . VAL B 1 76 ? 32.094 -34.938 -16.797 1 98.06 76 VAL B CA 1
ATOM 6213 C C . VAL B 1 76 ? 31.672 -34.406 -15.43 1 98.06 76 VAL B C 1
ATOM 6215 O O . VAL B 1 76 ? 32.438 -33.719 -14.766 1 98.06 76 VAL B O 1
ATOM 6218 N N . THR B 1 77 ? 30.5 -34.75 -14.992 1 97.75 77 THR B N 1
ATOM 6219 C CA . THR B 1 77 ? 29.953 -34.25 -13.75 1 97.75 77 THR B CA 1
ATOM 6220 C C . THR B 1 77 ? 29.938 -35.312 -12.672 1 97.75 77 THR B C 1
ATOM 6222 O O . THR B 1 77 ? 29.812 -35.031 -11.484 1 97.75 77 THR B O 1
ATOM 6225 N N . TRP B 1 78 ? 30.016 -36.562 -13.031 1 97.69 78 TRP B N 1
ATOM 6226 C CA . TRP B 1 78 ? 30.016 -37.719 -12.125 1 97.69 78 TRP B CA 1
ATOM 6227 C C . TRP B 1 78 ? 30.859 -38.844 -12.688 1 97.69 78 TRP B C 1
ATOM 6229 O O . TRP B 1 78 ? 30.844 -39.094 -13.898 1 97.69 78 TRP B O 1
ATOM 6239 N N . PHE B 1 79 ? 31.641 -39.531 -11.891 1 96.69 79 PHE B N 1
ATOM 6240 C CA . PHE B 1 79 ? 32.531 -40.594 -12.273 1 96.69 79 PHE B CA 1
ATOM 6241 C C . PHE B 1 79 ? 32.594 -41.688 -11.195 1 96.69 79 PHE B C 1
ATOM 6243 O O . PHE B 1 79 ? 32.625 -41.375 -10 1 96.69 79 PHE B O 1
ATOM 6250 N N . GLU B 1 80 ? 32.531 -42.906 -11.648 1 96.38 80 GLU B N 1
ATOM 6251 C CA . GLU B 1 80 ? 32.5 -44.031 -10.695 1 96.38 80 GLU B CA 1
ATOM 6252 C C . GLU B 1 80 ? 33.438 -45.125 -11.133 1 96.38 80 GLU B C 1
ATOM 6254 O O . GLU B 1 80 ? 33.469 -45.5 -12.305 1 96.38 80 GLU B O 1
ATOM 6259 N N . LEU B 1 81 ? 34.281 -45.625 -10.234 1 92.75 81 LEU B N 1
ATOM 6260 C CA . LEU B 1 81 ? 35.125 -46.844 -10.43 1 92.75 81 LEU B CA 1
ATOM 6261 C C . LEU B 1 81 ? 34.312 -48.094 -10.094 1 92.75 81 LEU B C 1
ATOM 6263 O O . LEU B 1 81 ? 33.844 -48.25 -8.977 1 92.75 81 LEU B O 1
ATOM 6267 N N . GLY B 1 82 ? 34.125 -48.844 -11.125 1 90.69 82 GLY B N 1
ATOM 6268 C CA . GLY B 1 82 ? 33.375 -50.094 -10.922 1 90.69 82 GLY B CA 1
ATOM 6269 C C . GLY B 1 82 ? 34.25 -51.281 -10.562 1 90.69 82 GLY B C 1
ATOM 6270 O O . GLY B 1 82 ? 35.188 -51.125 -9.781 1 90.69 82 GLY B O 1
ATOM 6271 N N . GLU B 1 83 ? 33.812 -52.438 -11.117 1 87.06 83 GLU B N 1
ATOM 6272 C CA . GLU B 1 83 ? 34.5 -53.656 -10.766 1 87.06 83 GLU B CA 1
ATOM 6273 C C . GLU B 1 83 ? 35.812 -53.812 -11.555 1 87.06 83 GLU B C 1
ATOM 6275 O O . GLU B 1 83 ? 35.844 -53.469 -12.734 1 87.06 83 GLU B O 1
ATOM 6280 N N . ASN B 1 84 ? 36.844 -54.188 -10.883 1 84.94 84 ASN B N 1
ATOM 6281 C CA . ASN B 1 84 ? 38.188 -54.469 -11.445 1 84.94 84 ASN B CA 1
ATOM 6282 C C . ASN B 1 84 ? 38.469 -55.969 -11.484 1 84.94 84 ASN B C 1
ATOM 6284 O O . ASN B 1 84 ? 38.5 -56.625 -10.453 1 84.94 84 ASN B O 1
ATOM 6288 N N . ASP B 1 85 ? 38.562 -56.531 -12.734 1 79.94 85 ASP B N 1
ATOM 6289 C CA . ASP B 1 85 ? 38.906 -57.969 -12.812 1 79.94 85 ASP B CA 1
ATOM 6290 C C . ASP B 1 85 ? 40.406 -58.125 -13.062 1 79.94 85 ASP B C 1
ATOM 6292 O O . ASP B 1 85 ? 40.844 -59.125 -13.664 1 79.94 85 ASP B O 1
ATOM 6296 N N . LYS B 1 86 ? 41.219 -57.281 -12.672 1 79.94 86 LYS B N 1
ATOM 6297 C CA . LYS B 1 86 ? 42.688 -57.25 -12.758 1 79.94 86 LYS B CA 1
ATOM 6298 C C . LYS B 1 86 ? 43.156 -56.938 -14.18 1 79.94 86 LYS B C 1
ATOM 6300 O O . LYS B 1 86 ? 44.188 -56.281 -14.367 1 79.94 86 LYS B O 1
ATOM 6305 N N . ASN B 1 87 ? 42.406 -57.375 -15.164 1 85.31 87 ASN B N 1
ATOM 6306 C CA . ASN B 1 87 ? 42.781 -57.156 -16.547 1 85.31 87 ASN B CA 1
ATOM 6307 C C . ASN B 1 87 ? 42.094 -55.938 -17.125 1 85.31 87 ASN B C 1
ATOM 6309 O O . ASN B 1 87 ? 42.531 -55.344 -18.125 1 85.31 87 ASN B O 1
ATOM 6313 N N . GLN B 1 88 ? 41 -55.656 -16.531 1 88.25 88 GLN B N 1
ATOM 6314 C CA . GLN B 1 88 ? 40.219 -54.5 -17.031 1 88.25 88 GLN B CA 1
ATOM 6315 C C . GLN B 1 88 ? 39.469 -53.812 -15.914 1 88.25 88 GLN B C 1
ATOM 6317 O O . GLN B 1 88 ? 39.156 -54.438 -14.883 1 88.25 88 GLN B O 1
ATOM 6322 N N . MET B 1 89 ? 39.25 -52.594 -16.016 1 91.5 89 MET B N 1
ATOM 6323 C CA . MET B 1 89 ? 38.5 -51.812 -15.055 1 91.5 89 MET B CA 1
ATOM 6324 C C . MET B 1 89 ? 37.25 -51.219 -15.711 1 91.5 89 MET B C 1
ATOM 6326 O O . MET B 1 89 ? 37.312 -50.719 -16.828 1 91.5 89 MET B O 1
ATOM 6330 N N . LEU B 1 90 ? 36.062 -51.438 -15.031 1 92.19 90 LEU B N 1
ATOM 6331 C CA . LEU B 1 90 ? 34.812 -50.875 -15.5 1 92.19 90 LEU B CA 1
ATOM 6332 C C . LEU B 1 90 ? 34.594 -49.5 -14.891 1 92.19 90 LEU B C 1
ATOM 6334 O O . LEU B 1 90 ? 34.812 -49.281 -13.695 1 92.19 90 LEU B O 1
ATOM 6338 N N . TYR B 1 91 ? 34.281 -48.594 -15.711 1 94.88 91 TYR B N 1
ATOM 6339 C CA . TYR B 1 91 ? 34 -47.219 -15.258 1 94.88 91 TYR B CA 1
ATOM 6340 C C . TYR B 1 91 ? 32.594 -46.781 -15.688 1 94.88 91 TYR B C 1
ATOM 6342 O O . TYR B 1 91 ? 32.062 -47.312 -16.672 1 94.88 91 TYR B O 1
ATOM 6350 N N . SER B 1 92 ? 31.938 -45.938 -14.914 1 96.56 92 SER B N 1
ATOM 6351 C CA . SER B 1 92 ? 30.719 -45.219 -15.289 1 96.56 92 SER B CA 1
ATOM 6352 C C . SER B 1 92 ? 30.906 -43.719 -15.211 1 96.56 92 SER B C 1
ATOM 6354 O O . SER B 1 92 ? 31.625 -43.219 -14.336 1 96.56 92 SER B O 1
ATOM 6356 N N . MET B 1 93 ? 30.281 -43.125 -16.156 1 97.25 93 MET B N 1
ATOM 6357 C CA . MET B 1 93 ? 30.469 -41.656 -16.25 1 97.25 93 MET B CA 1
ATOM 6358 C C . MET B 1 93 ? 29.172 -40.969 -16.656 1 97.25 93 MET B C 1
ATOM 6360 O O . MET B 1 93 ? 28.406 -41.5 -17.469 1 97.25 93 MET B O 1
ATOM 6364 N N . LYS B 1 94 ? 28.906 -39.75 -15.992 1 98.44 94 LYS B N 1
ATOM 6365 C CA . LYS B 1 94 ? 27.844 -38.875 -16.453 1 98.44 94 LYS B CA 1
ATOM 6366 C C . LYS B 1 94 ? 28.406 -37.594 -17.047 1 98.44 94 LYS B C 1
ATOM 6368 O O . LYS B 1 94 ? 29.281 -36.969 -16.469 1 98.44 94 LYS B O 1
ATOM 6373 N N . VAL B 1 95 ? 27.969 -37.25 -18.203 1 98.44 95 VAL B N 1
ATOM 6374 C CA . VAL B 1 95 ? 28.422 -36.062 -18.922 1 98.44 95 VAL B CA 1
ATOM 6375 C C . VAL B 1 95 ? 27.25 -35.125 -19.156 1 98.44 95 VAL B C 1
ATOM 6377 O O . VAL B 1 95 ? 26.188 -35.562 -19.609 1 98.44 95 VAL B O 1
ATOM 6380 N N . CYS B 1 96 ? 27.375 -33.812 -18.797 1 98.06 96 CYS B N 1
ATOM 6381 C CA . CYS B 1 96 ? 26.391 -32.781 -19.016 1 98.06 96 CYS B CA 1
ATOM 6382 C C . CYS B 1 96 ? 27 -31.594 -19.766 1 98.06 96 CYS B C 1
ATOM 6384 O O . CYS B 1 96 ? 28.219 -31.484 -19.859 1 98.06 96 CYS B O 1
ATOM 6386 N N . PRO B 1 97 ? 26.172 -30.766 -20.344 1 97.44 97 PRO B N 1
ATOM 6387 C CA . PRO B 1 97 ? 26.75 -29.594 -21.016 1 97.44 97 PRO B CA 1
ATOM 6388 C C . PRO B 1 97 ? 27.328 -28.578 -20.047 1 97.44 97 PRO B C 1
ATOM 6390 O O . PRO B 1 97 ? 26.984 -28.594 -18.859 1 97.44 97 PRO B O 1
ATOM 6393 N N . PRO B 1 98 ? 28.172 -27.656 -20.578 1 96.06 98 PRO B N 1
ATOM 6394 C CA . PRO B 1 98 ? 28.75 -26.625 -19.703 1 96.06 98 PRO B CA 1
ATOM 6395 C C . PRO B 1 98 ? 27.703 -25.812 -18.969 1 96.06 98 PRO B C 1
ATOM 6397 O O . PRO B 1 98 ? 27.938 -25.312 -17.875 1 96.06 98 PRO B O 1
ATOM 6400 N N . LEU B 1 99 ? 26.516 -25.656 -19.531 1 97.38 99 LEU B N 1
ATOM 6401 C CA . LEU B 1 99 ? 25.422 -24.906 -18.906 1 97.38 99 LEU B CA 1
ATOM 6402 C C . LEU B 1 99 ? 25.078 -25.5 -17.547 1 97.38 99 LEU B C 1
ATOM 6404 O O . LEU B 1 99 ? 24.5 -24.812 -16.703 1 97.38 99 LEU B O 1
ATOM 6408 N N . TRP B 1 100 ? 25.406 -26.719 -17.344 1 97.38 100 TRP B N 1
ATOM 6409 C CA . TRP B 1 100 ? 25.125 -27.422 -16.094 1 97.38 100 TRP B CA 1
ATOM 6410 C C . TRP B 1 100 ? 25.75 -26.703 -14.906 1 97.38 100 TRP B C 1
ATOM 6412 O O . TRP B 1 100 ? 25.219 -26.734 -13.797 1 97.38 100 TRP B O 1
ATOM 6422 N N . ARG B 1 101 ? 26.828 -25.953 -15.109 1 96.12 101 ARG B N 1
ATOM 6423 C CA . ARG B 1 101 ? 27.531 -25.203 -14.07 1 96.12 101 ARG B CA 1
ATOM 6424 C C . ARG B 1 101 ? 26.609 -24.172 -13.43 1 96.12 101 ARG B C 1
ATOM 6426 O O . ARG B 1 101 ? 26.719 -23.891 -12.234 1 96.12 101 ARG B O 1
ATOM 6433 N N . THR B 1 102 ? 25.719 -23.688 -14.172 1 97 102 THR B N 1
ATOM 6434 C CA . THR B 1 102 ? 24.844 -22.625 -13.703 1 97 102 THR B CA 1
ATOM 6435 C C . THR B 1 102 ? 23.875 -23.141 -12.641 1 97 102 THR B C 1
ATOM 6437 O O . THR B 1 102 ? 23.281 -22.359 -11.906 1 97 102 THR B O 1
ATOM 6440 N N . GLY B 1 103 ? 23.766 -24.453 -12.547 1 97.12 103 GLY B N 1
ATOM 6441 C CA . GLY B 1 103 ? 22.906 -25.047 -11.539 1 97.12 103 GLY B CA 1
ATOM 6442 C C . GLY B 1 103 ? 23.547 -25.109 -10.164 1 97.12 103 GLY B C 1
ATOM 6443 O O . GLY B 1 103 ? 22.875 -25.359 -9.164 1 97.12 103 GLY B O 1
ATOM 6444 N N . LEU B 1 104 ? 24.828 -24.734 -10.055 1 96.38 104 LEU B N 1
ATOM 6445 C CA . LEU B 1 104 ? 25.562 -24.891 -8.812 1 96.38 104 LEU B CA 1
ATOM 6446 C C . LEU B 1 104 ? 25.75 -23.547 -8.117 1 96.38 104 LEU B C 1
ATOM 6448 O O . LEU B 1 104 ? 26.156 -23.5 -6.949 1 96.38 104 LEU B O 1
ATOM 6452 N N . ARG B 1 105 ? 25.453 -22.516 -8.82 1 96.12 105 ARG B N 1
ATOM 6453 C CA . ARG B 1 105 ? 25.594 -21.172 -8.266 1 96.12 105 ARG B CA 1
ATOM 6454 C C . ARG B 1 105 ? 24.219 -20.562 -7.953 1 96.12 105 ARG B C 1
ATOM 6456 O O . ARG B 1 105 ? 23.297 -20.656 -8.758 1 96.12 105 ARG B O 1
ATOM 6463 N N . GLN B 1 106 ? 24.047 -20.031 -6.723 1 96.12 106 GLN B N 1
ATOM 6464 C CA . GLN B 1 106 ? 22.875 -19.297 -6.273 1 96.12 106 GLN B CA 1
ATOM 6465 C C . GLN B 1 106 ? 23.219 -17.859 -5.906 1 96.12 106 GLN B C 1
ATOM 6467 O O . GLN B 1 106 ? 24.281 -17.594 -5.336 1 96.12 106 GLN B O 1
ATOM 6472 N N . ASN B 1 107 ? 22.312 -16.891 -6.27 1 96.31 107 ASN B N 1
ATOM 6473 C CA . ASN B 1 107 ? 22.703 -15.5 -6.121 1 96.31 107 ASN B CA 1
ATOM 6474 C C . ASN B 1 107 ? 21.5 -14.594 -5.879 1 96.31 107 ASN B C 1
ATOM 6476 O O . ASN B 1 107 ? 20.359 -14.992 -6.102 1 96.31 107 ASN B O 1
ATOM 6480 N N . PHE B 1 108 ? 21.75 -13.43 -5.266 1 95.62 108 PHE B N 1
ATOM 6481 C CA . PHE B 1 108 ? 20.906 -12.242 -5.27 1 95.62 108 PHE B CA 1
ATOM 6482 C C . PHE B 1 108 ? 21.562 -11.109 -6.051 1 95.62 108 PHE B C 1
ATOM 6484 O O . PHE B 1 108 ? 22.656 -10.672 -5.711 1 95.62 108 PHE B O 1
ATOM 6491 N N . ARG B 1 109 ? 20.875 -10.742 -7.074 1 96.19 109 ARG B N 1
ATOM 6492 C CA . ARG B 1 109 ? 21.5 -9.719 -7.902 1 96.19 109 ARG B CA 1
ATOM 6493 C C . ARG B 1 109 ? 20.438 -8.883 -8.625 1 96.19 109 ARG B C 1
ATOM 6495 O O . ARG B 1 109 ? 19.328 -9.352 -8.859 1 96.19 109 ARG B O 1
ATOM 6502 N N . ILE B 1 110 ? 20.844 -7.59 -8.961 1 97 110 ILE B N 1
ATOM 6503 C CA . ILE B 1 110 ? 19.953 -6.668 -9.664 1 97 110 ILE B CA 1
ATOM 6504 C C . ILE B 1 110 ? 20.547 -6.32 -11.031 1 97 110 ILE B C 1
ATOM 6506 O O . ILE B 1 110 ? 21.719 -5.945 -11.125 1 97 110 ILE B O 1
ATOM 6510 N N . PHE B 1 111 ? 19.797 -6.527 -12.062 1 97.69 111 PHE B N 1
ATOM 6511 C CA . PHE B 1 111 ? 20.094 -6.012 -13.391 1 97.69 111 PHE B CA 1
ATOM 6512 C C . PHE B 1 111 ? 19.266 -4.762 -13.688 1 97.69 111 PHE B C 1
ATOM 6514 O O . PHE B 1 111 ? 18.062 -4.73 -13.438 1 97.69 111 PHE B O 1
ATOM 6521 N N . GLN B 1 112 ? 19.875 -3.684 -14.164 1 96.94 112 GLN B N 1
ATOM 6522 C CA . GLN B 1 112 ? 19.188 -2.432 -14.445 1 96.94 112 GLN B CA 1
ATOM 6523 C C . GLN B 1 112 ? 19.344 -2.031 -15.906 1 96.94 112 GLN B C 1
ATOM 6525 O O . GLN B 1 112 ? 20.453 -1.902 -16.406 1 96.94 112 GLN B O 1
ATOM 6530 N N . ASN B 1 113 ? 18.219 -1.824 -16.578 1 96.44 113 ASN B N 1
ATOM 6531 C CA . ASN B 1 113 ? 18.156 -1.351 -17.953 1 96.44 113 ASN B CA 1
ATOM 6532 C C . ASN B 1 113 ? 18.922 -2.271 -18.906 1 96.44 113 ASN B C 1
ATOM 6534 O O . ASN B 1 113 ? 19.734 -1.81 -19.703 1 96.44 113 ASN B O 1
ATOM 6538 N N . GLU B 1 114 ? 18.703 -3.504 -18.75 1 97 114 GLU B N 1
ATOM 6539 C CA . GLU B 1 114 ? 19.328 -4.52 -19.594 1 97 114 GLU B CA 1
ATOM 6540 C C . GLU B 1 114 ? 18.281 -5.383 -20.297 1 97 114 GLU B C 1
ATOM 6542 O O . GLU B 1 114 ? 17.203 -5.617 -19.75 1 97 114 GLU B O 1
ATOM 6547 N N . ASP B 1 115 ? 18.609 -5.777 -21.453 1 96.81 115 ASP B N 1
ATOM 6548 C CA . ASP B 1 115 ? 17.719 -6.68 -22.188 1 96.81 115 ASP B CA 1
ATOM 6549 C C . ASP B 1 115 ? 18.078 -8.141 -21.906 1 96.81 115 ASP B C 1
ATOM 6551 O O . ASP B 1 115 ? 19.047 -8.43 -21.188 1 96.81 115 ASP B O 1
ATOM 6555 N N . ILE B 1 116 ? 17.359 -9.016 -22.438 1 97.25 116 ILE B N 1
ATOM 6556 C CA . ILE B 1 116 ? 17.453 -10.43 -22.094 1 97.25 116 ILE B CA 1
ATOM 6557 C C . ILE B 1 116 ? 18.781 -10.984 -22.578 1 97.25 116 ILE B C 1
ATOM 6559 O O . ILE B 1 116 ? 19.375 -11.852 -21.938 1 97.25 116 ILE B O 1
ATOM 6563 N N . GLU B 1 117 ? 19.25 -10.57 -23.719 1 97.69 117 GLU B N 1
ATOM 6564 C CA . GLU B 1 117 ? 20.531 -11.039 -24.234 1 97.69 117 GLU B CA 1
ATOM 6565 C C . GLU B 1 117 ? 21.672 -10.664 -23.297 1 97.69 117 GLU B C 1
ATOM 6567 O O . GLU B 1 117 ? 22.547 -11.492 -23 1 97.69 117 GLU B O 1
ATOM 6572 N N . SER B 1 118 ? 21.641 -9.406 -22.875 1 97.5 118 SER B N 1
ATOM 6573 C CA . SER B 1 118 ? 22.672 -8.938 -21.953 1 97.5 118 SER B CA 1
ATOM 6574 C C . SER B 1 118 ? 22.625 -9.695 -20.625 1 97.5 118 SER B C 1
ATOM 6576 O O . SER B 1 118 ? 23.656 -10.07 -20.094 1 97.5 118 SER B O 1
ATOM 6578 N N . ILE B 1 119 ? 21.484 -9.938 -20.094 1 97.88 119 ILE B N 1
ATOM 6579 C CA . ILE B 1 119 ? 21.297 -10.617 -18.812 1 97.88 119 ILE B CA 1
ATOM 6580 C C . ILE B 1 119 ? 21.797 -12.055 -18.906 1 97.88 119 ILE B C 1
ATOM 6582 O O . ILE B 1 119 ? 22.625 -12.492 -18.109 1 97.88 119 ILE B O 1
ATOM 6586 N N . LEU B 1 120 ? 21.312 -12.773 -19.922 1 97.94 120 LEU B N 1
ATOM 6587 C CA . LEU B 1 120 ? 21.703 -14.172 -20.062 1 97.94 120 LEU B CA 1
ATOM 6588 C C . LEU B 1 120 ? 23.188 -14.273 -20.391 1 97.94 120 LEU B C 1
ATOM 6590 O O . LEU B 1 120 ? 23.875 -15.188 -19.922 1 97.94 120 LEU B O 1
ATOM 6594 N N . GLY B 1 121 ? 23.688 -13.328 -21.172 1 97.69 121 GLY B N 1
ATOM 6595 C CA . GLY B 1 121 ? 25.109 -13.297 -21.469 1 97.69 121 GLY B CA 1
ATOM 6596 C C . GLY B 1 121 ? 25.984 -13.18 -20.234 1 97.69 121 GLY B C 1
ATOM 6597 O O . GLY B 1 121 ? 27.016 -13.844 -20.125 1 97.69 121 GLY B O 1
ATOM 6598 N N . THR B 1 122 ? 25.547 -12.297 -19.359 1 97.06 122 THR B N 1
ATOM 6599 C CA . THR B 1 122 ? 26.281 -12.117 -18.109 1 97.06 122 THR B CA 1
ATOM 6600 C C . THR B 1 122 ? 26.312 -13.414 -17.297 1 97.06 122 THR B C 1
ATOM 6602 O O . THR B 1 122 ? 27.375 -13.812 -16.797 1 97.06 122 THR B O 1
ATOM 6605 N N . ILE B 1 123 ? 25.203 -14.109 -17.219 1 97.56 123 ILE B N 1
ATOM 6606 C CA . ILE B 1 123 ? 25.094 -15.359 -16.469 1 97.56 123 ILE B CA 1
ATOM 6607 C C . ILE B 1 123 ? 25.984 -16.422 -17.109 1 97.56 123 ILE B C 1
ATOM 6609 O O . ILE B 1 123 ? 26.703 -17.141 -16.406 1 97.56 123 ILE B O 1
ATOM 6613 N N . LEU B 1 124 ? 25.906 -16.531 -18.391 1 98.06 124 LEU B N 1
ATOM 6614 C CA . LEU B 1 124 ? 26.688 -17.531 -19.109 1 98.06 124 LEU B CA 1
ATOM 6615 C C . LEU B 1 124 ? 28.188 -17.266 -18.969 1 98.06 124 LEU B C 1
ATOM 6617 O O . LEU B 1 124 ? 28.953 -18.172 -18.672 1 98.06 124 LEU B O 1
ATOM 6621 N N . GLN B 1 125 ? 28.562 -16 -19.078 1 96.81 125 GLN B N 1
ATOM 6622 C CA . GLN B 1 125 ? 29.969 -15.625 -18.984 1 96.81 125 GLN B CA 1
ATOM 6623 C C . GLN B 1 125 ? 30.531 -15.938 -17.594 1 96.81 125 GLN B C 1
ATOM 6625 O O . GLN B 1 125 ? 31.625 -16.484 -17.469 1 96.81 125 GLN B O 1
ATOM 6630 N N . GLU B 1 126 ? 29.797 -15.625 -16.625 1 96.19 126 GLU B N 1
ATOM 6631 C CA . GLU B 1 126 ? 30.25 -15.828 -15.258 1 96.19 126 GLU B CA 1
ATOM 6632 C C . GLU B 1 126 ? 30.406 -17.312 -14.938 1 96.19 126 GLU B C 1
ATOM 6634 O O . GLU B 1 126 ? 31.125 -17.688 -14.016 1 96.19 126 GLU B O 1
ATOM 6639 N N . ASN B 1 127 ? 29.719 -18.141 -15.688 1 96.44 127 ASN B N 1
ATOM 6640 C CA . ASN B 1 127 ? 29.781 -19.578 -15.422 1 96.44 127 ASN B CA 1
ATOM 6641 C C . ASN B 1 127 ? 30.641 -20.297 -16.438 1 96.44 127 ASN B C 1
ATOM 6643 O O . ASN B 1 127 ? 30.594 -21.531 -16.547 1 96.44 127 ASN B O 1
ATOM 6647 N N . GLY B 1 128 ? 31.328 -19.594 -17.281 1 94.19 128 GLY B N 1
ATOM 6648 C CA . GLY B 1 128 ? 32.312 -20.172 -18.188 1 94.19 128 GLY B CA 1
ATOM 6649 C C . GLY B 1 128 ? 31.672 -20.781 -19.422 1 94.19 128 GLY B C 1
ATOM 6650 O O . GLY B 1 128 ? 32.25 -21.641 -20.078 1 94.19 128 GLY B O 1
ATOM 6651 N N . VAL B 1 129 ? 30.438 -20.5 -19.672 1 95.75 129 VAL B N 1
ATOM 6652 C CA . VAL B 1 129 ? 29.797 -20.922 -20.922 1 95.75 129 VAL B CA 1
ATOM 6653 C C . VAL B 1 129 ? 30.094 -19.891 -22.016 1 95.75 129 VAL B C 1
ATOM 6655 O O . VAL B 1 129 ? 29.359 -18.906 -22.172 1 95.75 129 VAL B O 1
ATOM 6658 N N . THR B 1 130 ? 31.047 -20.109 -22.75 1 92.19 130 THR B N 1
ATOM 6659 C CA . THR B 1 130 ? 31.547 -19.109 -23.688 1 92.19 130 THR B CA 1
ATOM 6660 C C . THR B 1 130 ? 31 -19.344 -25.094 1 92.19 130 THR B C 1
ATOM 6662 O O . THR B 1 130 ? 30.859 -18.406 -25.875 1 92.19 130 THR B O 1
ATOM 6665 N N . GLU B 1 131 ? 30.75 -20.578 -25.391 1 93.06 131 GLU B N 1
ATOM 6666 C CA . GLU B 1 131 ? 30.234 -20.891 -26.719 1 93.06 131 GLU B CA 1
ATOM 6667 C C . GLU B 1 131 ? 28.703 -20.875 -26.734 1 93.06 131 GLU B C 1
ATOM 6669 O O . GLU B 1 131 ? 28.078 -21.922 -26.5 1 93.06 131 GLU B O 1
ATOM 6674 N N . TRP B 1 132 ? 28.125 -19.766 -26.953 1 95.62 132 TRP B N 1
ATOM 6675 C CA . TRP B 1 132 ? 26.672 -19.641 -27.078 1 95.62 132 TRP B CA 1
ATOM 6676 C C . TRP B 1 132 ? 26.297 -18.609 -28.141 1 95.62 132 TRP B C 1
ATOM 6678 O O . TRP B 1 132 ? 27.109 -17.766 -28.5 1 95.62 132 TRP B O 1
ATOM 6688 N N . SER B 1 133 ? 25.188 -18.766 -28.75 1 95.5 133 SER B N 1
ATOM 6689 C CA . SER B 1 133 ? 24.734 -17.844 -29.797 1 95.5 133 SER B CA 1
ATOM 6690 C C . SER B 1 133 ? 23.266 -17.5 -29.625 1 95.5 133 SER B C 1
ATOM 6692 O O . SER B 1 133 ? 22.422 -18.391 -29.453 1 95.5 133 SER B O 1
ATOM 6694 N N . PRO B 1 134 ? 22.906 -16.188 -29.641 1 96.19 134 PRO B N 1
ATOM 6695 C CA . PRO B 1 134 ? 21.5 -15.75 -29.625 1 96.19 134 PRO B CA 1
ATOM 6696 C C . PRO B 1 134 ? 20.922 -15.648 -31.031 1 96.19 134 PRO B C 1
ATOM 6698 O O . PRO B 1 134 ? 21.5 -15.008 -31.906 1 96.19 134 PRO B O 1
ATOM 6701 N N . LEU B 1 135 ? 19.875 -16.344 -31.312 1 96.88 135 LEU B N 1
ATOM 6702 C CA . LEU B 1 135 ? 19.094 -16.234 -32.531 1 96.88 135 LEU B CA 1
ATOM 6703 C C . LEU B 1 135 ? 17.703 -15.688 -32.25 1 96.88 135 LEU B C 1
ATOM 6705 O O . LEU B 1 135 ? 16.75 -16.453 -32.156 1 96.88 135 LEU B O 1
ATOM 6709 N N . PHE B 1 136 ? 17.594 -14.359 -32.188 1 96.06 136 PHE B N 1
ATOM 6710 C CA . PHE B 1 136 ? 16.344 -13.695 -31.828 1 96.06 136 PHE B CA 1
ATOM 6711 C C . PHE B 1 136 ? 15.727 -13.016 -33.031 1 96.06 136 PHE B C 1
ATOM 6713 O O . PHE B 1 136 ? 16.375 -12.18 -33.688 1 96.06 136 PHE B O 1
ATOM 6720 N N . SER B 1 137 ? 14.578 -13.375 -33.375 1 95.06 137 SER B N 1
ATOM 6721 C CA . SER B 1 137 ? 13.859 -12.82 -34.5 1 95.06 137 SER B CA 1
ATOM 6722 C C . SER B 1 137 ? 13.086 -11.57 -34.125 1 95.06 137 SER B C 1
ATOM 6724 O O . SER B 1 137 ? 12.773 -10.742 -35 1 95.06 137 SER B O 1
ATOM 6726 N N . GLU B 1 138 ? 12.742 -11.445 -32.875 1 92.69 138 GLU B N 1
ATOM 6727 C CA . GLU B 1 138 ? 11.953 -10.312 -32.406 1 92.69 138 GLU B CA 1
ATOM 6728 C C . GLU B 1 138 ? 12.734 -9.5 -31.375 1 92.69 138 GLU B C 1
ATOM 6730 O O . GLU B 1 138 ? 13.664 -10.008 -30.75 1 92.69 138 GLU B O 1
ATOM 6735 N N . PRO B 1 139 ? 12.281 -8.258 -31.328 1 92.69 139 PRO B N 1
ATOM 6736 C CA . PRO B 1 139 ? 12.945 -7.434 -30.328 1 92.69 139 PRO B CA 1
ATOM 6737 C C . PRO B 1 139 ? 12.578 -7.836 -28.891 1 92.69 139 PRO B C 1
ATOM 6739 O O . PRO B 1 139 ? 11.422 -8.188 -28.625 1 92.69 139 PRO B O 1
ATOM 6742 N N . HIS B 1 140 ? 13.461 -7.805 -28.078 1 96.06 140 HIS B N 1
ATOM 6743 C CA . HIS B 1 140 ? 13.305 -8 -26.641 1 96.06 140 HIS B CA 1
ATOM 6744 C C . HIS B 1 140 ? 13.742 -6.77 -25.859 1 96.06 140 HIS B C 1
ATOM 6746 O O . HIS B 1 140 ? 14.93 -6.617 -25.547 1 96.06 140 HIS B O 1
ATOM 6752 N N . PRO B 1 141 ? 12.789 -5.965 -25.516 1 94.69 141 PRO B N 1
ATOM 6753 C CA . PRO B 1 141 ? 13.133 -4.676 -24.906 1 94.69 141 PRO B CA 1
ATOM 6754 C C . PRO B 1 141 ? 13.883 -4.828 -23.578 1 94.69 141 PRO B C 1
ATOM 6756 O O . PRO B 1 141 ? 13.766 -5.859 -22.922 1 94.69 141 PRO B O 1
ATOM 6759 N N . SER B 1 142 ? 14.594 -3.727 -23.312 1 96.06 142 SER B N 1
ATOM 6760 C CA . SER B 1 142 ? 15.336 -3.688 -22.047 1 96.06 142 SER B CA 1
ATOM 6761 C C . SER B 1 142 ? 14.391 -3.643 -20.859 1 96.06 142 SER B C 1
ATOM 6763 O O . SER B 1 142 ? 13.312 -3.057 -20.938 1 96.06 142 SER B O 1
ATOM 6765 N N . ARG B 1 143 ? 14.812 -4.293 -19.844 1 95.69 143 ARG B N 1
ATOM 6766 C CA . ARG B 1 143 ? 14.102 -4.25 -18.578 1 95.69 143 ARG B CA 1
ATOM 6767 C C . ARG B 1 143 ? 14.703 -3.193 -17.641 1 95.69 143 ARG B C 1
ATOM 6769 O O . ARG B 1 143 ? 15.914 -3.174 -17.422 1 95.69 143 ARG B O 1
ATOM 6776 N N . GLU B 1 144 ? 13.883 -2.336 -17.125 1 94.75 144 GLU B N 1
ATOM 6777 C CA . GLU B 1 144 ? 14.344 -1.268 -16.25 1 94.75 144 GLU B CA 1
ATOM 6778 C C . GLU B 1 144 ? 14.961 -1.832 -14.969 1 94.75 144 GLU B C 1
ATOM 6780 O O . GLU B 1 144 ? 15.969 -1.317 -14.484 1 94.75 144 GLU B O 1
ATOM 6785 N N . PHE B 1 145 ? 14.422 -2.758 -14.445 1 95.69 145 PHE B N 1
ATOM 6786 C CA . PHE B 1 145 ? 14.82 -3.361 -13.18 1 95.69 145 PHE B CA 1
ATOM 6787 C C . PHE B 1 145 ? 14.461 -4.844 -13.148 1 95.69 145 PHE B C 1
ATOM 6789 O O . PHE B 1 145 ? 13.297 -5.211 -13.32 1 95.69 145 PHE B O 1
ATOM 6796 N N . CYS B 1 146 ? 15.383 -5.73 -12.984 1 97.31 146 CYS B N 1
ATOM 6797 C CA . CYS B 1 146 ? 15.203 -7.176 -12.969 1 97.31 146 CYS B CA 1
ATOM 6798 C C . CYS B 1 146 ? 16.047 -7.82 -11.883 1 97.31 146 CYS B C 1
ATOM 6800 O O . CYS B 1 146 ? 17.281 -7.672 -11.883 1 97.31 146 CYS B O 1
ATOM 6802 N N . VAL B 1 147 ? 15.414 -8.609 -10.969 1 97.06 147 VAL B N 1
ATOM 6803 C CA . VAL B 1 147 ? 16.125 -9.117 -9.805 1 97.06 147 VAL B CA 1
ATOM 6804 C C . VAL B 1 147 ? 16.188 -10.641 -9.859 1 97.06 147 VAL B C 1
ATOM 6806 O O . VAL B 1 147 ? 15.172 -11.305 -10.086 1 97.06 147 VAL B O 1
ATOM 6809 N N . GLN B 1 148 ? 17.344 -11.234 -9.812 1 97.75 148 GLN B N 1
ATOM 6810 C CA . GLN B 1 148 ? 17.516 -12.633 -9.438 1 97.75 148 GLN B CA 1
ATOM 6811 C C . GLN B 1 148 ? 17.422 -12.812 -7.922 1 97.75 148 GLN B C 1
ATOM 6813 O O . GLN B 1 148 ? 18.312 -12.398 -7.184 1 97.75 148 GLN B O 1
ATOM 6818 N N . TYR B 1 149 ? 16.422 -13.453 -7.465 1 96.56 149 TYR B N 1
ATOM 6819 C CA . TYR B 1 149 ? 16.125 -13.453 -6.039 1 96.56 149 TYR B CA 1
ATOM 6820 C C . TYR B 1 149 ? 16.312 -14.844 -5.441 1 96.56 149 TYR B C 1
ATOM 6822 O O . TYR B 1 149 ? 15.344 -15.57 -5.219 1 96.56 149 TYR B O 1
ATOM 6830 N N . GLY B 1 150 ? 17.547 -15.148 -5.102 1 95.06 150 GLY B N 1
ATOM 6831 C CA . GLY B 1 150 ? 17.828 -16.406 -4.426 1 95.06 150 GLY B CA 1
ATOM 6832 C C . GLY B 1 150 ? 17.688 -17.609 -5.328 1 95.06 150 GLY B C 1
ATOM 6833 O O . GLY B 1 150 ? 17.469 -18.719 -4.848 1 95.06 150 GLY B O 1
ATOM 6834 N N . GLU B 1 151 ? 17.688 -17.469 -6.547 1 96 151 GLU B N 1
ATOM 6835 C CA . GLU B 1 151 ? 17.641 -18.547 -7.539 1 96 151 GLU B CA 1
ATOM 6836 C C . GLU B 1 151 ? 19.047 -18.969 -7.965 1 96 151 GLU B C 1
ATOM 6838 O O . GLU B 1 151 ? 19.984 -18.172 -7.902 1 96 151 GLU B O 1
ATOM 6843 N N . THR B 1 152 ? 19.078 -20.203 -8.383 1 97.69 152 THR B N 1
ATOM 6844 C CA . THR B 1 152 ? 20.312 -20.578 -9.078 1 97.69 152 THR B CA 1
ATOM 6845 C C . THR B 1 152 ? 20.406 -19.859 -10.422 1 97.69 152 THR B C 1
ATOM 6847 O O . THR B 1 152 ? 19.406 -19.438 -10.984 1 97.69 152 THR B O 1
ATOM 6850 N N . ASP B 1 153 ? 21.625 -19.734 -10.875 1 98.06 153 ASP B N 1
ATOM 6851 C CA . ASP B 1 153 ? 21.797 -19.125 -12.188 1 98.06 153 ASP B CA 1
ATOM 6852 C C . ASP B 1 153 ? 21 -19.875 -13.258 1 98.06 153 ASP B C 1
ATOM 6854 O O . ASP B 1 153 ? 20.453 -19.266 -14.172 1 98.06 153 ASP B O 1
ATOM 6858 N N . TYR B 1 154 ? 20.891 -21.172 -13.117 1 98.19 154 TYR B N 1
ATOM 6859 C CA . TYR B 1 154 ? 20.172 -21.984 -14.078 1 98.19 154 TYR B CA 1
ATOM 6860 C C . TYR B 1 154 ? 18.672 -21.719 -14.008 1 98.19 154 TYR B C 1
ATOM 6862 O O . TYR B 1 154 ? 18.016 -21.531 -15.031 1 98.19 154 TYR B O 1
ATOM 6870 N N . ASP B 1 155 ? 18.125 -21.781 -12.82 1 98 155 ASP B N 1
ATOM 6871 C CA . ASP B 1 155 ? 16.688 -21.547 -12.648 1 98 155 ASP B CA 1
ATOM 6872 C C . ASP B 1 155 ? 16.297 -20.156 -13.156 1 98 155 ASP B C 1
ATOM 6874 O O . ASP B 1 155 ? 15.242 -20 -13.766 1 98 155 ASP B O 1
ATOM 6878 N N . PHE B 1 156 ? 17.141 -19.234 -12.844 1 97.94 156 PHE B N 1
ATOM 6879 C CA . PHE B 1 156 ? 16.906 -17.859 -13.297 1 97.94 156 PHE B CA 1
ATOM 6880 C C . PHE B 1 156 ? 16.938 -17.797 -14.82 1 97.94 156 PHE B C 1
ATOM 6882 O O . PHE B 1 156 ? 16.062 -17.172 -15.438 1 97.94 156 PHE B O 1
ATOM 6889 N N . LEU B 1 157 ? 17.969 -18.391 -15.375 1 98.19 157 LEU B N 1
ATOM 6890 C CA . LEU B 1 157 ? 18.094 -18.422 -16.828 1 98.19 157 LEU B CA 1
ATOM 6891 C C . LEU B 1 157 ? 16.875 -19.078 -17.469 1 98.19 157 LEU B C 1
ATOM 6893 O O . LEU B 1 157 ? 16.312 -18.531 -18.422 1 98.19 157 LEU B O 1
ATOM 6897 N N . CYS B 1 158 ? 16.422 -20.203 -17.016 1 98.12 158 CYS B N 1
ATOM 6898 C CA . CYS B 1 158 ? 15.281 -20.922 -17.562 1 98.12 158 CYS B CA 1
ATOM 6899 C C . CYS B 1 158 ? 14.016 -20.094 -17.453 1 98.12 158 CYS B C 1
ATOM 6901 O O . CYS B 1 158 ? 13.234 -20.016 -18.406 1 98.12 158 CYS B O 1
ATOM 6903 N N . ARG B 1 159 ? 13.828 -19.5 -16.312 1 97.25 159 ARG B N 1
ATOM 6904 C CA . ARG B 1 159 ? 12.625 -18.703 -16.094 1 97.25 159 ARG B CA 1
ATOM 6905 C C . ARG B 1 159 ? 12.594 -17.484 -17.031 1 97.25 159 ARG B C 1
ATOM 6907 O O . ARG B 1 159 ? 11.57 -17.188 -17.641 1 97.25 159 ARG B O 1
ATOM 6914 N N . MET B 1 160 ? 13.711 -16.797 -17.109 1 97 160 MET B N 1
ATOM 6915 C CA . MET B 1 160 ? 13.797 -15.625 -17.969 1 97 160 MET B CA 1
ATOM 6916 C C . MET B 1 160 ? 13.602 -16 -19.438 1 97 160 MET B C 1
ATOM 6918 O O . MET B 1 160 ? 12.922 -15.297 -20.172 1 97 160 MET B O 1
ATOM 6922 N N . ALA B 1 161 ? 14.219 -17.109 -19.812 1 97.88 161 ALA B N 1
ATOM 6923 C CA . ALA B 1 161 ? 14.047 -17.594 -21.188 1 97.88 161 ALA B CA 1
ATOM 6924 C C . ALA B 1 161 ? 12.586 -17.922 -21.469 1 97.88 161 ALA B C 1
ATOM 6926 O O . ALA B 1 161 ? 12.055 -17.531 -22.516 1 97.88 161 ALA B O 1
ATOM 6927 N N . ALA B 1 162 ? 11.977 -18.578 -20.562 1 97.5 162 ALA B N 1
ATOM 6928 C CA . ALA B 1 162 ? 10.57 -18.938 -20.719 1 97.5 162 ALA B CA 1
ATOM 6929 C C . ALA B 1 162 ? 9.688 -17.688 -20.812 1 97.5 162 ALA B C 1
ATOM 6931 O O . ALA B 1 162 ? 8.781 -17.625 -21.641 1 97.5 162 ALA B O 1
ATOM 6932 N N . GLU B 1 163 ? 9.953 -16.75 -20 1 95.62 163 GLU B N 1
ATOM 6933 C CA . GLU B 1 163 ? 9.18 -15.516 -19.984 1 95.62 163 GLU B CA 1
ATOM 6934 C C . GLU B 1 163 ? 9.297 -14.766 -21.297 1 95.62 163 GLU B C 1
ATOM 6936 O O . GLU B 1 163 ? 8.336 -14.141 -21.75 1 95.62 163 GLU B O 1
ATOM 6941 N N . GLU B 1 164 ? 10.461 -14.875 -21.938 1 96.75 164 GLU B N 1
ATOM 6942 C CA . GLU B 1 164 ? 10.727 -14.156 -23.188 1 96.75 164 GLU B CA 1
ATOM 6943 C C . GLU B 1 164 ? 10.484 -15.047 -24.406 1 96.75 164 GLU B C 1
ATOM 6945 O O . GLU B 1 164 ? 10.812 -14.672 -25.531 1 96.75 164 GLU B O 1
ATOM 6950 N N . GLY B 1 165 ? 9.953 -16.234 -24.141 1 96.94 165 GLY B N 1
ATOM 6951 C CA . GLY B 1 165 ? 9.625 -17.125 -25.234 1 96.94 165 GLY B CA 1
ATOM 6952 C C . GLY B 1 165 ? 10.844 -17.703 -25.922 1 96.94 165 GLY B C 1
ATOM 6953 O O . GLY B 1 165 ? 10.805 -18.016 -27.109 1 96.94 165 GLY B O 1
ATOM 6954 N N . ILE B 1 166 ? 11.898 -17.781 -25.219 1 98.06 166 ILE B N 1
ATOM 6955 C CA . ILE B 1 166 ? 13.156 -18.281 -25.75 1 98.06 166 ILE B CA 1
ATOM 6956 C C . ILE B 1 166 ? 13.344 -19.75 -25.344 1 98.06 166 ILE B C 1
ATOM 6958 O O . ILE B 1 166 ? 13.148 -20.109 -24.188 1 98.06 166 ILE B O 1
ATOM 6962 N N . PHE B 1 167 ? 13.586 -20.609 -26.297 1 98.44 167 PHE B N 1
ATOM 6963 C CA . PHE B 1 167 ? 14.023 -21.969 -26 1 98.44 167 PHE B CA 1
ATOM 6964 C C . PHE B 1 167 ? 15.492 -22.156 -26.359 1 98.44 167 PHE B C 1
ATOM 6966 O O . PHE B 1 167 ? 16.062 -21.359 -27.109 1 98.44 167 PHE B O 1
ATOM 6973 N N . PHE B 1 168 ? 16.125 -23.109 -25.75 1 98.25 168 PHE B N 1
ATOM 6974 C CA . PHE B 1 168 ? 17.547 -23.312 -26.031 1 98.25 168 PHE B CA 1
ATOM 6975 C C . PHE B 1 168 ? 17.859 -24.781 -26.219 1 98.25 168 PHE B C 1
ATOM 6977 O O . PHE B 1 168 ? 17.078 -25.656 -25.812 1 98.25 168 PHE B O 1
ATOM 6984 N N . TYR B 1 169 ? 18.969 -25.125 -26.844 1 97.62 169 TYR B N 1
ATOM 6985 C CA . TYR B 1 169 ? 19.469 -26.453 -27.109 1 97.62 169 TYR B CA 1
ATOM 6986 C C . TYR B 1 169 ? 20.953 -26.422 -27.438 1 97.62 169 TYR B C 1
ATOM 6988 O O . TYR B 1 169 ? 21.516 -25.359 -27.703 1 97.62 169 TYR B O 1
ATOM 6996 N N . GLU B 1 170 ? 21.609 -27.594 -27.344 1 95.81 170 GLU B N 1
ATOM 6997 C CA . GLU B 1 170 ? 23.016 -27.75 -27.688 1 95.81 170 GLU B CA 1
ATOM 6998 C C . GLU B 1 170 ? 23.188 -28.188 -29.141 1 95.81 170 GLU B C 1
ATOM 7000 O O . GLU B 1 170 ? 22.656 -29.219 -29.547 1 95.81 170 GLU B O 1
ATOM 7005 N N . GLU B 1 171 ? 23.875 -27.344 -29.859 1 92.81 171 GLU B N 1
ATOM 7006 C CA . GLU B 1 171 ? 24.141 -27.688 -31.25 1 92.81 171 GLU B CA 1
ATOM 7007 C C . GLU B 1 171 ? 25.594 -28.125 -31.469 1 92.81 171 GLU B C 1
ATOM 7009 O O . GLU B 1 171 ? 26.516 -27.453 -31 1 92.81 171 GLU B O 1
ATOM 7014 N N . HIS B 1 172 ? 25.781 -29.281 -32.094 1 88.94 172 HIS B N 1
ATOM 7015 C CA . HIS B 1 172 ? 27.125 -29.75 -32.375 1 88.94 172 HIS B CA 1
ATOM 7016 C C . HIS B 1 172 ? 27.5 -29.469 -33.844 1 88.94 172 HIS B C 1
ATOM 7018 O O . HIS B 1 172 ? 26.641 -29.531 -34.719 1 88.94 172 HIS B O 1
ATOM 7024 N N . ALA B 1 173 ? 28.734 -29.141 -34.031 1 82 173 ALA B N 1
ATOM 7025 C CA . ALA B 1 173 ? 29.25 -28.922 -35.375 1 82 173 ALA B CA 1
ATOM 7026 C C . ALA B 1 173 ? 29.469 -30.25 -36.094 1 82 173 ALA B C 1
ATOM 7028 O O . ALA B 1 173 ? 29.859 -31.234 -35.5 1 82 173 ALA B O 1
ATOM 7029 N N . GLN B 1 174 ? 29.234 -30.266 -37.344 1 74 174 GLN B N 1
ATOM 7030 C CA . GLN B 1 174 ? 29.359 -31.484 -38.125 1 74 174 GLN B CA 1
ATOM 7031 C C . GLN B 1 174 ? 30.828 -31.797 -38.406 1 74 174 GLN B C 1
ATOM 7033 O O . GLN B 1 174 ? 31.219 -32.969 -38.438 1 74 174 GLN B O 1
ATOM 7038 N N . LYS B 1 175 ? 31.594 -30.812 -38.531 1 81 175 LYS B N 1
ATOM 7039 C CA . LYS B 1 175 ? 32.938 -31.031 -39.031 1 81 175 LYS B CA 1
ATOM 7040 C C . LYS B 1 175 ? 33.969 -30.797 -37.938 1 81 175 LYS B C 1
ATOM 7042 O O . LYS B 1 175 ? 35.188 -30.953 -38.188 1 81 175 LYS B O 1
ATOM 7047 N N . SER B 1 176 ? 33.531 -30.375 -36.844 1 84.62 176 SER B N 1
ATOM 7048 C CA . SER B 1 176 ? 34.469 -30.125 -35.719 1 84.62 176 SER B CA 1
ATOM 7049 C C . SER B 1 176 ? 33.875 -30.594 -34.406 1 84.62 176 SER B C 1
ATOM 7051 O O . SER B 1 176 ? 32.719 -31.062 -34.375 1 84.62 176 SER B O 1
ATOM 7053 N N . THR B 1 177 ? 34.625 -30.562 -33.375 1 85.5 177 THR B N 1
ATOM 7054 C CA . THR B 1 177 ? 34.188 -30.969 -32.062 1 85.5 177 THR B CA 1
ATOM 7055 C C . THR B 1 177 ? 33.5 -29.812 -31.344 1 85.5 177 THR B C 1
ATOM 7057 O O . THR B 1 177 ? 33.188 -29.906 -30.156 1 85.5 177 THR B O 1
ATOM 7060 N N . ASP B 1 178 ? 33.25 -28.828 -32.156 1 88.94 178 ASP B N 1
ATOM 7061 C CA . ASP B 1 178 ? 32.656 -27.641 -31.547 1 88.94 178 ASP B CA 1
ATOM 7062 C C . ASP B 1 178 ? 31.172 -27.875 -31.219 1 88.94 178 ASP B C 1
ATOM 7064 O O . ASP B 1 178 ? 30.469 -28.578 -31.953 1 88.94 178 ASP B O 1
ATOM 7068 N N . GLN B 1 179 ? 30.797 -27.438 -30.078 1 93.06 179 GLN B N 1
ATOM 7069 C CA . GLN B 1 179 ? 29.406 -27.453 -29.609 1 93.06 179 GLN B CA 1
ATOM 7070 C C . GLN B 1 179 ? 29.031 -26.125 -28.969 1 93.06 179 GLN B C 1
ATOM 7072 O O . GLN B 1 179 ? 29.828 -25.516 -28.266 1 93.06 179 GLN B O 1
ATOM 7077 N N . SER B 1 180 ? 27.844 -25.656 -29.391 1 94 180 SER B N 1
ATOM 7078 C CA . SER B 1 180 ? 27.438 -24.344 -28.906 1 94 180 SER B CA 1
ATOM 7079 C C . SER B 1 180 ? 26.016 -24.375 -28.359 1 94 180 SER B C 1
ATOM 7081 O O . SER B 1 180 ? 25.156 -25.094 -28.891 1 94 180 SER B O 1
ATOM 7083 N N . LEU B 1 181 ? 25.844 -23.625 -27.266 1 97.12 181 LEU B N 1
ATOM 7084 C CA . LEU B 1 181 ? 24.5 -23.375 -26.766 1 97.12 181 LEU B CA 1
ATOM 7085 C C . LEU B 1 181 ? 23.766 -22.359 -27.625 1 97.12 181 LEU B C 1
ATOM 7087 O O . LEU B 1 181 ? 24.234 -21.25 -27.828 1 97.12 181 LEU B O 1
ATOM 7091 N N . VAL B 1 182 ? 22.625 -22.75 -28.172 1 97.69 182 VAL B N 1
ATOM 7092 C CA . VAL B 1 182 ? 21.859 -21.844 -29.016 1 97.69 182 VAL B CA 1
ATOM 7093 C C . VAL B 1 182 ? 20.609 -21.375 -28.266 1 97.69 182 VAL B C 1
ATOM 7095 O O . VAL B 1 182 ? 19.828 -22.188 -27.781 1 97.69 182 VAL B O 1
ATOM 7098 N N . LEU B 1 183 ? 20.406 -20.094 -28.125 1 98 183 LEU B N 1
ATOM 7099 C CA . LEU B 1 183 ? 19.188 -19.469 -27.641 1 98 183 LEU B CA 1
ATOM 7100 C C . LEU B 1 183 ? 18.344 -18.953 -28.797 1 98 183 LEU B C 1
ATOM 7102 O O . LEU B 1 183 ? 18.766 -18.078 -29.547 1 98 183 LEU B O 1
ATOM 7106 N N . CYS B 1 184 ? 17.188 -19.531 -28.906 1 97.69 184 CYS B N 1
ATOM 7107 C CA . CYS B 1 184 ? 16.375 -19.266 -30.094 1 97.69 184 CYS B CA 1
ATOM 7108 C C . CYS B 1 184 ? 14.953 -18.906 -29.719 1 97.69 184 CYS B C 1
ATOM 7110 O O . CYS B 1 184 ? 14.406 -19.438 -28.734 1 97.69 184 CYS B O 1
ATOM 7112 N N . ASP B 1 185 ? 14.273 -17.953 -30.547 1 97.12 185 ASP B N 1
ATOM 7113 C CA . ASP B 1 185 ? 12.906 -17.578 -30.203 1 97.12 185 ASP B CA 1
ATOM 7114 C C . ASP B 1 185 ? 11.953 -17.891 -31.344 1 97.12 185 ASP B C 1
ATOM 7116 O O . ASP B 1 185 ? 10.828 -17.391 -31.375 1 97.12 185 ASP B O 1
ATOM 7120 N N . THR B 1 186 ? 12.445 -18.656 -32.375 1 97.06 186 THR B N 1
ATOM 7121 C CA . THR B 1 186 ? 11.555 -19.047 -33.438 1 97.06 186 THR B CA 1
ATOM 7122 C C . THR B 1 186 ? 12.039 -20.328 -34.125 1 97.06 186 THR B C 1
ATOM 7124 O O . THR B 1 186 ? 13.242 -20.562 -34.219 1 97.06 186 THR B O 1
ATOM 7127 N N . VAL B 1 187 ? 11.172 -21.125 -34.562 1 96.62 187 VAL B N 1
ATOM 7128 C CA . VAL B 1 187 ? 11.469 -22.375 -35.25 1 96.62 187 VAL B CA 1
ATOM 7129 C C . VAL B 1 187 ? 12.117 -22.078 -36.594 1 96.62 187 VAL B C 1
ATOM 7131 O O . VAL B 1 187 ? 12.883 -22.891 -37.125 1 96.62 187 VAL B O 1
ATOM 7134 N N . ARG B 1 188 ? 11.977 -20.953 -37.125 1 94.94 188 ARG B N 1
ATOM 7135 C CA . ARG B 1 188 ? 12.461 -20.578 -38.469 1 94.94 188 ARG B CA 1
ATOM 7136 C C . ARG B 1 188 ? 13.984 -20.531 -38.5 1 94.94 188 ARG B C 1
ATOM 7138 O O . ARG B 1 188 ? 14.594 -20.641 -39.562 1 94.94 188 ARG B O 1
ATOM 7145 N N . TYR B 1 189 ? 14.562 -20.344 -37.375 1 94.94 189 TYR B N 1
ATOM 7146 C CA . TYR B 1 189 ? 16.016 -20.219 -37.312 1 94.94 189 TYR B CA 1
ATOM 7147 C C . TYR B 1 189 ? 16.672 -21.578 -37.125 1 94.94 189 TYR B C 1
ATOM 7149 O O . TYR B 1 189 ? 17.906 -21.688 -37.156 1 94.94 189 TYR B O 1
ATOM 7157 N N . LEU B 1 190 ? 15.883 -22.609 -36.906 1 95.38 190 LEU B N 1
ATOM 7158 C CA . LEU B 1 190 ? 16.453 -23.938 -36.812 1 95.38 190 LEU B CA 1
ATOM 7159 C C . LEU B 1 190 ? 17.047 -24.359 -38.156 1 95.38 190 LEU B C 1
ATOM 7161 O O . LEU B 1 190 ? 16.594 -23.906 -39.219 1 95.38 190 LEU B O 1
ATOM 7165 N N . PRO B 1 191 ? 18.016 -25.25 -38.125 1 92.25 191 PRO B N 1
ATOM 7166 C CA . PRO B 1 191 ? 18.609 -25.703 -39.375 1 92.25 191 PRO B CA 1
ATOM 7167 C C . PRO B 1 191 ? 17.609 -26.344 -40.312 1 92.25 191 PRO B C 1
ATOM 7169 O O . PRO B 1 191 ? 16.531 -26.75 -39.875 1 92.25 191 PRO B O 1
ATOM 7172 N N . GLU B 1 192 ? 18 -26.469 -41.562 1 92.19 192 GLU B N 1
ATOM 7173 C CA . GLU B 1 192 ? 17.141 -27.062 -42.594 1 92.19 192 GLU B CA 1
ATOM 7174 C C . GLU B 1 192 ? 16.812 -28.516 -42.281 1 92.19 192 GLU B C 1
ATOM 7176 O O . GLU B 1 192 ? 17.656 -29.25 -41.75 1 92.19 192 GLU B O 1
ATOM 7181 N N . SER B 1 193 ? 15.625 -28.891 -42.688 1 95.12 193 SER B N 1
ATOM 7182 C CA . SER B 1 193 ? 15.141 -30.234 -42.375 1 95.12 193 SER B CA 1
ATOM 7183 C C . SER B 1 193 ? 15.758 -31.25 -43.344 1 95.12 193 SER B C 1
ATOM 7185 O O . SER B 1 193 ? 16.234 -30.891 -44.406 1 95.12 193 SER B O 1
ATOM 7187 N N . PHE B 1 194 ? 15.82 -32.469 -42.938 1 94.44 194 PHE B N 1
ATOM 7188 C CA . PHE B 1 194 ? 16.203 -33.562 -43.812 1 94.44 194 PHE B CA 1
ATOM 7189 C C . PHE B 1 194 ? 15.086 -34.625 -43.875 1 94.44 194 PHE B C 1
ATOM 7191 O O . PHE B 1 194 ? 14.305 -34.781 -42.938 1 94.44 194 PHE B O 1
ATOM 7198 N N . GLU B 1 195 ? 15.039 -35.375 -44.969 1 96.38 195 GLU B N 1
ATOM 7199 C CA . GLU B 1 195 ? 14 -36.375 -45.188 1 96.38 195 GLU B CA 1
ATOM 7200 C C . GLU B 1 195 ? 14.375 -37.688 -44.562 1 96.38 195 GLU B C 1
ATOM 7202 O O . GLU B 1 195 ? 15.539 -38.094 -44.594 1 96.38 195 GLU B O 1
ATOM 7207 N N . ILE B 1 196 ? 13.477 -38.281 -43.969 1 96.38 196 ILE B N 1
ATOM 7208 C CA . ILE B 1 196 ? 13.656 -39.625 -43.438 1 96.38 196 ILE B CA 1
ATOM 7209 C C . ILE B 1 196 ? 12.414 -40.469 -43.719 1 96.38 196 ILE B C 1
ATOM 7211 O O . ILE B 1 196 ? 11.297 -40.062 -43.375 1 96.38 196 ILE B O 1
ATOM 7215 N N . PRO B 1 197 ? 12.523 -41.594 -44.375 1 94.75 197 PRO B N 1
ATOM 7216 C CA . PRO B 1 197 ? 11.359 -42.375 -44.781 1 94.75 197 PRO B CA 1
ATOM 7217 C C . PRO B 1 197 ? 10.797 -43.25 -43.656 1 94.75 197 PRO B C 1
ATOM 7219 O O . PRO B 1 197 ? 11.523 -43.594 -42.719 1 94.75 197 PRO B O 1
ATOM 7222 N N . TRP B 1 198 ? 9.555 -43.531 -43.781 1 92.62 198 TRP B N 1
ATOM 7223 C CA . TRP B 1 198 ? 8.852 -44.469 -42.875 1 92.62 198 TRP B CA 1
ATOM 7224 C C . TRP B 1 198 ? 9.039 -45.906 -43.344 1 92.62 198 TRP B C 1
ATOM 7226 O O . TRP B 1 198 ? 8.875 -46.219 -44.531 1 92.62 198 TRP B O 1
ATOM 7236 N N . ASN B 1 199 ? 9.523 -46.75 -42.5 1 90.19 199 ASN B N 1
ATOM 7237 C CA . ASN B 1 199 ? 9.633 -48.156 -42.75 1 90.19 199 ASN B CA 1
ATOM 7238 C C . ASN B 1 199 ? 9.438 -49 -41.5 1 90.19 199 ASN B C 1
ATOM 7240 O O . ASN B 1 199 ? 10.336 -49.062 -40.656 1 90.19 199 ASN B O 1
ATOM 7244 N N . PRO B 1 200 ? 8.242 -49.688 -41.312 1 84.44 200 PRO B N 1
ATOM 7245 C CA . PRO B 1 200 ? 7.973 -50.406 -40.094 1 84.44 200 PRO B CA 1
ATOM 7246 C C . PRO B 1 200 ? 8.773 -51.719 -40 1 84.44 200 PRO B C 1
ATOM 7248 O O . PRO B 1 200 ? 8.867 -52.312 -38.906 1 84.44 200 PRO B O 1
ATOM 7251 N N . ASN B 1 201 ? 9.258 -52.25 -41.062 1 77.56 201 ASN B N 1
ATOM 7252 C CA . ASN B 1 201 ? 10.008 -53.531 -41.094 1 77.56 201 ASN B CA 1
ATOM 7253 C C . ASN B 1 201 ? 11.469 -53.281 -40.688 1 77.56 201 ASN B C 1
ATOM 7255 O O . ASN B 1 201 ? 12.242 -52.781 -41.5 1 77.56 201 ASN B O 1
ATOM 7259 N N . THR B 1 202 ? 11.797 -53.531 -39.5 1 65.75 202 THR B N 1
ATOM 7260 C CA . THR B 1 202 ? 13.133 -53.281 -38.969 1 65.75 202 THR B CA 1
ATOM 7261 C C . THR B 1 202 ? 14.102 -54.375 -39.375 1 65.75 202 THR B C 1
ATOM 7263 O O . THR B 1 202 ? 15.305 -54.25 -39.156 1 65.75 202 THR B O 1
ATOM 7266 N N . ARG B 1 203 ? 13.648 -55.656 -39.75 1 61.78 203 ARG B N 1
ATOM 7267 C CA . ARG B 1 203 ? 14.508 -56.781 -40.031 1 61.78 203 ARG B CA 1
ATOM 7268 C C . ARG B 1 203 ? 15.281 -56.594 -41.312 1 61.78 203 ARG B C 1
ATOM 7270 O O . ARG B 1 203 ? 16.281 -57.281 -41.562 1 61.78 203 ARG B O 1
ATOM 7277 N N . THR B 1 204 ? 14.508 -55.938 -42.188 1 51.44 204 THR B N 1
ATOM 7278 C CA . THR B 1 204 ? 15.188 -55.969 -43.469 1 51.44 204 THR B CA 1
ATOM 7279 C C . THR B 1 204 ? 16.406 -55.031 -43.469 1 51.44 204 THR B C 1
ATOM 7281 O O . THR B 1 204 ? 16.422 -54.031 -42.781 1 51.44 204 THR B O 1
ATOM 7284 N N . GLU B 1 205 ? 17.531 -55.625 -43.719 1 50.66 205 GLU B N 1
ATOM 7285 C CA . GLU B 1 205 ? 18.844 -55.031 -43.906 1 50.66 205 GLU B CA 1
ATOM 7286 C C . GLU B 1 205 ? 18.719 -53.656 -44.562 1 50.66 205 GLU B C 1
ATOM 7288 O O . GLU B 1 205 ? 18.844 -53.531 -45.781 1 50.66 205 GLU B O 1
ATOM 7293 N N . VAL B 1 206 ? 17.781 -52.875 -44.125 1 54.78 206 VAL B N 1
ATOM 7294 C CA . VAL B 1 206 ? 17.594 -51.625 -44.844 1 54.78 206 VAL B CA 1
ATOM 7295 C C . VAL B 1 206 ? 18.766 -50.688 -44.562 1 54.78 206 VAL B C 1
ATOM 7297 O O . VAL B 1 206 ? 19.078 -50.375 -43.438 1 54.78 206 VAL B O 1
ATOM 7300 N N . SER B 1 207 ? 19.719 -50.625 -45.438 1 64.88 207 SER B N 1
ATOM 7301 C CA . SER B 1 207 ? 20.875 -49.75 -45.531 1 64.88 207 SER B CA 1
ATOM 7302 C C . SER B 1 207 ? 20.484 -48.281 -45.281 1 64.88 207 SER B C 1
ATOM 7304 O O . SER B 1 207 ? 21.297 -47.469 -44.844 1 64.88 207 SER B O 1
ATOM 7306 N N . THR B 1 208 ? 19.141 -47.969 -45.406 1 80.12 208 THR B N 1
ATOM 7307 C CA . THR B 1 208 ? 18.75 -46.562 -45.281 1 80.12 208 THR B CA 1
ATOM 7308 C C . THR B 1 208 ? 18.094 -46.312 -43.938 1 80.12 208 THR B C 1
ATOM 7310 O O . THR B 1 208 ? 17.281 -47.094 -43.469 1 80.12 208 THR B O 1
ATOM 7313 N N . LEU B 1 209 ? 18.578 -45.312 -43.25 1 88.5 209 LEU B N 1
ATOM 7314 C CA . LEU B 1 209 ? 18 -44.875 -41.969 1 88.5 209 LEU B CA 1
ATOM 7315 C C . LEU B 1 209 ? 16.547 -44.469 -42.156 1 88.5 209 LEU B C 1
ATOM 7317 O O . LEU B 1 209 ? 16.188 -43.75 -43.094 1 88.5 209 LEU B O 1
ATOM 7321 N N . CYS B 1 210 ? 15.633 -45.062 -41.375 1 93.25 210 CYS B N 1
ATOM 7322 C CA . CYS B 1 210 ? 14.203 -44.844 -41.5 1 93.25 210 CYS B CA 1
ATOM 7323 C C . CYS B 1 210 ? 13.562 -44.719 -40.125 1 93.25 210 CYS B C 1
ATOM 7325 O O . CYS B 1 210 ? 14.219 -44.938 -39.094 1 93.25 210 CYS B O 1
ATOM 7327 N N . ILE B 1 211 ? 12.328 -44.281 -40.062 1 95.19 211 ILE B N 1
ATOM 7328 C CA . ILE B 1 211 ? 11.492 -44.25 -38.875 1 95.19 211 ILE B CA 1
ATOM 7329 C C . ILE B 1 211 ? 10.578 -45.469 -38.875 1 95.19 211 ILE B C 1
ATOM 7331 O O . ILE B 1 211 ? 9.844 -45.719 -39.844 1 95.19 211 ILE B O 1
ATOM 7335 N N . SER B 1 212 ? 10.609 -46.25 -37.781 1 93.19 212 SER B N 1
ATOM 7336 C CA . SER B 1 212 ? 9.891 -47.531 -37.719 1 93.19 212 SER B CA 1
ATOM 7337 C C . SER B 1 212 ? 8.594 -47.375 -36.938 1 93.19 212 SER B C 1
ATOM 7339 O O . SER B 1 212 ? 7.691 -48.219 -37.062 1 93.19 212 SER B O 1
ATOM 7341 N N . GLN B 1 213 ? 8.547 -46.469 -36.125 1 93.19 213 GLN B N 1
ATOM 7342 C CA . GLN B 1 213 ? 7.348 -46.188 -35.312 1 93.19 213 GLN B CA 1
ATOM 7343 C C . GLN B 1 213 ? 7.07 -44.688 -35.281 1 93.19 213 GLN B C 1
ATOM 7345 O O . GLN B 1 213 ? 7.996 -43.875 -35.156 1 93.19 213 GLN B O 1
ATOM 7350 N N . PHE B 1 214 ? 5.871 -44.344 -35.438 1 94.12 214 PHE B N 1
ATOM 7351 C CA . PHE B 1 214 ? 5.438 -42.938 -35.375 1 94.12 214 PHE B CA 1
ATOM 7352 C C . PHE B 1 214 ? 4.016 -42.844 -34.844 1 94.12 214 PHE B C 1
ATOM 7354 O O . PHE B 1 214 ? 3.053 -43.062 -35.594 1 94.12 214 PHE B O 1
ATOM 7361 N N . ARG B 1 215 ? 3.859 -42.562 -33.594 1 94.44 215 ARG B N 1
ATOM 7362 C CA . ARG B 1 215 ? 2.564 -42.438 -32.938 1 94.44 215 ARG B CA 1
ATOM 7363 C C . ARG B 1 215 ? 2.17 -40.969 -32.75 1 94.44 215 ARG B C 1
ATOM 7365 O O . ARG B 1 215 ? 2.797 -40.25 -32 1 94.44 215 ARG B O 1
ATOM 7372 N N . TYR B 1 216 ? 1.136 -40.594 -33.438 1 95.38 216 TYR B N 1
ATOM 7373 C CA . TYR B 1 216 ? 0.663 -39.219 -33.469 1 95.38 216 TYR B CA 1
ATOM 7374 C C . TYR B 1 216 ? -0.496 -39 -32.5 1 95.38 216 TYR B C 1
ATOM 7376 O O . TYR B 1 216 ? -1.472 -39.75 -32.531 1 95.38 216 TYR B O 1
ATOM 7384 N N . SER B 1 217 ? -0.386 -38.094 -31.578 1 96.31 217 SER B N 1
ATOM 7385 C CA . SER B 1 217 ? -1.409 -37.875 -30.562 1 96.31 217 SER B CA 1
ATOM 7386 C C . SER B 1 217 ? -1.712 -36.375 -30.406 1 96.31 217 SER B C 1
ATOM 7388 O O . SER B 1 217 ? -0.91 -35.531 -30.797 1 96.31 217 SER B O 1
ATOM 7390 N N . ALA B 1 218 ? -2.859 -36.094 -29.938 1 95.88 218 ALA B N 1
ATOM 7391 C CA . ALA B 1 218 ? -3.295 -34.75 -29.594 1 95.88 218 ALA B CA 1
ATOM 7392 C C . ALA B 1 218 ? -4.035 -34.719 -28.25 1 95.88 218 ALA B C 1
ATOM 7394 O O . ALA B 1 218 ? -4.574 -35.75 -27.828 1 95.88 218 ALA B O 1
ATOM 7395 N N . GLN B 1 219 ? -3.973 -33.594 -27.594 1 95.25 219 GLN B N 1
ATOM 7396 C CA . GLN B 1 219 ? -4.672 -33.438 -26.328 1 95.25 219 GLN B CA 1
ATOM 7397 C C . GLN B 1 219 ? -5.25 -32.031 -26.188 1 95.25 219 GLN B C 1
ATOM 7399 O O . GLN B 1 219 ? -4.797 -31.109 -26.844 1 95.25 219 GLN B O 1
ATOM 7404 N N . ILE B 1 220 ? -6.219 -31.906 -25.359 1 95.12 220 ILE B N 1
ATOM 7405 C CA . ILE B 1 220 ? -6.848 -30.609 -25.078 1 95.12 220 ILE B CA 1
ATOM 7406 C C . ILE B 1 220 ? -5.926 -29.766 -24.203 1 95.12 220 ILE B C 1
ATOM 7408 O O . ILE B 1 220 ? -5.324 -30.281 -23.25 1 95.12 220 ILE B O 1
ATOM 7412 N N . ARG B 1 221 ? -5.73 -28.516 -24.562 1 95.94 221 ARG B N 1
ATOM 7413 C CA . ARG B 1 221 ? -4.895 -27.547 -23.859 1 95.94 221 ARG B CA 1
ATOM 7414 C C . ARG B 1 221 ? -5.594 -26.203 -23.75 1 95.94 221 ARG B C 1
ATOM 7416 O O . ARG B 1 221 ? -6.637 -25.984 -24.375 1 95.94 221 ARG B O 1
ATOM 7423 N N . PRO B 1 222 ? -5.105 -25.281 -22.922 1 95.31 222 PRO B N 1
ATOM 7424 C CA . PRO B 1 222 ? -5.711 -23.953 -22.875 1 95.31 222 PRO B CA 1
ATOM 7425 C C . PRO B 1 222 ? -5.914 -23.344 -24.25 1 95.31 222 PRO B C 1
ATOM 7427 O O . PRO B 1 222 ? -5.117 -23.578 -25.156 1 95.31 222 PRO B O 1
ATOM 7430 N N . SER B 1 223 ? -6.992 -22.547 -24.312 1 96.88 223 SER B N 1
ATOM 7431 C CA . SER B 1 223 ? -7.391 -22.062 -25.625 1 96.88 223 SER B CA 1
ATOM 7432 C C . SER B 1 223 ? -6.945 -20.609 -25.828 1 96.88 223 SER B C 1
ATOM 7434 O O . SER B 1 223 ? -6.855 -20.141 -26.953 1 96.88 223 SER B O 1
ATOM 7436 N N . SER B 1 224 ? -6.758 -19.906 -24.719 1 97.38 224 SER B N 1
ATOM 7437 C CA . SER B 1 224 ? -6.391 -18.5 -24.828 1 97.38 224 SER B CA 1
ATOM 7438 C C . SER B 1 224 ? -5.688 -18.016 -23.562 1 97.38 224 SER B C 1
ATOM 7440 O O . SER B 1 224 ? -5.777 -18.656 -22.516 1 97.38 224 SER B O 1
ATOM 7442 N N . VAL B 1 225 ? -4.938 -16.969 -23.75 1 97.19 225 VAL B N 1
ATOM 7443 C CA . VAL B 1 225 ? -4.246 -16.312 -22.641 1 97.19 225 VAL B CA 1
ATOM 7444 C C . VAL B 1 225 ? -4.621 -14.836 -22.609 1 97.19 225 VAL B C 1
ATOM 7446 O O . VAL B 1 225 ? -4.684 -14.172 -23.641 1 97.19 225 VAL B O 1
ATOM 7449 N N . VAL B 1 226 ? -5.035 -14.367 -21.469 1 96.94 226 VAL B N 1
ATOM 7450 C CA . VAL B 1 226 ? -5.227 -12.945 -21.203 1 96.94 226 VAL B CA 1
ATOM 7451 C C . VAL B 1 226 ? -4.246 -12.484 -20.125 1 96.94 226 VAL B C 1
ATOM 7453 O O . VAL B 1 226 ? -4.211 -13.039 -19.031 1 96.94 226 VAL B O 1
ATOM 7456 N N . THR B 1 227 ? -3.432 -11.578 -20.469 1 96 227 THR B N 1
ATOM 7457 C CA . THR B 1 227 ? -2.486 -11.023 -19.516 1 96 227 THR B CA 1
ATOM 7458 C C . THR B 1 227 ? -2.797 -9.547 -19.234 1 96 227 THR B C 1
ATOM 7460 O O . THR B 1 227 ? -3.211 -8.82 -20.141 1 96 227 THR B O 1
ATOM 7463 N N . LYS B 1 228 ? -2.711 -9.172 -18.016 1 95.5 228 LYS B N 1
ATOM 7464 C CA . LYS B 1 228 ? -2.996 -7.801 -17.609 1 95.5 228 LYS B CA 1
ATOM 7465 C C . LYS B 1 228 ? -1.952 -7.297 -16.625 1 95.5 228 LYS B C 1
ATOM 7467 O O . LYS B 1 228 ? -1.378 -8.078 -15.859 1 95.5 228 LYS B O 1
ATOM 7472 N N . ASP B 1 229 ? -1.608 -6.031 -16.719 1 94.62 229 ASP B N 1
ATOM 7473 C CA . ASP B 1 229 ? -0.711 -5.375 -15.781 1 94.62 229 ASP B CA 1
ATOM 7474 C C . ASP B 1 229 ? -1.116 -3.92 -15.562 1 94.62 229 ASP B C 1
ATOM 7476 O O . ASP B 1 229 ? -2.09 -3.445 -16.156 1 94.62 229 ASP B O 1
ATOM 7480 N N . TYR B 1 230 ? -0.452 -3.359 -14.539 1 92.69 230 TYR B N 1
ATOM 7481 C CA . TYR B 1 230 ? -0.752 -1.983 -14.164 1 92.69 230 TYR B CA 1
ATOM 7482 C C . TYR B 1 230 ? 0.525 -1.163 -14.023 1 92.69 230 TYR B C 1
ATOM 7484 O O . TYR B 1 230 ? 1.566 -1.687 -13.617 1 92.69 230 TYR B O 1
ATOM 7492 N N . THR B 1 231 ? 0.401 0.059 -14.508 1 91.94 231 THR B N 1
ATOM 7493 C CA . THR B 1 231 ? 1.475 1.013 -14.25 1 91.94 231 THR B CA 1
ATOM 7494 C C . THR B 1 231 ? 0.912 2.338 -13.742 1 91.94 231 THR B C 1
ATOM 7496 O O . THR B 1 231 ? -0.096 2.828 -14.258 1 91.94 231 THR B O 1
ATOM 7499 N N . PHE B 1 232 ? 1.543 2.949 -12.719 1 91.06 232 PHE B N 1
ATOM 7500 C CA . PHE B 1 232 ? 1.088 4.195 -12.117 1 91.06 232 PHE B CA 1
ATOM 7501 C C . PHE B 1 232 ? 1.357 5.375 -13.047 1 91.06 232 PHE B C 1
ATOM 7503 O O . PHE B 1 232 ? 0.826 6.469 -12.844 1 91.06 232 PHE B O 1
ATOM 7510 N N . LYS B 1 233 ? 2.209 5.172 -14.055 1 91.12 233 LYS B N 1
ATOM 7511 C CA . LYS B 1 233 ? 2.545 6.238 -14.992 1 91.12 233 LYS B CA 1
ATOM 7512 C C . LYS B 1 233 ? 1.413 6.469 -15.992 1 91.12 233 LYS B C 1
ATOM 7514 O O . LYS B 1 233 ? 1.327 7.539 -16.594 1 91.12 233 LYS B O 1
ATOM 7519 N N . ARG B 1 234 ? 0.549 5.465 -16.266 1 91.69 234 ARG B N 1
ATOM 7520 C CA . ARG B 1 234 ? -0.645 5.527 -17.109 1 91.69 234 ARG B CA 1
ATOM 7521 C C . ARG B 1 234 ? -1.82 4.824 -16.438 1 91.69 234 ARG B C 1
ATOM 7523 O O . ARG B 1 234 ? -2.299 3.799 -16.922 1 91.69 234 ARG B O 1
ATOM 7530 N N . PRO B 1 235 ? -2.367 5.391 -15.367 1 86.38 235 PRO B N 1
ATOM 7531 C CA . PRO B 1 235 ? -3.393 4.707 -14.57 1 86.38 235 PRO B CA 1
ATOM 7532 C C . PRO B 1 235 ? -4.625 4.336 -15.391 1 86.38 235 PRO B C 1
ATOM 7534 O O . PRO B 1 235 ? -5.328 3.377 -15.055 1 86.38 235 PRO B O 1
ATOM 7537 N N . GLY B 1 236 ? -4.938 5.008 -16.438 1 86.12 236 GLY B N 1
ATOM 7538 C CA . GLY B 1 236 ? -6.105 4.715 -17.266 1 86.12 236 GLY B CA 1
ATOM 7539 C C . GLY B 1 236 ? -5.836 3.682 -18.344 1 86.12 236 GLY B C 1
ATOM 7540 O O . GLY B 1 236 ? -6.75 3.275 -19.062 1 86.12 236 GLY B O 1
ATOM 7541 N N . TRP B 1 237 ? -4.59 3.264 -18.422 1 89.38 237 TRP B N 1
ATOM 7542 C CA . TRP B 1 237 ? -4.223 2.258 -19.422 1 89.38 237 TRP B CA 1
ATOM 7543 C C . TRP B 1 237 ? -4.793 0.893 -19.047 1 89.38 237 TRP B C 1
ATOM 7545 O O . TRP B 1 237 ? -4.672 0.452 -17.906 1 89.38 237 TRP B O 1
ATOM 7555 N N . ALA B 1 238 ? -5.426 0.26 -19.906 1 89.69 238 ALA B N 1
ATOM 7556 C CA . ALA B 1 238 ? -6.047 -1.031 -19.609 1 89.69 238 ALA B CA 1
ATOM 7557 C C . ALA B 1 238 ? -4.996 -2.08 -19.266 1 89.69 238 ALA B C 1
ATOM 7559 O O . ALA B 1 238 ? -5.215 -2.922 -18.391 1 89.69 238 ALA B O 1
ATOM 7560 N N . GLY B 1 239 ? -3.828 -2.014 -20 1 92.38 239 GLY B N 1
ATOM 7561 C CA . GLY B 1 239 ? -2.748 -2.961 -19.766 1 92.38 239 GLY B CA 1
ATOM 7562 C C . GLY B 1 239 ? -3.16 -4.402 -20 1 92.38 239 GLY B C 1
ATOM 7563 O O . GLY B 1 239 ? -2.826 -5.281 -19.203 1 92.38 239 GLY B O 1
ATOM 7564 N N . ARG B 1 240 ? -4.016 -4.609 -20.906 1 95.62 240 ARG B N 1
ATOM 7565 C CA . ARG B 1 240 ? -4.555 -5.938 -21.172 1 95.62 240 ARG B CA 1
ATOM 7566 C C . ARG B 1 240 ? -4.191 -6.406 -22.562 1 95.62 240 ARG B C 1
ATOM 7568 O O . ARG B 1 240 ? -4.32 -5.652 -23.531 1 95.62 240 ARG B O 1
ATOM 7575 N N . PHE B 1 241 ? -3.703 -7.629 -22.703 1 96.69 241 PHE B N 1
ATOM 7576 C CA . PHE B 1 241 ? -3.41 -8.258 -23.984 1 96.69 241 PHE B CA 1
ATOM 7577 C C . PHE B 1 241 ? -3.984 -9.672 -24.031 1 96.69 241 PHE B C 1
ATOM 7579 O O . PHE B 1 241 ? -3.938 -10.406 -23.047 1 96.69 241 PHE B O 1
ATOM 7586 N N . ASP B 1 242 ? -4.508 -10.078 -25.141 1 95.81 242 ASP B N 1
ATOM 7587 C CA . ASP B 1 242 ? -5.137 -11.383 -25.344 1 95.81 242 ASP B CA 1
ATOM 7588 C C . ASP B 1 242 ? -4.516 -12.109 -26.531 1 95.81 242 ASP B C 1
ATOM 7590 O O . ASP B 1 242 ? -4.168 -11.492 -27.531 1 95.81 242 ASP B O 1
ATOM 7594 N N . GLN B 1 243 ? -4.355 -13.359 -26.375 1 97 243 GLN B N 1
ATOM 7595 C CA . GLN B 1 243 ? -3.877 -14.211 -27.453 1 97 243 GLN B CA 1
ATOM 7596 C C . GLN B 1 243 ? -4.668 -15.516 -27.531 1 97 243 GLN B C 1
ATOM 7598 O O . GLN B 1 243 ? -4.727 -16.266 -26.547 1 97 243 GLN B O 1
ATOM 7603 N N . GLU B 1 244 ? -5.273 -15.781 -28.641 1 96.38 244 GLU B N 1
ATOM 7604 C CA . GLU B 1 244 ? -5.965 -17.047 -28.875 1 96.38 244 GLU B CA 1
ATOM 7605 C C . GLU B 1 244 ? -5.012 -18.109 -29.422 1 96.38 244 GLU B C 1
ATOM 7607 O O . GLU B 1 244 ? -4.145 -17.797 -30.25 1 96.38 244 GLU B O 1
ATOM 7612 N N . GLY B 1 245 ? -5.18 -19.297 -28.984 1 94.75 245 GLY B N 1
ATOM 7613 C CA . GLY B 1 245 ? -4.395 -20.391 -29.531 1 94.75 245 GLY B CA 1
ATOM 7614 C C . GLY B 1 245 ? -4.715 -20.688 -30.984 1 94.75 245 GLY B C 1
ATOM 7615 O O . GLY B 1 245 ? -5.793 -20.328 -31.469 1 94.75 245 GLY B O 1
ATOM 7616 N N . GLN B 1 246 ? -3.727 -21.312 -31.625 1 91.88 246 GLN B N 1
ATOM 7617 C CA . GLN B 1 246 ? -3.922 -21.766 -33 1 91.88 246 GLN B CA 1
ATOM 7618 C C . GLN B 1 246 ? -4.133 -23.281 -33.062 1 91.88 246 GLN B C 1
ATOM 7620 O O . GLN B 1 246 ? -3.791 -24 -32.125 1 91.88 246 GLN B O 1
ATOM 7625 N N . HIS B 1 247 ? -4.777 -23.75 -34.156 1 90 247 HIS B N 1
ATOM 7626 C CA . HIS B 1 247 ? -4.977 -25.172 -34.406 1 90 247 HIS B CA 1
ATOM 7627 C C . HIS B 1 247 ? -5.809 -25.828 -33.312 1 90 247 HIS B C 1
ATOM 7629 O O . HIS B 1 247 ? -5.41 -26.844 -32.75 1 90 247 HIS B O 1
ATOM 7635 N N . GLN B 1 248 ? -6.887 -25.203 -32.969 1 90.31 248 GLN B N 1
ATOM 7636 C CA . GLN B 1 248 ? -7.715 -25.672 -31.875 1 90.31 248 GLN B CA 1
ATOM 7637 C C . GLN B 1 248 ? -9.047 -26.219 -32.375 1 90.31 248 GLN B C 1
ATOM 7639 O O . GLN B 1 248 ? -10.062 -26.141 -31.688 1 90.31 248 GLN B O 1
ATOM 7644 N N . ASP B 1 249 ? -9.078 -26.719 -33.531 1 89.81 249 ASP B N 1
ATOM 7645 C CA . ASP B 1 249 ? -10.32 -27.156 -34.188 1 89.81 249 ASP B CA 1
ATOM 7646 C C . ASP B 1 249 ? -10.922 -28.344 -33.438 1 89.81 249 ASP B C 1
ATOM 7648 O O . ASP B 1 249 ? -12.109 -28.656 -33.594 1 89.81 249 ASP B O 1
ATOM 7652 N N . TYR B 1 250 ? -10.188 -28.984 -32.562 1 91.5 250 TYR B N 1
ATOM 7653 C CA . TYR B 1 250 ? -10.664 -30.203 -31.922 1 91.5 250 TYR B CA 1
ATOM 7654 C C . TYR B 1 250 ? -11.031 -29.938 -30.469 1 91.5 250 TYR B C 1
ATOM 7656 O O . TYR B 1 250 ? -11.258 -30.875 -29.688 1 91.5 250 TYR B O 1
ATOM 7664 N N . GLN B 1 251 ? -11.047 -28.703 -30.031 1 92.5 251 GLN B N 1
ATOM 7665 C CA . GLN B 1 251 ? -11.398 -28.391 -28.656 1 92.5 251 GLN B CA 1
ATOM 7666 C C . GLN B 1 251 ? -12.242 -27.125 -28.578 1 92.5 251 GLN B C 1
ATOM 7668 O O . GLN B 1 251 ? -12.352 -26.375 -29.547 1 92.5 251 GLN B O 1
ATOM 7673 N N . ARG B 1 252 ? -12.82 -26.922 -27.359 1 91.81 252 ARG B N 1
ATOM 7674 C CA . ARG B 1 252 ? -13.562 -25.688 -27.078 1 91.81 252 ARG B CA 1
ATOM 7675 C C . ARG B 1 252 ? -12.617 -24.516 -26.875 1 91.81 252 ARG B C 1
ATOM 7677 O O . ARG B 1 252 ? -11.414 -24.703 -26.672 1 91.81 252 ARG B O 1
ATOM 7684 N N . THR B 1 253 ? -13.117 -23.297 -26.953 1 92.19 253 THR B N 1
ATOM 7685 C CA . THR B 1 253 ? -12.289 -22.109 -26.891 1 92.19 253 THR B CA 1
ATOM 7686 C C . THR B 1 253 ? -12.492 -21.359 -25.578 1 92.19 253 THR B C 1
ATOM 7688 O O . THR B 1 253 ? -12.086 -20.203 -25.438 1 92.19 253 THR B O 1
ATOM 7691 N N . GLN B 1 254 ? -13.055 -21.953 -24.594 1 91.62 254 GLN B N 1
ATOM 7692 C CA . GLN B 1 254 ? -13.367 -21.281 -23.344 1 91.62 254 GLN B CA 1
ATOM 7693 C C . GLN B 1 254 ? -12.234 -21.453 -22.328 1 91.62 254 GLN B C 1
ATOM 7695 O O . GLN B 1 254 ? -12.281 -20.875 -21.234 1 91.62 254 GLN B O 1
ATOM 7700 N N . TYR B 1 255 ? -11.227 -22.281 -22.625 1 94.88 255 TYR B N 1
ATOM 7701 C CA . TYR B 1 255 ? -10.164 -22.578 -21.688 1 94.88 255 TYR B CA 1
ATOM 7702 C C . TYR B 1 255 ? -9.164 -21.438 -21.594 1 94.88 255 TYR B C 1
ATOM 7704 O O . TYR B 1 255 ? -8.023 -21.562 -22.047 1 94.88 255 TYR B O 1
ATOM 7712 N N . GLU B 1 256 ? -9.477 -20.375 -20.812 1 95.81 256 GLU B N 1
ATOM 7713 C CA . GLU B 1 256 ? -8.688 -19.141 -20.734 1 95.81 256 GLU B CA 1
ATOM 7714 C C . GLU B 1 256 ? -7.758 -19.156 -19.531 1 95.81 256 GLU B C 1
ATOM 7716 O O . GLU B 1 256 ? -8.172 -19.531 -18.422 1 95.81 256 GLU B O 1
ATOM 7721 N N . VAL B 1 257 ? -6.531 -18.828 -19.766 1 96.44 257 VAL B N 1
ATOM 7722 C CA . VAL B 1 257 ? -5.582 -18.578 -18.688 1 96.44 257 VAL B CA 1
ATOM 7723 C C . VAL B 1 257 ? -5.434 -17.078 -18.469 1 96.44 257 VAL B C 1
ATOM 7725 O O . VAL B 1 257 ? -4.906 -16.359 -19.328 1 96.44 257 VAL B O 1
ATOM 7728 N N . TYR B 1 258 ? -5.953 -16.594 -17.391 1 95.56 258 TYR B N 1
ATOM 7729 C CA . TYR B 1 258 ? -5.812 -15.188 -17.016 1 95.56 258 TYR B CA 1
ATOM 7730 C C . TYR B 1 258 ? -4.602 -14.992 -16.109 1 95.56 258 TYR B C 1
ATOM 7732 O O . TYR B 1 258 ? -4.562 -15.523 -14.992 1 95.56 258 TYR B O 1
ATOM 7740 N N . ASP B 1 259 ? -3.646 -14.242 -16.578 1 94.38 259 ASP B N 1
ATOM 7741 C CA . ASP B 1 259 ? -2.373 -14.055 -15.898 1 94.38 259 ASP B CA 1
ATOM 7742 C C . ASP B 1 259 ? -2.221 -12.617 -15.406 1 94.38 259 ASP B C 1
ATOM 7744 O O . ASP B 1 259 ? -2.268 -11.68 -16.203 1 94.38 259 ASP B O 1
ATOM 7748 N N . TYR B 1 260 ? -2.072 -12.445 -14.117 1 92.81 260 TYR B N 1
ATOM 7749 C CA . TYR B 1 260 ? -1.824 -11.156 -13.484 1 92.81 260 TYR B CA 1
ATOM 7750 C C . TYR B 1 260 ? -0.845 -11.297 -12.328 1 92.81 260 TYR B C 1
ATOM 7752 O O . TYR B 1 260 ? -1.002 -12.18 -11.477 1 92.81 260 TYR B O 1
ATOM 7760 N N . PRO B 1 261 ? 0.122 -10.445 -12.227 1 91.69 261 PRO B N 1
ATOM 7761 C CA . PRO B 1 261 ? 0.555 -9.422 -13.172 1 91.69 261 PRO B CA 1
ATOM 7762 C C . PRO B 1 261 ? 1.326 -9.992 -14.359 1 91.69 261 PRO B C 1
ATOM 7764 O O . PRO B 1 261 ? 2.072 -10.961 -14.203 1 91.69 261 PRO B O 1
ATOM 7767 N N . GLY B 1 262 ? 1.184 -9.367 -15.477 1 91 262 GLY B N 1
ATOM 7768 C CA . GLY B 1 262 ? 1.785 -9.867 -16.703 1 91 262 GLY B CA 1
ATOM 7769 C C . GLY B 1 262 ? 3.248 -9.492 -16.844 1 91 262 GLY B C 1
ATOM 7770 O O . GLY B 1 262 ? 3.926 -9.953 -17.766 1 91 262 GLY B O 1
ATOM 7771 N N . ARG B 1 263 ? 3.768 -8.555 -15.977 1 88.44 263 ARG B N 1
ATOM 7772 C CA . ARG B 1 263 ? 5.176 -8.172 -15.914 1 88.44 263 ARG B CA 1
ATOM 7773 C C . ARG B 1 263 ? 5.574 -7.336 -17.125 1 88.44 263 ARG B C 1
ATOM 7775 O O . ARG B 1 263 ? 6.629 -7.555 -17.719 1 88.44 263 ARG B O 1
ATOM 7782 N N . PHE B 1 264 ? 4.711 -6.535 -17.656 1 92.25 264 PHE B N 1
ATOM 7783 C CA . PHE B 1 264 ? 4.973 -5.59 -18.734 1 92.25 264 PHE B CA 1
ATOM 7784 C C . PHE B 1 264 ? 4.402 -4.215 -18.406 1 92.25 264 PHE B C 1
ATOM 7786 O O . PHE B 1 264 ? 3.475 -4.102 -17.609 1 92.25 264 PHE B O 1
ATOM 7793 N N . LYS B 1 265 ? 4.996 -3.248 -19.016 1 91.69 265 LYS B N 1
ATOM 7794 C CA . LYS B 1 265 ? 4.504 -1.888 -18.828 1 91.69 265 LYS B CA 1
ATOM 7795 C C . LYS B 1 265 ? 4.27 -1.188 -20.156 1 91.69 265 LYS B C 1
ATOM 7797 O O . LYS B 1 265 ? 4.152 0.039 -20.203 1 91.69 265 LYS B O 1
ATOM 7802 N N . GLY B 1 266 ? 4.215 -2.055 -21.234 1 91.25 266 GLY B N 1
ATOM 7803 C CA . GLY B 1 266 ? 3.996 -1.499 -22.562 1 91.25 266 GLY B CA 1
ATOM 7804 C C . GLY B 1 266 ? 3.49 -2.521 -23.562 1 91.25 266 GLY B C 1
ATOM 7805 O O . GLY B 1 266 ? 2.926 -3.549 -23.172 1 91.25 266 GLY B O 1
ATOM 7806 N N . ALA B 1 267 ? 3.699 -2.271 -24.797 1 91.75 267 ALA B N 1
ATOM 7807 C CA . ALA B 1 267 ? 3.08 -3.018 -25.891 1 91.75 267 ALA B CA 1
ATOM 7808 C C . ALA B 1 267 ? 3.68 -4.414 -26 1 91.75 267 ALA B C 1
ATOM 7810 O O . ALA B 1 267 ? 3.072 -5.309 -26.609 1 91.75 267 ALA B O 1
ATOM 7811 N N . HIS B 1 268 ? 4.855 -4.59 -25.453 1 93.25 268 HIS B N 1
ATOM 7812 C CA . HIS B 1 268 ? 5.488 -5.898 -25.562 1 93.25 268 HIS B CA 1
ATOM 7813 C C . HIS B 1 268 ? 4.711 -6.953 -24.781 1 93.25 268 HIS B C 1
ATOM 7815 O O . HIS B 1 268 ? 5 -8.148 -24.875 1 93.25 268 HIS B O 1
ATOM 7821 N N . GLY B 1 269 ? 3.725 -6.512 -23.984 1 94.44 269 GLY B N 1
ATOM 7822 C CA . GLY B 1 269 ? 2.816 -7.438 -23.328 1 94.44 269 GLY B CA 1
ATOM 7823 C C . GLY B 1 269 ? 2.133 -8.391 -24.297 1 94.44 269 GLY B C 1
ATOM 7824 O O . GLY B 1 269 ? 1.797 -9.516 -23.922 1 94.44 269 GLY B O 1
ATOM 7825 N N . GLN B 1 270 ? 1.933 -7.926 -25.484 1 95.62 270 GLN B N 1
ATOM 7826 C CA . GLN B 1 270 ? 1.323 -8.781 -26.5 1 95.62 270 GLN B CA 1
ATOM 7827 C C . GLN B 1 270 ? 2.209 -9.984 -26.797 1 95.62 270 GLN B C 1
ATOM 7829 O O . GLN B 1 270 ? 1.713 -11.102 -26.969 1 95.62 270 GLN B O 1
ATOM 7834 N N . ASN B 1 271 ? 3.498 -9.758 -26.906 1 96.06 271 ASN B N 1
ATOM 7835 C CA . ASN B 1 271 ? 4.426 -10.859 -27.125 1 96.06 271 ASN B CA 1
ATOM 7836 C C . ASN B 1 271 ? 4.398 -11.852 -25.953 1 96.06 271 ASN B C 1
ATOM 7838 O O . ASN B 1 271 ? 4.453 -13.062 -26.172 1 96.06 271 ASN B O 1
ATOM 7842 N N . PHE B 1 272 ? 4.34 -11.32 -24.766 1 95.56 272 PHE B N 1
ATOM 7843 C CA . PHE B 1 272 ? 4.273 -12.195 -23.609 1 95.56 272 PHE B CA 1
ATOM 7844 C C . PHE B 1 272 ? 3.043 -13.094 -23.672 1 95.56 272 PHE B C 1
ATOM 7846 O O . PHE B 1 272 ? 3.119 -14.281 -23.359 1 95.56 272 PHE B O 1
ATOM 7853 N N . ALA B 1 273 ? 1.925 -12.508 -24.016 1 96.31 273 ALA B N 1
ATOM 7854 C CA . ALA B 1 273 ? 0.703 -13.297 -24.156 1 96.31 273 ALA B CA 1
ATOM 7855 C C . ALA B 1 273 ? 0.871 -14.398 -25.203 1 96.31 273 ALA B C 1
ATOM 7857 O O . ALA B 1 273 ? 0.478 -15.539 -24.969 1 96.31 273 ALA B O 1
ATOM 7858 N N . ARG B 1 274 ? 1.419 -14.047 -26.281 1 96.69 274 ARG B N 1
ATOM 7859 C CA . ARG B 1 274 ? 1.639 -15.008 -27.359 1 96.69 274 ARG B CA 1
ATOM 7860 C C . ARG B 1 274 ? 2.576 -16.125 -26.922 1 96.69 274 ARG B C 1
ATOM 7862 O O . ARG B 1 274 ? 2.305 -17.297 -27.172 1 96.69 274 ARG B O 1
ATOM 7869 N N . TRP B 1 275 ? 3.672 -15.758 -26.328 1 96.56 275 TRP B N 1
ATOM 7870 C CA . TRP B 1 275 ? 4.66 -16.75 -25.906 1 96.56 275 TRP B CA 1
ATOM 7871 C C . TRP B 1 275 ? 4.074 -17.688 -24.859 1 96.56 275 TRP B C 1
ATOM 7873 O O . TRP B 1 275 ? 4.348 -18.891 -24.859 1 96.56 275 TRP B O 1
ATOM 7883 N N . GLN B 1 276 ? 3.291 -17.172 -24.016 1 95.75 276 GLN B N 1
ATOM 7884 C CA . GLN B 1 276 ? 2.619 -18.016 -23.031 1 95.75 276 GLN B CA 1
ATOM 7885 C C . GLN B 1 276 ? 1.677 -19 -23.719 1 95.75 276 GLN B C 1
ATOM 7887 O O . GLN B 1 276 ? 1.623 -20.172 -23.359 1 95.75 276 GLN B O 1
ATOM 7892 N N . MET B 1 277 ? 0.939 -18.469 -24.609 1 96.69 277 MET B N 1
ATOM 7893 C CA . MET B 1 277 ? 0.002 -19.312 -25.344 1 96.69 277 MET B CA 1
ATOM 7894 C C . MET B 1 277 ? 0.728 -20.484 -26 1 96.69 277 MET B C 1
ATOM 7896 O O . MET B 1 277 ? 0.295 -21.625 -25.875 1 96.69 277 MET B O 1
ATOM 7900 N N . ASP B 1 278 ? 1.88 -20.156 -26.625 1 97.06 278 ASP B N 1
ATOM 7901 C CA . ASP B 1 278 ? 2.682 -21.203 -27.25 1 97.06 278 ASP B CA 1
ATOM 7902 C C . ASP B 1 278 ? 3.201 -22.188 -26.203 1 97.06 278 ASP B C 1
ATOM 7904 O O . ASP B 1 278 ? 3.236 -23.406 -26.453 1 97.06 278 ASP B O 1
ATOM 7908 N N . GLY B 1 279 ? 3.594 -21.672 -25.125 1 97.06 279 GLY B N 1
ATOM 7909 C CA . GLY B 1 279 ? 4.098 -22.516 -24.047 1 97.06 279 GLY B CA 1
ATOM 7910 C C . GLY B 1 279 ? 3.051 -23.453 -23.484 1 97.06 279 GLY B C 1
ATOM 7911 O O . GLY B 1 279 ? 3.316 -24.641 -23.281 1 97.06 279 GLY B O 1
ATOM 7912 N N . TRP B 1 280 ? 1.886 -22.938 -23.328 1 96 280 TRP B N 1
ATOM 7913 C CA . TRP B 1 280 ? 0.804 -23.75 -22.781 1 96 280 TRP B CA 1
ATOM 7914 C C . TRP B 1 280 ? 0.381 -24.844 -23.75 1 96 280 TRP B C 1
ATOM 7916 O O . TRP B 1 280 ? -0.137 -25.875 -23.344 1 96 280 TRP B O 1
ATOM 7926 N N . ARG B 1 281 ? 0.635 -24.672 -25.016 1 96.5 281 ARG B N 1
ATOM 7927 C CA . ARG B 1 281 ? 0.144 -25.609 -26.016 1 96.5 281 ARG B CA 1
ATOM 7928 C C . ARG B 1 281 ? 1.299 -26.328 -26.703 1 96.5 281 ARG B C 1
ATOM 7930 O O . ARG B 1 281 ? 1.141 -26.844 -27.812 1 96.5 281 ARG B O 1
ATOM 7937 N N . ASN B 1 282 ? 2.494 -26.25 -26.047 1 96.94 282 ASN B N 1
ATOM 7938 C CA . ASN B 1 282 ? 3.682 -26.812 -26.703 1 96.94 282 ASN B CA 1
ATOM 7939 C C . ASN B 1 282 ? 3.598 -28.328 -26.828 1 96.94 282 ASN B C 1
ATOM 7941 O O . ASN B 1 282 ? 4.465 -28.953 -27.438 1 96.94 282 ASN B O 1
ATOM 7945 N N . ASN B 1 283 ? 2.562 -28.969 -26.281 1 95.94 283 ASN B N 1
ATOM 7946 C CA . ASN B 1 283 ? 2.369 -30.422 -26.406 1 95.94 283 ASN B CA 1
ATOM 7947 C C . ASN B 1 283 ? 0.936 -30.766 -26.797 1 95.94 283 ASN B C 1
ATOM 7949 O O . ASN B 1 283 ? 0.45 -31.859 -26.516 1 95.94 283 ASN B O 1
ATOM 7953 N N . ALA B 1 284 ? 0.226 -29.812 -27.359 1 96.12 284 ALA B N 1
ATOM 7954 C CA . ALA B 1 284 ? -1.142 -30.047 -27.812 1 96.12 284 ALA B CA 1
ATOM 7955 C C . ALA B 1 284 ? -1.18 -31.109 -28.906 1 96.12 284 ALA B C 1
ATOM 7957 O O . ALA B 1 284 ? -2.078 -31.953 -28.922 1 96.12 284 ALA B O 1
ATOM 7958 N N . GLU B 1 285 ? -0.248 -31.141 -29.797 1 96.12 285 GLU B N 1
ATOM 7959 C CA . GLU B 1 285 ? -0.026 -32.125 -30.828 1 96.12 285 GLU B CA 1
ATOM 7960 C C . GLU B 1 285 ? 1.405 -32.656 -30.797 1 96.12 285 GLU B C 1
ATOM 7962 O O . GLU B 1 285 ? 2.359 -31.891 -30.859 1 96.12 285 GLU B O 1
ATOM 7967 N N . THR B 1 286 ? 1.547 -33.906 -30.625 1 96.94 286 THR B N 1
ATOM 7968 C CA . THR B 1 286 ? 2.875 -34.5 -30.531 1 96.94 286 THR B CA 1
ATOM 7969 C C . THR B 1 286 ? 2.922 -35.844 -31.25 1 96.94 286 THR B C 1
ATOM 7971 O O . THR B 1 286 ? 1.892 -36.5 -31.438 1 96.94 286 THR B O 1
ATOM 7974 N N . ALA B 1 287 ? 4.035 -36.188 -31.75 1 97.56 287 ALA B N 1
ATOM 7975 C CA . ALA B 1 287 ? 4.281 -37.531 -32.281 1 97.56 287 ALA B CA 1
ATOM 7976 C C . ALA B 1 287 ? 5.523 -38.156 -31.656 1 97.56 287 ALA B C 1
ATOM 7978 O O . ALA B 1 287 ? 6.523 -37.469 -31.438 1 97.56 287 ALA B O 1
ATOM 7979 N N . ARG B 1 288 ? 5.395 -39.375 -31.312 1 97.25 288 ARG B N 1
ATOM 7980 C CA . ARG B 1 288 ? 6.52 -40.125 -30.797 1 97.25 288 ARG B CA 1
ATOM 7981 C C . ARG B 1 288 ? 6.984 -41.156 -31.812 1 97.25 288 ARG B C 1
ATOM 7983 O O . ARG B 1 288 ? 6.168 -41.875 -32.406 1 97.25 288 ARG B O 1
ATOM 7990 N N . GLY B 1 289 ? 8.328 -41.156 -32.031 1 96.69 289 GLY B N 1
ATOM 7991 C CA . GLY B 1 289 ? 8.867 -42.062 -33.031 1 96.69 289 GLY B CA 1
ATOM 7992 C C . GLY B 1 289 ? 10.086 -42.844 -32.531 1 96.69 289 GLY B C 1
ATOM 7993 O O . GLY B 1 289 ? 10.633 -42.531 -31.469 1 96.69 289 GLY B O 1
ATOM 7994 N N . MET B 1 290 ? 10.367 -43.875 -33.344 1 96.25 290 MET B N 1
ATOM 7995 C CA . MET B 1 290 ? 11.57 -44.656 -33.125 1 96.25 290 MET B CA 1
ATOM 7996 C C . MET B 1 290 ? 12.391 -44.781 -34.406 1 96.25 290 MET B C 1
ATOM 7998 O O . MET B 1 290 ? 11.836 -44.938 -35.5 1 96.25 290 MET B O 1
ATOM 8002 N N . SER B 1 291 ? 13.672 -44.594 -34.312 1 96.06 291 SER B N 1
ATOM 8003 C CA . SER B 1 291 ? 14.617 -44.688 -35.406 1 96.06 291 SER B CA 1
ATOM 8004 C C . SER B 1 291 ? 15.984 -45.156 -34.938 1 96.06 291 SER B C 1
ATOM 8006 O O . SER B 1 291 ? 16.25 -45.188 -33.719 1 96.06 291 SER B O 1
ATOM 8008 N N . ARG B 1 292 ? 16.781 -45.594 -35.875 1 93.12 292 ARG B N 1
ATOM 8009 C CA . ARG B 1 292 ? 18.172 -45.906 -35.594 1 93.12 292 ARG B CA 1
ATOM 8010 C C . ARG B 1 292 ? 19.094 -44.781 -36 1 93.12 292 ARG B C 1
ATOM 8012 O O . ARG B 1 292 ? 20.312 -44.875 -35.844 1 93.12 292 ARG B O 1
ATOM 8019 N N . SER B 1 293 ? 18.531 -43.656 -36.469 1 94.12 293 SER B N 1
ATOM 8020 C CA . SER B 1 293 ? 19.328 -42.531 -36.906 1 94.12 293 SER B CA 1
ATOM 8021 C C . SER B 1 293 ? 19.812 -41.719 -35.719 1 94.12 293 SER B C 1
ATOM 8023 O O . SER B 1 293 ? 19.016 -41.281 -34.875 1 94.12 293 SER B O 1
ATOM 8025 N N . PRO B 1 294 ? 21.094 -41.406 -35.625 1 94.56 294 PRO B N 1
ATOM 8026 C CA . PRO B 1 294 ? 21.594 -40.5 -34.594 1 94.56 294 PRO B CA 1
ATOM 8027 C C . PRO B 1 294 ? 21.406 -39.031 -34.938 1 94.56 294 PRO B C 1
ATOM 8029 O O . PRO B 1 294 ? 21.766 -38.156 -34.156 1 94.56 294 PRO B O 1
ATOM 8032 N N . GLU B 1 295 ? 20.75 -38.719 -36.094 1 93.56 295 GLU B N 1
ATOM 8033 C CA . GLU B 1 295 ? 20.656 -37.344 -36.594 1 93.56 295 GLU B CA 1
ATOM 8034 C C . GLU B 1 295 ? 19.406 -36.656 -36.062 1 93.56 295 GLU B C 1
ATOM 8036 O O . GLU B 1 295 ? 19.219 -35.469 -36.281 1 93.56 295 GLU B O 1
ATOM 8041 N N . ILE B 1 296 ? 18.594 -37.406 -35.406 1 96.44 296 ILE B N 1
ATOM 8042 C CA . ILE B 1 296 ? 17.359 -36.844 -34.875 1 96.44 296 ILE B CA 1
ATOM 8043 C C . ILE B 1 296 ? 17.578 -36.406 -33.406 1 96.44 296 ILE B C 1
ATOM 8045 O O . ILE B 1 296 ? 17.656 -37.25 -32.5 1 96.44 296 ILE B O 1
ATOM 8049 N N . TRP B 1 297 ? 17.688 -35.188 -33.188 1 95.94 297 TRP B N 1
ATOM 8050 C CA . TRP B 1 297 ? 17.859 -34.625 -31.844 1 95.94 297 TRP B CA 1
ATOM 8051 C C . TRP B 1 297 ? 17.234 -33.219 -31.734 1 95.94 297 TRP B C 1
ATOM 8053 O O . TRP B 1 297 ? 16.969 -32.594 -32.75 1 95.94 297 TRP B O 1
ATOM 8063 N N . PRO B 1 298 ? 16.953 -32.75 -30.516 1 97.25 298 PRO B N 1
ATOM 8064 C CA . PRO B 1 298 ? 16.297 -31.438 -30.344 1 97.25 298 PRO B CA 1
ATOM 8065 C C . PRO B 1 298 ? 17.078 -30.312 -31 1 97.25 298 PRO B C 1
ATOM 8067 O O . PRO B 1 298 ? 18.281 -30.203 -30.828 1 97.25 298 PRO B O 1
ATOM 8070 N N . GLY B 1 299 ? 16.359 -29.453 -31.672 1 95.88 299 GLY B N 1
ATOM 8071 C CA . GLY B 1 299 ? 16.984 -28.375 -32.438 1 95.88 299 GLY B CA 1
ATOM 8072 C C . GLY B 1 299 ? 17.031 -28.625 -33.906 1 95.88 299 GLY B C 1
ATOM 8073 O O . GLY B 1 299 ? 17.344 -27.734 -34.688 1 95.88 299 GLY B O 1
ATOM 8074 N N . ARG B 1 300 ? 16.578 -29.828 -34.312 1 96.12 300 ARG B N 1
ATOM 8075 C CA . ARG B 1 300 ? 16.531 -30.188 -35.719 1 96.12 300 ARG B CA 1
ATOM 8076 C C . ARG B 1 300 ? 15.094 -30.328 -36.188 1 96.12 300 ARG B C 1
ATOM 8078 O O . ARG B 1 300 ? 14.172 -30.438 -35.406 1 96.12 300 ARG B O 1
ATOM 8085 N N . ARG B 1 301 ? 14.969 -30.25 -37.562 1 97.25 301 ARG B N 1
ATOM 8086 C CA . ARG B 1 301 ? 13.695 -30.516 -38.219 1 97.25 301 ARG B CA 1
ATOM 8087 C C . ARG B 1 301 ? 13.805 -31.703 -39.188 1 97.25 301 ARG B C 1
ATOM 8089 O O . ARG B 1 301 ? 14.859 -31.922 -39.781 1 97.25 301 ARG B O 1
ATOM 8096 N N . ILE B 1 302 ? 12.781 -32.469 -39.25 1 97.81 302 ILE B N 1
ATOM 8097 C CA . ILE B 1 302 ? 12.773 -33.625 -40.125 1 97.81 302 ILE B CA 1
ATOM 8098 C C . ILE B 1 302 ? 11.516 -33.625 -41 1 97.81 302 ILE B C 1
ATOM 8100 O O . ILE B 1 302 ? 10.516 -33 -40.625 1 97.81 302 ILE B O 1
ATOM 8104 N N . VAL B 1 303 ? 11.617 -34.219 -42.125 1 97.88 303 VAL B N 1
ATOM 8105 C CA . VAL B 1 303 ? 10.461 -34.438 -43 1 97.88 303 VAL B CA 1
ATOM 8106 C C . VAL B 1 303 ? 10.18 -35.938 -43.094 1 97.88 303 VAL B C 1
ATOM 8108 O O . VAL B 1 303 ? 11 -36.688 -43.625 1 97.88 303 VAL B O 1
ATOM 8111 N N . LEU B 1 304 ? 9.125 -36.312 -42.469 1 97.5 304 LEU B N 1
ATOM 8112 C CA . LEU B 1 304 ? 8.719 -37.719 -42.594 1 97.5 304 LEU B CA 1
ATOM 8113 C C . LEU B 1 304 ? 8.172 -38 -44 1 97.5 304 LEU B C 1
ATOM 8115 O O . LEU B 1 304 ? 7.391 -37.219 -44.531 1 97.5 304 LEU B O 1
ATOM 8119 N N . THR B 1 305 ? 8.609 -39.156 -44.625 1 96.31 305 THR B N 1
ATOM 8120 C CA . THR B 1 305 ? 8.125 -39.5 -45.969 1 96.31 305 THR B CA 1
ATOM 8121 C C . THR B 1 305 ? 7.688 -40.969 -46 1 96.31 305 THR B C 1
ATOM 8123 O O . THR B 1 305 ? 8.188 -41.781 -45.219 1 96.31 305 THR B O 1
ATOM 8126 N N . GLY B 1 306 ? 6.695 -41.25 -46.781 1 92.62 306 GLY B N 1
ATOM 8127 C CA . GLY B 1 306 ? 6.297 -42.625 -47.062 1 92.62 306 GLY B CA 1
ATOM 8128 C C . GLY B 1 306 ? 5.383 -43.219 -46 1 92.62 306 GLY B C 1
ATOM 8129 O O . GLY B 1 306 ? 5.16 -44.406 -45.969 1 92.62 306 GLY B O 1
ATOM 8130 N N . HIS B 1 307 ? 4.961 -42.469 -45.125 1 91.25 307 HIS B N 1
ATOM 8131 C CA . HIS B 1 307 ? 4.02 -42.969 -44.125 1 91.25 307 HIS B CA 1
ATOM 8132 C C . HIS B 1 307 ? 2.654 -43.25 -44.75 1 91.25 307 HIS B C 1
ATOM 8134 O O . HIS B 1 307 ? 2.186 -42.5 -45.594 1 91.25 307 HIS B O 1
ATOM 8140 N N . PRO B 1 308 ? 1.974 -44.281 -44.281 1 87.31 308 PRO B N 1
ATOM 8141 C CA . PRO B 1 308 ? 0.673 -44.625 -44.875 1 87.31 308 PRO B CA 1
ATOM 8142 C C . PRO B 1 308 ? -0.366 -43.5 -44.656 1 87.31 308 PRO B C 1
ATOM 8144 O O . PRO B 1 308 ? -1.252 -43.344 -45.5 1 87.31 308 PRO B O 1
ATOM 8147 N N . GLN B 1 309 ? -0.285 -42.875 -43.656 1 88.06 309 GLN B N 1
ATOM 8148 C CA . GLN B 1 309 ? -1.15 -41.719 -43.438 1 88.06 309 GLN B CA 1
ATOM 8149 C C . GLN B 1 309 ? -0.56 -40.469 -44.094 1 88.06 309 GLN B C 1
ATOM 8151 O O . GLN B 1 309 ? 0.404 -39.906 -43.562 1 88.06 309 GLN B O 1
ATOM 8156 N N . ALA B 1 310 ? -1.171 -39.938 -45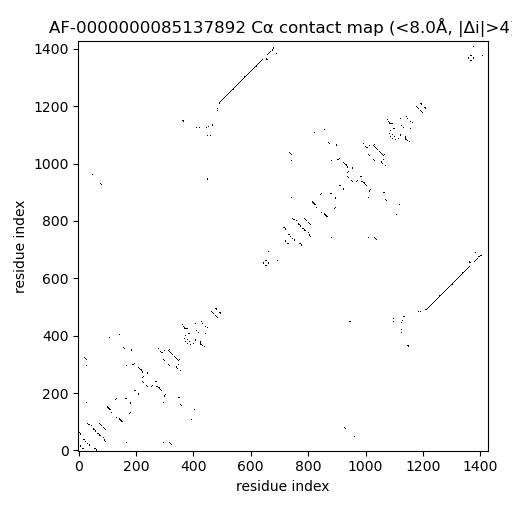.062 1 89.12 310 ALA B N 1
ATOM 8157 C CA . ALA B 1 310 ? -0.631 -38.875 -45.906 1 89.12 310 ALA B CA 1
ATOM 8158 C C . ALA B 1 310 ? -0.398 -37.594 -45.094 1 89.12 310 ALA B C 1
ATOM 8160 O O . ALA B 1 310 ? 0.551 -36.844 -45.375 1 89.12 310 ALA B O 1
ATOM 8161 N N . ASN B 1 311 ? -1.191 -37.344 -44.125 1 89.88 311 ASN B N 1
ATOM 8162 C CA . ASN B 1 311 ? -1.122 -36.094 -43.375 1 89.88 311 ASN B CA 1
ATOM 8163 C C . ASN B 1 311 ? 0.092 -36.062 -42.438 1 89.88 311 ASN B C 1
ATOM 8165 O O . ASN B 1 311 ? 0.459 -35 -41.938 1 89.88 311 ASN B O 1
ATOM 8169 N N . LEU B 1 312 ? 0.71 -37.188 -42.219 1 93.38 312 LEU B N 1
ATOM 8170 C CA . LEU B 1 312 ? 1.879 -37.25 -41.344 1 93.38 312 LEU B CA 1
ATOM 8171 C C . LEU B 1 312 ? 3.158 -37 -42.156 1 93.38 312 LEU B C 1
ATOM 8173 O O . LEU B 1 312 ? 4.219 -36.75 -41.562 1 93.38 312 LEU B O 1
ATOM 8177 N N . ASN B 1 313 ? 3.064 -37.125 -43.438 1 95.81 313 ASN B N 1
ATOM 8178 C CA . ASN B 1 313 ? 4.207 -36.812 -44.281 1 95.81 313 ASN B CA 1
ATOM 8179 C C . ASN B 1 313 ? 4.406 -35.281 -44.438 1 95.81 313 ASN B C 1
ATOM 8181 O O . ASN B 1 313 ? 4.078 -34.719 -45.469 1 95.81 313 ASN B O 1
ATOM 8185 N N . ARG B 1 314 ? 4.922 -34.75 -43.469 1 96.56 314 ARG B N 1
ATOM 8186 C CA . ARG B 1 314 ? 5.16 -33.312 -43.375 1 96.56 314 ARG B CA 1
ATOM 8187 C C . ARG B 1 314 ? 6.406 -33 -42.531 1 96.56 314 ARG B C 1
ATOM 8189 O O . ARG B 1 314 ? 7.086 -33.938 -42.094 1 96.56 314 ARG B O 1
ATOM 8196 N N . GLU B 1 315 ? 6.703 -31.75 -42.375 1 97.56 315 GLU B N 1
ATOM 8197 C CA . GLU B 1 315 ? 7.867 -31.312 -41.625 1 97.56 315 GLU B CA 1
ATOM 8198 C C . GLU B 1 315 ? 7.559 -31.281 -40.125 1 97.56 315 GLU B C 1
ATOM 8200 O O . GLU B 1 315 ? 6.484 -30.844 -39.719 1 97.56 315 GLU B O 1
ATOM 8205 N N . TRP B 1 316 ? 8.43 -31.812 -39.344 1 98.19 316 TRP B N 1
ATOM 8206 C CA . TRP B 1 316 ? 8.32 -31.891 -37.875 1 98.19 316 TRP B CA 1
ATOM 8207 C C . TRP B 1 316 ? 9.547 -31.281 -37.219 1 98.19 316 TRP B C 1
ATOM 8209 O O . TRP B 1 316 ? 10.641 -31.266 -37.781 1 98.19 316 TRP B O 1
ATOM 8219 N N . GLN B 1 317 ? 9.383 -30.656 -36.094 1 98 317 GLN B N 1
ATOM 8220 C CA . GLN B 1 317 ? 10.508 -30.203 -35.312 1 98 317 GLN B CA 1
ATOM 8221 C C . GLN B 1 317 ? 10.75 -31.125 -34.125 1 98 317 GLN B C 1
ATOM 8223 O O . GLN B 1 317 ? 9.805 -31.531 -33.438 1 98 317 GLN B O 1
ATOM 8228 N N . VAL B 1 318 ? 11.984 -31.531 -33.875 1 98.5 318 VAL B N 1
ATOM 8229 C CA . VAL B 1 318 ? 12.336 -32.469 -32.812 1 98.5 318 VAL B CA 1
ATOM 8230 C C . VAL B 1 318 ? 12.406 -31.734 -31.469 1 98.5 318 VAL B C 1
ATOM 8232 O O . VAL B 1 318 ? 13.117 -30.734 -31.328 1 98.5 318 VAL B O 1
ATOM 8235 N N . VAL B 1 319 ? 11.68 -32.219 -30.469 1 98.25 319 VAL B N 1
ATOM 8236 C CA . VAL B 1 319 ? 11.594 -31.547 -29.172 1 98.25 319 VAL B CA 1
ATOM 8237 C C . VAL B 1 319 ? 12.375 -32.344 -28.125 1 98.25 319 VAL B C 1
ATOM 8239 O O . VAL B 1 319 ? 12.945 -31.766 -27.203 1 98.25 319 VAL B O 1
ATOM 8242 N N . ALA B 1 320 ? 12.422 -33.625 -28.297 1 98.38 320 ALA B N 1
ATOM 8243 C CA . ALA B 1 320 ? 13.133 -34.5 -27.359 1 98.38 320 ALA B CA 1
ATOM 8244 C C . ALA B 1 320 ? 13.672 -35.719 -28.078 1 98.38 320 ALA B C 1
ATOM 8246 O O . ALA B 1 320 ? 13.164 -36.125 -29.125 1 98.38 320 ALA B O 1
ATOM 8247 N N . SER B 1 321 ? 14.719 -36.281 -27.5 1 98.25 321 SER B N 1
ATOM 8248 C CA . SER B 1 321 ? 15.32 -37.5 -28.031 1 98.25 321 SER B CA 1
ATOM 8249 C C . SER B 1 321 ? 16.016 -38.312 -26.938 1 98.25 321 SER B C 1
ATOM 8251 O O . SER B 1 321 ? 16.609 -37.719 -26.016 1 98.25 321 SER B O 1
ATOM 8253 N N . GLU B 1 322 ? 15.828 -39.531 -26.984 1 98.25 322 GLU B N 1
ATOM 8254 C CA . GLU B 1 322 ? 16.516 -40.5 -26.141 1 98.25 322 GLU B CA 1
ATOM 8255 C C . GLU B 1 322 ? 17.328 -41.469 -26.984 1 98.25 322 GLU B C 1
ATOM 8257 O O . GLU B 1 322 ? 16.797 -42.469 -27.5 1 98.25 322 GLU B O 1
ATOM 8262 N N . LEU B 1 323 ? 18.609 -41.312 -27 1 97.94 323 LEU B N 1
ATOM 8263 C CA . LEU B 1 323 ? 19.516 -42.125 -27.828 1 97.94 323 LEU B CA 1
ATOM 8264 C C . LEU B 1 323 ? 20.234 -43.156 -26.984 1 97.94 323 LEU B C 1
ATOM 8266 O O . LEU B 1 323 ? 20.906 -42.812 -26 1 97.94 323 LEU B O 1
ATOM 8270 N N . HIS B 1 324 ? 20.094 -44.406 -27.359 1 97.62 324 HIS B N 1
ATOM 8271 C CA . HIS B 1 324 ? 20.734 -45.5 -26.656 1 97.62 324 HIS B CA 1
ATOM 8272 C C . HIS B 1 324 ? 21.672 -46.281 -27.562 1 97.62 324 HIS B C 1
ATOM 8274 O O . HIS B 1 324 ? 21.266 -46.719 -28.656 1 97.62 324 HIS B O 1
ATOM 8280 N N . GLY B 1 325 ? 22.938 -46.469 -27.125 1 96.94 325 GLY B N 1
ATOM 8281 C CA . GLY B 1 325 ? 23.922 -47.25 -27.844 1 96.94 325 GLY B CA 1
ATOM 8282 C C . GLY B 1 325 ? 24.516 -48.375 -27.016 1 96.94 325 GLY B C 1
ATOM 8283 O O . GLY B 1 325 ? 24.75 -48.188 -25.812 1 96.94 325 GLY B O 1
ATOM 8284 N N . GLU B 1 326 ? 24.672 -49.5 -27.75 1 94.75 326 GLU B N 1
ATOM 8285 C CA . GLU B 1 326 ? 25.312 -50.656 -27.125 1 94.75 326 GLU B CA 1
ATOM 8286 C C . GLU B 1 326 ? 26.422 -51.219 -28.016 1 94.75 326 GLU B C 1
ATOM 8288 O O . GLU B 1 326 ? 26.234 -51.375 -29.219 1 94.75 326 GLU B O 1
ATOM 8293 N N . GLN B 1 327 ? 27.531 -51.344 -27.422 1 92.62 327 GLN B N 1
ATOM 8294 C CA . GLN B 1 327 ? 28.703 -51.938 -28.062 1 92.62 327 GLN B CA 1
ATOM 8295 C C . GLN B 1 327 ? 29.344 -53 -27.188 1 92.62 327 GLN B C 1
ATOM 8297 O O . GLN B 1 327 ? 30.422 -52.781 -26.641 1 92.62 327 GLN B O 1
ATOM 8302 N N . PRO B 1 328 ? 28.781 -54.156 -27.109 1 87.5 328 PRO B N 1
ATOM 8303 C CA . PRO B 1 328 ? 29.25 -55.188 -26.188 1 87.5 328 PRO B CA 1
ATOM 8304 C C . PRO B 1 328 ? 30.656 -55.688 -26.516 1 87.5 328 PRO B C 1
ATOM 8306 O O . PRO B 1 328 ? 31.375 -56.156 -25.609 1 87.5 328 PRO B O 1
ATOM 8309 N N . GLN B 1 329 ? 31.094 -55.594 -27.688 1 84.38 329 GLN B N 1
ATOM 8310 C CA . GLN B 1 329 ? 32.406 -56.125 -28.094 1 84.38 329 GLN B CA 1
ATOM 8311 C C . GLN B 1 329 ? 33.531 -55.281 -27.5 1 84.38 329 GLN B C 1
ATOM 8313 O O . GLN B 1 329 ? 34.688 -55.656 -27.609 1 84.38 329 GLN B O 1
ATOM 8318 N N . ALA B 1 330 ? 33.156 -54.188 -26.922 1 83.44 330 ALA B N 1
ATOM 8319 C CA . ALA B 1 330 ? 34.156 -53.344 -26.281 1 83.44 330 ALA B CA 1
ATOM 8320 C C . ALA B 1 330 ? 34.75 -54.031 -25.047 1 83.44 330 ALA B C 1
ATOM 8322 O O . ALA B 1 330 ? 35.875 -53.75 -24.641 1 83.44 330 ALA B O 1
ATOM 8323 N N . VAL B 1 331 ? 33.906 -54.844 -24.453 1 81.31 331 VAL B N 1
ATOM 8324 C CA . VAL B 1 331 ? 34.438 -55.625 -23.344 1 81.31 331 VAL B CA 1
ATOM 8325 C C . VAL B 1 331 ? 35.188 -56.844 -23.875 1 81.31 331 VAL B C 1
ATOM 8327 O O . VAL B 1 331 ? 34.594 -57.719 -24.547 1 81.31 331 VAL B O 1
ATOM 8330 N N . PRO B 1 332 ? 36.438 -56.844 -23.594 1 77.25 332 PRO B N 1
ATOM 8331 C CA . PRO B 1 332 ? 37.188 -58 -24.094 1 77.25 332 PRO B CA 1
ATOM 8332 C C . PRO B 1 332 ? 36.594 -59.344 -23.641 1 77.25 332 PRO B C 1
ATOM 8334 O O . PRO B 1 332 ? 36.25 -59.5 -22.469 1 77.25 332 PRO B O 1
ATOM 8337 N N . GLY B 1 333 ? 36.5 -60.281 -24.5 1 68.94 333 GLY B N 1
ATOM 8338 C CA . GLY B 1 333 ? 36 -61.625 -24.203 1 68.94 333 GLY B CA 1
ATOM 8339 C C . GLY B 1 333 ? 34.5 -61.781 -24.469 1 68.94 333 GLY B C 1
ATOM 8340 O O . GLY B 1 333 ? 34 -62.906 -24.516 1 68.94 333 GLY B O 1
ATOM 8341 N N . ARG B 1 334 ? 33.781 -60.719 -24.406 1 68.44 334 ARG B N 1
ATOM 8342 C CA . ARG B 1 334 ? 32.344 -60.844 -24.625 1 68.44 334 ARG B CA 1
ATOM 8343 C C . ARG B 1 334 ? 32 -60.875 -26.109 1 68.44 334 ARG B C 1
ATOM 8345 O O . ARG B 1 334 ? 32.531 -60.094 -26.891 1 68.44 334 ARG B O 1
ATOM 8352 N N . GLN B 1 335 ? 31.797 -62.125 -26.656 1 63.09 335 GLN B N 1
ATOM 8353 C CA . GLN B 1 335 ? 31.359 -62.312 -28.031 1 63.09 335 GLN B CA 1
ATOM 8354 C C . GLN B 1 335 ? 29.891 -61.938 -28.203 1 63.09 335 GLN B C 1
ATOM 8356 O O . GLN B 1 335 ? 29.031 -62.469 -27.531 1 63.09 335 GLN B O 1
ATOM 8361 N N . GLY B 1 336 ? 29.5 -60.625 -28 1 58.16 336 GLY B N 1
ATOM 8362 C CA . GLY B 1 336 ? 28.062 -60.344 -27.984 1 58.16 336 GLY B CA 1
ATOM 8363 C C . GLY B 1 336 ? 27.547 -59.812 -29.312 1 58.16 336 GLY B C 1
ATOM 8364 O O . GLY B 1 336 ? 28.281 -59.844 -30.312 1 58.16 336 GLY B O 1
ATOM 8365 N N . ALA B 1 337 ? 26.25 -59.562 -29.438 1 67.88 337 ALA B N 1
ATOM 8366 C CA . ALA B 1 337 ? 25.484 -59 -30.547 1 67.88 337 ALA B CA 1
ATOM 8367 C C . ALA B 1 337 ? 26.125 -57.719 -31.062 1 67.88 337 ALA B C 1
ATOM 8369 O O . ALA B 1 337 ? 26.906 -57.094 -30.359 1 67.88 337 ALA B O 1
ATOM 8370 N N . GLY B 1 338 ? 26.266 -57.469 -32.438 1 80.81 338 GLY B N 1
ATOM 8371 C CA . GLY B 1 338 ? 26.781 -56.312 -33.156 1 80.81 338 GLY B CA 1
ATOM 8372 C C . GLY B 1 338 ? 26.422 -55 -32.5 1 80.81 338 GLY B C 1
ATOM 8373 O O . GLY B 1 338 ? 25.641 -54.969 -31.547 1 80.81 338 GLY B O 1
ATOM 8374 N N . THR B 1 339 ? 27.219 -53.969 -32.656 1 89.19 339 THR B N 1
ATOM 8375 C CA . THR B 1 339 ? 26.953 -52.625 -32.188 1 89.19 339 THR B CA 1
ATOM 8376 C C . THR B 1 339 ? 25.562 -52.156 -32.625 1 89.19 339 THR B C 1
ATOM 8378 O O . THR B 1 339 ? 25.172 -52.344 -33.75 1 89.19 339 THR B O 1
ATOM 8381 N N . ALA B 1 340 ? 24.734 -51.688 -31.641 1 91.62 340 ALA B N 1
ATOM 8382 C CA . ALA B 1 340 ? 23.359 -51.281 -31.938 1 91.62 340 ALA B CA 1
ATOM 8383 C C . ALA B 1 340 ? 23.094 -49.875 -31.438 1 91.62 340 ALA B C 1
ATOM 8385 O O . ALA B 1 340 ? 23.703 -49.438 -30.469 1 91.62 340 ALA B O 1
ATOM 8386 N N . LEU B 1 341 ? 22.219 -49.188 -32.188 1 94.5 341 LEU B N 1
ATOM 8387 C CA . LEU B 1 341 ? 21.812 -47.812 -31.875 1 94.5 341 LEU B CA 1
ATOM 8388 C C . LEU B 1 341 ? 20.312 -47.656 -32 1 94.5 341 LEU B C 1
ATOM 8390 O O . LEU B 1 341 ? 19.719 -48.062 -33 1 94.5 341 LEU B O 1
ATOM 8394 N N . GLU B 1 342 ? 19.656 -47.156 -30.969 1 95.31 342 GLU B N 1
ATOM 8395 C CA . GLU B 1 342 ? 18.219 -46.875 -30.969 1 95.31 342 GLU B CA 1
ATOM 8396 C C . GLU B 1 342 ? 17.922 -45.469 -30.531 1 95.31 342 GLU B C 1
ATOM 8398 O O . GLU B 1 342 ? 18.484 -44.969 -29.531 1 95.31 342 GLU B O 1
ATOM 8403 N N . ASN B 1 343 ? 17.078 -44.781 -31.297 1 97.44 343 ASN B N 1
ATOM 8404 C CA . ASN B 1 343 ? 16.703 -43.375 -31.031 1 97.44 343 ASN B CA 1
ATOM 8405 C C . ASN B 1 343 ? 15.195 -43.25 -30.875 1 97.44 343 ASN B C 1
ATOM 8407 O O . ASN B 1 343 ? 14.445 -43.438 -31.828 1 97.44 343 ASN B O 1
ATOM 8411 N N . HIS B 1 344 ? 14.719 -43 -29.672 1 98 344 HIS B N 1
ATOM 8412 C CA . HIS B 1 344 ? 13.336 -42.594 -29.422 1 98 344 HIS B CA 1
ATOM 8413 C C . HIS B 1 344 ? 13.203 -41.094 -29.375 1 98 344 HIS B C 1
ATOM 8415 O O . HIS B 1 344 ? 14.008 -40.406 -28.75 1 98 344 HIS B O 1
ATOM 8421 N N . PHE B 1 345 ? 12.242 -40.562 -30.125 1 98.25 345 PHE B N 1
ATOM 8422 C CA . PHE B 1 345 ? 12.172 -39.094 -30.172 1 98.25 345 PHE B CA 1
ATOM 8423 C C . PHE B 1 345 ? 10.727 -38.625 -30.156 1 98.25 345 PHE B C 1
ATOM 8425 O O . PHE B 1 345 ? 9.805 -39.406 -30.359 1 98.25 345 PHE B O 1
ATOM 8432 N N . ALA B 1 346 ? 10.508 -37.406 -29.781 1 98.44 346 ALA B N 1
ATOM 8433 C CA . ALA B 1 346 ? 9.227 -36.719 -29.828 1 98.44 346 ALA B CA 1
ATOM 8434 C C . ALA B 1 346 ? 9.312 -35.469 -30.703 1 98.44 346 ALA B C 1
ATOM 8436 O O . ALA B 1 346 ? 10.312 -34.75 -30.688 1 98.44 346 ALA B O 1
ATOM 8437 N N . VAL B 1 347 ? 8.312 -35.281 -31.547 1 98.5 347 VAL B N 1
ATOM 8438 C CA . VAL B 1 347 ? 8.297 -34.156 -32.469 1 98.5 347 VAL B CA 1
ATOM 8439 C C . VAL B 1 347 ? 6.945 -33.438 -32.406 1 98.5 347 VAL B C 1
ATOM 8441 O O . VAL B 1 347 ? 5.961 -34.031 -31.922 1 98.5 347 VAL B O 1
ATOM 8444 N N . ILE B 1 348 ? 6.902 -32.219 -32.719 1 98.06 348 ILE B N 1
ATOM 8445 C CA . ILE B 1 348 ? 5.688 -31.438 -32.969 1 98.06 348 ILE B CA 1
ATOM 8446 C C . ILE B 1 348 ? 5.719 -30.859 -34.375 1 98.06 348 ILE B C 1
ATOM 8448 O O . ILE B 1 348 ? 6.773 -30.812 -35.031 1 98.06 348 ILE B O 1
ATOM 8452 N N . PRO B 1 349 ? 4.574 -30.516 -34.906 1 97.19 349 PRO B N 1
ATOM 8453 C CA . PRO B 1 349 ? 4.594 -29.922 -36.25 1 97.19 349 PRO B CA 1
ATOM 8454 C C . PRO B 1 349 ? 5.52 -28.719 -36.375 1 97.19 349 PRO B C 1
ATOM 8456 O O . PRO B 1 349 ? 5.598 -27.922 -35.438 1 97.19 349 PRO B O 1
ATOM 8459 N N . ALA B 1 350 ? 6.172 -28.516 -37.5 1 97.12 350 ALA B N 1
ATOM 8460 C CA . ALA B 1 350 ? 7.195 -27.5 -37.656 1 97.12 350 ALA B CA 1
ATOM 8461 C C . ALA B 1 350 ? 6.566 -26.156 -38.062 1 97.12 350 ALA B C 1
ATOM 8463 O O . ALA B 1 350 ? 7.27 -25.156 -38.219 1 97.12 350 ALA B O 1
ATOM 8464 N N . ASP B 1 351 ? 5.273 -26.047 -38.188 1 95.25 351 ASP B N 1
ATOM 8465 C CA . ASP B 1 351 ? 4.613 -24.797 -38.594 1 95.25 351 ASP B CA 1
ATOM 8466 C C . ASP B 1 351 ? 4.32 -23.938 -37.344 1 95.25 351 ASP B C 1
ATOM 8468 O O . ASP B 1 351 ? 3.645 -22.906 -37.469 1 95.25 351 ASP B O 1
ATOM 8472 N N . ARG B 1 352 ? 4.742 -24.391 -36.281 1 95.19 352 ARG B N 1
ATOM 8473 C CA . ARG B 1 352 ? 4.605 -23.625 -35.031 1 95.19 352 ARG B CA 1
ATOM 8474 C C . ARG B 1 352 ? 5.91 -23.641 -34.25 1 95.19 352 ARG B C 1
ATOM 8476 O O . ARG B 1 352 ? 6.75 -24.516 -34.406 1 95.19 352 ARG B O 1
ATOM 8483 N N . THR B 1 353 ? 6.098 -22.625 -33.406 1 96.88 353 THR B N 1
ATOM 8484 C CA . THR B 1 353 ? 7.301 -22.516 -32.594 1 96.88 353 THR B CA 1
ATOM 8485 C C . THR B 1 353 ? 7.086 -23.156 -31.203 1 96.88 353 THR B C 1
ATOM 8487 O O . THR B 1 353 ? 6.133 -22.812 -30.5 1 96.88 353 THR B O 1
ATOM 8490 N N . TRP B 1 354 ? 7.887 -24.141 -30.859 1 98.06 354 TRP B N 1
ATOM 8491 C CA . TRP B 1 354 ? 7.863 -24.703 -29.516 1 98.06 354 TRP B CA 1
ATOM 8492 C C . TRP B 1 354 ? 8.422 -23.703 -28.5 1 98.06 354 TRP B C 1
ATOM 8494 O O . TRP B 1 354 ? 9.477 -23.109 -28.734 1 98.06 354 TRP B O 1
ATOM 8504 N N . ARG B 1 355 ? 7.723 -23.469 -27.438 1 97.81 355 ARG B N 1
ATOM 8505 C CA . ARG B 1 355 ? 8.18 -22.609 -26.344 1 97.81 355 ARG B CA 1
ATOM 8506 C C . ARG B 1 355 ? 7.965 -23.281 -24.984 1 97.81 355 ARG B C 1
ATOM 8508 O O . ARG B 1 355 ? 7.051 -24.094 -24.844 1 97.81 355 ARG B O 1
ATOM 8515 N N . PRO B 1 356 ? 8.906 -23.016 -24.078 1 97.44 356 PRO B N 1
ATOM 8516 C CA . PRO B 1 356 ? 8.711 -23.594 -22.734 1 97.44 356 PRO B CA 1
ATOM 8517 C C . PRO B 1 356 ? 7.484 -23.016 -22.031 1 97.44 356 PRO B C 1
ATOM 8519 O O . PRO B 1 356 ? 7.125 -21.859 -22.25 1 97.44 356 PRO B O 1
ATOM 8522 N N . GLN B 1 357 ? 6.871 -23.812 -21.188 1 96.06 357 GLN B N 1
ATOM 8523 C CA . GLN B 1 357 ? 5.797 -23.328 -20.344 1 96.06 357 GLN B CA 1
ATOM 8524 C C . GLN B 1 357 ? 6.312 -22.281 -19.344 1 96.06 357 GLN B C 1
ATOM 8526 O O . GLN B 1 357 ? 7.473 -22.328 -18.938 1 96.06 357 GLN B O 1
ATOM 8531 N N . PRO B 1 358 ? 5.434 -21.359 -18.984 1 92.81 358 PRO B N 1
ATOM 8532 C CA . PRO B 1 358 ? 5.859 -20.391 -17.984 1 92.81 358 PRO B CA 1
ATOM 8533 C C . PRO B 1 358 ? 6.27 -21.047 -16.656 1 92.81 358 PRO B C 1
ATOM 8535 O O . PR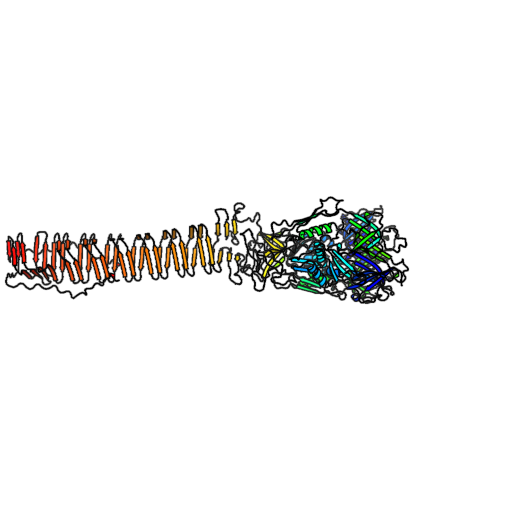O B 1 358 ? 5.641 -22.016 -16.219 1 92.81 358 PRO B O 1
ATOM 8538 N N . LEU B 1 359 ? 7.324 -20.547 -16.109 1 93.25 359 LEU B N 1
ATOM 8539 C CA . LEU B 1 359 ? 7.816 -21.031 -14.828 1 93.25 359 LEU B CA 1
ATOM 8540 C C . LEU B 1 359 ? 7.52 -20.047 -13.703 1 93.25 359 LEU B C 1
ATOM 8542 O O . LEU B 1 359 ? 7.43 -18.844 -13.945 1 93.25 359 LEU B O 1
ATOM 8546 N N . LEU B 1 360 ? 7.449 -20.547 -12.531 1 89.19 360 LEU B N 1
ATOM 8547 C CA . LEU B 1 360 ? 7.109 -19.719 -11.383 1 89.19 360 LEU B CA 1
ATOM 8548 C C . LEU B 1 360 ? 8.281 -18.828 -10.992 1 89.19 360 LEU B C 1
ATOM 8550 O O . LEU B 1 360 ? 9.438 -19.266 -11.016 1 89.19 360 LEU B O 1
ATOM 8554 N N . LYS B 1 361 ? 7.98 -17.609 -10.727 1 92.62 361 LYS B N 1
ATOM 8555 C CA . LYS B 1 361 ? 8.953 -16.656 -10.211 1 92.62 361 LYS B CA 1
ATOM 8556 C C . LYS B 1 361 ? 8.977 -16.656 -8.688 1 92.62 361 LYS B C 1
ATOM 8558 O O . LYS B 1 361 ? 7.93 -16.703 -8.047 1 92.62 361 LYS B O 1
ATOM 8563 N N . PRO B 1 362 ? 10.258 -16.672 -8.148 1 92.06 362 PRO B N 1
ATOM 8564 C CA . PRO B 1 362 ? 10.312 -16.562 -6.688 1 92.06 362 PRO B CA 1
ATOM 8565 C C . PRO B 1 362 ? 9.641 -15.297 -6.164 1 92.06 362 PRO B C 1
ATOM 8567 O O . PRO B 1 362 ? 9.758 -14.234 -6.777 1 92.06 362 PRO B O 1
ATOM 8570 N N . LEU B 1 363 ? 8.945 -15.469 -5.059 1 91.38 363 LEU B N 1
ATOM 8571 C CA . LEU B 1 363 ? 8.242 -14.352 -4.438 1 91.38 363 LEU B CA 1
ATOM 8572 C C . LEU B 1 363 ? 8.945 -13.906 -3.162 1 91.38 363 LEU B C 1
ATOM 8574 O O . LEU B 1 363 ? 9.562 -14.719 -2.471 1 91.38 363 LEU B O 1
ATOM 8578 N N . VAL B 1 364 ? 8.945 -12.656 -2.871 1 90.94 364 VAL B N 1
ATOM 8579 C CA . VAL B 1 364 ? 9.531 -12.109 -1.651 1 90.94 364 VAL B CA 1
ATOM 8580 C C . VAL B 1 364 ? 8.562 -12.289 -0.487 1 90.94 364 VAL B C 1
ATOM 8582 O O . VAL B 1 364 ? 7.414 -11.844 -0.557 1 90.94 364 VAL B O 1
ATOM 8585 N N . ASP B 1 365 ? 9.062 -12.93 0.546 1 85.31 365 ASP B N 1
ATOM 8586 C CA . ASP B 1 365 ? 8.219 -13.148 1.72 1 85.31 365 ASP B CA 1
ATOM 8587 C C . ASP B 1 365 ? 8.414 -12.031 2.746 1 85.31 365 ASP B C 1
ATOM 8589 O O . ASP B 1 365 ? 9.242 -12.148 3.652 1 85.31 365 ASP B O 1
ATOM 8593 N N . GLY B 1 366 ? 7.75 -10.898 2.615 1 86.94 366 GLY B N 1
ATOM 8594 C CA . GLY B 1 366 ? 7.789 -9.836 3.605 1 86.94 366 GLY B CA 1
ATOM 8595 C C . GLY B 1 366 ? 8.664 -8.672 3.188 1 86.94 366 GLY B C 1
ATOM 8596 O O . GLY B 1 366 ? 9.438 -8.773 2.232 1 86.94 366 GLY B O 1
ATOM 8597 N N . PRO B 1 367 ? 8.617 -7.562 3.932 1 92.88 367 PRO B N 1
ATOM 8598 C CA . PRO B 1 367 ? 9.383 -6.359 3.598 1 92.88 367 PRO B CA 1
ATOM 8599 C C . PRO B 1 367 ? 10.859 -6.469 3.979 1 92.88 367 PRO B C 1
ATOM 8601 O O . PRO B 1 367 ? 11.234 -7.355 4.75 1 92.88 367 PRO B O 1
ATOM 8604 N N . GLN B 1 368 ? 11.672 -5.559 3.367 1 95.25 368 GLN B N 1
ATOM 8605 C CA . GLN B 1 368 ? 13.109 -5.527 3.596 1 95.25 368 GLN B CA 1
ATOM 8606 C C . GLN B 1 368 ? 13.586 -4.113 3.914 1 95.25 368 GLN B C 1
ATOM 8608 O O . GLN B 1 368 ? 12.984 -3.135 3.461 1 95.25 368 GLN B O 1
ATOM 8613 N N . SER B 1 369 ? 14.641 -4.086 4.695 1 94.69 369 SER B N 1
ATOM 8614 C CA . SER B 1 369 ? 15.273 -2.799 4.969 1 94.69 369 SER B CA 1
ATOM 8615 C C . SER B 1 369 ? 16.25 -2.416 3.861 1 94.69 369 SER B C 1
ATOM 8617 O O . SER B 1 369 ? 16.906 -3.283 3.273 1 94.69 369 SER B O 1
ATOM 8619 N N . ALA B 1 370 ? 16.25 -1.174 3.49 1 96.56 370 ALA B N 1
ATOM 8620 C CA . ALA B 1 370 ? 17.203 -0.607 2.527 1 96.56 370 ALA B CA 1
ATOM 8621 C C . ALA B 1 370 ? 17.578 0.823 2.904 1 96.56 370 ALA B C 1
ATOM 8623 O O . ALA B 1 370 ? 17 1.396 3.834 1 96.56 370 ALA B O 1
ATOM 8624 N N . VAL B 1 371 ? 18.547 1.393 2.26 1 96.62 371 VAL B N 1
ATOM 8625 C CA . VAL B 1 371 ? 19.016 2.742 2.561 1 96.62 371 VAL B CA 1
ATOM 8626 C C . VAL B 1 371 ? 18.875 3.623 1.32 1 96.62 371 VAL B C 1
ATOM 8628 O O . VAL B 1 371 ? 19.281 3.23 0.224 1 96.62 371 VAL B O 1
ATOM 8631 N N . VAL B 1 372 ? 18.266 4.773 1.499 1 97.12 372 VAL B N 1
ATOM 8632 C CA . VAL B 1 372 ? 18.109 5.707 0.392 1 97.12 372 VAL B CA 1
ATOM 8633 C C . VAL B 1 372 ? 19.469 6.203 -0.076 1 97.12 372 VAL B C 1
ATOM 8635 O O . VAL B 1 372 ? 20.328 6.551 0.743 1 97.12 372 VAL B O 1
ATOM 8638 N N . THR B 1 373 ? 19.625 6.266 -1.404 1 97.62 373 THR B N 1
ATOM 8639 C CA . THR B 1 373 ? 20.891 6.684 -1.976 1 97.62 373 THR B CA 1
ATOM 8640 C C . THR B 1 373 ? 20.703 7.844 -2.949 1 97.62 373 THR B C 1
ATOM 8642 O O . THR B 1 373 ? 19.578 8.156 -3.324 1 97.62 373 THR B O 1
ATOM 8645 N N . GLY B 1 374 ? 21.766 8.484 -3.34 1 96.5 374 GLY B N 1
ATOM 8646 C CA . GLY B 1 374 ? 21.828 9.602 -4.27 1 96.5 374 GLY B CA 1
ATOM 8647 C C . GLY B 1 374 ? 23.25 10.031 -4.586 1 96.5 374 GLY B C 1
ATOM 8648 O O . GLY B 1 374 ? 24.203 9.406 -4.133 1 96.5 374 GLY B O 1
ATOM 8649 N N . PRO B 1 375 ? 23.344 11.055 -5.395 1 96.06 375 PRO B N 1
ATOM 8650 C CA . PRO B 1 375 ? 24.672 11.562 -5.711 1 96.06 375 PRO B CA 1
ATOM 8651 C C . PRO B 1 375 ? 25.422 12.07 -4.48 1 96.06 375 PRO B C 1
ATOM 8653 O O . PRO B 1 375 ? 24.797 12.469 -3.496 1 96.06 375 PRO B O 1
ATOM 8656 N N . ALA B 1 376 ? 26.75 12.109 -4.605 1 94.5 376 ALA B N 1
ATOM 8657 C CA . ALA B 1 376 ? 27.578 12.57 -3.494 1 94.5 376 ALA B CA 1
ATOM 8658 C C . ALA B 1 376 ? 27.219 14 -3.102 1 94.5 376 ALA B C 1
ATOM 8660 O O . ALA B 1 376 ? 27.109 14.875 -3.961 1 94.5 376 ALA B O 1
ATOM 8661 N N . GLY B 1 377 ? 27.016 14.18 -1.909 1 93.12 377 GLY B N 1
ATOM 8662 C CA . GLY B 1 377 ? 26.75 15.516 -1.389 1 93.12 377 GLY B CA 1
ATOM 8663 C C . GLY B 1 377 ? 25.281 15.883 -1.421 1 93.12 377 GLY B C 1
ATOM 8664 O O . GLY B 1 377 ? 24.875 16.906 -0.856 1 93.12 377 GLY B O 1
ATOM 8665 N N . GLU B 1 378 ? 24.5 15.086 -2.094 1 93.38 378 GLU B N 1
ATOM 8666 C CA . GLU B 1 378 ? 23.062 15.383 -2.182 1 93.38 378 GLU B CA 1
ATOM 8667 C C . GLU B 1 378 ? 22.312 14.82 -0.98 1 93.38 378 GLU B C 1
ATOM 8669 O O . GLU B 1 378 ? 22.641 13.734 -0.49 1 93.38 378 GLU B O 1
ATOM 8674 N N . GLU B 1 379 ? 21.344 15.672 -0.488 1 94.25 379 GLU B N 1
ATOM 8675 C CA . GLU B 1 379 ? 20.578 15.258 0.685 1 94.25 379 GLU B CA 1
ATOM 8676 C C . GLU B 1 379 ? 19.188 14.781 0.294 1 94.25 379 GLU B C 1
ATOM 8678 O O . GLU B 1 379 ? 18.625 13.883 0.927 1 94.25 379 GLU B O 1
ATOM 8683 N N . ILE B 1 380 ? 18.641 15.445 -0.607 1 95.25 380 ILE B N 1
ATOM 8684 C CA . ILE B 1 380 ? 17.312 15.062 -1.104 1 95.25 380 ILE B CA 1
ATOM 8685 C C . ILE B 1 380 ? 17.391 14.781 -2.605 1 95.25 380 ILE B C 1
ATOM 8687 O O . ILE B 1 380 ? 17.578 15.703 -3.404 1 95.25 380 ILE B O 1
ATOM 8691 N N . PHE B 1 381 ? 17.297 13.562 -2.945 1 95.69 381 PHE B N 1
ATOM 8692 C CA . PHE B 1 381 ? 17.359 13.117 -4.332 1 95.69 381 PHE B CA 1
ATOM 8693 C C . PHE B 1 381 ? 16.109 12.367 -4.727 1 95.69 381 PHE B C 1
ATOM 8695 O O . PHE B 1 381 ? 15.883 11.234 -4.281 1 95.69 381 PHE B O 1
ATOM 8702 N N . CYS B 1 382 ? 15.188 12.969 -5.523 1 94.75 382 CYS B N 1
ATOM 8703 C CA . CYS B 1 382 ? 13.93 12.359 -5.938 1 94.75 382 CYS B CA 1
ATOM 8704 C C . CYS B 1 382 ? 13.578 12.758 -7.367 1 94.75 382 CYS B C 1
ATOM 8706 O O . CYS B 1 382 ? 14.188 13.664 -7.93 1 94.75 382 CYS B O 1
ATOM 8708 N N . ASP B 1 383 ? 12.648 12.062 -7.973 1 93.75 383 ASP B N 1
ATOM 8709 C CA . ASP B 1 383 ? 12.188 12.398 -9.312 1 93.75 383 ASP B CA 1
ATOM 8710 C C . ASP B 1 383 ? 10.859 13.156 -9.258 1 93.75 383 ASP B C 1
ATOM 8712 O O . ASP B 1 383 ? 10.469 13.664 -8.211 1 93.75 383 ASP B O 1
ATOM 8716 N N . GLU B 1 384 ? 10.148 13.359 -10.391 1 91.38 384 GLU B N 1
ATOM 8717 C CA . GLU B 1 384 ? 8.945 14.172 -10.508 1 91.38 384 GLU B CA 1
ATOM 8718 C C . GLU B 1 384 ? 7.77 13.531 -9.773 1 91.38 384 GLU B C 1
ATOM 8720 O O . GLU B 1 384 ? 6.77 14.188 -9.484 1 91.38 384 GLU B O 1
ATOM 8725 N N . HIS B 1 385 ? 7.934 12.242 -9.438 1 90.69 385 HIS B N 1
ATOM 8726 C CA . HIS B 1 385 ? 6.859 11.547 -8.734 1 90.69 385 HIS B CA 1
ATOM 8727 C C . HIS B 1 385 ? 7.211 11.328 -7.27 1 90.69 385 HIS B C 1
ATOM 8729 O O . HIS B 1 385 ? 6.492 10.625 -6.555 1 90.69 385 HIS B O 1
ATOM 8735 N N . GLY B 1 386 ? 8.359 11.961 -6.852 1 91 386 GLY B N 1
ATOM 8736 C CA . GLY B 1 386 ? 8.758 11.805 -5.465 1 91 386 GLY B CA 1
ATOM 8737 C C . GLY B 1 386 ? 9.383 10.453 -5.168 1 91 386 GLY B C 1
ATOM 8738 O O . GLY B 1 386 ? 9.391 10 -4.023 1 91 386 GLY B O 1
ATOM 8739 N N . ARG B 1 387 ? 9.891 9.773 -6.25 1 96.44 387 ARG B N 1
ATOM 8740 C CA . ARG B 1 387 ? 10.539 8.484 -6.055 1 96.44 387 ARG B CA 1
ATOM 8741 C C . ARG B 1 387 ? 11.992 8.656 -5.645 1 96.44 387 ARG B C 1
ATOM 8743 O O . ARG B 1 387 ? 12.602 9.695 -5.906 1 96.44 387 ARG B O 1
ATOM 8750 N N . VAL B 1 388 ? 12.469 7.535 -4.973 1 96.88 388 VAL B N 1
ATOM 8751 C CA . VAL B 1 388 ? 13.859 7.594 -4.527 1 96.88 388 VAL B CA 1
ATOM 8752 C C . VAL B 1 388 ? 14.586 6.316 -4.945 1 96.88 388 VAL B C 1
ATOM 8754 O O . VAL B 1 388 ? 13.969 5.375 -5.445 1 96.88 388 VAL B O 1
ATOM 8757 N N . ARG B 1 389 ? 15.852 6.367 -4.879 1 97.62 389 ARG B N 1
ATOM 8758 C CA . ARG B 1 389 ? 16.688 5.199 -5.113 1 97.62 389 ARG B CA 1
ATOM 8759 C C . ARG B 1 389 ? 17.203 4.617 -3.801 1 97.62 389 ARG B C 1
ATOM 8761 O O . ARG B 1 389 ? 17.406 5.352 -2.828 1 97.62 389 ARG B O 1
ATOM 8768 N N . VAL B 1 390 ? 17.422 3.275 -3.76 1 97.56 390 VAL B N 1
ATOM 8769 C CA . VAL B 1 390 ? 17.844 2.664 -2.504 1 97.56 390 VAL B CA 1
ATOM 8770 C C . VAL B 1 390 ? 18.922 1.621 -2.773 1 97.56 390 VAL B C 1
ATOM 8772 O O . VAL B 1 390 ? 19.047 1.124 -3.895 1 97.56 390 VAL B O 1
ATOM 8775 N N . LYS B 1 391 ? 19.672 1.396 -1.809 1 97.44 391 LYS B N 1
ATOM 8776 C CA . LYS B 1 391 ? 20.625 0.296 -1.782 1 97.44 391 LYS B CA 1
ATOM 8777 C C . LYS B 1 391 ? 20.156 -0.831 -0.872 1 97.44 391 LYS B C 1
ATOM 8779 O O . LYS B 1 391 ? 20 -0.639 0.337 1 97.44 391 LYS B O 1
ATOM 8784 N N . PHE B 1 392 ? 19.875 -2 -1.536 1 96.56 392 PHE B N 1
ATOM 8785 C CA . PHE B 1 392 ? 19.516 -3.17 -0.745 1 96.56 392 PHE B CA 1
ATOM 8786 C C . PHE B 1 392 ? 20.734 -3.762 -0.058 1 96.56 392 PHE B C 1
ATOM 8788 O O . PHE B 1 392 ? 21.828 -3.783 -0.631 1 96.56 392 PHE B O 1
ATOM 8795 N N . ASN B 1 393 ? 20.516 -4.383 1.104 1 94.06 393 ASN B N 1
ATOM 8796 C CA . ASN B 1 393 ? 21.625 -4.895 1.902 1 94.06 393 ASN B CA 1
ATOM 8797 C C . ASN B 1 393 ? 22.281 -6.102 1.24 1 94.06 393 ASN B C 1
ATOM 8799 O O . ASN B 1 393 ? 23.484 -6.34 1.419 1 94.06 393 ASN B O 1
ATOM 8803 N N . TRP B 1 394 ? 21.578 -6.863 0.497 1 94.56 394 TRP B N 1
ATOM 8804 C CA . TRP B 1 394 ? 22.109 -8.078 -0.113 1 94.56 394 TRP B CA 1
ATOM 8805 C C . TRP B 1 394 ? 22.797 -7.773 -1.438 1 94.56 394 TRP B C 1
ATOM 8807 O O . TRP B 1 394 ? 23.5 -8.625 -1.987 1 94.56 394 TRP B O 1
ATOM 8817 N N . ASP B 1 395 ? 22.547 -6.598 -1.961 1 95.44 395 ASP B N 1
ATOM 8818 C CA . ASP B 1 395 ? 23.094 -6.273 -3.273 1 95.44 395 ASP B CA 1
ATOM 8819 C C . ASP B 1 395 ? 24.609 -6.074 -3.205 1 95.44 395 ASP B C 1
ATOM 8821 O O . ASP B 1 395 ? 25.094 -5.164 -2.525 1 95.44 395 ASP B O 1
ATOM 8825 N N . ARG B 1 396 ? 25.359 -6.816 -3.971 1 94.88 396 ARG B N 1
ATOM 8826 C CA . ARG B 1 396 ? 26.812 -6.742 -3.971 1 94.88 396 ARG B CA 1
ATOM 8827 C C . ARG B 1 396 ? 27.328 -6.125 -5.266 1 94.88 396 ARG B C 1
ATOM 8829 O O . ARG B 1 396 ? 28.531 -5.855 -5.398 1 94.88 396 ARG B O 1
ATOM 8836 N N . TYR B 1 397 ? 26.484 -5.863 -6.172 1 94.31 397 TYR B N 1
ATOM 8837 C CA . TYR B 1 397 ? 26.953 -5.531 -7.516 1 94.31 397 TYR B CA 1
ATOM 8838 C C . TYR B 1 397 ? 26.797 -4.039 -7.789 1 94.31 397 TYR B C 1
ATOM 8840 O O . TYR B 1 397 ? 27.672 -3.424 -8.406 1 94.31 397 TYR B O 1
ATOM 8848 N N . ASN B 1 398 ? 25.781 -3.379 -7.375 1 94.94 398 ASN B N 1
ATOM 8849 C CA . ASN B 1 398 ? 25.531 -1.975 -7.676 1 94.94 398 ASN B CA 1
ATOM 8850 C C . ASN B 1 398 ? 26.109 -1.054 -6.613 1 94.94 398 ASN B C 1
ATOM 8852 O O . ASN B 1 398 ? 26.141 -1.399 -5.43 1 94.94 398 ASN B O 1
ATOM 8856 N N . PRO B 1 399 ? 26.547 0.17 -6.992 1 94.62 399 PRO B N 1
ATOM 8857 C CA . PRO B 1 399 ? 27.141 1.105 -6.035 1 94.62 399 PRO B CA 1
ATOM 8858 C C . PRO B 1 399 ? 26.109 1.774 -5.137 1 94.62 399 PRO B C 1
ATOM 8860 O O . PRO B 1 399 ? 24.906 1.712 -5.418 1 94.62 399 PRO B O 1
ATOM 8863 N N . SER B 1 400 ? 26.547 2.371 -4.086 1 94.62 400 SER B N 1
ATOM 8864 C CA . SER B 1 400 ? 25.688 3.107 -3.168 1 94.62 400 SER B CA 1
ATOM 8865 C C . SER B 1 400 ? 25.594 4.578 -3.561 1 94.62 400 SER B C 1
ATOM 8867 O O . SER B 1 400 ? 26.078 5.453 -2.836 1 94.62 400 SER B O 1
ATOM 8869 N N . ASN B 1 401 ? 25.031 4.883 -4.656 1 96.19 401 ASN B N 1
ATOM 8870 C CA . ASN B 1 401 ? 24.875 6.227 -5.191 1 96.19 401 ASN B CA 1
ATOM 8871 C C . ASN B 1 401 ? 23.594 6.344 -6.027 1 96.19 401 ASN B C 1
ATOM 8873 O O . ASN B 1 401 ? 22.609 5.66 -5.762 1 96.19 401 ASN B O 1
ATOM 8877 N N . GLN B 1 402 ? 23.531 7.254 -7.043 1 94.75 402 GLN B N 1
ATOM 8878 C CA . GLN B 1 402 ? 22.328 7.52 -7.82 1 94.75 402 GLN B CA 1
ATOM 8879 C C . GLN B 1 402 ? 21.984 6.344 -8.727 1 94.75 402 GLN B C 1
ATOM 8881 O O . GLN B 1 402 ? 20.891 6.285 -9.297 1 94.75 402 GLN B O 1
ATOM 8886 N N . ASP B 1 403 ? 22.844 5.312 -8.781 1 94.88 403 ASP B N 1
ATOM 8887 C CA . ASP B 1 403 ? 22.625 4.195 -9.695 1 94.88 403 ASP B CA 1
ATOM 8888 C C . ASP B 1 403 ? 22.406 2.893 -8.93 1 94.88 403 ASP B C 1
ATOM 8890 O O . ASP B 1 403 ? 22.562 1.804 -9.492 1 94.88 403 ASP B O 1
ATOM 8894 N N . SER B 1 404 ? 22.047 2.99 -7.668 1 95.88 404 SER B N 1
ATOM 8895 C CA . SER B 1 404 ? 21.922 1.823 -6.801 1 95.88 404 SER B CA 1
ATOM 8896 C C . SER B 1 404 ? 20.734 0.96 -7.203 1 95.88 404 SER B C 1
ATOM 8898 O O . SER B 1 404 ? 20.812 -0.269 -7.156 1 95.88 404 SER B O 1
ATOM 8900 N N . SER B 1 405 ? 19.672 1.557 -7.531 1 96.56 405 SER B N 1
ATOM 8901 C CA . SER B 1 405 ? 18.438 0.865 -7.902 1 96.56 405 SER B CA 1
ATOM 8902 C C . SER B 1 405 ? 17.625 1.686 -8.898 1 96.56 405 SER B C 1
ATOM 8904 O O . SER B 1 405 ? 18.047 2.758 -9.32 1 96.56 405 SER B O 1
ATOM 8906 N N . CYS B 1 406 ? 16.469 1.091 -9.266 1 96.56 406 CYS B N 1
ATOM 8907 C CA . CYS B 1 406 ? 15.5 1.89 -10.008 1 96.56 406 CYS B CA 1
ATOM 8908 C C . CYS B 1 406 ? 14.828 2.91 -9.094 1 96.56 406 CYS B C 1
ATOM 8910 O O . CYS B 1 406 ? 15.078 2.93 -7.887 1 96.56 406 CYS B O 1
ATOM 8912 N N . TRP B 1 407 ? 14.117 3.861 -9.695 1 96.12 407 TRP B N 1
ATOM 8913 C CA . TRP B 1 407 ? 13.297 4.781 -8.914 1 96.12 407 TRP B CA 1
ATOM 8914 C C . TRP B 1 407 ? 12.172 4.039 -8.203 1 96.12 407 TRP B C 1
ATOM 8916 O O . TRP B 1 407 ? 11.398 3.314 -8.844 1 96.12 407 TRP B O 1
ATOM 8926 N N . ILE B 1 408 ? 12.094 4.145 -6.957 1 97.12 408 ILE B N 1
ATOM 8927 C CA . ILE B 1 408 ? 11.117 3.406 -6.164 1 97.12 408 ILE B CA 1
ATOM 8928 C C . ILE B 1 408 ? 10.102 4.375 -5.562 1 97.12 408 ILE B C 1
ATOM 8930 O O . ILE B 1 408 ? 10.477 5.398 -4.984 1 97.12 408 ILE B O 1
ATOM 8934 N N . ARG B 1 409 ? 8.828 4.074 -5.73 1 95.88 409 ARG B N 1
ATOM 8935 C CA . ARG B 1 409 ? 7.758 4.902 -5.191 1 95.88 409 ARG B CA 1
ATOM 8936 C C . ARG B 1 409 ? 7.715 4.824 -3.67 1 95.88 409 ARG B C 1
ATOM 8938 O O . ARG B 1 409 ? 8.062 3.797 -3.086 1 95.88 409 ARG B O 1
ATOM 8945 N N . VAL B 1 410 ? 7.293 5.926 -3.029 1 94.25 410 VAL B N 1
ATOM 8946 C CA . VAL B 1 410 ? 7.227 6.023 -1.574 1 94.25 410 VAL B CA 1
ATOM 8947 C C . VAL B 1 410 ? 5.773 6.184 -1.132 1 94.25 410 VAL B C 1
ATOM 8949 O O . VAL B 1 410 ? 5.094 7.129 -1.539 1 94.25 410 VAL B O 1
ATOM 8952 N N . ALA B 1 411 ? 5.336 5.25 -0.317 1 92.25 411 ALA B N 1
ATOM 8953 C CA . ALA B 1 411 ? 3.998 5.367 0.26 1 92.25 411 ALA B CA 1
ATOM 8954 C C . ALA B 1 411 ? 3.934 6.508 1.271 1 92.25 411 ALA B C 1
ATOM 8956 O O . ALA B 1 411 ? 4.875 6.719 2.039 1 92.25 411 ALA B O 1
ATOM 8957 N N . GLN B 1 412 ? 2.834 7.25 1.182 1 89.56 412 GLN B N 1
ATOM 8958 C CA . GLN B 1 412 ? 2.596 8.367 2.094 1 89.56 412 GLN B CA 1
ATOM 8959 C C . GLN B 1 412 ? 1.437 8.062 3.039 1 89.56 412 GLN B C 1
ATOM 8961 O O . GLN B 1 412 ? 0.705 7.09 2.844 1 89.56 412 GLN B O 1
ATOM 8966 N N . ALA B 1 413 ? 1.288 8.906 4.098 1 80.25 413 ALA B N 1
ATOM 8967 C CA . ALA B 1 413 ? 0.166 8.727 5.016 1 80.25 413 ALA B CA 1
ATOM 8968 C C . ALA B 1 413 ? -1.164 8.984 4.316 1 80.25 413 ALA B C 1
ATOM 8970 O O . ALA B 1 413 ? -2.16 8.312 4.59 1 80.25 413 ALA B O 1
ATOM 8971 N N . TRP B 1 414 ? -1.249 9.852 3.508 1 81.19 414 TRP B N 1
ATOM 8972 C CA . TRP B 1 414 ? -2.402 10.102 2.65 1 81.19 414 TRP B CA 1
ATOM 8973 C C . TRP B 1 414 ? -1.979 10.789 1.358 1 81.19 414 TRP B C 1
ATOM 8975 O O . TRP B 1 414 ? -1.009 11.555 1.344 1 81.19 414 TRP B O 1
ATOM 8985 N N . ALA B 1 415 ? -2.607 10.469 0.239 1 80.19 415 ALA B N 1
ATOM 8986 C CA . ALA B 1 415 ? -2.18 10.938 -1.076 1 80.19 415 ALA B CA 1
ATOM 8987 C C . ALA B 1 415 ? -3.379 11.164 -1.993 1 80.19 415 ALA B C 1
ATOM 8989 O O . ALA B 1 415 ? -4.027 10.211 -2.43 1 80.19 415 ALA B O 1
ATOM 8990 N N . GLY B 1 416 ? -3.711 12.398 -2.166 1 81.75 416 GLY B N 1
ATOM 8991 C CA . GLY B 1 416 ? -4.734 12.789 -3.121 1 81.75 416 GLY B CA 1
ATOM 8992 C C . GLY B 1 416 ? -4.227 13.742 -4.184 1 81.75 416 GLY B C 1
ATOM 8993 O O . GLY B 1 416 ? -3.061 14.133 -4.164 1 81.75 416 GLY B O 1
ATOM 8994 N N . THR B 1 417 ? -5.113 14.031 -5.141 1 81.56 417 THR B N 1
ATOM 8995 C CA . THR B 1 417 ? -4.719 14.914 -6.234 1 81.56 417 THR B CA 1
ATOM 8996 C C . THR B 1 417 ? -4.457 16.328 -5.715 1 81.56 417 THR B C 1
ATOM 8998 O O . THR B 1 417 ? -5.398 17.094 -5.473 1 81.56 417 THR B O 1
ATOM 9001 N N . GLY B 1 418 ? -3.25 16.656 -5.602 1 82.69 418 GLY B N 1
ATOM 9002 C CA . GLY B 1 418 ? -2.883 18 -5.168 1 82.69 418 GLY B CA 1
ATOM 9003 C C . GLY B 1 418 ? -3.02 18.203 -3.67 1 82.69 418 GLY B C 1
ATOM 9004 O O . GLY B 1 418 ? -2.936 19.328 -3.182 1 82.69 418 GLY B O 1
ATOM 9005 N N . PHE B 1 419 ? -3.373 17.234 -2.975 1 85 419 PHE B N 1
ATOM 9006 C CA . PHE B 1 419 ? -3.459 17.328 -1.521 1 85 419 PHE B CA 1
ATOM 9007 C C . PHE B 1 419 ? -2.957 16.047 -0.872 1 85 419 PHE B C 1
ATOM 9009 O O . PHE B 1 419 ? -2.744 15.039 -1.554 1 85 419 PHE B O 1
ATOM 9016 N N . GLY B 1 420 ? -2.666 16.141 0.382 1 86.69 420 GLY B N 1
ATOM 9017 C CA . GLY B 1 420 ? -2.119 15.023 1.125 1 86.69 420 GLY B CA 1
ATOM 9018 C C . GLY B 1 420 ? -0.875 15.375 1.917 1 86.69 420 GLY B C 1
ATOM 9019 O O . GLY B 1 420 ? -0.663 16.547 2.26 1 86.69 420 GLY B O 1
ATOM 9020 N N . ASN B 1 421 ? -0.273 14.242 2.344 1 87.06 421 ASN B N 1
ATOM 9021 C CA . ASN B 1 421 ? 0.999 14.352 3.053 1 87.06 421 ASN B CA 1
ATOM 9022 C C . ASN B 1 421 ? 2.18 14.055 2.131 1 87.06 421 ASN B C 1
ATOM 9024 O O . ASN B 1 421 ? 2.104 13.172 1.278 1 87.06 421 ASN B O 1
ATOM 9028 N N . LEU B 1 422 ? 3.143 14.906 2.119 1 86 422 LEU B N 1
ATOM 9029 C CA . LEU B 1 422 ? 4.344 14.664 1.326 1 86 422 LEU B CA 1
ATOM 9030 C C . LEU B 1 422 ? 5.598 14.812 2.182 1 86 422 LEU B C 1
ATOM 9032 O O . LEU B 1 422 ? 5.867 15.891 2.721 1 86 422 LEU B O 1
ATOM 9036 N N . ALA B 1 423 ? 6.262 13.703 2.373 1 88.44 423 ALA B N 1
ATOM 9037 C CA . ALA B 1 423 ? 7.566 13.648 3.027 1 88.44 423 ALA B CA 1
ATOM 9038 C C . ALA B 1 423 ? 8.523 12.727 2.277 1 88.44 423 ALA B C 1
ATOM 9040 O O . ALA B 1 423 ? 8.352 11.508 2.291 1 88.44 423 ALA B O 1
ATOM 9041 N N . ILE B 1 424 ? 9.516 13.273 1.65 1 91.5 424 ILE B N 1
ATOM 9042 C CA . ILE B 1 424 ? 10.453 12.5 0.841 1 91.5 424 ILE B CA 1
ATOM 9043 C C . ILE B 1 424 ? 11.602 12 1.716 1 91.5 424 ILE B C 1
ATOM 9045 O O . ILE B 1 424 ? 12.227 12.773 2.439 1 91.5 424 ILE B O 1
ATOM 9049 N N . PRO B 1 425 ? 11.859 10.758 1.62 1 93.56 425 PRO B N 1
ATOM 9050 C CA . PRO B 1 425 ? 13.023 10.281 2.361 1 93.56 425 PRO B CA 1
ATOM 9051 C C . PRO B 1 425 ? 14.336 10.852 1.831 1 93.56 425 PRO B C 1
ATOM 9053 O O . PRO B 1 425 ? 14.508 10.992 0.618 1 93.56 425 PRO B O 1
ATOM 9056 N N . ARG B 1 426 ? 15.188 11.125 2.703 1 94.56 426 ARG B N 1
ATOM 9057 C CA . ARG B 1 426 ? 16.453 11.734 2.332 1 94.56 426 ARG B CA 1
ATOM 9058 C C . ARG B 1 426 ? 17.547 10.672 2.16 1 94.56 426 ARG B C 1
ATOM 9060 O O . ARG B 1 426 ? 17.406 9.547 2.654 1 94.56 426 ARG B O 1
ATOM 9067 N N . VAL B 1 427 ? 18.594 11.086 1.454 1 95.44 427 VAL B N 1
ATOM 9068 C CA . VAL B 1 427 ? 19.734 10.203 1.233 1 95.44 427 VAL B CA 1
ATOM 9069 C C . VAL B 1 427 ? 20.344 9.805 2.574 1 95.44 427 VAL B C 1
ATOM 9071 O O . VAL B 1 427 ? 20.547 10.648 3.449 1 95.44 427 VAL B O 1
ATOM 9074 N N . GLY B 1 428 ? 20.547 8.484 2.766 1 94.06 428 GLY B N 1
ATOM 9075 C CA . GLY B 1 428 ? 21.125 7.98 4 1 94.06 428 GLY B CA 1
ATOM 9076 C C . GLY B 1 428 ? 20.094 7.402 4.953 1 94.06 428 GLY B C 1
ATOM 9077 O O . GLY B 1 428 ? 20.438 6.641 5.859 1 94.06 428 GLY B O 1
ATOM 9078 N N . GLN B 1 429 ? 18.891 7.672 4.797 1 93.94 429 GLN B N 1
ATOM 9079 C CA . GLN B 1 429 ? 17.844 7.18 5.676 1 93.94 429 GLN B CA 1
ATOM 9080 C C . GLN B 1 429 ? 17.516 5.719 5.383 1 93.94 429 GLN B C 1
ATOM 9082 O O . GLN B 1 429 ? 17.594 5.281 4.23 1 93.94 429 GLN B O 1
ATOM 9087 N N . GLU B 1 430 ? 17.156 5.031 6.465 1 95.69 430 GLU B N 1
ATOM 9088 C CA . GLU B 1 430 ? 16.703 3.65 6.336 1 95.69 430 GLU B CA 1
ATOM 9089 C C . GLU B 1 430 ? 15.203 3.59 6.043 1 95.69 430 GLU B C 1
ATOM 9091 O O . GLU B 1 430 ? 14.406 4.215 6.742 1 95.69 430 GLU B O 1
ATOM 9096 N N . VAL B 1 431 ? 14.898 2.793 5.012 1 95.69 431 VAL B N 1
ATOM 9097 C CA . VAL B 1 431 ? 13.508 2.656 4.602 1 95.69 431 VAL B CA 1
ATOM 9098 C C . VAL B 1 431 ? 13.109 1.182 4.617 1 95.69 431 VAL B C 1
ATOM 9100 O O . VAL B 1 431 ? 13.969 0.299 4.602 1 95.69 431 VAL B O 1
ATOM 9103 N N . ILE B 1 432 ? 11.836 0.923 4.758 1 95.75 432 ILE B N 1
ATOM 9104 C CA . ILE B 1 432 ? 11.25 -0.411 4.672 1 95.75 432 ILE B CA 1
ATOM 9105 C C . ILE B 1 432 ? 10.609 -0.606 3.299 1 95.75 432 ILE B C 1
ATOM 9107 O O . ILE B 1 432 ? 9.641 0.076 2.959 1 95.75 432 ILE B O 1
ATOM 9111 N N . VAL B 1 433 ? 11.195 -1.57 2.566 1 96.06 433 VAL B N 1
ATOM 9112 C CA . VAL B 1 433 ? 10.773 -1.793 1.187 1 96.06 433 VAL B CA 1
ATOM 9113 C C . VAL B 1 433 ? 9.961 -3.086 1.097 1 96.06 433 VAL B C 1
ATOM 9115 O O . VAL B 1 433 ? 10.43 -4.148 1.512 1 96.06 433 VAL B O 1
ATOM 9118 N N . ASP B 1 434 ? 8.727 -2.963 0.598 1 95.94 434 ASP B N 1
ATOM 9119 C CA . ASP B 1 434 ? 7.914 -4.113 0.214 1 95.94 434 ASP B CA 1
ATOM 9120 C C . ASP B 1 434 ? 7.906 -4.297 -1.302 1 95.94 434 ASP B C 1
ATOM 9122 O O . ASP B 1 434 ? 8.562 -3.547 -2.027 1 95.94 434 ASP B O 1
ATOM 9126 N N . PHE B 1 435 ? 7.293 -5.336 -1.77 1 95.69 435 PHE B N 1
ATOM 9127 C CA . PHE B 1 435 ? 7.305 -5.668 -3.189 1 95.69 435 PHE B CA 1
ATOM 9128 C C . PHE B 1 435 ? 5.895 -5.953 -3.691 1 95.69 435 PHE B C 1
ATOM 9130 O O . PHE B 1 435 ? 5.219 -6.848 -3.182 1 95.69 435 PHE B O 1
ATOM 9137 N N . LEU B 1 436 ? 5.465 -5.207 -4.715 1 94 436 LEU B N 1
ATOM 9138 C CA . LEU B 1 436 ? 4.121 -5.363 -5.262 1 94 436 LEU B CA 1
ATOM 9139 C C . LEU B 1 436 ? 3.904 -6.777 -5.785 1 94 436 LEU B C 1
ATOM 9141 O O . LEU B 1 436 ? 4.703 -7.277 -6.582 1 94 436 LEU B O 1
ATOM 9145 N N . ASN B 1 437 ? 2.836 -7.422 -5.332 1 92.31 437 ASN B N 1
ATOM 9146 C CA . ASN B 1 437 ? 2.492 -8.797 -5.688 1 92.31 437 ASN B CA 1
ATOM 9147 C C . ASN B 1 437 ? 3.621 -9.766 -5.348 1 92.31 437 ASN B C 1
ATOM 9149 O O . ASN B 1 437 ? 3.764 -10.805 -5.988 1 92.31 437 ASN B O 1
ATOM 9153 N N . GLY B 1 438 ? 4.535 -9.375 -4.523 1 92.62 438 GLY B N 1
ATOM 9154 C CA . GLY B 1 438 ? 5.656 -10.219 -4.141 1 92.62 438 GLY B CA 1
ATOM 9155 C C . GLY B 1 438 ? 6.746 -10.281 -5.195 1 92.62 438 GLY B C 1
ATOM 9156 O O . GLY B 1 438 ? 7.68 -11.078 -5.086 1 92.62 438 GLY B O 1
ATOM 9157 N N . ASP B 1 439 ? 6.617 -9.516 -6.176 1 94.69 439 ASP B N 1
ATOM 9158 C CA . ASP B 1 439 ? 7.574 -9.5 -7.277 1 94.69 439 ASP B CA 1
ATOM 9159 C C . ASP B 1 439 ? 8.82 -8.703 -6.914 1 94.69 439 ASP B C 1
ATOM 9161 O O . ASP B 1 439 ? 8.758 -7.48 -6.766 1 94.69 439 ASP B O 1
ATOM 9165 N N . PRO B 1 440 ? 9.961 -9.312 -6.863 1 95.75 440 PRO B N 1
ATOM 9166 C CA . PRO B 1 440 ? 11.188 -8.602 -6.48 1 95.75 440 PRO B CA 1
ATOM 9167 C C . PRO B 1 440 ? 11.523 -7.461 -7.434 1 95.75 440 PRO B C 1
ATOM 9169 O O . PRO B 1 440 ? 12.32 -6.586 -7.09 1 95.75 440 PRO B O 1
ATOM 9172 N N . ASP B 1 441 ? 10.914 -7.438 -8.578 1 96.31 441 ASP B N 1
ATOM 9173 C CA . ASP B 1 441 ? 11.203 -6.402 -9.57 1 96.31 441 ASP B CA 1
ATOM 9174 C C . ASP B 1 441 ? 10.383 -5.145 -9.305 1 96.31 441 ASP B C 1
ATOM 9176 O O . ASP B 1 441 ? 10.594 -4.113 -9.945 1 96.31 441 ASP B O 1
ATOM 9180 N N . GLN B 1 442 ? 9.445 -5.23 -8.398 1 95.62 442 GLN B N 1
ATOM 9181 C CA . GLN B 1 442 ? 8.531 -4.105 -8.203 1 95.62 442 GLN B CA 1
ATOM 9182 C C . GLN B 1 442 ? 8.547 -3.639 -6.75 1 95.62 442 GLN B C 1
ATOM 9184 O O . GLN B 1 442 ? 7.535 -3.736 -6.051 1 95.62 442 GLN B O 1
ATOM 9189 N N . PRO B 1 443 ? 9.594 -3.021 -6.34 1 96.31 443 PRO B N 1
ATOM 9190 C CA . PRO B 1 443 ? 9.711 -2.539 -4.961 1 96.31 443 PRO B CA 1
ATOM 9191 C C . PRO B 1 443 ? 8.867 -1.29 -4.699 1 96.31 443 PRO B C 1
ATOM 9193 O O . PRO B 1 443 ? 8.641 -0.493 -5.613 1 96.31 443 PRO B O 1
ATOM 9196 N N . ILE B 1 444 ? 8.414 -1.125 -3.508 1 96.44 444 ILE B N 1
ATOM 9197 C CA . ILE B 1 444 ? 7.68 0.046 -3.037 1 96.44 444 ILE B CA 1
ATOM 9198 C C . ILE B 1 444 ? 8.023 0.316 -1.573 1 96.44 444 ILE B C 1
ATOM 9200 O O . ILE B 1 444 ? 8.117 -0.614 -0.769 1 96.44 444 ILE B O 1
ATOM 9204 N N . ILE B 1 445 ? 8.305 1.518 -1.241 1 96.19 445 ILE B N 1
ATOM 9205 C CA . ILE B 1 445 ? 8.656 1.865 0.131 1 96.19 445 ILE B CA 1
ATOM 9206 C C . ILE B 1 445 ? 7.387 2.076 0.952 1 96.19 445 ILE B C 1
ATOM 9208 O O . ILE B 1 445 ? 6.543 2.908 0.603 1 96.19 445 ILE B O 1
ATOM 9212 N N . MET B 1 446 ? 7.273 1.375 2.096 1 93.94 446 MET B N 1
ATOM 9213 C CA . MET B 1 446 ? 6.062 1.394 2.908 1 93.94 446 MET B CA 1
ATOM 9214 C C . MET B 1 446 ? 6.305 2.113 4.23 1 93.94 446 MET B C 1
ATOM 9216 O O . MET B 1 446 ? 5.355 2.469 4.934 1 93.94 446 MET B O 1
ATOM 9220 N N . GLY B 1 447 ? 7.555 2.27 4.543 1 91.12 447 GLY B N 1
ATOM 9221 C CA . GLY B 1 447 ? 7.84 2.898 5.824 1 91.12 447 GLY B CA 1
ATOM 9222 C C . GLY B 1 447 ? 9.289 3.326 5.969 1 91.12 447 GLY B C 1
ATOM 9223 O O . GLY B 1 447 ? 10.086 3.156 5.047 1 91.12 447 GLY B O 1
ATOM 9224 N N . ARG B 1 448 ? 9.531 4.031 7.031 1 90.31 448 ARG B N 1
ATOM 9225 C CA . ARG B 1 448 ? 10.859 4.477 7.418 1 90.31 448 ARG B CA 1
ATOM 9226 C C . ARG B 1 448 ? 11.125 4.195 8.898 1 90.31 448 ARG B C 1
ATOM 9228 O O . ARG B 1 448 ? 10.195 4.129 9.695 1 90.31 448 ARG B O 1
ATOM 9235 N N . THR B 1 449 ? 12.367 4.023 9.242 1 88 449 THR B N 1
ATOM 9236 C CA . THR B 1 449 ? 12.695 3.709 10.633 1 88 449 THR B CA 1
ATOM 9237 C C . THR B 1 449 ? 13.953 4.453 11.07 1 88 449 THR B C 1
ATOM 9239 O O . THR B 1 449 ? 14.766 4.855 10.242 1 88 449 THR B O 1
ATOM 9242 N N . TYR B 1 450 ? 13.969 4.699 12.375 1 86.75 450 TYR B N 1
ATOM 9243 C CA . TYR B 1 450 ? 15.18 5.227 13 1 86.75 450 TYR B CA 1
ATOM 9244 C C . TYR B 1 450 ? 16.156 4.102 13.328 1 86.75 450 TYR B C 1
ATOM 9246 O O . TYR B 1 450 ? 15.758 2.939 13.438 1 86.75 450 TYR B O 1
ATOM 9254 N N . HIS B 1 451 ? 17.406 4.504 13.32 1 86.38 451 HIS B N 1
ATOM 9255 C CA . HIS B 1 451 ? 18.438 3.578 13.773 1 86.38 451 HIS B CA 1
ATOM 9256 C C . HIS B 1 451 ? 19.531 4.305 14.555 1 86.38 451 HIS B C 1
ATOM 9258 O O . HIS B 1 451 ? 19.391 5.492 14.859 1 86.38 451 HIS B O 1
ATOM 9264 N N . GLN B 1 452 ? 20.547 3.627 14.898 1 84.94 452 GLN B N 1
ATOM 9265 C CA . GLN B 1 452 ? 21.547 4.125 15.844 1 84.94 452 GLN B CA 1
ATOM 9266 C C . GLN B 1 452 ? 22.172 5.426 15.352 1 84.94 452 GLN B C 1
ATOM 9268 O O . GLN B 1 452 ? 22.469 6.312 16.156 1 84.94 452 GLN B O 1
ATOM 9273 N N . GLU B 1 453 ? 22.391 5.594 14.039 1 83.94 453 GLU B N 1
ATOM 9274 C CA . GLU B 1 453 ? 23.031 6.785 13.484 1 83.94 453 GLU B CA 1
ATOM 9275 C C . GLU B 1 453 ? 22 7.824 13.062 1 83.94 453 GLU B C 1
ATOM 9277 O O . GLU B 1 453 ? 22.328 8.984 12.82 1 83.94 453 GLU B O 1
ATOM 9282 N N . ASN B 1 454 ? 20.812 7.445 12.953 1 85.06 454 ASN B N 1
ATOM 9283 C CA . ASN B 1 454 ? 19.672 8.305 12.656 1 85.06 454 ASN B CA 1
ATOM 9284 C C . ASN B 1 454 ? 18.609 8.219 13.75 1 85.06 454 ASN B C 1
ATOM 9286 O O . ASN B 1 454 ? 17.531 7.656 13.539 1 85.06 454 ASN B O 1
ATOM 9290 N N . ARG B 1 455 ? 18.875 8.93 14.805 1 83.75 455 ARG B N 1
ATOM 9291 C CA . ARG B 1 455 ? 18.078 8.781 16.016 1 83.75 455 ARG B CA 1
ATOM 9292 C C . ARG B 1 455 ? 16.844 9.695 15.961 1 83.75 455 ARG B C 1
ATOM 9294 O O . ARG B 1 455 ? 16.797 10.625 15.156 1 83.75 455 ARG B O 1
ATOM 9301 N N . THR B 1 456 ? 15.922 9.453 16.828 1 85.5 456 THR B N 1
ATOM 9302 C CA . THR B 1 456 ? 14.672 10.203 16.938 1 85.5 456 THR B CA 1
ATOM 9303 C C . THR B 1 456 ? 14.945 11.625 17.438 1 85.5 456 THR B C 1
ATOM 9305 O O . THR B 1 456 ? 15.977 11.883 18.047 1 85.5 456 THR B O 1
ATOM 9308 N N . PRO B 1 457 ? 14.023 12.547 17.016 1 87 457 PRO B N 1
ATOM 9309 C CA . PRO B 1 457 ? 14.086 13.836 17.703 1 87 457 PRO B CA 1
ATOM 9310 C C . PRO B 1 457 ? 13.891 13.719 19.203 1 87 457 PRO B C 1
ATOM 9312 O O . PRO B 1 457 ? 13.062 12.922 19.672 1 87 457 PRO B O 1
ATOM 9315 N N . GLY B 1 458 ? 14.695 14.438 19.906 1 84.94 458 GLY B N 1
ATOM 9316 C CA . GLY B 1 458 ? 14.633 14.367 21.359 1 84.94 458 GLY B CA 1
ATOM 9317 C C . GLY B 1 458 ? 15.484 13.25 21.938 1 84.94 458 GLY B C 1
ATOM 9318 O O . GLY B 1 458 ? 16.297 12.648 21.234 1 84.94 458 GLY B O 1
ATOM 9319 N N . SER B 1 459 ? 15.328 13.023 23.297 1 89.06 459 SER B N 1
ATOM 9320 C CA . SER B 1 459 ? 16.125 12.023 24 1 89.06 459 SER B CA 1
ATOM 9321 C C . SER B 1 459 ? 15.234 10.969 24.656 1 89.06 459 SER B C 1
ATOM 9323 O O . SER B 1 459 ? 15 11 25.859 1 89.06 459 SER B O 1
ATOM 9325 N N . LEU B 1 460 ? 14.852 9.961 23.875 1 87.19 460 LEU B N 1
ATOM 9326 C CA . LEU B 1 460 ? 14.031 8.875 24.406 1 87.19 460 LEU B CA 1
ATOM 9327 C C . LEU B 1 460 ? 14.828 8 25.359 1 87.19 460 LEU B C 1
ATOM 9329 O O . LEU B 1 460 ? 16.031 7.785 25.156 1 87.19 460 LEU B O 1
ATOM 9333 N N . PRO B 1 461 ? 14.266 7.508 26.391 1 91.06 461 PRO B N 1
ATOM 9334 C CA . PRO B 1 461 ? 12.828 7.531 26.688 1 91.06 461 PRO B CA 1
ATOM 9335 C C . PRO B 1 461 ? 12.414 8.781 27.469 1 91.06 461 PRO B C 1
ATOM 9337 O O . PRO B 1 461 ? 11.25 8.898 27.859 1 91.06 461 PRO B O 1
ATOM 9340 N N . GLY B 1 462 ? 13.375 9.758 27.703 1 90.94 462 GLY B N 1
ATOM 9341 C CA . GLY B 1 462 ? 13.078 10.953 28.469 1 90.94 462 GLY B CA 1
ATOM 9342 C C . GLY B 1 462 ? 12 11.82 27.844 1 90.94 462 GLY B C 1
ATOM 9343 O O . GLY B 1 462 ? 11.258 12.508 28.547 1 90.94 462 GLY B O 1
ATOM 9344 N N . THR B 1 463 ? 11.961 11.82 26.562 1 92.56 463 THR B N 1
ATOM 9345 C CA . THR B 1 463 ? 11.008 12.656 25.844 1 92.56 463 THR B CA 1
ATOM 9346 C C . THR B 1 463 ? 9.859 11.805 25.297 1 92.56 463 THR B C 1
ATOM 9348 O O . THR B 1 463 ? 9.352 12.078 24.203 1 92.56 463 THR B O 1
ATOM 9351 N N . LYS B 1 464 ? 9.414 10.75 26 1 92.44 464 LYS B N 1
ATOM 9352 C CA . LYS B 1 464 ? 8.445 9.773 25.5 1 92.44 464 LYS B CA 1
ATOM 9353 C C . LYS B 1 464 ? 7.051 10.391 25.391 1 92.44 464 LYS B C 1
ATOM 9355 O O . LYS B 1 464 ? 6.191 9.867 24.672 1 92.44 464 LYS B O 1
ATOM 9360 N N . THR B 1 465 ? 6.805 11.469 26.109 1 93.5 465 THR B N 1
ATOM 9361 C CA . THR B 1 465 ? 5.484 12.094 26.078 1 93.5 465 THR B CA 1
ATOM 9362 C C . THR B 1 465 ? 5.379 13.07 24.906 1 93.5 465 THR B C 1
ATOM 9364 O O . THR B 1 465 ? 4.336 13.695 24.703 1 93.5 465 THR B O 1
ATOM 9367 N N . GLN B 1 466 ? 6.438 13.188 24.125 1 92.81 466 GLN B N 1
ATOM 9368 C CA . GLN B 1 466 ? 6.473 14.172 23.062 1 92.81 466 GLN B CA 1
ATOM 9369 C C . GLN B 1 466 ? 6.172 13.523 21.703 1 92.81 466 GLN B C 1
ATOM 9371 O O . GLN B 1 466 ? 6.719 12.469 21.375 1 92.81 466 GLN B O 1
ATOM 9376 N N . MET B 1 467 ? 5.242 14.125 21.062 1 91 467 MET B N 1
ATOM 9377 C CA . MET B 1 467 ? 4.984 13.844 19.656 1 91 467 MET B CA 1
ATOM 9378 C C . MET B 1 467 ? 5.391 15.031 18.781 1 91 467 MET B C 1
ATOM 9380 O O . MET B 1 467 ? 5.031 16.172 19.078 1 91 467 MET B O 1
ATOM 9384 N N . THR B 1 468 ? 6.211 14.703 17.734 1 91.25 468 THR B N 1
ATOM 9385 C CA . THR B 1 468 ? 6.723 15.875 17.016 1 91.25 468 THR B CA 1
ATOM 9386 C C . THR B 1 468 ? 6.746 15.617 15.516 1 91.25 468 THR B C 1
ATOM 9388 O O . THR B 1 468 ? 6.805 14.469 15.078 1 91.25 468 THR B O 1
ATOM 9391 N N . ILE B 1 469 ? 6.488 16.609 14.742 1 91.38 469 ILE B N 1
ATOM 9392 C CA . ILE B 1 469 ? 6.82 16.734 13.328 1 91.38 469 ILE B CA 1
ATOM 9393 C C . ILE B 1 469 ? 7.93 17.766 13.156 1 91.38 469 ILE B C 1
ATOM 9395 O O . ILE B 1 469 ? 7.715 18.969 13.367 1 91.38 469 ILE B O 1
ATOM 9399 N N . ARG B 1 470 ? 9.078 17.219 12.875 1 94.12 470 ARG B N 1
ATOM 9400 C CA . ARG B 1 470 ? 10.234 18.094 12.742 1 94.12 470 ARG B CA 1
ATOM 9401 C C . ARG B 1 470 ? 10.922 17.891 11.398 1 94.12 470 ARG B C 1
ATOM 9403 O O . ARG B 1 470 ? 11.102 16.75 10.953 1 94.12 470 ARG B O 1
ATOM 9410 N N . SER B 1 471 ? 11.156 19.016 10.695 1 93.44 471 SER B N 1
ATOM 9411 C CA . SER B 1 471 ? 11.898 18.969 9.445 1 93.44 471 SER B CA 1
ATOM 9412 C C . SER B 1 471 ? 13.352 19.391 9.656 1 93.44 471 SER B C 1
ATOM 9414 O O . SER B 1 471 ? 13.805 19.516 10.789 1 93.44 471 SER B O 1
ATOM 9416 N N . LYS B 1 472 ? 14.102 19.375 8.555 1 93.38 472 LYS B N 1
ATOM 9417 C CA . LYS B 1 472 ? 15.5 19.781 8.594 1 93.38 472 LYS B CA 1
ATOM 9418 C C . LYS B 1 472 ? 15.836 20.688 7.414 1 93.38 472 LYS B C 1
ATOM 9420 O O . LYS B 1 472 ? 15.469 20.406 6.273 1 93.38 472 LYS B O 1
ATOM 9425 N N . THR B 1 473 ? 16.5 21.766 7.758 1 95.25 473 THR B N 1
ATOM 9426 C CA . THR B 1 473 ? 16.953 22.672 6.711 1 95.25 473 THR B CA 1
ATOM 9427 C C . THR B 1 473 ? 17.812 21.938 5.684 1 95.25 473 THR B C 1
ATOM 9429 O O . THR B 1 473 ? 18.672 21.141 6.047 1 95.25 473 THR B O 1
ATOM 9432 N N . TYR B 1 474 ? 17.5 22.172 4.359 1 94 474 TYR B N 1
ATOM 9433 C CA . TYR B 1 474 ? 18.234 21.562 3.262 1 94 474 TYR B CA 1
ATOM 9434 C C . TYR B 1 474 ? 19.703 21.922 3.32 1 94 474 TYR B C 1
ATOM 9436 O O . TYR B 1 474 ? 20.062 23.109 3.266 1 94 474 TYR B O 1
ATOM 9444 N N . LYS B 1 475 ? 20.641 20.891 3.48 1 93.81 475 LYS B N 1
ATOM 9445 C CA . LYS B 1 475 ? 22.078 21.062 3.584 1 93.81 475 LYS B CA 1
ATOM 9446 C C . LYS B 1 475 ? 22.438 22.016 4.719 1 93.81 475 LYS B C 1
ATOM 9448 O O . LYS B 1 475 ? 23.359 22.828 4.586 1 93.81 475 LYS B O 1
ATOM 9453 N N . GLY B 1 476 ? 21.609 21.984 5.727 1 92.88 476 GLY B N 1
ATOM 9454 C CA . GLY B 1 476 ? 21.812 22.812 6.906 1 92.88 476 GLY B CA 1
ATOM 9455 C C . GLY B 1 476 ? 21.391 22.125 8.195 1 92.88 476 GLY B C 1
ATOM 9456 O O . GLY B 1 476 ? 20.984 20.969 8.18 1 92.88 476 GLY B O 1
ATOM 9457 N N . SER B 1 477 ? 21.5 22.938 9.344 1 91.88 477 SER B N 1
ATOM 9458 C CA . SER B 1 477 ? 21.234 22.312 10.641 1 91.88 477 SER B CA 1
ATOM 9459 C C . SER B 1 477 ? 19.938 22.859 11.25 1 91.88 477 SER B C 1
ATOM 9461 O O . SER B 1 477 ? 19.453 22.312 12.242 1 91.88 477 SER B O 1
ATOM 9463 N N . GLY B 1 478 ? 19.375 23.828 10.664 1 94.5 478 GLY B N 1
ATOM 9464 C CA . GLY B 1 478 ? 18.125 24.375 11.188 1 94.5 478 GLY B CA 1
ATOM 9465 C C . GLY B 1 478 ? 16.938 23.453 10.961 1 94.5 478 GLY B C 1
ATOM 9466 O O . GLY B 1 478 ? 17.062 22.422 10.305 1 94.5 478 GLY B O 1
ATOM 9467 N N . PHE B 1 479 ? 15.75 23.859 11.664 1 95.5 479 PHE B N 1
ATOM 9468 C CA . PHE B 1 479 ? 14.586 23 11.5 1 95.5 479 PHE B CA 1
ATOM 9469 C C . PHE B 1 479 ? 13.297 23.766 11.758 1 95.5 479 PHE B C 1
ATOM 9471 O O . PHE B 1 479 ? 13.305 24.781 12.445 1 95.5 479 PHE B O 1
ATOM 9478 N N . ASN B 1 480 ? 12.195 23.359 11.109 1 96.31 480 ASN B N 1
ATOM 9479 C CA . ASN B 1 480 ? 10.828 23.688 11.5 1 96.31 480 ASN B CA 1
ATOM 9480 C C . ASN B 1 480 ? 10.211 22.578 12.344 1 96.31 480 ASN B C 1
ATOM 9482 O O . ASN B 1 480 ? 10.578 21.406 12.203 1 96.31 480 ASN B O 1
ATOM 9486 N N . GLU B 1 481 ? 9.289 23 13.273 1 95.62 481 GLU B N 1
ATOM 9487 C CA . GLU B 1 481 ? 8.805 21.938 14.156 1 95.62 481 GLU B CA 1
ATOM 9488 C C . GLU B 1 481 ? 7.41 22.25 14.688 1 95.62 481 GLU B C 1
ATOM 9490 O O . GLU B 1 481 ? 7.074 23.422 14.914 1 95.62 481 GLU B O 1
ATOM 9495 N N . LEU B 1 482 ? 6.594 21.328 14.734 1 95 482 LEU B N 1
ATOM 9496 C CA . LEU B 1 482 ? 5.367 21.266 15.523 1 95 482 LEU B CA 1
ATOM 9497 C C . LEU B 1 482 ? 5.445 20.141 16.547 1 95 482 LEU B C 1
ATOM 9499 O O . LEU B 1 482 ? 5.543 18.969 16.188 1 95 482 LEU B O 1
ATOM 9503 N N . LYS B 1 483 ? 5.387 20.453 17.812 1 95.31 483 LYS B N 1
ATOM 9504 C CA . LYS B 1 483 ? 5.578 19.469 18.875 1 95.31 483 LYS B CA 1
ATOM 9505 C C . LYS B 1 483 ? 4.434 19.531 19.891 1 95.31 483 LYS B C 1
ATOM 9507 O O . LYS B 1 483 ? 3.988 20.609 20.266 1 95.31 483 LYS B O 1
ATOM 9512 N N . PHE B 1 484 ? 3.959 18.359 20.281 1 95.19 484 PHE B N 1
ATOM 9513 C CA . PHE B 1 484 ? 3 18.172 21.375 1 95.19 484 PHE B CA 1
ATOM 9514 C C . PHE B 1 484 ? 3.65 17.469 22.562 1 95.19 484 PHE B C 1
ATOM 9516 O O . PHE B 1 484 ? 4.109 16.328 22.438 1 95.19 484 PHE B O 1
ATOM 9523 N N . ASP B 1 485 ? 3.705 18.141 23.609 1 95.44 485 ASP B N 1
ATOM 9524 C CA . ASP B 1 485 ? 4.164 17.516 24.844 1 95.44 485 ASP B CA 1
ATOM 9525 C C . ASP B 1 485 ? 2.992 17.203 25.766 1 95.44 485 ASP B C 1
ATOM 9527 O O . ASP B 1 485 ? 2.273 18.109 26.203 1 95.44 485 ASP B O 1
ATOM 9531 N N . ASP B 1 486 ? 2.85 15.992 26.094 1 94.25 486 ASP B N 1
ATOM 9532 C CA . ASP B 1 486 ? 1.687 15.539 26.859 1 94.25 486 ASP B CA 1
ATOM 9533 C C . ASP B 1 486 ? 2.066 15.203 28.297 1 94.25 486 ASP B C 1
ATOM 9535 O O . ASP B 1 486 ? 1.354 14.461 28.969 1 94.25 486 ASP B O 1
ATOM 9539 N N . ALA B 1 487 ? 3.191 15.734 28.719 1 95.31 487 ALA B N 1
ATOM 9540 C CA . ALA B 1 487 ? 3.543 15.539 30.125 1 95.31 487 ALA B CA 1
ATOM 9541 C C . ALA B 1 487 ? 2.48 16.125 31.047 1 95.31 487 ALA B C 1
ATOM 9543 O O . ALA B 1 487 ? 2.059 17.266 30.859 1 95.31 487 ALA B O 1
ATOM 9544 N N . THR B 1 488 ? 2.086 15.312 32.062 1 95.62 488 THR B N 1
ATOM 9545 C CA . THR B 1 488 ? 0.987 15.703 32.938 1 95.62 488 THR B CA 1
ATOM 9546 C C . THR B 1 488 ? 1.308 17.016 33.688 1 95.62 488 THR B C 1
ATOM 9548 O O . THR B 1 488 ? 2.328 17.109 34.375 1 95.62 488 THR B O 1
ATOM 9551 N N . GLY B 1 489 ? 0.499 18.016 33.5 1 95.81 489 GLY B N 1
ATOM 9552 C CA . GLY B 1 489 ? 0.655 19.312 34.156 1 95.81 489 GLY B CA 1
ATOM 9553 C C . GLY B 1 489 ? 1.575 20.234 33.375 1 95.81 489 GLY B C 1
ATOM 9554 O O . GLY B 1 489 ? 1.725 21.406 33.75 1 95.81 489 GLY B O 1
ATOM 9555 N N . LYS B 1 490 ? 2.168 19.75 32.344 1 96.12 490 LYS B N 1
ATOM 9556 C CA . LYS B 1 490 ? 3.09 20.547 31.562 1 96.12 490 LYS B CA 1
ATOM 9557 C C . LYS B 1 490 ? 2.773 20.422 30.062 1 96.12 490 LYS B C 1
ATOM 9559 O O . LYS B 1 490 ? 3.68 20.422 29.234 1 96.12 490 LYS B O 1
ATOM 9564 N N . GLU B 1 491 ? 1.521 20.203 29.734 1 97.06 491 GLU B N 1
ATOM 9565 C CA . GLU B 1 491 ? 1.11 20.047 28.344 1 97.06 491 GLU B CA 1
ATOM 9566 C C . GLU B 1 491 ? 1.472 21.281 27.531 1 97.06 491 GLU B C 1
ATOM 9568 O O . GLU B 1 491 ? 1.338 22.422 28 1 97.06 491 GLU B O 1
ATOM 9573 N N . GLN B 1 492 ? 1.946 21.031 26.297 1 97.12 492 GLN B N 1
ATOM 9574 C CA . GLN B 1 492 ? 2.412 22.156 25.516 1 97.12 492 GLN B CA 1
ATOM 9575 C C . GLN B 1 492 ? 2.281 21.875 24.016 1 97.12 492 GLN B C 1
ATOM 9577 O O . GLN B 1 492 ? 2.561 20.766 23.562 1 97.12 492 GLN B O 1
ATOM 9582 N N . VAL B 1 493 ? 1.82 22.906 23.328 1 96.94 493 VAL B N 1
ATOM 9583 C CA . VAL B 1 493 ? 1.978 22.953 21.875 1 96.94 493 VAL B CA 1
ATOM 9584 C C . VAL B 1 493 ? 3.109 23.922 21.516 1 96.94 493 VAL B C 1
ATOM 9586 O O . VAL B 1 493 ? 3.1 25.078 21.922 1 96.94 493 VAL B O 1
ATOM 9589 N N . TYR B 1 494 ? 4.023 23.422 20.844 1 97 494 TYR B N 1
ATOM 9590 C CA . TYR B 1 494 ? 5.195 24.203 20.469 1 97 494 TYR B CA 1
ATOM 9591 C C . TYR B 1 494 ? 5.355 24.266 18.953 1 97 494 TYR B C 1
ATOM 9593 O O . TYR B 1 494 ? 5.422 23.234 18.297 1 97 494 TYR B O 1
ATOM 9601 N N . ILE B 1 495 ? 5.379 25.484 18.422 1 96.88 495 ILE B N 1
ATOM 9602 C CA . ILE B 1 495 ? 5.613 25.703 16.984 1 96.88 495 ILE B CA 1
ATOM 9603 C C . ILE B 1 495 ? 6.883 26.516 16.797 1 96.88 495 ILE B C 1
ATOM 9605 O O . ILE B 1 495 ? 7.023 27.609 17.359 1 96.88 495 ILE B O 1
ATOM 9609 N N . HIS B 1 496 ? 7.762 26.031 16.031 1 97.44 496 HIS B N 1
ATOM 9610 C CA . HIS B 1 496 ? 9.039 26.688 15.773 1 97.44 496 HIS B CA 1
ATOM 9611 C C . HIS B 1 496 ? 9.266 26.906 14.281 1 97.44 496 HIS B C 1
ATOM 9613 O O . HIS B 1 496 ? 9.266 25.938 13.508 1 97.44 496 HIS B O 1
ATOM 9619 N N . ALA B 1 497 ? 9.445 28.125 13.875 1 97.81 497 ALA B N 1
ATOM 9620 C CA . ALA B 1 497 ? 9.875 28.453 12.516 1 97.81 497 ALA B CA 1
ATOM 9621 C C . ALA B 1 497 ? 11.352 28.828 12.484 1 97.81 497 ALA B C 1
ATOM 9623 O O . ALA B 1 497 ? 11.789 29.734 13.18 1 97.81 497 ALA B O 1
ATOM 9624 N N . GLN B 1 498 ? 12.031 28.156 11.703 1 96.5 498 GLN B N 1
ATOM 9625 C CA . GLN B 1 498 ? 13.469 28.391 11.609 1 96.5 498 GLN B CA 1
ATOM 9626 C C . GLN B 1 498 ? 13.766 29.797 11.125 1 96.5 498 GLN B C 1
ATOM 9628 O O . GLN B 1 498 ? 14.797 30.375 11.469 1 96.5 498 GLN B O 1
ATOM 9633 N N . LYS B 1 499 ? 12.938 30.328 10.289 1 97 499 LYS B N 1
ATOM 9634 C CA . LYS B 1 499 ? 13.156 31.672 9.758 1 97 499 LYS B CA 1
ATOM 9635 C C . LYS B 1 499 ? 11.867 32.469 9.742 1 97 499 LYS B C 1
ATOM 9637 O O . LYS B 1 499 ? 11.664 33.375 10.57 1 97 499 LYS B O 1
ATOM 9642 N N . ASN B 1 500 ? 10.914 32.094 8.812 1 97.31 500 ASN B N 1
ATOM 9643 C CA . ASN B 1 500 ? 9.68 32.844 8.688 1 97.31 500 ASN B CA 1
ATOM 9644 C C . ASN B 1 500 ? 8.461 32.031 9.047 1 97.31 500 ASN B C 1
ATOM 9646 O O . ASN B 1 500 ? 8.461 30.797 8.852 1 97.31 500 ASN B O 1
ATOM 9650 N N . MET B 1 501 ? 7.445 32.656 9.578 1 97.38 501 MET B N 1
ATOM 9651 C CA . MET B 1 501 ? 6.137 32.062 9.82 1 97.38 501 MET B CA 1
ATOM 9652 C C . MET B 1 501 ? 5.031 32.875 9.156 1 97.38 501 MET B C 1
ATOM 9654 O O . MET B 1 501 ? 4.906 34.094 9.406 1 97.38 501 MET B O 1
ATOM 9658 N N . ASN B 1 502 ? 4.281 32.281 8.312 1 97.38 502 ASN B N 1
ATOM 9659 C CA . ASN B 1 502 ? 3.17 32.906 7.617 1 97.38 502 ASN B CA 1
ATOM 9660 C C . ASN B 1 502 ? 1.843 32.219 7.922 1 97.38 502 ASN B C 1
ATOM 9662 O O . ASN B 1 502 ? 1.703 31.031 7.715 1 97.38 502 ASN B O 1
ATOM 9666 N N . THR B 1 503 ? 0.919 32.969 8.445 1 97 503 THR B N 1
ATOM 9667 C CA . THR B 1 503 ? -0.435 32.469 8.688 1 97 503 THR B CA 1
ATOM 9668 C C . THR B 1 503 ? -1.438 33.219 7.812 1 97 503 THR B C 1
ATOM 9670 O O . THR B 1 503 ? -1.517 34.438 7.855 1 97 503 THR B O 1
ATOM 9673 N N . GLU B 1 504 ? -2.172 32.531 7.055 1 97.31 504 GLU B N 1
ATOM 9674 C CA . GLU B 1 504 ? -3.184 33.094 6.168 1 97.31 504 GLU B CA 1
ATOM 9675 C C . GLU B 1 504 ? -4.57 32.531 6.484 1 97.31 504 GLU B C 1
ATOM 9677 O O . GLU B 1 504 ? -4.805 31.344 6.363 1 97.31 504 GLU B O 1
ATOM 9682 N N . VAL B 1 505 ? -5.461 33.375 6.895 1 97.81 505 VAL B N 1
ATOM 9683 C CA . VAL B 1 505 ? -6.84 33.031 7.211 1 97.81 505 VAL B CA 1
ATOM 9684 C C . VAL B 1 505 ? -7.797 33.781 6.277 1 97.81 505 VAL B C 1
ATOM 9686 O O . VAL B 1 505 ? -7.832 35 6.266 1 97.81 505 VAL B O 1
ATOM 9689 N N . LEU B 1 506 ? -8.664 33.031 5.566 1 97.19 506 LEU B N 1
ATOM 9690 C CA . LEU B 1 506 ? -9.414 33.688 4.492 1 97.19 506 LEU B CA 1
ATOM 9691 C C . LEU B 1 506 ? -10.75 34.219 5.004 1 97.19 506 LEU B C 1
ATOM 9693 O O . LEU B 1 506 ? -11.539 34.75 4.234 1 97.19 506 LEU B O 1
ATOM 9697 N N . ASN B 1 507 ? -10.984 34.156 6.402 1 97.62 507 ASN B N 1
ATOM 9698 C CA . ASN B 1 507 ? -12.211 34.688 6.98 1 97.62 507 ASN B CA 1
ATOM 9699 C C . ASN B 1 507 ? -11.984 35.188 8.398 1 97.62 507 ASN B C 1
ATOM 9701 O O . ASN B 1 507 ? -11.539 36.312 8.594 1 97.62 507 ASN B O 1
ATOM 9705 N N . ASN B 1 508 ? -12.234 34.344 9.477 1 97.44 508 ASN B N 1
ATOM 9706 C CA . ASN B 1 508 ? -12.086 34.812 10.844 1 97.44 508 ASN B CA 1
ATOM 9707 C C . ASN B 1 508 ? -11.023 34.031 11.602 1 97.44 508 ASN B C 1
ATOM 9709 O O . ASN B 1 508 ? -10.875 32.844 11.406 1 97.44 508 ASN B O 1
ATOM 9713 N N . ARG B 1 509 ? -10.32 34.844 12.461 1 96.94 509 ARG B N 1
ATOM 9714 C CA . ARG B 1 509 ? -9.383 34.219 13.398 1 96.94 509 ARG B CA 1
ATOM 9715 C C . ARG B 1 509 ? -9.781 34.531 14.844 1 96.94 509 ARG B C 1
ATOM 9717 O O . ARG B 1 509 ? -10.078 35.656 15.188 1 96.94 509 ARG B O 1
ATOM 9724 N N . THR B 1 510 ? -9.844 33.594 15.617 1 97.06 510 THR B N 1
ATOM 9725 C CA . THR B 1 510 ? -10.141 33.75 17.047 1 97.06 510 THR B CA 1
ATOM 9726 C C . THR B 1 510 ? -9.047 33.094 17.891 1 97.06 510 THR B C 1
ATOM 9728 O O . THR B 1 510 ? -8.594 32 17.594 1 97.06 510 THR B O 1
ATOM 9731 N N . THR B 1 511 ? -8.578 33.812 18.891 1 96.44 511 THR B N 1
ATOM 9732 C CA . THR B 1 511 ? -7.633 33.312 19.891 1 96.44 511 THR B CA 1
ATOM 9733 C C . THR B 1 511 ? -8.18 33.5 21.297 1 96.44 511 THR B C 1
ATOM 9735 O O . THR B 1 511 ? -8.492 34.594 21.719 1 96.44 511 THR B O 1
ATOM 9738 N N . ASP B 1 512 ? -8.312 32.438 22.016 1 97.25 512 ASP B N 1
ATOM 9739 C CA . ASP B 1 512 ? -8.781 32.469 23.406 1 97.25 512 ASP B CA 1
ATOM 9740 C C . ASP B 1 512 ? -7.711 31.906 24.344 1 97.25 512 ASP B C 1
ATOM 9742 O O . ASP B 1 512 ? -7.395 30.719 24.312 1 97.25 512 ASP B O 1
ATOM 9746 N N . VAL B 1 513 ? -7.16 32.781 25.125 1 97.69 513 VAL B N 1
ATOM 9747 C CA . VAL B 1 513 ? -6.168 32.438 26.125 1 97.69 513 VAL B CA 1
ATOM 9748 C C . VAL B 1 513 ? -6.762 32.594 27.531 1 97.69 513 VAL B C 1
ATOM 9750 O O . VAL B 1 513 ? -7.082 33.688 27.953 1 97.69 513 VAL B O 1
ATOM 9753 N N . ILE B 1 514 ? -6.762 31.547 28.312 1 97.06 514 ILE B N 1
ATOM 9754 C CA . ILE B 1 514 ? -7.523 31.547 29.547 1 97.06 514 ILE B CA 1
ATOM 9755 C C . ILE B 1 514 ? -6.738 32.312 30.625 1 97.06 514 ILE B C 1
ATOM 9757 O O . ILE B 1 514 ? -7.332 32.938 31.5 1 97.06 514 ILE B O 1
ATOM 9761 N N . ASN B 1 515 ? -5.375 32.344 30.547 1 97.38 515 ASN B N 1
ATOM 9762 C CA . ASN B 1 515 ? -4.59 32.938 31.609 1 97.38 515 ASN B CA 1
ATOM 9763 C C . ASN B 1 515 ? -3.773 34.125 31.125 1 97.38 515 ASN B C 1
ATOM 9765 O O . ASN B 1 515 ? -4.289 35.25 31.031 1 97.38 515 ASN B O 1
ATOM 9769 N N . ASN B 1 516 ? -2.453 33.875 30.641 1 97.38 516 ASN B N 1
ATOM 9770 C CA . ASN B 1 516 ? -1.624 35 30.234 1 97.38 516 ASN B CA 1
ATOM 9771 C C . ASN B 1 516 ? -1.156 34.875 28.781 1 97.38 516 ASN B C 1
ATOM 9773 O O . ASN B 1 516 ? -0.984 33.75 28.297 1 97.38 516 ASN B O 1
ATOM 9777 N N . HIS B 1 517 ? -0.979 36.031 28.141 1 97.12 517 HIS B N 1
ATOM 9778 C CA . HIS B 1 517 ? -0.365 36.125 26.812 1 97.12 517 HIS B CA 1
ATOM 9779 C C . HIS B 1 517 ? 0.854 37.031 26.828 1 97.12 517 HIS B C 1
ATOM 9781 O O . HIS B 1 517 ? 0.773 38.188 27.281 1 97.12 517 HIS B O 1
ATOM 9787 N N . ALA B 1 518 ? 1.932 36.531 26.453 1 97.12 518 ALA B N 1
ATOM 9788 C CA . ALA B 1 518 ? 3.154 37.312 26.312 1 97.12 518 ALA B CA 1
ATOM 9789 C C . ALA B 1 518 ? 3.693 37.25 24.891 1 97.12 518 ALA B C 1
ATOM 9791 O O . ALA B 1 518 ? 3.789 36.188 24.312 1 97.12 518 ALA B O 1
ATOM 9792 N N . GLU B 1 519 ? 3.953 38.438 24.297 1 96.12 519 GLU B N 1
ATOM 9793 C CA . GLU B 1 519 ? 4.527 38.531 22.953 1 96.12 519 GLU B CA 1
ATOM 9794 C C . GLU B 1 519 ? 5.77 39.406 22.953 1 96.12 519 GLU B C 1
ATOM 9796 O O . GLU B 1 519 ? 5.73 40.562 23.422 1 96.12 519 GLU B O 1
ATOM 9801 N N . LYS B 1 520 ? 6.891 38.906 22.453 1 97.25 520 LYS B N 1
ATOM 9802 C CA . LYS B 1 520 ? 8.148 39.625 22.297 1 97.25 520 LYS B CA 1
ATOM 9803 C C . LYS B 1 520 ? 8.547 39.75 20.828 1 97.25 520 LYS B C 1
ATOM 9805 O O . LYS B 1 520 ? 8.656 38.719 20.141 1 97.25 520 LYS B O 1
ATOM 9810 N N . ILE B 1 521 ? 8.75 40.938 20.391 1 97.38 521 ILE B N 1
ATOM 9811 C CA . ILE B 1 521 ? 9.195 41.219 19.031 1 97.38 521 ILE B CA 1
ATOM 9812 C C . ILE B 1 521 ? 10.562 41.906 19.062 1 97.38 521 ILE B C 1
ATOM 9814 O O . ILE B 1 521 ? 10.711 43 19.656 1 97.38 521 ILE B O 1
ATOM 9818 N N . GLY B 1 522 ? 11.523 41.375 18.406 1 96.25 522 GLY B N 1
ATOM 9819 C CA . GLY B 1 522 ? 12.898 41.844 18.531 1 96.25 522 GLY B CA 1
ATOM 9820 C C . GLY B 1 522 ? 13.188 43.094 17.75 1 96.25 522 GLY B C 1
ATOM 9821 O O . GLY B 1 522 ? 14.172 43.781 18 1 96.25 522 GLY B O 1
ATOM 9822 N N . ASN B 1 523 ? 12.281 43.469 16.766 1 97.25 523 ASN B N 1
ATOM 9823 C CA . ASN B 1 523 ? 12.555 44.656 15.945 1 97.25 523 ASN B CA 1
ATOM 9824 C C . ASN B 1 523 ? 11.297 45.5 15.758 1 97.25 523 ASN B C 1
ATOM 9826 O O . ASN B 1 523 ? 10.961 46.312 16.625 1 97.25 523 ASN B O 1
ATOM 9830 N N . ASN B 1 524 ? 10.516 45.219 14.594 1 96.75 524 ASN B N 1
ATOM 9831 C CA . ASN B 1 524 ? 9.359 46.094 14.352 1 96.75 524 ASN B CA 1
ATOM 9832 C C . ASN B 1 524 ? 8.062 45.281 14.336 1 96.75 524 ASN B C 1
ATOM 9834 O O . ASN B 1 524 ? 8.055 44.125 13.961 1 96.75 524 ASN B O 1
ATOM 9838 N N . GLN B 1 525 ? 7.004 46 14.805 1 96.19 525 GLN B N 1
ATOM 9839 C CA . GLN B 1 525 ? 5.648 45.469 14.672 1 96.19 525 GLN B CA 1
ATOM 9840 C C . GLN B 1 525 ? 4.773 46.406 13.844 1 96.19 525 GLN B C 1
ATOM 9842 O O . GLN B 1 525 ? 4.734 47.625 14.094 1 96.19 525 GLN B O 1
ATOM 9847 N N . ALA B 1 526 ? 4.188 45.938 12.883 1 97 526 ALA B N 1
ATOM 9848 C CA . ALA B 1 526 ? 3.24 46.688 12.055 1 97 526 ALA B CA 1
ATOM 9849 C C . ALA B 1 526 ? 1.874 46 12.039 1 97 526 ALA B C 1
ATOM 9851 O O . ALA B 1 526 ? 1.753 44.844 11.641 1 97 526 ALA B O 1
ATOM 9852 N N . ILE B 1 527 ? 0.85 46.719 12.547 1 96 527 ILE B N 1
ATOM 9853 C CA . ILE B 1 527 ? -0.515 46.188 12.547 1 96 527 ILE B CA 1
ATOM 9854 C C . ILE B 1 527 ? -1.41 47.094 11.703 1 96 527 ILE B C 1
ATOM 9856 O O . ILE B 1 527 ? -1.483 48.312 11.945 1 96 527 ILE B O 1
ATOM 9860 N N . THR B 1 528 ? -2.09 46.562 10.766 1 97.12 528 THR B N 1
ATOM 9861 C CA . THR B 1 528 ? -3.047 47.281 9.93 1 97.12 528 THR B CA 1
ATOM 9862 C C . THR B 1 528 ? -4.441 46.688 10.062 1 97.12 528 THR B C 1
ATOM 9864 O O . THR B 1 528 ? -4.645 45.5 9.758 1 97.12 528 THR B O 1
ATOM 9867 N N . VAL B 1 529 ? -5.363 47.438 10.539 1 96.56 529 VAL B N 1
ATOM 9868 C CA . VAL B 1 529 ? -6.773 47.062 10.625 1 96.56 529 VAL B CA 1
ATOM 9869 C C . VAL B 1 529 ? -7.59 47.938 9.656 1 96.56 529 VAL B C 1
ATOM 9871 O O . VAL B 1 529 ? -7.633 49.156 9.781 1 96.56 529 VAL B O 1
ATOM 9874 N N . THR B 1 530 ? -8.297 47.375 8.781 1 96.38 530 THR B N 1
ATOM 9875 C CA . THR B 1 530 ? -8.922 48.125 7.691 1 96.38 530 THR B CA 1
ATOM 9876 C C . THR B 1 530 ? -10.141 48.875 8.203 1 96.38 530 THR B C 1
ATOM 9878 O O . THR B 1 530 ? -10.445 49.969 7.699 1 96.38 530 THR B O 1
ATOM 9881 N N . ASN B 1 531 ? -10.852 48.375 9.227 1 96.94 531 ASN B N 1
ATOM 9882 C CA . ASN B 1 531 ? -12.078 49 9.664 1 96.94 531 ASN B CA 1
ATOM 9883 C C . ASN B 1 531 ? -11.984 49.469 11.117 1 96.94 531 ASN B C 1
ATOM 9885 O O . ASN B 1 531 ? -11.531 50.594 11.391 1 96.94 531 ASN B O 1
ATOM 9889 N N . ASN B 1 532 ? -12.422 48.5 12.078 1 96.25 532 ASN B N 1
ATOM 9890 C CA . ASN B 1 532 ? -12.453 48.969 13.469 1 96.25 532 ASN B CA 1
ATOM 9891 C C . ASN B 1 532 ? -11.547 48.094 14.352 1 96.25 532 ASN B C 1
ATOM 9893 O O . ASN B 1 532 ? -11.414 46.906 14.141 1 96.25 532 ASN B O 1
ATOM 9897 N N . GLN B 1 533 ? -10.977 48.812 15.336 1 96.12 533 GLN B N 1
ATOM 9898 C CA . GLN B 1 533 ? -10.266 48.156 16.422 1 96.12 533 GLN B CA 1
ATOM 9899 C C . GLN B 1 533 ? -10.898 48.469 17.766 1 96.12 533 GLN B C 1
ATOM 9901 O O . GLN B 1 533 ? -11.062 49.625 18.125 1 96.12 533 GLN B O 1
ATOM 9906 N N . ILE B 1 534 ? -11.266 47.469 18.406 1 96.75 534 ILE B N 1
ATOM 9907 C CA . ILE B 1 534 ? -11.836 47.625 19.75 1 96.75 534 ILE B CA 1
ATOM 9908 C C . ILE B 1 534 ? -10.945 46.906 20.766 1 96.75 534 ILE B C 1
ATOM 9910 O O . ILE B 1 534 ? -10.656 45.719 20.625 1 96.75 534 ILE B O 1
ATOM 9914 N N . GLN B 1 535 ? -10.461 47.688 21.781 1 96.06 535 GLN B N 1
ATOM 9915 C CA . GLN B 1 535 ? -9.688 47.125 22.875 1 96.06 535 GLN B CA 1
ATOM 9916 C C . GLN B 1 535 ? -10.391 47.312 24.219 1 96.06 535 GLN B C 1
ATOM 9918 O O . GLN B 1 535 ? -10.672 48.469 24.609 1 96.06 535 GLN B O 1
ATOM 9923 N N . ASN B 1 536 ? -10.648 46.281 24.906 1 97 536 ASN B N 1
ATOM 9924 C CA . ASN B 1 536 ? -11.234 46.312 26.234 1 97 536 ASN B CA 1
ATOM 9925 C C . ASN B 1 536 ? -10.273 45.719 27.281 1 97 536 ASN B C 1
ATOM 9927 O O . ASN B 1 536 ? -10.031 44.531 27.312 1 97 536 ASN B O 1
ATOM 9931 N N . ILE B 1 537 ? -9.75 46.562 28.125 1 96.94 537 ILE B N 1
ATOM 9932 C CA . ILE B 1 537 ? -8.852 46.188 29.203 1 96.94 537 ILE B CA 1
ATOM 9933 C C . ILE B 1 537 ? -9.578 46.25 30.547 1 96.94 537 ILE B C 1
ATOM 9935 O O . ILE B 1 537 ? -10.07 47.312 30.922 1 96.94 537 ILE B O 1
ATOM 9939 N N . GLY B 1 538 ? -9.602 45.25 31.344 1 95.81 538 GLY B N 1
ATOM 9940 C CA . GLY B 1 538 ? -10.445 45.156 32.531 1 95.81 538 GLY B CA 1
ATOM 9941 C C . GLY B 1 538 ? -9.922 45.969 33.688 1 95.81 538 GLY B C 1
ATOM 9942 O O . GLY B 1 538 ? -10.711 46.438 34.531 1 95.81 538 GLY B O 1
ATOM 9943 N N . VAL B 1 539 ? -8.547 46.125 33.812 1 96.94 539 VAL B N 1
ATOM 9944 C CA . VAL B 1 539 ? -8.039 46.75 35.031 1 96.94 539 VAL B CA 1
ATOM 9945 C C . VAL B 1 539 ? -7.074 47.875 34.656 1 96.94 539 VAL B C 1
ATOM 9947 O O . VAL B 1 539 ? -7.473 49.031 34.562 1 96.94 539 VAL B O 1
ATOM 9950 N N . ASN B 1 540 ? -5.734 47.5 34.344 1 96.44 540 ASN B N 1
ATOM 9951 C CA . ASN B 1 540 ? -4.766 48.531 34.031 1 96.44 540 ASN B CA 1
ATOM 9952 C C . ASN B 1 540 ? -4.156 48.375 32.656 1 96.44 540 ASN B C 1
ATOM 9954 O O . ASN B 1 540 ? -3.928 47.25 32.219 1 96.44 540 ASN B O 1
ATOM 9958 N N . GLN B 1 541 ? -3.896 49.562 32 1 96.06 541 GLN B N 1
ATOM 9959 C CA . GLN B 1 541 ? -3.08 49.625 30.812 1 96.06 541 GLN B CA 1
ATOM 9960 C C . GLN B 1 541 ? -1.832 50.469 31.031 1 96.06 541 GLN B C 1
ATOM 9962 O O . GLN B 1 541 ? -1.927 51.656 31.406 1 96.06 541 GLN B O 1
ATOM 9967 N N . ILE B 1 542 ? -0.745 49.875 30.844 1 96.5 542 ILE B N 1
ATOM 9968 C CA . ILE B 1 542 ? 0.53 50.562 31 1 96.5 542 ILE B CA 1
ATOM 9969 C C . ILE B 1 542 ? 1.278 50.562 29.656 1 96.5 542 ILE B C 1
ATOM 9971 O O . ILE B 1 542 ? 1.566 49.5 29.109 1 96.5 542 ILE B O 1
ATOM 9975 N N . GLN B 1 543 ? 1.508 51.781 29.156 1 95.94 543 GLN B N 1
ATOM 9976 C CA . GLN B 1 543 ? 2.254 51.938 27.906 1 95.94 543 GLN B CA 1
ATOM 9977 C C . GLN B 1 543 ? 3.531 52.719 28.125 1 95.94 543 GLN B C 1
ATOM 9979 O O . GLN B 1 543 ? 3.486 53.844 28.641 1 95.94 543 GLN B O 1
ATOM 9984 N N . THR B 1 544 ? 4.641 52.188 27.703 1 97 544 THR B N 1
ATOM 9985 C CA . THR B 1 544 ? 5.93 52.844 27.75 1 97 544 THR B CA 1
ATOM 9986 C C . THR B 1 544 ? 6.543 52.938 26.359 1 97 544 THR B C 1
ATOM 9988 O O . THR B 1 544 ? 6.742 51.938 25.688 1 97 544 THR B O 1
ATOM 9991 N N . VAL B 1 545 ? 6.801 54.188 25.922 1 96.38 545 VAL B N 1
ATOM 9992 C CA . VAL B 1 545 ? 7.449 54.438 24.641 1 96.38 545 VAL B CA 1
ATOM 9993 C C . VAL B 1 545 ? 8.812 55.062 24.875 1 96.38 545 VAL B C 1
ATOM 9995 O O . VAL B 1 545 ? 8.914 56.125 25.516 1 96.38 545 VAL B O 1
ATOM 9998 N N . GLY B 1 546 ? 9.852 54.625 24.328 1 95.31 546 GLY B N 1
ATOM 9999 C CA . GLY B 1 546 ? 11.219 55 24.641 1 95.31 546 GLY B CA 1
ATOM 10000 C C . GLY B 1 546 ? 11.586 56.375 24.094 1 95.31 546 GLY B C 1
ATOM 10001 O O . GLY B 1 546 ? 12.398 57.094 24.688 1 95.31 546 GLY B O 1
ATOM 10002 N N . VAL B 1 547 ? 10.977 56.719 22.906 1 96.25 547 VAL B N 1
ATOM 10003 C CA . VAL B 1 547 ? 11.477 57.969 22.297 1 96.25 547 VAL B CA 1
ATOM 10004 C C . VAL B 1 547 ? 10.305 58.844 21.891 1 96.25 547 VAL B C 1
ATOM 10006 O O . VAL B 1 547 ? 9.961 59.781 22.594 1 96.25 547 VAL B O 1
ATOM 10009 N N . ASN B 1 548 ? 9.609 58.406 20.719 1 95.75 548 ASN B N 1
ATOM 10010 C CA . ASN B 1 548 ? 8.539 59.281 20.234 1 95.75 548 ASN B CA 1
ATOM 10011 C C . ASN B 1 548 ? 7.219 58.531 20.109 1 95.75 548 ASN B C 1
ATOM 10013 O O . ASN B 1 548 ? 7.207 57.344 19.75 1 95.75 548 ASN B O 1
ATOM 10017 N N . GLN B 1 549 ? 6.121 59.281 20.422 1 95.81 549 GLN B N 1
ATOM 10018 C CA . GLN B 1 549 ? 4.766 58.812 20.141 1 95.81 549 GLN B CA 1
ATOM 10019 C C . GLN B 1 549 ? 4.016 59.812 19.25 1 95.81 549 GLN B C 1
ATOM 10021 O O . GLN B 1 549 ? 3.969 61 19.531 1 95.81 549 GLN B O 1
ATOM 10026 N N . VAL B 1 550 ? 3.564 59.281 18.172 1 96.06 550 VAL B N 1
ATOM 10027 C CA . VAL B 1 550 ? 2.764 60.094 17.266 1 96.06 550 VAL B CA 1
ATOM 10028 C C . VAL B 1 550 ? 1.379 59.469 17.109 1 96.06 550 VAL B C 1
ATOM 10030 O O . VAL B 1 550 ? 1.256 58.281 16.766 1 96.06 550 VAL B O 1
ATOM 10033 N N . GLU B 1 551 ? 0.374 60.25 17.453 1 95.38 551 GLU B N 1
ATOM 10034 C CA . GLU B 1 551 ? -1.013 59.844 17.266 1 95.38 551 GLU B CA 1
ATOM 10035 C C . GLU B 1 551 ? -1.75 60.781 16.312 1 95.38 551 GLU B C 1
ATOM 10037 O O . GLU B 1 551 ? -1.822 61.969 16.562 1 95.38 551 GLU B O 1
ATOM 10042 N N . THR B 1 552 ? -2.26 60.25 15.227 1 96.62 552 THR B N 1
ATOM 10043 C CA . THR B 1 552 ? -3.053 61 14.266 1 96.62 552 THR B CA 1
ATOM 10044 C C . THR B 1 552 ? -4.477 60.438 14.188 1 96.62 552 THR B C 1
ATOM 10046 O O . THR B 1 552 ? -4.68 59.25 13.914 1 96.62 552 THR B O 1
ATOM 10049 N N . VAL B 1 553 ? -5.438 61.281 14.477 1 95.81 553 VAL B N 1
ATOM 10050 C CA . VAL B 1 553 ? -6.855 60.938 14.383 1 95.81 553 VAL B CA 1
ATOM 10051 C C . VAL B 1 553 ? -7.512 61.781 13.281 1 95.81 553 VAL B C 1
ATOM 10053 O O . VAL B 1 553 ? -7.445 63 13.281 1 95.81 553 VAL B O 1
ATOM 10056 N N . GLY B 1 554 ? -8.211 61.219 12.367 1 95.25 554 GLY B N 1
ATOM 10057 C CA . GLY B 1 554 ? -8.727 61.875 11.172 1 95.25 554 GLY B CA 1
ATOM 10058 C C . GLY B 1 554 ? -9.859 62.844 11.469 1 95.25 554 GLY B C 1
ATOM 10059 O O . GLY B 1 554 ? -9.992 63.875 10.805 1 95.25 554 GLY B O 1
ATOM 10060 N N . SER B 1 555 ? -10.664 62.5 12.477 1 96.56 555 SER B N 1
ATOM 10061 C CA . SER B 1 555 ? -11.828 63.344 12.711 1 96.56 555 SER B CA 1
ATOM 10062 C C . SER B 1 555 ? -11.953 63.719 14.188 1 96.56 555 SER B C 1
ATOM 10064 O O . SER B 1 555 ? -11.391 64.75 14.625 1 96.56 555 SER B O 1
ATOM 10066 N N . ASN B 1 556 ? -12.555 62.719 15.008 1 95.56 556 ASN B N 1
ATOM 10067 C CA . ASN B 1 556 ? -12.828 63.094 16.391 1 95.56 556 ASN B CA 1
ATOM 10068 C C . ASN B 1 556 ? -12.062 62.219 17.375 1 95.56 556 ASN B C 1
ATOM 10070 O O . ASN B 1 556 ? -11.898 61 17.141 1 95.56 556 ASN B O 1
ATOM 10074 N N . GLN B 1 557 ? -11.625 62.875 18.469 1 95.75 557 GLN B N 1
ATOM 10075 C CA . GLN B 1 557 ? -11.055 62.156 19.609 1 95.75 557 GLN B CA 1
ATOM 10076 C C . GLN B 1 557 ? -11.828 62.469 20.891 1 95.75 557 GLN B C 1
ATOM 10078 O O . GLN B 1 557 ? -12.023 63.656 21.234 1 95.75 557 GLN B O 1
ATOM 10083 N N . ILE B 1 558 ? -12.25 61.5 21.469 1 95.94 558 ILE B N 1
ATOM 10084 C CA . ILE B 1 558 ? -12.953 61.656 22.734 1 95.94 558 ILE B CA 1
ATOM 10085 C C . ILE B 1 558 ? -12.219 60.875 23.828 1 95.94 558 ILE B C 1
ATOM 10087 O O . ILE B 1 558 ? -11.969 59.688 23.703 1 95.94 558 ILE B O 1
ATOM 10091 N N . ILE B 1 559 ? -11.828 61.562 24.922 1 95.19 559 ILE B N 1
ATOM 10092 C CA . ILE B 1 559 ? -11.172 60.938 26.062 1 95.19 559 ILE B CA 1
ATOM 10093 C C . ILE B 1 559 ? -12.016 61.188 27.328 1 95.19 559 ILE B C 1
ATOM 10095 O O . ILE B 1 559 ? -12.297 62.312 27.688 1 95.19 559 ILE B O 1
ATOM 10099 N N . LYS B 1 560 ? -12.367 60.188 27.953 1 96.56 560 LYS B N 1
ATOM 10100 C CA . LYS B 1 560 ? -13.117 60.219 29.203 1 96.56 560 LYS B CA 1
ATOM 10101 C C . LYS B 1 560 ? -12.32 59.594 30.328 1 96.56 560 LYS B C 1
ATOM 10103 O O . LYS B 1 560 ? -11.953 58.406 30.25 1 96.56 560 LYS B O 1
ATOM 10108 N N . VAL B 1 561 ? -12.055 60.312 31.375 1 96.12 561 VAL B N 1
ATOM 10109 C CA . VAL B 1 561 ? -11.336 59.812 32.531 1 96.12 561 VAL B CA 1
ATOM 10110 C C . VAL B 1 561 ? -12.242 59.906 33.781 1 96.12 561 VAL B C 1
ATOM 10112 O O . VAL B 1 561 ? -12.781 60.969 34.094 1 96.12 561 VAL B O 1
ATOM 10115 N N . GLY B 1 562 ? -12.391 58.938 34.531 1 95.06 562 GLY B N 1
ATOM 10116 C CA . GLY B 1 562 ? -13.367 58.844 35.594 1 95.06 562 GLY B CA 1
ATOM 10117 C C . GLY B 1 562 ? -12.977 59.656 36.812 1 95.06 562 GLY B C 1
ATOM 10118 O O . GLY B 1 562 ? -13.836 60.25 37.469 1 95.06 562 GLY B O 1
ATOM 10119 N N . SER B 1 563 ? -11.711 59.688 37.156 1 96.62 563 SER B N 1
ATOM 10120 C CA . SER B 1 563 ? -11.305 60.375 38.375 1 96.62 563 SER B CA 1
ATOM 10121 C C . SER B 1 563 ? -10.227 61.406 38.094 1 96.62 563 SER B C 1
ATOM 10123 O O . SER B 1 563 ? -10.531 62.562 37.75 1 96.62 563 SER B O 1
ATOM 10125 N N . ASN B 1 564 ? -8.914 60.969 38.094 1 95.56 564 ASN B N 1
ATOM 10126 C CA . ASN B 1 564 ? -7.84 61.938 37.969 1 95.56 564 ASN B CA 1
ATOM 10127 C C . ASN B 1 564 ? -7.09 61.75 36.625 1 95.56 564 ASN B C 1
ATOM 10129 O O . ASN B 1 564 ? -6.855 60.625 36.219 1 95.56 564 ASN B O 1
ATOM 10133 N N . GLN B 1 565 ? -6.781 62.906 36.031 1 95.62 565 GLN B N 1
ATOM 10134 C CA . GLN B 1 565 ? -5.84 62.938 34.906 1 95.62 565 GLN B CA 1
ATOM 10135 C C . GLN B 1 565 ? -4.621 63.781 35.25 1 95.62 565 GLN B C 1
ATOM 10137 O O . GLN B 1 565 ? -4.75 64.938 35.531 1 95.62 565 GLN B O 1
ATOM 10142 N N . VAL B 1 566 ? -3.529 63.156 35.188 1 96.25 566 VAL B N 1
ATOM 10143 C CA . VAL B 1 566 ? -2.279 63.844 35.5 1 96.25 566 VAL B CA 1
ATOM 10144 C C . VAL B 1 566 ? -1.378 63.812 34.25 1 96.25 566 VAL B C 1
ATOM 10146 O O . VAL B 1 566 ? -1.102 62.75 33.688 1 96.25 566 VAL B O 1
ATOM 10149 N N . GLU B 1 567 ? -1.009 65 33.781 1 95.31 567 GLU B N 1
ATOM 10150 C CA . GLU B 1 567 ? -0.078 65.188 32.656 1 95.31 567 GLU B CA 1
ATOM 10151 C C . GLU B 1 567 ? 1.193 65.875 33.094 1 95.31 567 GLU B C 1
ATOM 10153 O O . GLU B 1 567 ? 1.132 67 33.625 1 95.31 567 GLU B O 1
ATOM 10158 N N . LYS B 1 568 ? 2.311 65.312 32.875 1 96.62 568 LYS B N 1
ATOM 10159 C CA . LYS B 1 568 ? 3.617 65.875 33.125 1 96.62 568 LYS B CA 1
ATOM 10160 C C . LYS B 1 568 ? 4.445 66 31.844 1 96.62 568 LYS B C 1
ATOM 10162 O O . LYS B 1 568 ? 4.77 64.938 31.234 1 96.62 568 LYS B O 1
ATOM 10167 N N . VAL B 1 569 ? 4.777 67.188 31.422 1 95.94 569 VAL B N 1
ATOM 10168 C CA . VAL B 1 569 ? 5.578 67.438 30.219 1 95.94 569 VAL B CA 1
ATOM 10169 C C . VAL B 1 569 ? 6.906 68.062 30.609 1 95.94 569 VAL B C 1
ATOM 10171 O O . VAL B 1 569 ? 6.93 69.062 31.328 1 95.94 569 VAL B O 1
ATOM 10174 N N . GLY B 1 570 ? 8.008 67.625 30.141 1 94.31 570 GLY B N 1
ATOM 10175 C CA . GLY B 1 570 ? 9.328 68 30.609 1 94.31 570 GLY B CA 1
ATOM 10176 C C . GLY B 1 570 ? 9.742 69.375 30.125 1 94.31 570 GLY B C 1
ATOM 10177 O O . GLY B 1 570 ? 10.375 70.125 30.859 1 94.31 570 GLY B O 1
ATOM 10178 N N . ILE B 1 571 ? 9.336 69.75 28.891 1 95.06 571 ILE B N 1
ATOM 10179 C CA . ILE B 1 571 ? 9.922 70.938 28.359 1 95.06 571 ILE B CA 1
ATOM 10180 C C . ILE B 1 571 ? 8.812 71.875 27.812 1 95.06 571 ILE B C 1
ATOM 10182 O O . ILE B 1 571 ? 8.516 72.875 28.391 1 95.06 571 ILE B O 1
ATOM 10186 N N . ILE B 1 572 ? 8.18 71.375 26.656 1 94.69 572 ILE B N 1
ATOM 10187 C CA . ILE B 1 572 ? 7.211 72.25 26.016 1 94.69 572 ILE B CA 1
ATOM 10188 C C . ILE B 1 572 ? 5.887 71.5 25.828 1 94.69 572 ILE B C 1
ATOM 10190 O O . ILE B 1 572 ? 5.863 70.375 25.344 1 94.69 572 ILE B O 1
ATOM 10194 N N . ARG B 1 573 ? 4.73 72.125 26.281 1 95.56 573 ARG B N 1
ATOM 10195 C CA . ARG B 1 573 ? 3.381 71.75 25.891 1 95.56 573 ARG B CA 1
ATOM 10196 C C . ARG B 1 573 ? 2.758 72.812 24.953 1 95.56 573 ARG B C 1
ATOM 10198 O O . ARG B 1 573 ? 2.564 73.938 25.344 1 95.56 573 ARG B O 1
ATOM 10205 N N . ALA B 1 574 ? 2.625 72.438 23.75 1 94.75 574 ALA B N 1
ATOM 10206 C CA . ALA B 1 574 ? 2.035 73.312 22.75 1 94.75 574 ALA B CA 1
ATOM 10207 C C . ALA B 1 574 ? 0.676 72.75 22.281 1 94.75 574 ALA B C 1
ATOM 10209 O O . ALA B 1 574 ? 0.562 71.625 21.844 1 94.75 574 ALA B O 1
ATOM 10210 N N . LEU B 1 575 ? -0.405 73.562 22.5 1 95 575 LEU B N 1
ATOM 10211 C CA . LEU B 1 575 ? -1.752 73.25 22.047 1 95 575 LEU B CA 1
ATOM 10212 C C . LEU B 1 575 ? -2.227 74.312 21.016 1 95 575 LEU B C 1
ATOM 10214 O O . LEU B 1 575 ? -2.203 75.5 21.281 1 95 575 LEU B O 1
ATOM 10218 N N . THR B 1 576 ? -2.592 73.875 19.859 1 95.75 576 THR B N 1
ATOM 10219 C CA . THR B 1 576 ? -3.197 74.75 18.828 1 95.75 576 THR B CA 1
ATOM 10220 C C . THR B 1 576 ? -4.609 74.25 18.5 1 95.75 576 THR B C 1
ATOM 10222 O O . THR B 1 576 ? -4.816 73.062 18.156 1 95.75 576 THR B O 1
ATOM 10225 N N . VAL B 1 577 ? -5.609 75.125 18.641 1 95.25 577 VAL B N 1
ATOM 10226 C CA . VAL B 1 577 ? -7.004 74.812 18.344 1 95.25 577 VAL B CA 1
ATOM 10227 C C . VAL B 1 577 ? -7.496 75.688 17.203 1 95.25 577 VAL B C 1
ATOM 10229 O O . VAL B 1 577 ? -7.273 76.938 17.234 1 95.25 577 VAL B O 1
ATOM 10232 N N . GLY B 1 578 ? -8.172 75.25 16.219 1 92.62 578 GLY B N 1
ATOM 10233 C CA . GLY B 1 578 ? -8.547 75.938 15.016 1 92.62 578 GLY B CA 1
ATOM 10234 C C . GLY B 1 578 ? -9.617 77 15.258 1 92.62 578 GLY B C 1
ATOM 10235 O O . GLY B 1 578 ? -9.539 78.125 14.719 1 92.62 578 GLY B O 1
ATOM 10236 N N . VAL B 1 579 ? -10.578 76.625 16.094 1 91.75 579 VAL B N 1
ATOM 10237 C CA . VAL B 1 579 ? -11.727 77.562 16.156 1 91.75 579 VAL B CA 1
ATOM 10238 C C . VAL B 1 579 ? -12.047 77.875 17.609 1 91.75 579 VAL B C 1
ATOM 10240 O O . VAL B 1 579 ? -11.992 79.062 18.016 1 91.75 579 VAL B O 1
ATOM 10243 N N . ALA B 1 580 ? -12.422 76.812 18.344 1 93.38 580 ALA B N 1
ATOM 10244 C CA . ALA B 1 580 ? -12.906 77.125 19.688 1 93.38 580 ALA B CA 1
ATOM 10245 C C . ALA B 1 580 ? -12.227 76.188 20.734 1 93.38 580 ALA B C 1
ATOM 10247 O O . ALA B 1 580 ? -12.031 75 20.5 1 93.38 580 ALA B O 1
ATOM 10248 N N . TYR B 1 581 ? -11.773 76.875 21.922 1 93.88 581 TYR B N 1
ATOM 10249 C CA . TYR B 1 581 ? -11.258 76.188 23.094 1 93.88 581 TYR B CA 1
ATOM 10250 C C . TYR B 1 581 ? -12.117 76.438 24.312 1 93.88 581 TYR B C 1
ATOM 10252 O O . TYR B 1 581 ? -12.25 77.625 24.734 1 93.88 581 TYR B O 1
ATOM 10260 N N . GLN B 1 582 ? -12.742 75.438 24.766 1 93.69 582 GLN B N 1
ATOM 10261 C CA . GLN B 1 582 ? -13.633 75.625 25.906 1 93.69 582 GLN B CA 1
ATOM 10262 C C . GLN B 1 582 ? -13.148 74.75 27.094 1 93.69 582 GLN B C 1
ATOM 10264 O O . GLN B 1 582 ? -12.859 73.562 26.953 1 93.69 582 GLN B O 1
ATOM 10269 N N . THR B 1 583 ? -13.039 75.438 28.297 1 94.44 583 THR B N 1
ATOM 10270 C CA . THR B 1 583 ? -12.719 74.75 29.547 1 94.44 583 THR B CA 1
ATOM 10271 C C . THR B 1 583 ? -13.805 75 30.594 1 94.44 583 THR B C 1
ATOM 10273 O O . THR B 1 583 ? -14.133 76.188 30.891 1 94.44 583 THR B O 1
ATOM 10276 N N . THR B 1 584 ? -14.312 74 31.141 1 95.38 584 THR B N 1
ATOM 10277 C CA . THR B 1 584 ? -15.281 74.125 32.219 1 95.38 584 THR B CA 1
ATOM 10278 C C . THR B 1 584 ? -14.773 73.375 33.469 1 95.38 584 THR B C 1
ATOM 10280 O O . THR B 1 584 ? -14.453 72.188 33.406 1 95.38 584 THR B O 1
ATOM 10283 N N . VAL B 1 585 ? -14.672 74.125 34.562 1 95.31 585 VAL B N 1
ATOM 10284 C CA . VAL B 1 585 ? -14.195 73.5 35.812 1 95.31 585 VAL B CA 1
ATOM 10285 C C . VAL B 1 585 ? -15.281 73.625 36.906 1 95.31 585 VAL B C 1
ATOM 10287 O O . VAL B 1 585 ? -15.766 74.75 37.156 1 95.31 585 VAL B O 1
ATOM 10290 N N . GLY B 1 586 ? -15.617 72.625 37.531 1 94.06 586 GLY B N 1
ATOM 10291 C CA . GLY B 1 586 ? -16.703 72.625 38.469 1 94.06 586 GLY B CA 1
ATOM 10292 C C . GLY B 1 586 ? -16.328 73.25 39.812 1 94.06 586 GLY B C 1
ATOM 10293 O O . GLY B 1 586 ? -17.188 73.75 40.562 1 94.06 586 GLY B O 1
ATOM 10294 N N . GLY B 1 587 ? -15.102 73.312 40.125 1 94.94 587 GLY B N 1
ATOM 10295 C CA . GLY B 1 587 ? -14.703 73.75 41.438 1 94.94 587 GLY B CA 1
ATOM 10296 C C . GLY B 1 587 ? -13.609 74.812 41.406 1 94.94 587 GLY B C 1
ATOM 10297 O O . GLY B 1 587 ? -13.891 76 41.281 1 94.94 587 GLY B O 1
ATOM 10298 N N . ILE B 1 588 ? -12.344 74.25 41.5 1 95 588 ILE B N 1
ATOM 10299 C CA . ILE B 1 588 ? -11.227 75.188 41.688 1 95 588 ILE B CA 1
ATOM 10300 C C . ILE B 1 588 ? -10.305 75.125 40.469 1 95 588 ILE B C 1
ATOM 10302 O O . ILE B 1 588 ? -10.016 74 39.969 1 95 588 ILE B O 1
ATOM 10306 N N . MET B 1 589 ? -9.891 76.375 39.938 1 94.94 589 MET B N 1
ATOM 10307 C CA . MET B 1 589 ? -8.859 76.438 38.906 1 94.94 589 MET B CA 1
ATOM 10308 C C . MET B 1 589 ? -7.652 77.25 39.406 1 94.94 589 MET B C 1
ATOM 10310 O O . MET B 1 589 ? -7.793 78.375 39.875 1 94.94 589 MET B O 1
ATOM 10314 N N . ASN B 1 590 ? -6.516 76.5 39.344 1 95.06 590 ASN B N 1
ATOM 10315 C CA . ASN B 1 590 ? -5.27 77.188 39.781 1 95.06 590 ASN B CA 1
ATOM 10316 C C . ASN B 1 590 ? -4.234 77.125 38.656 1 95.06 590 ASN B C 1
ATOM 10318 O O . ASN B 1 590 ? -3.984 76.125 38.031 1 95.06 590 ASN B O 1
ATOM 10322 N N . THR B 1 591 ? -3.734 78.375 38.312 1 94.12 591 THR B N 1
ATOM 10323 C CA . THR B 1 591 ? -2.633 78.438 37.344 1 94.12 591 THR B CA 1
ATOM 10324 C C . THR B 1 591 ? -1.424 79.125 38 1 94.12 591 THR B C 1
ATOM 10326 O O . THR B 1 591 ? -1.524 80.25 38.531 1 94.12 591 THR B O 1
ATOM 10329 N N . SER B 1 592 ? -0.311 78.438 37.969 1 95.12 592 SER B N 1
ATOM 10330 C CA . SER B 1 592 ? 0.939 79 38.5 1 95.12 592 SER B CA 1
ATOM 10331 C C . SER B 1 592 ? 2.023 79.062 37.438 1 95.12 592 SER B C 1
ATOM 10333 O O . SER B 1 592 ? 2.369 78 36.844 1 95.12 592 SER B O 1
ATOM 10335 N N . VAL B 1 593 ? 2.527 80.25 37.156 1 94.31 593 VAL B N 1
ATOM 10336 C CA . VAL B 1 593 ? 3.602 80.438 36.188 1 94.31 593 VAL B CA 1
ATOM 10337 C C . VAL B 1 593 ? 4.809 81.062 36.906 1 94.31 593 VAL B C 1
ATOM 10339 O O . VAL B 1 593 ? 4.695 82.125 37.531 1 94.31 593 VAL B O 1
ATOM 10342 N N . ALA B 1 594 ? 5.965 80.5 36.688 1 93.31 594 ALA B N 1
ATOM 10343 C CA . ALA B 1 594 ? 7.113 80.938 37.5 1 93.31 594 ALA B CA 1
ATOM 10344 C C . ALA B 1 594 ? 7.715 82.25 36.969 1 93.31 594 ALA B C 1
ATOM 10346 O O . ALA B 1 594 ? 8.18 83.062 37.719 1 93.31 594 ALA B O 1
ATOM 10347 N N . LEU B 1 595 ? 7.66 82.375 35.688 1 93.06 595 LEU B N 1
ATOM 10348 C CA . LEU B 1 595 ? 8.438 83.5 35.156 1 93.06 595 LEU B CA 1
ATOM 10349 C C . LEU B 1 595 ? 7.539 84.5 34.438 1 93.06 595 LEU B C 1
ATOM 10351 O O . LEU B 1 595 ? 7.32 85.625 34.969 1 93.06 595 LEU B O 1
ATOM 10355 N N . LEU B 1 596 ? 7.129 84.062 33.219 1 91.94 596 LEU B N 1
ATOM 10356 C CA . LEU B 1 596 ? 6.387 85.062 32.406 1 91.94 596 LEU B CA 1
ATOM 10357 C C . LEU B 1 596 ? 5.07 84.438 31.906 1 91.94 596 LEU B C 1
ATOM 10359 O O . LEU B 1 596 ? 5.023 83.25 31.516 1 91.94 596 LEU B O 1
ATOM 10363 N N . GLN B 1 597 ? 3.955 85.312 32.031 1 92.81 597 GLN B N 1
ATOM 10364 C CA . GLN B 1 597 ? 2.67 84.938 31.422 1 92.81 597 GLN B CA 1
ATOM 10365 C C . GLN B 1 597 ? 2.184 86.062 30.484 1 92.81 597 GLN B C 1
ATOM 10367 O O . GLN B 1 597 ? 2.156 87.25 30.859 1 92.81 597 GLN B O 1
ATOM 10372 N N . SER B 1 598 ? 1.957 85.688 29.297 1 92.69 598 SER B N 1
ATOM 10373 C CA . SER B 1 598 ? 1.42 86.625 28.328 1 92.69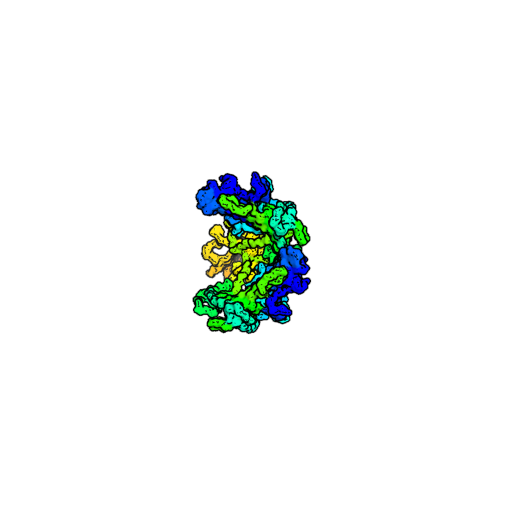 598 SER B CA 1
ATOM 10374 C C . SER B 1 598 ? 0.114 86.125 27.719 1 92.69 598 SER B C 1
ATOM 10376 O O . SER B 1 598 ? -0.037 84.938 27.484 1 92.69 598 SER B O 1
ATOM 10378 N N . SER B 1 599 ? -0.93 87 27.656 1 92.06 599 SER B N 1
ATOM 10379 C CA . SER B 1 599 ? -2.201 86.75 27 1 92.06 599 SER B CA 1
ATOM 10380 C C . SER B 1 599 ? -2.535 87.812 25.938 1 92.06 599 SER B C 1
ATOM 10382 O O . SER B 1 599 ? -2.51 89 26.234 1 92.06 599 SER B O 1
ATOM 10384 N N . GLN B 1 600 ? -2.73 87.375 24.75 1 92.88 600 GLN B N 1
ATOM 10385 C CA . GLN B 1 600 ? -3.143 88.25 23.672 1 92.88 600 GLN B CA 1
ATOM 10386 C C . GLN B 1 600 ? -4.512 87.875 23.125 1 92.88 600 GLN B C 1
ATOM 10388 O O . GLN B 1 600 ? -4.715 86.688 22.719 1 92.88 600 GLN B O 1
ATOM 10393 N N . VAL B 1 601 ? -5.449 88.812 23.156 1 92.88 601 VAL B N 1
ATOM 10394 C CA . VAL B 1 601 ? -6.789 88.625 22.625 1 92.88 601 VAL B CA 1
ATOM 10395 C C . VAL B 1 601 ? -7.055 89.625 21.5 1 92.88 601 VAL B C 1
ATOM 10397 O O . VAL B 1 601 ? -6.891 90.812 21.688 1 92.88 601 VAL B O 1
ATOM 10400 N N . GLY B 1 602 ? -7.484 89.25 20.375 1 88.5 602 GLY B N 1
ATOM 10401 C CA . GLY B 1 602 ? -7.578 90.062 19.188 1 88.5 602 GLY B CA 1
ATOM 10402 C C . GLY B 1 602 ? -8.695 91.062 19.25 1 88.5 602 GLY B C 1
ATOM 10403 O O . GLY B 1 602 ? -8.523 92.188 18.812 1 88.5 602 GLY B O 1
ATOM 10404 N N . LEU B 1 603 ? -9.773 90.688 19.844 1 92.38 603 LEU B N 1
ATOM 10405 C CA . LEU B 1 603 ? -10.914 91.562 19.75 1 92.38 603 LEU B CA 1
ATOM 10406 C C . LEU B 1 603 ? -11.445 91.938 21.141 1 92.38 603 LEU B C 1
ATOM 10408 O O . LEU B 1 603 ? -11.297 93.062 21.578 1 92.38 603 LEU B O 1
ATOM 10412 N N . HIS B 1 604 ? -12.164 90.938 21.703 1 90.56 604 HIS B N 1
ATOM 10413 C CA . HIS B 1 604 ? -12.805 91.25 22.984 1 90.56 604 HIS B CA 1
ATOM 10414 C C . HIS B 1 604 ? -12.438 90.25 24.047 1 90.56 604 HIS B C 1
ATOM 10416 O O . HIS B 1 604 ? -12.383 89.062 23.781 1 90.56 604 HIS B O 1
ATOM 10422 N N . LYS B 1 605 ? -12.117 90.75 25.344 1 92.44 605 LYS B N 1
ATOM 10423 C CA . LYS B 1 605 ? -11.938 89.938 26.516 1 92.44 605 LYS B CA 1
ATOM 10424 C C . LYS B 1 605 ? -12.922 90.312 27.625 1 92.44 605 LYS B C 1
ATOM 10426 O O . LYS B 1 605 ? -13.125 91.5 27.891 1 92.44 605 LYS B O 1
ATOM 10431 N N . SER B 1 606 ? -13.578 89.375 28.109 1 91.88 606 SER B N 1
ATOM 10432 C CA . SER B 1 606 ? -14.508 89.625 29.203 1 91.88 606 SER B CA 1
ATOM 10433 C C . SER B 1 606 ? -14.18 88.75 30.406 1 91.88 606 SER B C 1
ATOM 10435 O O . SER B 1 606 ? -13.797 87.562 30.25 1 91.88 606 SER B O 1
ATOM 10437 N N . LEU B 1 607 ? -14.258 89.312 31.672 1 91.56 607 LEU B N 1
ATOM 10438 C CA . LEU B 1 607 ? -14.109 88.625 32.938 1 91.56 607 LEU B CA 1
ATOM 10439 C C . LEU B 1 607 ? -15.297 88.875 33.844 1 91.56 607 LEU B C 1
ATOM 10441 O O . LEU B 1 607 ? -15.609 90.062 34.125 1 91.56 607 LEU B O 1
ATOM 10445 N N . MET B 1 608 ? -15.938 87.875 34.25 1 93.44 608 MET B N 1
ATOM 10446 C CA . MET B 1 608 ? -17.031 88 35.219 1 93.44 608 MET B CA 1
ATOM 10447 C C . MET B 1 608 ? -16.688 87.188 36.5 1 93.44 608 MET B C 1
ATOM 10449 O O . MET B 1 608 ? -16.5 86 36.469 1 93.44 608 MET B O 1
ATOM 10453 N N . VAL B 1 609 ? -16.656 87.938 37.656 1 93.62 609 VAL B N 1
ATOM 10454 C CA . VAL B 1 609 ? -16.375 87.312 38.938 1 93.62 609 VAL B CA 1
ATOM 10455 C C . VAL B 1 609 ? -17.578 87.562 39.875 1 93.62 609 VAL B C 1
ATOM 10457 O O . VAL B 1 609 ? -18.031 88.688 40.062 1 93.62 609 VAL B O 1
ATOM 10460 N N . GLY B 1 610 ? -18.047 86.562 40.531 1 91.69 610 GLY B N 1
ATOM 10461 C CA . GLY B 1 610 ? -19.297 86.625 41.281 1 91.69 610 GLY B CA 1
ATOM 10462 C C . GLY B 1 610 ? -19.172 87.312 42.625 1 91.69 610 GLY B C 1
ATOM 10463 O O . GLY B 1 610 ? -20.125 88 43.031 1 91.69 610 GLY B O 1
ATOM 10464 N N . MET B 1 611 ? -18.062 87.188 43.219 1 94.56 611 MET B N 1
ATOM 10465 C CA . MET B 1 611 ? -18 87.812 44.562 1 94.56 611 MET B CA 1
ATOM 10466 C C . MET B 1 611 ? -16.797 88.688 44.688 1 94.56 611 MET B C 1
ATOM 10468 O O . MET B 1 611 ? -16.938 89.938 44.75 1 94.56 611 MET B O 1
ATOM 10472 N N . GLY B 1 612 ? -15.672 88.125 44.719 1 92.5 612 GLY B N 1
ATOM 10473 C CA . GLY B 1 612 ? -14.516 88.938 44.969 1 92.5 612 GLY B CA 1
ATOM 10474 C C . GLY B 1 612 ? -13.383 88.688 43.969 1 92.5 612 GLY B C 1
ATOM 10475 O O . GLY B 1 612 ? -13.141 87.562 43.562 1 92.5 612 GLY B O 1
ATOM 10476 N N . TYR B 1 613 ? -12.633 89.938 43.562 1 92.81 613 TYR B N 1
ATOM 10477 C CA . TYR B 1 613 ? -11.461 89.875 42.688 1 92.81 613 TYR B CA 1
ATOM 10478 C C . TYR B 1 613 ? -10.289 90.625 43.312 1 92.81 613 TYR B C 1
ATOM 10480 O O . TYR B 1 613 ? -10.383 91.812 43.594 1 92.81 613 TYR B O 1
ATOM 10488 N N . SER B 1 614 ? -9.266 89.938 43.656 1 94.88 614 SER B N 1
ATOM 10489 C CA . SER B 1 614 ? -8.078 90.5 44.25 1 94.88 614 SER B CA 1
ATOM 10490 C C . SER B 1 614 ? -6.883 90.438 43.312 1 94.88 614 SER B C 1
ATOM 10492 O O . SER B 1 614 ? -6.59 89.375 42.75 1 94.88 614 SER B O 1
ATOM 10494 N N . VAL B 1 615 ? -6.207 91.625 43.062 1 94 615 VAL B N 1
ATOM 10495 C CA . VAL B 1 615 ? -5 91.688 42.25 1 94 615 VAL B CA 1
ATOM 10496 C C . VAL B 1 615 ? -3.846 92.25 43.062 1 94 615 VAL B C 1
ATOM 10498 O O . VAL B 1 615 ? -3.941 93.375 43.625 1 94 615 VAL B O 1
ATOM 10501 N N . ASN B 1 616 ? -2.795 91.5 43.188 1 95.25 616 ASN B N 1
ATOM 10502 C CA . ASN B 1 616 ? -1.588 91.938 43.875 1 95.25 616 ASN B CA 1
ATOM 10503 C C . ASN B 1 616 ? -0.372 91.938 42.969 1 95.25 616 ASN B C 1
ATOM 10505 O O . ASN B 1 616 ? 0.008 90.875 42.469 1 95.25 616 ASN B O 1
ATOM 10509 N N . VAL B 1 617 ? 0.221 93.125 42.781 1 94.56 617 VAL B N 1
ATOM 10510 C CA . VAL B 1 617 ? 1.393 93.312 41.938 1 94.56 617 VAL B CA 1
ATOM 10511 C C . VAL B 1 617 ? 2.57 93.812 42.75 1 94.56 617 VAL B C 1
ATOM 10513 O O . VAL B 1 617 ? 2.438 94.812 43.469 1 94.56 617 VAL B O 1
ATOM 10516 N N . GLY B 1 618 ? 3.703 93.25 42.625 1 91 618 GLY B N 1
ATOM 10517 C CA . GLY B 1 618 ? 4.848 93.562 43.469 1 91 618 GLY B CA 1
ATOM 10518 C C . GLY B 1 618 ? 5.473 94.938 43.156 1 91 618 GLY B C 1
ATOM 10519 O O . GLY B 1 618 ? 5.934 95.625 44.062 1 91 618 GLY B O 1
ATOM 10520 N N . ASN B 1 619 ? 5.469 95.25 41.938 1 93 619 ASN B N 1
ATOM 10521 C CA . ASN B 1 619 ? 6.227 96.438 41.594 1 93 619 ASN B CA 1
ATOM 10522 C C . ASN B 1 619 ? 5.375 97.438 40.812 1 93 619 ASN B C 1
ATOM 10524 O O . ASN B 1 619 ? 4.785 98.375 41.406 1 93 619 ASN B O 1
ATOM 10528 N N . ASN B 1 620 ? 5.273 97.188 39.438 1 90.81 620 ASN B N 1
ATOM 10529 C CA . ASN B 1 620 ? 4.602 98.25 38.656 1 90.81 620 ASN B CA 1
ATOM 10530 C C . ASN B 1 620 ? 3.406 97.625 37.906 1 90.81 620 ASN B C 1
ATOM 10532 O O . ASN B 1 620 ? 3.455 96.5 37.438 1 90.81 620 ASN B O 1
ATOM 10536 N N . VAL B 1 621 ? 2.281 98.5 37.844 1 91.81 621 VAL B N 1
ATOM 10537 C CA . VAL B 1 621 ? 1.132 98.188 37 1 91.81 621 VAL B CA 1
ATOM 10538 C C . VAL B 1 621 ? 0.946 99.312 35.969 1 91.81 621 VAL B C 1
ATOM 10540 O O . VAL B 1 621 ? 1.046 100.5 36.312 1 91.81 621 VAL B O 1
ATOM 10543 N N . THR B 1 622 ? 0.85 98.938 34.75 1 90.81 622 THR B N 1
ATOM 10544 C CA . THR B 1 622 ? 0.523 99.875 33.688 1 90.81 622 THR B CA 1
ATOM 10545 C C . THR B 1 622 ? -0.745 99.5 32.938 1 90.81 622 THR B C 1
ATOM 10547 O O . THR B 1 622 ? -0.852 98.375 32.469 1 90.81 622 THR B O 1
ATOM 10550 N N . PHE B 1 623 ? -1.782 100.375 32.969 1 91.19 623 PHE B N 1
ATOM 10551 C CA . PHE B 1 623 ? -2.996 100.188 32.188 1 91.19 623 PHE B CA 1
ATOM 10552 C C . PHE B 1 623 ? -3.061 101.25 31.062 1 91.19 623 PHE B C 1
ATOM 10554 O O . PHE B 1 623 ? -3.123 102.438 31.328 1 91.19 623 PHE B O 1
ATOM 10561 N N . SER B 1 624 ? -3.047 100.812 29.844 1 92.5 624 SER B N 1
ATOM 10562 C CA . SER B 1 624 ? -3.158 101.688 28.688 1 92.5 624 SER B CA 1
ATOM 10563 C C . SER B 1 624 ? -4.414 101.375 27.875 1 92.5 624 SER B C 1
ATOM 10565 O O . SER B 1 624 ? -4.586 100.25 27.391 1 92.5 624 SER B O 1
ATOM 10567 N N . VAL B 1 625 ? -5.305 102.5 27.797 1 92.94 625 VAL B N 1
ATOM 10568 C CA . VAL B 1 625 ? -6.566 102.312 27.078 1 92.94 625 VAL B CA 1
ATOM 10569 C C . VAL B 1 625 ? -6.637 103.312 25.938 1 92.94 625 VAL B C 1
ATOM 10571 O O . VAL B 1 625 ? -6.383 104.5 26.125 1 92.94 625 VAL B O 1
ATOM 10574 N N . GLY B 1 626 ? -7.004 102.938 24.781 1 89.56 626 GLY B N 1
ATOM 10575 C CA . GLY B 1 626 ? -6.965 103.75 23.594 1 89.56 626 GLY B CA 1
ATOM 10576 C C . GLY B 1 626 ? -8.039 104.812 23.594 1 89.56 626 GLY B C 1
ATOM 10577 O O . GLY B 1 626 ? -7.805 105.938 23.141 1 89.56 626 GLY B O 1
ATOM 10578 N N . LYS B 1 627 ? -9.148 104.562 24.172 1 92.62 627 LYS B N 1
ATOM 10579 C CA . LYS B 1 627 ? -10.242 105.5 24.031 1 92.62 627 LYS B CA 1
ATOM 10580 C C . LYS B 1 627 ? -10.867 105.812 25.391 1 92.62 627 LYS B C 1
ATOM 10582 O O . LYS B 1 627 ? -10.547 106.812 26.016 1 92.62 627 LYS B O 1
ATOM 10587 N N . THR B 1 628 ? -11.75 104.812 25.797 1 91.12 628 THR B N 1
ATOM 10588 C CA . THR B 1 628 ? -12.5 105.125 27 1 91.12 628 THR B CA 1
ATOM 10589 C C . THR B 1 628 ? -12.266 104.125 28.078 1 91.12 628 THR B C 1
ATOM 10591 O O . THR B 1 628 ? -12.219 102.875 27.797 1 91.12 628 THR B O 1
ATOM 10594 N N . MET B 1 629 ? -12.039 104.625 29.375 1 91.75 629 MET B N 1
ATOM 10595 C CA . MET B 1 629 ? -12.016 103.75 30.562 1 91.75 629 MET B CA 1
ATOM 10596 C C . MET B 1 629 ? -13.094 104.188 31.562 1 91.75 629 MET B C 1
ATOM 10598 O O . MET B 1 629 ? -13.195 105.375 31.906 1 91.75 629 MET B O 1
ATOM 10602 N N . LYS B 1 630 ? -13.867 103.25 31.859 1 90.06 630 LYS B N 1
ATOM 10603 C CA . LYS B 1 630 ? -14.914 103.5 32.844 1 90.06 630 LYS B CA 1
ATOM 10604 C C . LYS B 1 630 ? -14.859 102.5 34 1 90.06 630 LYS B C 1
ATOM 10606 O O . LYS B 1 630 ? -14.836 101.312 33.781 1 90.06 630 LYS B O 1
ATOM 10611 N N . GLU B 1 631 ? -14.789 103 35.25 1 91.75 631 GLU B N 1
ATOM 10612 C CA . GLU B 1 631 ? -14.859 102.25 36.469 1 91.75 631 GLU B CA 1
ATOM 10613 C C . GLU B 1 631 ? -16.094 102.625 37.281 1 91.75 631 GLU B C 1
ATOM 10615 O O . GLU B 1 631 ? -16.188 103.688 37.781 1 91.75 631 GLU B O 1
ATOM 10620 N N . ASN B 1 632 ? -16.984 101.688 37.438 1 92.38 632 ASN B N 1
ATOM 10621 C CA . ASN B 1 632 ? -18.219 101.875 38.188 1 92.38 632 ASN B CA 1
ATOM 10622 C C . ASN B 1 632 ? -18.266 101 39.438 1 92.38 632 ASN B C 1
ATOM 10624 O O . ASN B 1 632 ? -18.234 99.812 39.344 1 92.38 632 ASN B O 1
ATOM 10628 N N . THR B 1 633 ? -18.297 101.75 40.688 1 93 633 THR B N 1
ATOM 10629 C CA . THR B 1 633 ? -18.375 101.062 41.938 1 93 633 THR B CA 1
ATOM 10630 C C . THR B 1 633 ? -19.703 101.312 42.656 1 93 633 THR B C 1
ATOM 10632 O O . THR B 1 633 ? -20.094 102.5 42.781 1 93 633 THR B O 1
ATOM 10635 N N . GLY B 1 634 ? -20.438 100.375 43.125 1 90.44 634 GLY B N 1
ATOM 10636 C CA . GLY B 1 634 ? -21.781 100.5 43.688 1 90.44 634 GLY B CA 1
ATOM 10637 C C . GLY B 1 634 ? -21.797 101.312 45 1 90.44 634 GLY B C 1
ATOM 10638 O O . GLY B 1 634 ? -22.719 102.062 45.25 1 90.44 634 GLY B O 1
ATOM 10639 N N . GLN B 1 635 ? -20.797 101.062 45.781 1 93.81 635 GLN B N 1
ATOM 10640 C CA . GLN B 1 635 ? -20.875 101.688 47.094 1 93.81 635 GLN B CA 1
ATOM 10641 C C . GLN B 1 635 ? -19.656 102.562 47.344 1 93.81 635 GLN B C 1
ATOM 10643 O O . GLN B 1 635 ? -19.75 103.812 47.344 1 93.81 635 GLN B O 1
ATOM 10648 N N . THR B 1 636 ? -18.5 101.875 47.562 1 93.69 636 THR B N 1
ATOM 10649 C CA . THR B 1 636 ? -17.328 102.625 48 1 93.69 636 THR B CA 1
ATOM 10650 C C . THR B 1 636 ? -16.141 102.375 47.062 1 93.69 636 THR B C 1
ATOM 10652 O O . THR B 1 636 ? -15.844 101.25 46.781 1 93.69 636 THR B O 1
ATOM 10655 N N . ALA B 1 637 ? -15.516 103.562 46.5 1 93.38 637 ALA B N 1
ATOM 10656 C CA . ALA B 1 637 ? -14.25 103.438 45.781 1 93.38 637 ALA B CA 1
ATOM 10657 C C . ALA B 1 637 ? -13.156 104.25 46.5 1 93.38 637 ALA B C 1
ATOM 10659 O O . ALA B 1 637 ? -13.359 105.375 46.875 1 93.38 637 ALA B O 1
ATOM 10660 N N . VAL B 1 638 ? -12.031 103.562 46.781 1 93.25 638 VAL B N 1
ATOM 10661 C CA . VAL B 1 638 ? -10.922 104.188 47.469 1 93.25 638 VAL B CA 1
ATOM 10662 C C . VAL B 1 638 ? -9.648 104.062 46.625 1 93.25 638 VAL B C 1
ATOM 10664 O O . VAL B 1 638 ? -9.266 102.938 46.25 1 93.25 638 VAL B O 1
ATOM 10667 N N . TYR B 1 639 ? -9.016 105.25 46.281 1 93.44 639 TYR B N 1
ATOM 10668 C CA . TYR B 1 639 ? -7.723 105.312 45.625 1 93.44 639 TYR B CA 1
ATOM 10669 C C . TYR B 1 639 ? -6.652 105.938 46.531 1 93.44 639 TYR B C 1
ATOM 10671 O O . TYR B 1 639 ? -6.773 107.062 46.969 1 93.44 639 TYR B O 1
ATOM 10679 N N . SER B 1 640 ? -5.617 105.062 46.781 1 93.69 640 SER B N 1
ATOM 10680 C CA . SER B 1 640 ? -4.586 105.562 47.719 1 93.69 640 SER B CA 1
ATOM 10681 C C . SER B 1 640 ? -3.189 105.312 47.125 1 93.69 640 SER B C 1
ATOM 10683 O O . SER B 1 640 ? -2.955 104.375 46.406 1 93.69 640 SER B O 1
ATOM 10685 N N . ALA B 1 641 ? -2.246 106.312 47.438 1 94 641 ALA B N 1
ATOM 10686 C CA . ALA B 1 641 ? -0.827 106.188 47.094 1 94 641 ALA B CA 1
ATOM 10687 C C . ALA B 1 641 ? 0.046 106.625 48.281 1 94 641 ALA B C 1
ATOM 10689 O O . ALA B 1 641 ? -0.314 107.5 49.031 1 94 641 ALA B O 1
ATOM 10690 N N . GLY B 1 642 ? 1.161 106 48.469 1 90.38 642 GLY B N 1
ATOM 10691 C CA . GLY B 1 642 ? 2.023 106.25 49.594 1 90.38 642 GLY B CA 1
ATOM 10692 C C . GLY B 1 642 ? 2.781 107.562 49.5 1 90.38 642 GLY B C 1
ATOM 10693 O O . GLY B 1 642 ? 3.039 108.25 50.5 1 90.38 642 GLY B O 1
ATOM 10694 N N . GLU B 1 643 ? 3.1 108 48.344 1 91.69 643 GLU B N 1
ATOM 10695 C CA . GLU B 1 643 ? 3.965 109.125 48.219 1 91.69 643 GLU B CA 1
ATOM 10696 C C . GLU B 1 643 ? 3.311 110.188 47.344 1 91.69 643 GLU B C 1
ATOM 10698 O O . GLU B 1 643 ? 3.375 111.438 47.656 1 91.69 643 GLU B O 1
ATOM 10703 N N . HIS B 1 644 ? 2.865 109.812 46.219 1 94.25 644 HIS B N 1
ATOM 10704 C CA . HIS B 1 644 ? 2.408 110.75 45.219 1 94.25 644 HIS B CA 1
ATOM 10705 C C . HIS B 1 644 ? 1.187 110.25 44.469 1 94.25 644 HIS B C 1
ATOM 10707 O O . HIS B 1 644 ? 1.244 109.188 43.875 1 94.25 644 HIS B O 1
ATOM 10713 N N . LEU B 1 645 ? -0.014 110.875 44.594 1 94.75 645 LEU B N 1
ATOM 10714 C CA . LEU B 1 645 ? -1.222 110.562 43.812 1 94.75 645 LEU B CA 1
ATOM 10715 C C . LEU B 1 645 ? -1.578 111.75 42.906 1 94.75 645 LEU B C 1
ATOM 10717 O O . LEU B 1 645 ? -1.718 112.875 43.344 1 94.75 645 LEU B O 1
ATOM 10721 N N . GLU B 1 646 ? -1.684 111.375 41.562 1 93.62 646 GLU B N 1
ATOM 10722 C CA . GLU B 1 646 ? -1.901 112.438 40.625 1 93.62 646 GLU B CA 1
ATOM 10723 C C . GLU B 1 646 ? -3.027 112.125 39.625 1 93.62 646 GLU B C 1
ATOM 10725 O O . GLU B 1 646 ? -3.113 111 39.156 1 93.62 646 GLU B O 1
ATOM 10730 N N . LEU B 1 647 ? -3.971 113.062 39.406 1 93.56 647 LEU B N 1
ATOM 10731 C CA . LEU B 1 647 ? -4.941 113.062 38.312 1 93.56 647 LEU B CA 1
ATOM 10732 C C . LEU B 1 647 ? -4.641 114.125 37.312 1 93.56 647 LEU B C 1
ATOM 10734 O O . LEU B 1 647 ? -4.562 115.312 37.688 1 93.56 647 LEU B O 1
ATOM 10738 N N . CYS B 1 648 ? -4.5 113.812 36.125 1 93.81 648 CYS B N 1
ATOM 10739 C CA . CYS B 1 648 ? -4.098 114.812 35.188 1 93.81 648 CYS B CA 1
ATOM 10740 C C . CYS B 1 648 ? -4.82 114.688 33.844 1 93.81 648 CYS B C 1
ATOM 10742 O O . CYS B 1 648 ? -5.035 113.562 33.375 1 93.81 648 CYS B O 1
ATOM 10744 N N . CYS B 1 649 ? -5.199 115.75 33.219 1 93.88 649 CYS B N 1
ATOM 10745 C CA . CYS B 1 649 ? -5.777 115.875 31.891 1 93.88 649 CYS B CA 1
ATOM 10746 C C . CYS B 1 649 ? -5.324 117.188 31.219 1 93.88 649 CYS B C 1
ATOM 10748 O O . CYS B 1 649 ? -5.785 118.25 31.578 1 93.88 649 CYS B O 1
ATOM 10750 N N . GLY B 1 650 ? -4.461 117.125 30.312 1 88.38 650 GLY B N 1
ATOM 10751 C CA . GLY B 1 650 ? -3.854 118.312 29.766 1 88.38 650 GLY B CA 1
ATOM 10752 C C . GLY B 1 650 ? -3.039 119.125 30.797 1 88.38 650 GLY B C 1
ATOM 10753 O O . GLY B 1 650 ? -2.162 118.562 31.453 1 88.38 650 GLY B O 1
ATOM 10754 N N . LYS B 1 651 ? -3.525 120.438 30.859 1 87.31 651 LYS B N 1
ATOM 10755 C CA . LYS B 1 651 ? -2.793 121.312 31.797 1 87.31 651 LYS B CA 1
ATOM 10756 C C . LYS B 1 651 ? -3.412 121.25 33.188 1 87.31 651 LYS B C 1
ATOM 10758 O O . LYS B 1 651 ? -2.844 121.75 34.156 1 87.31 651 LYS B O 1
ATOM 10763 N N . ALA B 1 652 ? -4.5 120.5 33.25 1 92.5 652 ALA B N 1
ATOM 10764 C CA . ALA B 1 652 ? -5.195 120.375 34.531 1 92.5 652 ALA B CA 1
ATOM 10765 C C . ALA B 1 652 ? -4.594 119.25 35.375 1 92.5 652 ALA B C 1
ATOM 10767 O O . ALA B 1 652 ? -4.426 118.125 34.906 1 92.5 652 ALA B O 1
ATOM 10768 N N . ARG B 1 653 ? -4.211 119.562 36.688 1 93.25 653 ARG B N 1
ATOM 10769 C CA . ARG B 1 653 ? -3.584 118.562 37.562 1 93.25 653 ARG B CA 1
ATOM 10770 C C . ARG B 1 653 ? -4.105 118.688 39 1 93.25 653 ARG B C 1
ATOM 10772 O O . ARG B 1 653 ? -4.281 119.812 39.5 1 93.25 653 ARG B O 1
ATOM 10779 N N . LEU B 1 654 ? -4.438 117.562 39.531 1 93.75 654 LEU B N 1
ATOM 10780 C CA . LEU B 1 654 ? -4.656 117.375 40.969 1 93.75 654 LEU B CA 1
ATOM 10781 C C . LEU B 1 654 ? -3.605 116.438 41.562 1 93.75 654 LEU B C 1
ATOM 10783 O O . LEU B 1 654 ? -3.467 115.312 41.156 1 93.75 654 LEU B O 1
ATOM 10787 N N . VAL B 1 655 ? -2.795 117.062 42.531 1 94.19 655 VAL B N 1
ATOM 10788 C CA . VAL B 1 655 ? -1.696 116.25 43.094 1 94.19 655 VAL B CA 1
ATOM 10789 C C . VAL B 1 655 ? -1.812 116.188 44.625 1 94.19 655 VAL B C 1
ATOM 10791 O O . VAL B 1 655 ? -2.037 117.25 45.281 1 94.19 655 VAL B O 1
ATOM 10794 N N . LEU B 1 656 ? -1.729 114.938 45.125 1 94.19 656 LEU B N 1
ATOM 10795 C CA . LEU B 1 656 ? -1.666 114.688 46.562 1 94.19 656 LEU B CA 1
ATOM 10796 C C . LEU B 1 656 ? -0.316 114.062 46.938 1 94.19 656 LEU B C 1
ATOM 10798 O O . LEU B 1 656 ? 0.116 113.062 46.344 1 94.19 656 LEU B O 1
ATOM 10802 N N . THR B 1 657 ? 0.308 114.812 47.938 1 92.38 657 THR B N 1
ATOM 10803 C CA . THR B 1 657 ? 1.631 114.312 48.344 1 92.38 657 THR B CA 1
ATOM 10804 C C . THR B 1 657 ? 1.626 113.812 49.781 1 92.38 657 THR B C 1
ATOM 10806 O O . THR B 1 657 ? 0.716 114.125 50.531 1 92.38 657 THR B O 1
ATOM 10809 N N . LYS B 1 658 ? 2.578 113.188 50.219 1 91.25 658 LYS B N 1
ATOM 10810 C CA . LYS B 1 658 ? 2.703 112.562 51.5 1 91.25 658 LYS B CA 1
ATOM 10811 C C . LYS B 1 658 ? 2.77 113.562 52.656 1 91.25 658 LYS B C 1
ATOM 10813 O O . LYS B 1 658 ? 2.307 113.25 53.75 1 91.25 658 LYS B O 1
ATOM 10818 N N . ASP B 1 659 ? 3.168 114.625 52.406 1 86.62 659 ASP B N 1
ATOM 10819 C CA . ASP B 1 659 ? 3.363 115.625 53.438 1 86.62 659 ASP B CA 1
ATOM 10820 C C . ASP B 1 659 ? 2.057 116.375 53.781 1 86.62 659 ASP B C 1
ATOM 10822 O O . ASP B 1 659 ? 2.027 117.25 54.625 1 86.62 659 ASP B O 1
ATOM 10826 N N . GLY B 1 660 ? 1.014 116.062 53 1 87.31 660 GLY B N 1
ATOM 10827 C CA . GLY B 1 660 ? -0.308 116.625 53.25 1 87.31 660 GLY B CA 1
ATOM 10828 C C . GLY B 1 660 ? -0.67 117.75 52.344 1 87.31 660 GLY B C 1
ATOM 10829 O O . GLY B 1 660 ? -1.728 118.375 52.5 1 87.31 660 GLY B O 1
ATOM 10830 N N . SER B 1 661 ? 0.116 117.938 51.406 1 89.69 661 SER B N 1
ATOM 10831 C CA . SER B 1 661 ? -0.168 119 50.5 1 89.69 661 SER B CA 1
ATOM 10832 C C . SER B 1 661 ? -1.104 118.562 49.375 1 89.69 661 SER B C 1
ATOM 10834 O O . SER B 1 661 ? -1.005 117.5 48.875 1 89.69 661 SER B O 1
ATOM 10836 N N . ILE B 1 662 ? -2.059 119.5 49 1 93.25 662 ILE B N 1
ATOM 10837 C CA . ILE B 1 662 ? -2.945 119.25 47.875 1 93.25 662 ILE B CA 1
ATOM 10838 C C . ILE B 1 662 ? -2.715 120.375 46.844 1 93.25 662 ILE B C 1
ATOM 10840 O O . ILE B 1 662 ? -2.746 121.562 47.188 1 93.25 662 ILE B O 1
ATOM 10844 N N . PHE B 1 663 ? -2.475 120 45.656 1 92.31 663 PHE B N 1
ATOM 10845 C CA . PHE B 1 663 ? -2.281 121 44.594 1 92.31 663 PHE B CA 1
ATOM 10846 C C . PHE B 1 663 ? -3.371 120.875 43.531 1 92.31 663 PHE B C 1
ATOM 10848 O O . PHE B 1 663 ? -3.623 119.75 43.031 1 92.31 663 PHE B O 1
ATOM 10855 N N . LEU B 1 664 ? -4.121 121.812 43.344 1 92.69 664 LEU B N 1
ATOM 10856 C CA . LEU B 1 664 ? -5.062 121.938 42.219 1 92.69 664 LEU B CA 1
ATOM 10857 C C . LEU B 1 664 ? -4.605 123 41.25 1 92.69 664 LEU B C 1
ATOM 10859 O O . LEU B 1 664 ? -4.695 124.188 41.531 1 92.69 664 LEU B O 1
ATOM 10863 N N . ASN B 1 665 ? -4.102 122.625 40.125 1 91.06 665 ASN B N 1
ATOM 10864 C CA . ASN B 1 665 ? -3.457 123.562 39.188 1 91.06 665 ASN B CA 1
ATOM 10865 C C . ASN B 1 665 ? -4.012 123.375 37.75 1 91.06 665 ASN B C 1
ATOM 10867 O O . ASN B 1 665 ? -4.059 122.312 37.25 1 91.06 665 ASN B O 1
ATOM 10871 N N . GLY B 1 666 ? -4.512 124.5 37.188 1 90.56 666 GLY B N 1
ATOM 10872 C CA . GLY B 1 666 ? -5.016 124.5 35.812 1 90.56 666 GLY B CA 1
ATOM 10873 C C . GLY B 1 666 ? -5.145 125.875 35.219 1 90.56 666 GLY B C 1
ATOM 10874 O O . GLY B 1 666 ? -4.719 126.875 35.812 1 90.56 666 GLY B O 1
ATOM 10875 N N . THR B 1 667 ? -5.633 125.938 34 1 91.56 667 THR B N 1
ATOM 10876 C CA . THR B 1 667 ? -5.855 127.25 33.344 1 91.56 667 THR B CA 1
ATOM 10877 C C . THR B 1 667 ? -7.027 128 33.969 1 91.56 667 THR B C 1
ATOM 10879 O O . THR B 1 667 ? -6.949 129.25 34.219 1 91.56 667 THR B O 1
ATOM 10882 N N . HIS B 1 668 ? -8.102 127.188 34.188 1 90.25 668 HIS B N 1
ATOM 10883 C CA . HIS B 1 668 ? -9.273 127.688 34.844 1 90.25 668 HIS B CA 1
ATOM 10884 C C . HIS B 1 668 ? -9.742 126.75 35.969 1 90.25 668 HIS B C 1
ATOM 10886 O O . HIS B 1 668 ? -9.789 125.5 35.75 1 90.25 668 HIS B O 1
ATOM 10892 N N . ILE B 1 669 ? -10.023 127.188 37.156 1 92.06 669 ILE B N 1
ATOM 10893 C CA . ILE B 1 669 ? -10.586 126.438 38.25 1 92.06 669 ILE B CA 1
ATOM 10894 C C . ILE B 1 669 ? -11.977 126.938 38.594 1 92.06 669 ILE B C 1
ATOM 10896 O O . ILE B 1 669 ? -12.125 128.125 39 1 92.06 669 ILE B O 1
ATOM 10900 N N . HIS B 1 670 ? -12.922 126.188 38.5 1 92.12 670 HIS B N 1
ATOM 10901 C CA . HIS B 1 670 ? -14.305 126.5 38.812 1 92.12 670 HIS B CA 1
ATOM 10902 C C . HIS B 1 670 ? -14.773 125.75 40.062 1 92.12 670 HIS B C 1
ATOM 10904 O O . HIS B 1 670 ? -14.883 124.562 40.062 1 92.12 670 HIS B O 1
ATOM 10910 N N . LEU B 1 671 ? -15 126.375 41.156 1 91.12 671 LEU B N 1
ATOM 10911 C CA . LEU B 1 671 ? -15.555 125.875 42.375 1 91.12 671 LEU B CA 1
ATOM 10912 C C . LEU B 1 671 ? -17.016 126.312 42.562 1 91.12 671 LEU B C 1
ATOM 10914 O O . LEU B 1 671 ? -17.281 127.438 42.75 1 91.12 671 LEU B O 1
ATOM 10918 N N . GLU B 1 672 ? -17.922 125.438 42.5 1 90 672 GLU B N 1
ATOM 10919 C CA . GLU B 1 672 ? -19.328 125.812 42.625 1 90 672 GLU B CA 1
ATOM 10920 C C . GLU B 1 672 ? -20.062 124.938 43.625 1 90 672 GLU B C 1
ATOM 10922 O O . GLU B 1 672 ? -20.156 123.688 43.406 1 90 672 GLU B O 1
ATOM 10927 N N . GLY B 1 673 ? -20.547 125.438 44.688 1 87.69 673 GLY B N 1
ATOM 10928 C CA . GLY B 1 673 ? -21.438 124.75 45.625 1 87.69 673 GLY B CA 1
ATOM 10929 C C . GLY B 1 673 ? -22.875 125.25 45.5 1 87.69 673 GLY B C 1
ATOM 10930 O O . GLY B 1 673 ? -23.156 126.438 45.531 1 87.69 673 GLY B O 1
ATOM 10931 N N . GLU B 1 674 ? -23.766 124.312 45.281 1 87.25 674 GLU B N 1
ATOM 10932 C CA . GLU B 1 674 ? -25.172 124.688 45.156 1 87.25 674 GLU B CA 1
ATOM 10933 C C . GLU B 1 674 ? -25.672 125.438 46.375 1 87.25 674 GLU B C 1
ATOM 10935 O O . GLU B 1 674 ? -26.469 126.375 46.281 1 87.25 674 GLU B O 1
ATOM 10940 N N . SER B 1 675 ? -25.219 125 47.531 1 89.56 675 SER B N 1
ATOM 10941 C CA . SER B 1 675 ? -25.641 125.625 48.781 1 89.56 675 SER B CA 1
ATOM 10942 C C . SER B 1 675 ? -24.562 126.562 49.344 1 89.56 675 SER B C 1
ATOM 10944 O O . SER B 1 675 ? -24.812 127.688 49.594 1 89.56 675 SER B O 1
ATOM 10946 N N . ASP B 1 676 ? -23.312 125.938 49.5 1 85.88 676 ASP B N 1
ATOM 10947 C CA . ASP B 1 676 ? -22.266 126.75 50.094 1 85.88 676 ASP B CA 1
ATOM 10948 C C . ASP B 1 676 ? -20.891 126.25 49.719 1 85.88 676 ASP B C 1
ATOM 10950 O O . ASP B 1 676 ? -20.734 125.062 49.375 1 85.88 676 ASP B O 1
ATOM 10954 N N . VAL B 1 677 ? -19.891 127.125 49.719 1 90.06 677 VAL B N 1
ATOM 10955 C CA . VAL B 1 677 ? -18.469 126.812 49.688 1 90.06 677 VAL B CA 1
ATOM 10956 C C . VAL B 1 677 ? -17.781 127.312 50.938 1 90.06 677 VAL B C 1
ATOM 10958 O O . VAL B 1 677 ? -17.734 128.5 51.188 1 90.06 677 VAL B O 1
ATOM 10961 N N . ASN B 1 678 ? -17.281 126.438 51.781 1 88.31 678 ASN B N 1
ATOM 10962 C CA . ASN B 1 678 ? -16.625 126.812 53.031 1 88.31 678 ASN B CA 1
ATOM 10963 C C . ASN B 1 678 ? -15.125 126.562 52.969 1 88.31 678 ASN B C 1
ATOM 10965 O O . ASN B 1 678 ? -14.688 125.5 52.531 1 88.31 678 ASN B O 1
ATOM 10969 N N . GLY B 1 679 ? -14.344 127.5 53.344 1 87.62 679 GLY B N 1
ATOM 10970 C CA . GLY B 1 679 ? -12.898 127.375 53.438 1 87.62 679 GLY B CA 1
ATOM 10971 C C . GLY B 1 679 ? -12.344 127.812 54.781 1 87.62 679 GLY B C 1
ATOM 10972 O O . GLY B 1 679 ? -12.602 129 55.219 1 87.62 679 GLY B O 1
ATOM 10973 N N . ASP B 1 680 ? -11.656 126.938 55.531 1 88.44 680 ASP B N 1
ATOM 10974 C CA . ASP B 1 680 ? -11.094 127.25 56.812 1 88.44 680 ASP B CA 1
ATOM 10975 C C . ASP B 1 680 ? -9.617 126.875 56.906 1 88.44 680 ASP B C 1
ATOM 10977 O O . ASP B 1 680 ? -9.227 125.75 56.5 1 88.44 680 ASP B O 1
ATOM 10981 N N . ALA B 1 681 ? -8.766 127.875 57.375 1 89.5 681 ALA B N 1
ATOM 10982 C CA . ALA B 1 681 ? -7.355 127.625 57.656 1 89.5 681 ALA B CA 1
ATOM 10983 C C . ALA B 1 681 ? -6.793 128.75 58.531 1 89.5 681 ALA B C 1
ATOM 10985 O O . ALA B 1 681 ? -7.305 129.875 58.531 1 89.5 681 ALA B O 1
ATOM 10986 N N . PRO B 1 682 ? -5.742 128.5 59.312 1 85.62 682 PRO B N 1
ATOM 10987 C CA . PRO B 1 682 ? -5.129 129.625 60.062 1 85.62 682 PRO B CA 1
ATOM 10988 C C . PRO B 1 682 ? -4.664 130.75 59.188 1 85.62 682 PRO B C 1
ATOM 10990 O O . PRO B 1 682 ? -4.77 131.875 59.562 1 85.62 682 PRO B O 1
ATOM 10993 N N . VAL B 1 683 ? -4.105 130.25 58.094 1 90.12 683 VAL B N 1
ATOM 10994 C CA . VAL B 1 683 ? -3.682 131.375 57.156 1 90.12 683 VAL B CA 1
ATOM 10995 C C . VAL B 1 683 ? -4.312 131.125 55.781 1 90.12 683 VAL B C 1
ATOM 10997 O O . VAL B 1 683 ? -4.309 129.875 55.281 1 90.12 683 VAL B O 1
ATOM 11000 N N . ILE B 1 684 ? -5.043 132.125 55.219 1 89.56 684 ILE B N 1
ATOM 11001 C CA . ILE B 1 684 ? -5.621 132 53.875 1 89.56 684 ILE B CA 1
ATOM 11002 C C . ILE B 1 684 ? -5.016 133.125 52.969 1 89.56 684 ILE B C 1
ATOM 11004 O O . ILE B 1 684 ? -5.176 134.25 53.25 1 89.56 684 ILE B O 1
ATOM 11008 N N . ASN B 1 685 ? -4.305 132.75 52 1 88.19 685 ASN B N 1
ATOM 11009 C CA . ASN B 1 685 ? -3.652 133.75 51.062 1 88.19 685 ASN B CA 1
ATOM 11010 C C . ASN B 1 685 ? -4.277 133.625 49.656 1 88.19 685 ASN B C 1
ATOM 11012 O O . ASN B 1 685 ? -4.297 132.625 49.031 1 88.19 685 ASN B O 1
ATOM 11016 N N . TRP B 1 686 ? -4.816 134.75 49.25 1 87.56 686 TRP B N 1
ATOM 11017 C CA . TRP B 1 686 ? -5.34 134.75 47.875 1 87.56 686 TRP B CA 1
ATOM 11018 C C . TRP B 1 686 ? -4.586 135.875 47.094 1 87.56 686 TRP B C 1
ATOM 11020 O O . TRP B 1 686 ? -4.609 137 47.438 1 87.56 686 TRP B O 1
ATOM 11030 N N . ASN B 1 687 ? -3.963 135.625 46.094 1 84.56 687 ASN B N 1
ATOM 11031 C CA . ASN B 1 687 ? -3.229 136.5 45.156 1 84.56 687 ASN B CA 1
ATOM 11032 C C . ASN B 1 687 ? -2.07 137.125 45.844 1 84.56 687 ASN B C 1
ATOM 11034 O O . ASN B 1 687 ? -1.874 138.375 45.656 1 84.56 687 ASN B O 1
ATOM 11038 N N . CYS B 1 688 ? -1.495 136.5 46.625 1 85.81 688 CYS B N 1
ATOM 11039 C CA . CYS B 1 688 ? -0.353 137 47.344 1 85.81 688 CYS B CA 1
ATOM 11040 C C . CYS B 1 688 ? 0.941 136.375 46.938 1 85.81 688 CYS B C 1
ATOM 11042 O O . CYS B 1 688 ? 1.998 136.625 47.5 1 85.81 688 CYS B O 1
ATOM 11044 N N . GLY B 1 689 ? 0.765 135.625 45.969 1 81.88 689 GLY B N 1
ATOM 11045 C CA . GLY B 1 689 ? 1.938 134.875 45.469 1 81.88 689 GLY B CA 1
ATOM 11046 C C . GLY B 1 689 ? 2.436 133.75 46.406 1 81.88 689 GLY B C 1
ATOM 11047 O O . GLY B 1 689 ? 3.617 133.5 46.375 1 81.88 689 GLY B O 1
ATOM 11048 N N . ALA B 1 690 ? 1.604 133.25 47.156 1 84.19 690 ALA B N 1
ATOM 11049 C CA . ALA B 1 690 ? 2.006 132.25 48.219 1 84.19 690 ALA B CA 1
ATOM 11050 C C . ALA B 1 690 ? 1.859 130.875 47.781 1 84.19 690 ALA B C 1
ATOM 11052 O O . ALA B 1 690 ? 2.355 130 48.438 1 84.19 690 ALA B O 1
ATOM 11053 N N . THR B 1 691 ? 1.303 130.625 46.656 1 85.5 691 THR B N 1
ATOM 11054 C CA . THR B 1 691 ? 1.132 129.25 46.188 1 85.5 691 THR B CA 1
ATOM 11055 C C . THR B 1 691 ? 2.471 128.625 45.75 1 85.5 691 THR B C 1
ATOM 11057 O O . THR B 1 691 ? 3.311 129.375 45.188 1 85.5 691 THR B O 1
ATOM 11060 N N . GLN B 1 692 ? 2.775 127.312 46.094 1 88.38 692 GLN B N 1
ATOM 11061 C CA . GLN B 1 692 ? 3.982 126.562 45.719 1 88.38 692 GLN B CA 1
ATOM 11062 C C . GLN B 1 692 ? 3.787 125.812 44.406 1 88.38 692 GLN B C 1
ATOM 11064 O O . GLN B 1 692 ? 2.662 125.5 44.031 1 88.38 692 GLN B O 1
ATOM 11069 N N . PRO B 1 693 ? 4.969 125.562 43.656 1 86.56 693 PRO B N 1
ATOM 11070 C CA . PRO B 1 693 ? 4.84 124.812 42.406 1 86.56 693 PRO B CA 1
ATOM 11071 C C . PRO B 1 693 ? 4.395 123.375 42.625 1 86.56 693 PRO B C 1
ATOM 11073 O O . PRO B 1 693 ? 4.758 122.75 43.625 1 86.56 693 PRO B O 1
ATOM 11076 N N . VAL B 1 694 ? 3.479 123 41.719 1 87.12 694 VAL B N 1
ATOM 11077 C CA . VAL B 1 694 ? 2.973 121.625 41.781 1 87.12 694 VAL B CA 1
ATOM 11078 C C . VAL B 1 694 ? 4.125 120.625 41.625 1 87.12 694 VAL B C 1
ATOM 11080 O O . VAL B 1 694 ? 4.883 120.688 40.656 1 87.12 694 VAL B O 1
ATOM 11083 N N . PRO B 1 695 ? 4.41 119.688 42.562 1 88.88 695 PRO B N 1
ATOM 11084 C CA . PRO B 1 695 ? 5.496 118.688 42.438 1 88.88 695 PRO B CA 1
ATOM 11085 C C . PRO B 1 695 ? 5.23 117.688 41.344 1 88.88 695 PRO B C 1
ATOM 11087 O O . PRO B 1 695 ? 4.09 117.25 41.156 1 88.88 695 PRO B O 1
ATOM 11090 N N . ASP B 1 696 ? 6.367 117.375 40.5 1 85.12 696 ASP B N 1
ATOM 11091 C CA . ASP B 1 696 ? 6.246 116.312 39.5 1 85.12 696 ASP B CA 1
ATOM 11092 C C . ASP B 1 696 ? 6.234 114.938 40.125 1 85.12 696 ASP B C 1
ATOM 11094 O O . ASP B 1 696 ? 6.809 114.688 41.188 1 85.12 696 ASP B O 1
ATOM 11098 N N . ALA B 1 697 ? 5.293 114.125 39.5 1 83.12 697 ALA B N 1
ATOM 11099 C CA . ALA B 1 697 ? 5.309 112.75 39.938 1 83.12 697 ALA B CA 1
ATOM 11100 C C . ALA B 1 697 ? 6.719 112.125 39.906 1 83.12 697 ALA B C 1
ATOM 11102 O O . ALA B 1 697 ? 7.473 112.375 38.969 1 83.12 697 ALA B O 1
ATOM 11103 N N . PRO B 1 698 ? 7.137 111.562 41.031 1 76.81 698 PRO B N 1
ATOM 11104 C CA . PRO B 1 698 ? 8.461 110.938 40.969 1 76.81 698 PRO B CA 1
ATOM 11105 C C . PRO B 1 698 ? 8.602 109.938 39.812 1 76.81 698 PRO B C 1
ATOM 11107 O O . PRO B 1 698 ? 7.672 109.188 39.531 1 76.81 698 PRO B O 1
ATOM 11110 N N . VAL B 1 699 ? 9.406 110.312 38.906 1 65.88 699 VAL B N 1
ATOM 11111 C CA . VAL B 1 699 ? 9.625 109.5 37.688 1 65.88 699 VAL B CA 1
ATOM 11112 C C . VAL B 1 699 ? 10.055 108.062 38.094 1 65.88 699 VAL B C 1
ATOM 11114 O O . VAL B 1 699 ? 11.039 107.875 38.844 1 65.88 699 VAL B O 1
ATOM 11117 N N . PRO B 1 700 ? 9.039 107.25 37.969 1 58.69 700 PRO B N 1
ATOM 11118 C CA . PRO B 1 700 ? 9.516 105.875 38.281 1 58.69 700 PRO B CA 1
ATOM 11119 C C . PRO B 1 700 ? 10.781 105.5 37.5 1 58.69 700 PRO B C 1
ATOM 11121 O O . PRO B 1 700 ? 10.969 106 36.375 1 58.69 700 PRO B O 1
ATOM 11124 N N . LYS B 1 701 ? 11.914 105.125 38.031 1 53.66 701 LYS B N 1
ATOM 11125 C CA . LYS B 1 701 ? 13.039 104.625 37.25 1 53.66 701 LYS B CA 1
ATOM 11126 C C . LYS B 1 701 ? 12.578 103.625 36.219 1 53.66 701 LYS B C 1
ATOM 11128 O O . LYS B 1 701 ? 11.859 102.688 36.531 1 53.66 701 LYS B O 1
ATOM 11133 N N . ASP B 1 702 ? 12.602 103.938 34.938 1 45.31 702 ASP B N 1
ATOM 11134 C CA . ASP B 1 702 ? 12.141 103.312 33.688 1 45.31 702 ASP B CA 1
ATOM 11135 C C . ASP B 1 702 ? 12.414 101.812 33.688 1 45.31 702 ASP B C 1
ATOM 11137 O O . ASP B 1 702 ? 13.57 101.375 33.812 1 45.31 702 ASP B O 1
ATOM 11141 N N . LEU B 1 703 ? 11.602 101.062 34.188 1 47.53 703 LEU B N 1
ATOM 11142 C CA . LEU B 1 703 ? 11.828 99.688 33.75 1 47.53 703 LEU B CA 1
ATOM 11143 C C . LEU B 1 703 ? 11.828 99.562 32.219 1 47.53 703 LEU B C 1
ATOM 11145 O O . LEU B 1 703 ? 11.125 100.312 31.547 1 47.53 703 LEU B O 1
ATOM 11149 N N . PRO B 1 704 ? 12.859 98.938 31.578 1 46.44 704 PRO B N 1
ATOM 11150 C CA . PRO B 1 704 ? 12.93 98.812 30.125 1 46.44 704 PRO B CA 1
ATOM 11151 C C . PRO B 1 704 ? 11.594 98.375 29.516 1 46.44 704 PRO B C 1
ATOM 11153 O O . PRO B 1 704 ? 10.898 97.562 30.062 1 46.44 704 PRO B O 1
ATOM 11156 N N . PRO B 1 705 ? 10.945 99.125 28.656 1 43.38 705 PRO B N 1
ATOM 11157 C CA . PRO B 1 705 ? 9.641 98.938 28.016 1 43.38 705 PRO B CA 1
ATOM 11158 C C . PRO B 1 705 ? 9.477 97.562 27.438 1 43.38 705 PRO B C 1
ATOM 11160 O O . PRO B 1 705 ? 8.461 97.25 26.812 1 43.38 705 PRO B O 1
ATOM 11163 N N . GLY B 1 706 ? 10.477 96.938 26.672 1 41.06 706 GLY B N 1
ATOM 11164 C CA . GLY B 1 706 ? 10.195 96.125 25.531 1 41.06 706 GLY B CA 1
ATOM 11165 C C . GLY B 1 706 ? 9.625 94.75 25.938 1 41.06 706 GLY B C 1
ATOM 11166 O O . GLY B 1 706 ? 10.258 94 26.688 1 41.06 706 GLY B O 1
ATOM 11167 N N . MET B 1 707 ? 8.312 94.562 25.906 1 45.25 707 MET B N 1
ATOM 11168 C CA . MET B 1 707 ? 7.707 93.25 25.969 1 45.25 707 MET B CA 1
ATOM 11169 C C . MET B 1 707 ? 8.305 92.312 24.922 1 45.25 707 MET B C 1
ATOM 11171 O O . MET B 1 707 ? 8.328 92.688 23.734 1 45.25 707 MET B O 1
ATOM 11175 N N . PRO B 1 708 ? 9.039 91.438 25.141 1 44.97 708 PRO B N 1
ATOM 11176 C CA . PRO B 1 708 ? 9.492 90.562 24.062 1 44.97 708 PRO B CA 1
ATOM 11177 C C . PRO B 1 708 ? 8.328 89.938 23.297 1 44.97 708 PRO B C 1
ATOM 11179 O O . PRO B 1 708 ? 7.277 89.625 23.875 1 44.97 708 PRO B O 1
ATOM 11182 N N . ASP B 1 709 ? 8.125 90.125 21.938 1 43.41 709 ASP B N 1
ATOM 11183 C CA . ASP B 1 709 ? 7.211 89.375 21.062 1 43.41 709 ASP B CA 1
ATOM 11184 C C . ASP B 1 709 ? 7.258 87.875 21.359 1 43.41 709 ASP B C 1
ATOM 11186 O O . ASP B 1 709 ? 8.211 87.188 20.984 1 43.41 709 ASP B O 1
ATOM 11190 N N . MET B 1 710 ? 6.43 87.562 22.266 1 44.59 710 MET B N 1
ATOM 11191 C CA . MET B 1 710 ? 6.477 86.25 22.875 1 44.59 710 MET B CA 1
ATOM 11192 C C . MET B 1 710 ? 5.973 85.188 21.906 1 44.59 710 MET B C 1
ATOM 11194 O O . MET B 1 710 ? 6.062 84 22.188 1 44.59 710 MET B O 1
ATOM 11198 N N . ARG B 1 711 ? 5.223 85.625 20.812 1 48.88 711 ARG B N 1
ATOM 11199 C CA . ARG B 1 711 ? 4.879 84.625 19.766 1 48.88 711 ARG B CA 1
ATOM 11200 C C . ARG B 1 711 ? 6.113 83.875 19.281 1 48.88 711 ARG B C 1
ATOM 11202 O O . ARG B 1 711 ? 6.004 82.938 18.5 1 48.88 711 ARG B O 1
ATOM 11209 N N . GLN B 1 712 ? 7.25 84.312 19.516 1 43.09 712 GLN B N 1
ATOM 11210 C CA . GLN B 1 712 ? 8.453 83.625 19.016 1 43.09 712 GLN B CA 1
ATOM 11211 C C . GLN B 1 712 ? 8.773 82.438 19.844 1 43.09 712 GLN B C 1
ATOM 11213 O O . GLN B 1 712 ? 9.695 81.688 19.531 1 43.09 712 GLN B O 1
ATOM 11218 N N . PHE B 1 713 ? 8.297 82.312 20.906 1 41.41 713 PHE B N 1
ATOM 11219 C CA . PHE B 1 713 ? 8.617 81.062 21.641 1 41.41 713 PHE B CA 1
ATOM 11220 C C . PHE B 1 713 ? 7.516 80 21.453 1 41.41 713 PHE B C 1
ATOM 11222 O O . PHE B 1 713 ? 6.328 80.375 21.547 1 41.41 713 PHE B O 1
#

Solvent-accessible surface area (backbone atoms only — not comparable to full-atom values): 78185 Å² total; per-residue (Å²): 124,68,76,48,60,45,62,46,42,34,40,55,93,51,58,65,78,48,40,33,42,31,31,38,40,37,40,38,34,56,65,51,78,40,42,33,40,36,39,31,38,14,68,83,53,74,75,80,58,60,59,64,45,37,66,26,48,33,38,41,37,36,29,50,36,92,41,80,65,39,64,48,67,23,28,25,48,32,44,34,45,50,63,67,74,89,61,39,19,36,36,38,38,33,32,28,42,58,69,57,51,26,62,41,23,28,36,51,44,77,45,66,62,40,27,62,67,58,53,50,46,51,55,33,51,77,47,69,40,74,56,60,47,83,47,69,86,62,91,62,73,61,35,65,50,44,54,46,70,66,34,28,49,35,59,46,48,53,35,54,29,17,60,70,25,28,29,31,34,73,45,59,44,90,90,48,88,50,60,31,40,36,39,32,52,49,53,82,76,42,57,80,60,48,81,38,39,46,41,69,69,75,82,56,87,61,90,60,71,34,34,46,41,76,50,74,50,73,52,91,52,63,24,29,21,37,28,32,29,78,47,87,93,46,75,84,55,73,49,67,29,74,26,73,55,76,92,54,88,89,51,72,75,78,43,64,45,80,41,75,74,53,85,43,89,58,76,65,38,47,55,41,18,43,31,45,37,34,11,60,39,50,64,28,49,36,30,40,33,34,26,60,44,76,75,67,37,30,63,37,31,36,28,41,33,77,44,91,55,65,87,65,45,40,55,28,29,31,44,26,20,41,37,37,38,38,23,45,60,51,43,82,85,47,86,54,70,74,56,47,57,43,23,40,34,32,29,30,63,50,90,51,51,73,22,43,50,76,56,87,73,73,65,49,49,32,33,36,67,28,29,28,24,26,51,88,92,50,52,72,49,61,54,99,83,56,19,34,26,36,34,51,78,72,51,80,80,56,55,85,25,66,68,29,43,57,80,27,49,62,63,57,92,40,81,52,96,91,46,66,54,86,78,75,76,36,43,69,28,39,33,31,32,34,39,57,94,20,32,70,56,39,55,33,32,67,36,15,34,64,34,68,87,26,35,61,62,74,54,49,52,80,43,66,52,46,34,38,45,28,48,67,37,85,99,52,87,50,41,38,36,45,34,39,33,19,40,69,96,56,28,28,34,38,38,37,28,59,37,65,44,81,47,80,36,90,38,72,46,77,45,82,39,78,44,72,47,79,45,80,41,87,40,73,46,80,46,79,38,79,44,74,46,80,45,81,41,78,43,73,45,79,45,80,40,79,43,71,44,78,44,80,39,80,40,72,44,79,46,79,40,79,41,74,45,78,47,80,40,77,44,70,45,78,46,81,39,74,43,68,47,76,45,81,37,84,39,73,47,79,46,80,37,78,43,73,45,79,47,81,40,76,42,73,46,77,46,81,38,76,42,71,48,79,45,83,41,76,43,73,47,78,46,83,39,76,42,70,42,78,46,83,33,77,42,72,36,78,50,74,33,80,54,63,36,75,51,75,62,88,73,35,36,40,39,26,25,41,84,2,35,34,32,42,36,23,54,67,39,80,47,75,24,91,60,50,42,57,46,62,57,100,72,82,84,78,91,67,79,76,67,72,81,77,79,74,73,79,73,73,77,78,67,84,81,79,69,74,73,58,90,76,105,125,66,78,47,60,46,60,45,40,36,40,55,94,53,58,65,78,47,41,34,41,31,32,37,40,35,41,38,33,56,65,50,80,40,42,34,39,37,36,32,36,15,66,82,54,76,76,80,57,64,85,65,45,55,76,26,49,33,39,41,37,38,27,50,36,93,41,79,65,41,64,50,66,24,26,26,77,44,78,45,83,56,65,68,76,87,64,39,21,34,34,38,37,33,31,27,41,58,68,57,52,26,64,76,40,69,44,55,44,79,46,66,62,41,25,60,67,59,53,51,47,51,54,31,52,78,48,69,40,75,55,58,46,82,48,69,86,64,91,62,73,62,35,64,50,43,53,47,72,70,34,27,50,34,59,46,49,52,36,54,29,17,61,71,25,30,28,32,33,71,45,60,45,90,88,49,87,49,59,32,40,37,40,30,53,50,55,81,75,40,58,81,62,48,79,37,39,46,41,70,68,76,81,55,85,60,90,62,68,36,34,48,41,68,34,45,32,41,38,74,52,51,22,27,20,37,28,30,30,77,46,58,82,46,71,85,52,74,47,65,30,75,27,72,56,77,92,51,82,35,45,74,74,77,24,34,34,46,41,75,74,53,85,43,88,56,78,66,37,46,54,40,19,43,31,42,37,32,11,61,39,51,66,28,47,36,32,41,33,32,27,57,44,75,76,68,38,33,64,36,31,36,25,41,33,74,44,91,54,67,86,62,45,39,57,28,28,31,42,24,20,41,39,36,39,40,23,45,60,52,42,83,89,47,85,53,70,76,56,45,55,42,24,38,34,33,29,30,62,50,90,50,52,74,22,44,49,76,58,88,73,73,62,39,87,64,69,41,68,31,29,29,24,26,51,91,93,51,51,74,48,54,42,69,82,55,19,34,26,36,35,52,80,74,51,79,80,57,57,84,25,68,69,31,40,56,79,27,48,55,47,29,86,34,35,34,68,55,19,26,42,45,79,75,75,36,40,69,40,42,33,32,33,33,26,45,65,5,31,70,57,38,54,32,31,70,47,70,57,72,46,94,91,46,62,66,90,74,56,78,74,79,45,66,52,50,47,72,52,69,56,58,22,50,97,53,87,48,41,38,34,44,35,40,32,62,42,88,95,56,63,41,82,45,78,46,48,64,66,36,74,46,78,45,60,70,65,48,77,48,77,48,62,68,64,47,78,47,79,47,65,64,65,50,75,46,79,45,60,68,64,48,78,45,80,47,64,62,66,47,78,47,77,45,64,61,67,46,78,46,80,47,61,62,66,45,77,46,78,45,61,61,66,48,77,47,77,46,62,60,69,43,79,46,78,46,60,60,69,42,80,45,78,45,63,64,60,49,78,46,79,47,63,66,68,44,77,48,78,46,62,62,68,45,77,47,78,46,63,61,68,44,80,49,79,47,62,62,66,49,76,45,80,45,64,62,67,45,80,45,79,46,54,63,67,43,75,47,83,48,41,53,42,31,33,36,41,36,5,64,59,10,36,39,39,40,41,65,89,70,50,75,39,81,46,50,76,40,78,33,78,48,34,77,75,41,70,48,74,49,44,84,38,72,42,69,62,68,73,69,56,74,83,77,80,75,73,80,72,73,81,76,67,84,77,79,72,72,77,60,86,75,108

Sequence (1426 aa):
MSTGLRFTLEVDGLPPDAFAVVSFHLNQSLSSLFSLDLSLVSQQFLSLEFQQILDKMAYLTIWQGDDVQRRVKGMVTWFELGENDKNQMLYSMKVCPPLWRTGLRQNFRIFQNEDIESILGTILQENGVTEWSPLFSEPHPSREFCVQYGETDYDFLCRMAAEEGIFFYEEHAQKSTDQSLVLCDTVRYLPESFEIPWNPNTRTEVSTLCISQFRYSAQIRPSSVVTKDYTFKRPGWAGRFDQEGQHQDYQRTQYEVYDYPGRFKGAHGQNFARWQMDGWRNNAETARGMSRSPEIWPGRRIVLTGHPQANLNREWQVVASELHGEQPQAVPGRQGAGTALENHFAVIPADRTWRPQPLLKPLVDGPQSAVVTGPAGEEIFCDEHGRVRVKFNWDRYNPSNQDSSCWIRVAQAWAGTGFGNLAIPRVGQEVIVDFLNGDPDQPIIMGRTYHQENRTPGSLPGTKTQMTIRSKTYKGSGFNELKFDDATGKEQVYIHAQKNMNTEVLNNRTTDVINNHAEKIGNNQAITVTNNQIQNIGVNQIQTVGVNQVETVGSNQIIKVGSNQVEKVGIIRALTVGVAYQTTVGGIMNTSVALLQSSQVGLHKSLMVGMGYSVNVGNNVTFSVGKTMKENTGQTAVYSAGEHLELCCGKARLVLTKDGSIFLNGTHIHLEGESDVNGDAPVINWNCGATQPVPDAPVPKDLPPGMPDMRQFMSTGLRFTLEVDGLPPDAFAVVSFHLNQSLSSLFSLDLSLVSQQFLSLEFQQILDKMAYLTIWQGDDVQRRVKGMVTWFELGENDKNQMLYSMKVCPPLWRTGLRQNFRIFQNEDIESILGTILQENGVTEWSPLFSEPHPSREFCVQYGETDYDFLCRMAAEEGIFFYEEHAQKSTDQSLVLCDTVRYLPESFEIPWNPNTRTEVSTLCISQFRYSAQIRPSSVVTKDYTFKRPGWAGRFDQEGQHQDYQRTQYEVYDYPGRFKGAHGQNFARWQMDGWRNNAETARGMSRSPEIWPGRRIVLTGHPQANLNREWQVVASELHGEQPQAVPGRQGAGTALENHFAVIPADRTWRPQPLLKPLVDGPQSAVVTGPAGEEIFCDEHGRVRVKFNWDRYNPSNQDSSCWIRVAQAWAGTGFGNLAIPRVGQEVIVDFLNGDPDQPIIMGRTYHQENRTPGSLPGTKTQMTIRSKTYKGSGFNELKFDDATGKEQVYIHAQKNMNTEVLNNRTTDVINNHAEKIGNNQAITVTNNQIQNIGVNQIQTVGVNQVETVGSNQIIKVGSNQVEKVGIIRALTVGVAYQTTVGGIMNTSVALLQSSQVGLHKSLMVGMGYSVNVGNNVTFSVGKTMKENTGQTAVYSAGEHLELCCGKARLVLTKDGSIFLNGTHIHLEGESDVNGDAPVINWNCGATQPVPDAPVPKDLPPGMPDMRQF

pLDDT: mean 92.09, std 9.22, range [38.62, 98.62]

InterPro domains:
  IPR006531 Gp5/Type VI secretion system Vgr protein, OB-fold domain [PF04717] (384-450)
  IPR006533 Type VI secretion system, RhsGE-associated Vgr protein [TIGR01646] (20-500)
  IPR017847 Type VI secretion system, RhsGE-associated Vgr family subset [TIGR03361] (7-517)
  IPR037026 Vgr protein, OB-fold domain superfamily [G3DSA:2.40.50.230] (355-454)
  IPR050708 Type VI secretion system VgrG/RHS [PTHR32305] (199-665)
  IPR054030 Gp5/Type VI secretion system Vgr, C-terminal trimerisation domain [PF22178] (467-576)

Nearest PDB structures (foldseek):
  6h3n-assembly1_B  TM=8.645E-01  e=5.359E-62  Pseudomonas aeruginosa PAO1
  7q5p-assembly1_C  TM=8.279E-01  e=7.661E-58  Pseudomonas protegens Pf-5
  4uhv-assembly2_A  TM=8.146E-01  e=6.766E-47  Pseudomonas aeruginosa PAO1
  2p5z-assembly1_X  TM=8.846E-01  e=5.157E-30  Escherichia coli O6
  8gra-assembly1_G  TM=6.271E-01  e=1.706E-28  Bacteroides fragilis

Radius of gyration: 63.52 Å; Cα contacts (8 Å, |Δi|>4): 3328; chains: 2; bounding box: 77×209×107 Å

Organism: Escherichia coli (strain 55989 / EAEC) (NCBI:txid585055)